Protein AF-0000000071177968 (afdb_homodimer)

Structure (mmCIF, N/CA/C/O backbone):
data_AF-0000000071177968-model_v1
#
loop_
_entity.id
_entity.type
_entity.pdbx_description
1 polymer 'Major royal jelly protein'
#
loop_
_atom_site.group_PDB
_atom_site.id
_atom_site.type_symbol
_atom_site.label_atom_id
_atom_site.label_alt_id
_atom_site.label_comp_id
_atom_site.label_asym_id
_atom_site.label_entity_id
_atom_site.label_seq_id
_atom_site.pdbx_PDB_ins_code
_atom_site.Cartn_x
_atom_site.Cartn_y
_atom_site.Cartn_z
_atom_site.occupancy
_atom_site.B_iso_or_equiv
_atom_site.auth_seq_id
_atom_site.auth_comp_id
_atom_site.auth_asym_id
_atom_site.auth_atom_id
_atom_site.pdbx_PDB_model_num
ATOM 1 N N . MET A 1 1 ? 20.219 -3.621 74.312 1 29.23 1 MET A N 1
ATOM 2 C CA . MET A 1 1 ? 18.953 -3.791 73.562 1 29.23 1 MET A CA 1
ATOM 3 C C . MET A 1 1 ? 18.953 -3.006 72.25 1 29.23 1 MET A C 1
ATOM 5 O O . MET A 1 1 ? 18.812 -1.782 72.25 1 29.23 1 MET A O 1
ATOM 9 N N . THR A 1 2 ? 19.812 -3.426 71.25 1 34.94 2 THR A N 1
ATOM 10 C CA . THR A 1 2 ? 20.094 -2.85 69.938 1 34.94 2 THR A CA 1
ATOM 11 C C . THR A 1 2 ? 18.875 -2.93 69.062 1 34.94 2 THR A C 1
ATOM 13 O O . THR A 1 2 ? 18.375 -4.02 68.75 1 34.94 2 THR A O 1
ATOM 16 N N . VAL A 1 3 ? 18.016 -1.911 69.062 1 33.81 3 VAL A N 1
ATOM 17 C CA . VAL A 1 3 ? 16.844 -1.688 68.25 1 33.81 3 VAL A CA 1
ATOM 18 C C . VAL A 1 3 ? 17.234 -1.724 66.75 1 33.81 3 VAL A C 1
ATOM 20 O O . VAL A 1 3 ? 18.016 -0.89 66.312 1 33.81 3 VAL A O 1
ATOM 23 N N . ARG A 1 4 ? 17.328 -2.867 66.188 1 32.97 4 ARG A N 1
ATOM 24 C CA . ARG A 1 4 ? 17.453 -2.99 64.688 1 32.97 4 ARG A CA 1
ATOM 25 C C . ARG A 1 4 ? 16.266 -2.361 64 1 32.97 4 ARG A C 1
ATOM 27 O O . ARG A 1 4 ? 15.125 -2.768 64.25 1 32.97 4 ARG A O 1
ATOM 34 N N . ALA A 1 5 ? 16.359 -1.074 63.656 1 34.38 5 ALA A N 1
ATOM 35 C CA . ALA A 1 5 ? 15.383 -0.391 62.812 1 34.38 5 ALA A CA 1
ATOM 36 C C . ALA A 1 5 ? 15.188 -1.13 61.5 1 34.38 5 ALA A C 1
ATOM 38 O O . ALA A 1 5 ? 16.156 -1.379 60.75 1 34.38 5 ALA A O 1
ATOM 39 N N . ILE A 1 6 ? 14.188 -1.98 61.344 1 35.62 6 ILE A N 1
ATOM 40 C CA . ILE A 1 6 ? 13.734 -2.629 60.125 1 35.62 6 ILE A CA 1
ATOM 41 C C . ILE A 1 6 ? 13.367 -1.57 59.094 1 35.62 6 ILE A C 1
ATOM 43 O O . ILE A 1 6 ? 12.477 -0.754 59.312 1 35.62 6 ILE A O 1
ATOM 47 N N . MET A 1 7 ? 14.359 -1.188 58.281 1 32.44 7 MET A N 1
ATOM 48 C CA . MET A 1 7 ? 14.055 -0.327 57.156 1 32.44 7 MET A CA 1
ATOM 49 C C . MET A 1 7 ? 13.086 -1.015 56.188 1 32.44 7 MET A C 1
ATOM 51 O O . MET A 1 7 ? 13.406 -2.057 55.625 1 32.44 7 MET A O 1
ATOM 55 N N . LEU A 1 8 ? 11.789 -0.892 56.438 1 35.16 8 LEU A N 1
ATOM 56 C CA . LEU A 1 8 ? 10.789 -1.284 55.438 1 35.16 8 LEU A CA 1
ATOM 57 C C . LEU A 1 8 ? 11 -0.545 54.125 1 35.16 8 LEU A C 1
ATOM 59 O O . LEU A 1 8 ? 10.891 0.683 54.062 1 35.16 8 LEU A O 1
ATOM 63 N N . ILE A 1 9 ? 11.82 -1.126 53.281 1 36.81 9 ILE A N 1
ATOM 64 C CA . ILE A 1 9 ? 11.875 -0.634 51.906 1 36.81 9 ILE A CA 1
ATOM 65 C C . ILE A 1 9 ? 10.5 -0.765 51.25 1 36.81 9 ILE A C 1
ATOM 67 O O . ILE A 1 9 ? 9.992 -1.875 51.094 1 36.81 9 ILE A O 1
ATOM 71 N N . LEU A 1 10 ? 9.648 0.234 51.375 1 35.34 10 LEU A N 1
ATOM 72 C CA . LEU A 1 10 ? 8.453 0.321 50.562 1 35.34 10 LEU A CA 1
ATOM 73 C C . LEU A 1 10 ? 8.828 0.374 49.062 1 35.34 10 LEU A C 1
ATOM 75 O O . LEU A 1 10 ? 9.438 1.345 48.625 1 35.34 10 LEU A O 1
ATOM 79 N N . ALA A 1 11 ? 8.93 -0.715 48.406 1 33.72 11 ALA A N 1
ATOM 80 C CA . ALA A 1 11 ? 8.969 -0.739 46.969 1 33.72 11 ALA A CA 1
ATOM 81 C C . ALA A 1 11 ? 7.742 -0.059 46.375 1 33.72 11 ALA A C 1
ATOM 83 O O . ALA A 1 11 ? 6.613 -0.515 46.562 1 33.72 11 ALA A O 1
ATOM 84 N N . VAL A 1 12 ? 7.812 1.226 46.156 1 33.47 12 VAL A N 1
ATOM 85 C CA . VAL A 1 12 ? 6.801 1.847 45.312 1 33.47 12 VAL A CA 1
ATOM 86 C C . VAL A 1 12 ? 6.68 1.074 44 1 33.47 12 VAL A C 1
ATOM 88 O O . VAL A 1 12 ? 7.637 0.997 43.219 1 33.47 12 VAL A O 1
ATOM 91 N N . LEU A 1 13 ? 5.898 0.079 44.031 1 36 13 LEU A N 1
ATOM 92 C CA . LEU A 1 13 ? 5.48 -0.458 42.75 1 36 13 LEU A CA 1
ATOM 93 C C . LEU A 1 13 ? 5.027 0.659 41.812 1 36 13 LEU A C 1
ATOM 95 O O . LEU A 1 13 ? 4 1.299 42.062 1 36 13 LEU A O 1
ATOM 99 N N . PHE A 1 14 ? 5.977 1.327 41.156 1 34.47 14 PHE A N 1
ATOM 100 C CA . PHE A 1 14 ? 5.547 2.109 40 1 34.47 14 PHE A CA 1
ATOM 101 C C . PHE A 1 14 ? 4.551 1.324 39.156 1 34.47 14 PHE A C 1
ATOM 103 O O . PHE A 1 14 ? 4.918 0.334 38.5 1 34.47 14 PHE A O 1
ATOM 110 N N . ALA A 1 15 ? 3.434 1.271 39.594 1 34.69 15 ALA A N 1
ATOM 111 C CA . ALA A 1 15 ? 2.396 0.869 38.656 1 34.69 15 ALA A CA 1
ATOM 112 C C . ALA A 1 15 ? 2.506 1.656 37.344 1 34.69 15 ALA A C 1
ATOM 114 O O . ALA A 1 15 ? 2.201 2.852 37.312 1 34.69 15 ALA A O 1
ATOM 115 N N . THR A 1 16 ? 3.422 1.43 36.562 1 41 16 THR A N 1
ATOM 116 C CA . THR A 1 16 ? 3.318 2.029 35.25 1 41 16 THR A CA 1
ATOM 117 C C . THR A 1 16 ? 1.881 1.969 34.75 1 41 16 THR A C 1
ATOM 119 O O . THR A 1 16 ? 1.336 0.883 34.531 1 41 16 THR A O 1
ATOM 122 N N . ALA A 1 17 ? 1.037 2.656 35.312 1 40.97 17 ALA A N 1
ATOM 123 C CA . ALA A 1 17 ? -0.285 2.814 34.688 1 40.97 17 ALA A CA 1
ATOM 124 C C . ALA A 1 17 ? -0.217 2.674 33.188 1 40.97 17 ALA A C 1
ATOM 126 O O . ALA A 1 17 ? 0.464 3.451 32.5 1 40.97 17 ALA A O 1
ATOM 127 N N . THR A 1 18 ? -0.27 1.477 32.656 1 53.44 18 THR A N 1
ATOM 128 C CA . THR A 1 18 ? -0.266 1.111 31.234 1 53.44 18 THR A CA 1
ATOM 129 C C . THR A 1 18 ? -1.124 2.078 30.422 1 53.44 18 THR A C 1
ATOM 131 O O . THR A 1 18 ? -2.33 2.188 30.656 1 53.44 18 THR A O 1
ATOM 134 N N . CYS A 1 19 ? -0.594 3.227 29.922 1 70.81 19 CYS A N 1
ATOM 135 C CA . CYS A 1 19 ? -1.248 4.172 29.031 1 70.81 19 CYS A CA 1
ATOM 136 C C . CYS A 1 19 ? -2.002 3.441 27.922 1 70.81 19 CYS A C 1
ATOM 138 O O . CYS A 1 19 ? -1.456 2.541 27.281 1 70.81 19 CYS A O 1
ATOM 140 N N . ASN A 1 20 ? -3.375 3.5 27.969 1 87.75 20 ASN A N 1
ATOM 141 C CA . ASN A 1 20 ? -4.363 2.855 27.109 1 87.75 20 ASN A CA 1
ATOM 142 C C . ASN A 1 20 ? -4.293 3.391 25.688 1 87.75 20 ASN A C 1
ATOM 144 O O . ASN A 1 20 ? -5.32 3.734 25.094 1 87.75 20 ASN A O 1
ATOM 148 N N . ILE A 1 21 ? -3.07 3.594 25.141 1 93.88 21 ILE A N 1
ATOM 149 C CA . ILE A 1 21 ? -2.922 3.977 23.734 1 93.88 21 ILE A CA 1
ATOM 150 C C . ILE A 1 21 ? -3.312 2.807 22.844 1 93.88 21 ILE A C 1
ATOM 152 O O . ILE A 1 21 ? -2.869 1.677 23.047 1 93.88 21 ILE A O 1
ATOM 156 N N . PRO A 1 22 ? -4.172 3.072 21.875 1 96.25 22 PRO A N 1
ATOM 157 C CA . PRO A 1 22 ? -4.539 1.987 20.953 1 96.25 22 PRO A CA 1
ATOM 158 C C . PRO A 1 22 ? -3.324 1.334 20.297 1 96.25 22 PRO A C 1
ATOM 160 O O . PRO A 1 22 ? -2.355 2.02 19.969 1 96.25 22 PRO A O 1
ATOM 163 N N . GLU A 1 23 ? -3.404 0.001 20.172 1 97.12 23 GLU A N 1
ATOM 164 C CA . GLU A 1 23 ? -2.314 -0.76 19.562 1 97.12 23 GLU A CA 1
ATOM 165 C C . GLU A 1 23 ? -2.83 -1.672 18.453 1 97.12 23 GLU A C 1
ATOM 167 O O . GLU A 1 23 ? -3.961 -2.16 18.516 1 97.12 23 GLU A O 1
ATOM 172 N N . ASP A 1 24 ? -1.999 -1.866 17.422 1 97.88 24 ASP A N 1
ATOM 173 C CA . ASP A 1 24 ? -2.277 -2.893 16.406 1 97.88 24 ASP A CA 1
ATOM 174 C C . ASP A 1 24 ? -2.445 -4.262 17.062 1 97.88 24 ASP A C 1
ATOM 176 O O . ASP A 1 24 ? -1.547 -4.738 17.766 1 97.88 24 ASP A O 1
ATOM 180 N N . PRO A 1 25 ? -3.531 -4.902 16.875 1 96.12 25 PRO A N 1
ATOM 181 C CA . PRO A 1 25 ? -3.801 -6.176 17.547 1 96.12 25 PRO A CA 1
ATOM 182 C C . PRO A 1 25 ? -3.162 -7.367 16.828 1 96.12 25 PRO A C 1
ATOM 184 O O . PRO A 1 25 ? -3.451 -8.516 17.156 1 96.12 25 PRO A O 1
ATOM 187 N N . LEU A 1 26 ? -2.303 -7.148 15.844 1 97.31 26 LEU A N 1
ATOM 188 C CA . LEU A 1 26 ? -1.681 -8.234 15.086 1 97.31 26 LEU A CA 1
ATOM 189 C C . LEU A 1 26 ? -1.143 -9.305 16.031 1 97.31 26 LEU A C 1
ATOM 191 O O . LEU A 1 26 ? -0.416 -9 16.984 1 97.31 26 LEU A O 1
ATOM 195 N N . GLY A 1 27 ? -1.52 -10.508 15.906 1 95.81 27 GLY A N 1
ATOM 196 C CA . GLY A 1 27 ? -1.1 -11.703 16.609 1 95.81 27 GLY A CA 1
ATOM 197 C C . GLY A 1 27 ? -1.303 -12.969 15.797 1 95.81 27 GLY A C 1
ATOM 198 O O . GLY A 1 27 ? -1.295 -12.938 14.562 1 95.81 27 GLY A O 1
ATOM 199 N N . GLN A 1 28 ? -1.288 -14.078 16.469 1 94.12 28 GLN A N 1
ATOM 200 C CA . GLN A 1 28 ? -1.615 -15.344 15.812 1 94.12 28 GLN A CA 1
ATOM 201 C C . GLN A 1 28 ? -3.109 -15.633 15.898 1 94.12 28 GLN A C 1
ATOM 203 O O . GLN A 1 28 ? -3.703 -15.539 16.984 1 94.12 28 GLN A O 1
ATOM 208 N N . SER A 1 29 ? -3.611 -15.859 14.797 1 95.12 29 SER A N 1
ATOM 209 C CA . SER A 1 29 ? -5.035 -16.172 14.766 1 95.12 29 SER A CA 1
ATOM 210 C C . SER A 1 29 ? -5.277 -17.656 15.055 1 95.12 29 SER A C 1
ATOM 212 O O . SER A 1 29 ? -4.633 -18.516 14.461 1 95.12 29 SER A O 1
ATOM 214 N N . SER A 1 30 ? -6.285 -17.875 15.859 1 93.62 30 SER A N 1
ATOM 215 C CA . SER A 1 30 ? -6.633 -19.266 16.172 1 93.62 30 SER A CA 1
ATOM 216 C C . SER A 1 30 ? -7.391 -19.922 15.031 1 93.62 30 SER A C 1
ATOM 218 O O . SER A 1 30 ? -7.52 -21.141 14.984 1 93.62 30 SER A O 1
ATOM 220 N N . SER A 1 31 ? -7.824 -19.156 14.086 1 96 31 SER A N 1
ATOM 221 C CA . SER A 1 31 ? -8.617 -19.688 12.984 1 96 31 SER A CA 1
ATOM 222 C C . SER A 1 31 ? -7.73 -20.203 11.859 1 96 31 SER A C 1
ATOM 224 O O . SER A 1 31 ? -8.203 -20.906 10.961 1 96 31 SER A O 1
ATOM 226 N N . LEU A 1 32 ? -6.492 -19.875 11.938 1 97.56 32 LEU A N 1
ATOM 227 C CA . LEU A 1 32 ? -5.555 -20.297 10.898 1 97.56 32 LEU A CA 1
ATOM 228 C C . LEU A 1 32 ? -4.863 -21.594 11.273 1 97.56 32 LEU A C 1
ATOM 230 O O . LEU A 1 32 ? -4.18 -21.672 12.305 1 97.56 32 LEU A O 1
ATOM 234 N N . GLU A 1 33 ? -5.008 -22.594 10.43 1 97.88 33 GLU A N 1
ATOM 235 C CA . GLU A 1 33 ? -4.461 -23.922 10.719 1 97.88 33 GLU A CA 1
ATOM 236 C C . GLU A 1 33 ? -3.281 -24.25 9.805 1 97.88 33 GLU A C 1
ATOM 238 O O . GLU A 1 33 ? -3.301 -23.922 8.617 1 97.88 33 GLU A O 1
ATOM 243 N N . ILE A 1 34 ? -2.281 -24.938 10.344 1 97.94 34 ILE A N 1
ATOM 244 C CA . ILE A 1 34 ? -1.16 -25.422 9.547 1 97.94 34 ILE A CA 1
ATOM 245 C C . ILE A 1 34 ? -1.529 -26.75 8.906 1 97.94 34 ILE A C 1
ATOM 247 O O . ILE A 1 34 ? -1.984 -27.672 9.586 1 97.94 34 ILE A O 1
ATOM 251 N N . VAL A 1 35 ? -1.323 -26.844 7.625 1 98.12 35 VAL A N 1
ATOM 252 C CA . VAL A 1 35 ? -1.698 -28.031 6.859 1 98.12 35 VAL A CA 1
ATOM 253 C C . VAL A 1 35 ? -0.449 -28.844 6.508 1 98.12 35 VAL A C 1
ATOM 255 O O . VAL A 1 35 ? -0.479 -30.078 6.496 1 98.12 35 VAL A O 1
ATOM 258 N N . HIS A 1 36 ? 0.606 -28.156 6.195 1 98.38 36 HIS A N 1
ATOM 259 C CA . HIS A 1 36 ? 1.841 -28.797 5.75 1 98.38 36 HIS A CA 1
ATOM 260 C C . HIS A 1 36 ? 3.049 -27.906 6.016 1 98.38 36 HIS A C 1
ATOM 262 O O . HIS A 1 36 ? 2.963 -26.688 5.883 1 98.38 36 HIS A O 1
ATOM 268 N N . LEU A 1 37 ? 4.137 -28.469 6.375 1 98.19 37 LEU A N 1
ATOM 269 C CA . LEU A 1 37 ? 5.414 -27.781 6.535 1 98.19 37 LEU A CA 1
ATOM 270 C C . LEU A 1 37 ? 6.441 -28.297 5.531 1 98.19 37 LEU A C 1
ATOM 272 O O . LEU A 1 37 ? 6.633 -29.5 5.398 1 98.19 37 LEU A O 1
ATOM 276 N N . PHE A 1 38 ? 7.027 -27.453 4.793 1 97.88 38 PHE A N 1
ATOM 277 C CA . PHE A 1 38 ? 8.078 -27.781 3.84 1 97.88 38 PHE A CA 1
ATOM 278 C C . PHE A 1 38 ? 9.453 -27.578 4.453 1 97.88 38 PHE A C 1
ATOM 280 O O . PHE A 1 38 ? 9.797 -26.453 4.848 1 97.88 38 PHE A O 1
ATOM 287 N N . TYR A 1 39 ? 10.297 -28.547 4.438 1 96.75 39 TYR A N 1
ATOM 288 C CA . TYR A 1 39 ? 11.656 -28.406 4.949 1 96.75 39 TYR A CA 1
ATOM 289 C C . TYR A 1 39 ? 12.672 -28.516 3.824 1 96.75 39 TYR A C 1
ATOM 291 O O . TYR A 1 39 ? 13.867 -28.266 4.035 1 96.75 39 TYR A O 1
ATOM 299 N N . GLY A 1 40 ? 12.219 -28.859 2.598 1 96.31 40 GLY A N 1
ATOM 300 C CA . GLY A 1 40 ? 13.094 -29 1.445 1 96.31 40 GLY A CA 1
ATOM 301 C C . GLY A 1 40 ? 13.008 -27.844 0.473 1 96.31 40 GLY A C 1
ATOM 302 O O . GLY A 1 40 ? 13.297 -26.703 0.834 1 96.31 40 GLY A O 1
ATOM 303 N N . GLN A 1 41 ? 12.531 -28.141 -0.746 1 97.38 41 GLN A N 1
ATOM 304 C CA . GLN A 1 41 ? 12.5 -27.188 -1.85 1 97.38 41 GLN A CA 1
ATOM 305 C C . GLN A 1 41 ? 11.562 -26.031 -1.549 1 97.38 41 GLN A C 1
ATOM 307 O O . GLN A 1 41 ? 10.578 -26.188 -0.817 1 97.38 41 GLN A O 1
ATOM 312 N N . PHE A 1 42 ? 11.914 -24.828 -2.154 1 97.75 42 PHE A N 1
ATOM 313 C CA . PHE A 1 42 ? 11.07 -23.641 -2.137 1 97.75 42 PHE A CA 1
ATOM 314 C C . PHE A 1 42 ? 9.766 -23.891 -2.877 1 97.75 42 PHE A C 1
ATOM 316 O O . PHE A 1 42 ? 9.758 -24.062 -4.098 1 97.75 42 PHE A O 1
ATOM 323 N N . PRO A 1 43 ? 8.609 -23.891 -2.119 1 98.06 43 PRO A N 1
ATOM 324 C CA . PRO A 1 43 ? 7.316 -24.156 -2.752 1 98.06 43 PRO A CA 1
ATOM 325 C C . PRO A 1 43 ? 6.598 -22.875 -3.18 1 98.06 43 PRO A C 1
ATOM 327 O O . PRO A 1 43 ? 6.965 -21.781 -2.742 1 98.06 43 PRO A O 1
ATOM 330 N N . ALA A 1 44 ? 5.59 -23.031 -4.066 1 95.44 44 ALA A N 1
ATOM 331 C CA . ALA A 1 44 ? 4.793 -21.859 -4.398 1 95.44 44 ALA A CA 1
ATOM 332 C C . ALA A 1 44 ? 3.312 -22.203 -4.512 1 95.44 44 ALA A C 1
ATOM 334 O O . ALA A 1 44 ? 2.449 -21.344 -4.402 1 95.44 44 ALA A O 1
ATOM 335 N N . CYS A 1 45 ? 2.967 -23.469 -4.672 1 95.19 45 CYS A N 1
ATOM 336 C CA . CYS A 1 45 ? 1.601 -23.797 -5.051 1 95.19 45 CYS A CA 1
ATOM 337 C C . CYS A 1 45 ? 0.928 -24.641 -3.977 1 95.19 45 CYS A C 1
ATOM 339 O O . CYS A 1 45 ? 1.601 -25.188 -3.102 1 95.19 45 CYS A O 1
ATOM 341 N N . ILE A 1 46 ? -0.318 -24.734 -4.039 1 98.38 46 ILE A N 1
ATOM 342 C CA . ILE A 1 46 ? -1.163 -25.703 -3.344 1 98.38 46 ILE A CA 1
ATOM 343 C C . ILE A 1 46 ? -2.412 -25.984 -4.176 1 98.38 46 ILE A C 1
ATOM 345 O O . ILE A 1 46 ? -3.043 -25.062 -4.695 1 98.38 46 ILE A O 1
ATOM 349 N N . ALA A 1 47 ? -2.709 -27.172 -4.398 1 98.56 47 ALA A N 1
ATOM 350 C CA . ALA A 1 47 ? -3.938 -27.641 -5.035 1 98.56 47 ALA A CA 1
ATOM 351 C C . ALA A 1 47 ? -4.547 -28.812 -4.258 1 98.56 47 ALA A C 1
ATOM 353 O O . ALA A 1 47 ? -3.85 -29.766 -3.904 1 98.56 47 ALA A O 1
ATOM 354 N N . VAL A 1 48 ? -5.805 -28.703 -3.988 1 98.56 48 VAL A N 1
ATOM 355 C CA . VAL A 1 48 ? -6.484 -29.703 -3.178 1 98.56 48 VAL A CA 1
ATOM 356 C C . VAL A 1 48 ? -7.598 -30.359 -3.99 1 98.56 48 VAL A C 1
ATOM 358 O O . VAL A 1 48 ? -8.469 -29.656 -4.527 1 98.56 48 VAL A O 1
ATOM 361 N N . SER A 1 49 ? -7.582 -31.672 -4.027 1 98.31 49 SER A N 1
ATOM 362 C CA . SER A 1 49 ? -8.578 -32.406 -4.797 1 98.31 49 SER A CA 1
ATOM 363 C C . SER A 1 49 ? -9.867 -32.594 -4.008 1 98.31 49 SER A C 1
ATOM 365 O O . SER A 1 49 ? -9.922 -32.25 -2.82 1 98.31 49 SER A O 1
ATOM 367 N N . ALA A 1 50 ? -10.867 -33.094 -4.734 1 97.31 50 ALA A N 1
ATOM 368 C CA . ALA A 1 50 ? -12.156 -33.344 -4.098 1 97.31 50 ALA A CA 1
ATOM 369 C C . ALA A 1 50 ? -12.023 -34.344 -2.975 1 97.31 50 ALA A C 1
ATOM 371 O O . ALA A 1 50 ? -12.742 -34.281 -1.976 1 97.31 50 ALA A O 1
ATOM 372 N N . SER A 1 51 ? -11.109 -35.281 -3.088 1 96.94 51 SER A N 1
ATOM 373 C CA . SER A 1 51 ? -10.945 -36.344 -2.1 1 96.94 51 SER A CA 1
ATOM 374 C C . SER A 1 51 ? -9.953 -35.938 -1.012 1 96.94 51 SER A C 1
ATOM 376 O O . SER A 1 51 ? -9.688 -36.688 -0.09 1 96.94 51 SER A O 1
ATOM 378 N N . GLY A 1 52 ? -9.359 -34.781 -1.173 1 97.12 52 GLY A N 1
ATOM 379 C CA . GLY A 1 52 ? -8.5 -34.25 -0.12 1 97.12 52 GLY A CA 1
ATOM 380 C C . GLY A 1 52 ? -7.023 -34.469 -0.403 1 97.12 52 GLY A C 1
ATOM 381 O O . GLY A 1 52 ? -6.18 -34.156 0.439 1 97.12 52 GLY A O 1
ATOM 382 N N . ARG A 1 53 ? -6.648 -35.062 -1.58 1 98.25 53 ARG A N 1
ATOM 383 C CA . ARG A 1 53 ? -5.242 -35.125 -1.966 1 98.25 53 ARG A CA 1
ATOM 384 C C . ARG A 1 53 ? -4.676 -33.719 -2.174 1 98.25 53 ARG A C 1
ATOM 386 O O . ARG A 1 53 ? -5.352 -32.844 -2.719 1 98.25 53 ARG A O 1
ATOM 393 N N . LYS A 1 54 ? -3.447 -33.531 -1.728 1 98.69 54 LYS A N 1
ATOM 394 C CA . LYS A 1 54 ? -2.814 -32.219 -1.829 1 98.69 54 LYS A CA 1
ATOM 395 C C . LYS A 1 54 ? -1.539 -32.281 -2.666 1 98.69 54 LYS A C 1
ATOM 397 O O . LYS A 1 54 ? -0.768 -33.219 -2.555 1 98.69 54 LYS A O 1
ATOM 402 N N . PHE A 1 55 ? -1.38 -31.266 -3.486 1 98.88 55 PHE A N 1
ATOM 403 C CA . PHE A 1 55 ? -0.236 -31.203 -4.387 1 98.88 55 PHE A CA 1
ATOM 404 C C . PHE A 1 55 ? 0.434 -29.828 -4.312 1 98.88 55 PHE A C 1
ATOM 406 O O . PHE A 1 55 ? -0.197 -28.844 -3.928 1 98.88 55 PHE A O 1
ATOM 413 N N . SER A 1 56 ? 1.688 -29.75 -4.613 1 98.69 56 SER A N 1
ATOM 414 C CA . SER A 1 56 ? 2.443 -28.5 -4.645 1 98.69 56 SER A CA 1
ATOM 415 C C . SER A 1 56 ? 3.404 -28.453 -5.828 1 98.69 56 SER A C 1
ATOM 417 O O . SER A 1 56 ? 3.584 -29.469 -6.52 1 98.69 56 SER A O 1
ATOM 419 N N . CYS A 1 57 ? 3.928 -27.297 -6.117 1 98.62 57 CYS A N 1
ATOM 420 C CA . CYS A 1 57 ? 4.93 -27.125 -7.164 1 98.62 57 CYS A CA 1
ATOM 421 C C . CYS A 1 57 ? 6.113 -26.312 -6.652 1 98.62 57 CYS A C 1
ATOM 423 O O . CYS A 1 57 ? 6.031 -25.688 -5.594 1 98.62 57 CYS A O 1
ATOM 425 N N . TYR A 1 58 ? 7.191 -26.297 -7.395 1 98.5 58 TYR A N 1
ATOM 426 C CA . TYR A 1 58 ? 8.461 -25.703 -7.02 1 98.5 58 TYR A CA 1
ATOM 427 C C . TYR A 1 58 ? 9.047 -24.906 -8.18 1 98.5 58 TYR A C 1
ATOM 429 O O . TYR A 1 58 ? 9.875 -25.422 -8.938 1 98.5 58 TYR A O 1
ATOM 437 N N . PRO A 1 59 ? 8.695 -23.625 -8.234 1 97.06 59 PRO A N 1
ATOM 438 C CA . PRO A 1 59 ? 9.102 -22.828 -9.391 1 97.06 59 PRO A CA 1
ATOM 439 C C . PRO A 1 59 ? 10.617 -22.688 -9.5 1 97.06 59 PRO A C 1
ATOM 441 O O . PRO A 1 59 ? 11.258 -22.109 -8.609 1 97.06 59 PRO A O 1
ATOM 444 N N . ALA A 1 60 ? 11.156 -23.109 -10.617 1 97.94 60 ALA A N 1
ATOM 445 C CA . ALA A 1 60 ? 12.594 -23.078 -10.852 1 97.94 60 ALA A CA 1
ATOM 446 C C . ALA A 1 60 ? 13.031 -21.703 -11.359 1 97.94 60 ALA A C 1
ATOM 448 O O . ALA A 1 60 ? 14.219 -21.359 -11.336 1 97.94 60 ALA A O 1
ATOM 449 N N . GLY A 1 61 ? 12.117 -20.922 -11.781 1 95.44 61 GLY A N 1
ATOM 450 C CA . GLY A 1 61 ? 12.43 -19.594 -12.281 1 95.44 61 GLY A CA 1
ATOM 451 C C . GLY A 1 61 ? 12.867 -18.641 -11.188 1 95.44 61 GLY A C 1
ATOM 452 O O . GLY A 1 61 ? 13.586 -17.672 -11.453 1 95.44 61 GLY A O 1
ATOM 453 N N . PHE A 1 62 ? 12.477 -18.891 -9.953 1 92.38 62 PHE A N 1
ATOM 454 C CA . PHE A 1 62 ? 12.727 -17.953 -8.875 1 92.38 62 PHE A CA 1
ATOM 455 C C . PHE A 1 62 ? 13.859 -18.438 -7.977 1 92.38 62 PHE A C 1
ATOM 457 O O . PHE A 1 62 ? 14.438 -17.656 -7.219 1 92.38 62 PHE A O 1
ATOM 464 N N . ASP A 1 63 ? 14.109 -19.703 -8.078 1 95.38 63 ASP A N 1
ATOM 465 C CA . ASP A 1 63 ? 15.125 -20.297 -7.207 1 95.38 63 ASP A CA 1
ATOM 466 C C . ASP A 1 63 ? 16 -21.281 -7.973 1 95.38 63 ASP A C 1
ATOM 468 O O . ASP A 1 63 ? 15.523 -22.344 -8.375 1 95.38 63 ASP A O 1
ATOM 472 N N . ALA A 1 64 ? 17.25 -21.031 -7.973 1 94.69 64 ALA A N 1
ATOM 473 C CA . ALA A 1 64 ? 18.188 -21.891 -8.695 1 94.69 64 ALA A CA 1
ATOM 474 C C . ALA A 1 64 ? 18.266 -23.281 -8.055 1 94.69 64 ALA A C 1
ATOM 476 O O . ALA A 1 64 ? 18.562 -24.266 -8.734 1 94.69 64 ALA A O 1
ATOM 477 N N . GLN A 1 65 ? 17.922 -23.344 -6.832 1 95.5 65 GLN A N 1
ATOM 478 C CA . GLN A 1 65 ? 17.938 -24.625 -6.152 1 95.5 65 GLN A CA 1
ATOM 479 C C . GLN A 1 65 ? 16.812 -25.531 -6.633 1 95.5 65 GLN A C 1
ATOM 481 O O . GLN A 1 65 ? 16.844 -26.734 -6.426 1 95.5 65 GLN A O 1
ATOM 486 N N . ASN A 1 66 ? 15.812 -24.922 -7.246 1 98.19 66 ASN A N 1
ATOM 487 C CA . ASN A 1 66 ? 14.703 -25.688 -7.82 1 98.19 66 ASN A CA 1
ATOM 488 C C . ASN A 1 66 ? 14.984 -26.078 -9.266 1 98.19 66 ASN A C 1
ATOM 490 O O . ASN A 1 66 ? 14.188 -26.781 -9.883 1 98.19 66 ASN A O 1
ATOM 494 N N . THR A 1 67 ? 16.078 -25.625 -9.844 1 98.38 67 THR A N 1
ATOM 495 C CA . THR A 1 67 ? 16.438 -25.984 -11.211 1 98.38 67 THR A CA 1
ATOM 496 C C . THR A 1 67 ? 17.062 -27.375 -11.258 1 98.38 67 THR A C 1
ATOM 498 O O . THR A 1 67 ? 18.094 -27.609 -10.625 1 98.38 67 THR A O 1
ATOM 501 N N . ASN A 1 68 ? 16.438 -28.234 -11.992 1 98.38 68 ASN A N 1
ATOM 502 C CA . ASN A 1 68 ? 17.031 -29.547 -12.203 1 98.38 68 ASN A CA 1
ATOM 503 C C . ASN A 1 68 ? 18.297 -29.453 -13.055 1 98.38 68 ASN A C 1
ATOM 505 O O . ASN A 1 68 ? 18.234 -29.094 -14.227 1 98.38 68 ASN A O 1
ATOM 509 N N . ASN A 1 69 ? 19.375 -29.781 -12.477 1 95.88 69 ASN A N 1
ATOM 510 C CA . ASN A 1 69 ? 20.625 -29.656 -13.195 1 95.88 69 ASN A CA 1
ATOM 511 C C . ASN A 1 69 ? 21.156 -31 -13.672 1 95.88 69 ASN A C 1
ATOM 513 O O . ASN A 1 69 ? 22.297 -31.125 -14.094 1 95.88 69 ASN A O 1
ATOM 517 N N . GLY A 1 70 ? 20.359 -32.031 -13.492 1 95.12 70 GLY A N 1
ATOM 518 C CA . GLY A 1 70 ? 20.719 -33.375 -13.945 1 95.12 70 GLY A CA 1
ATOM 519 C C . GLY A 1 70 ? 21.234 -34.25 -12.828 1 95.12 70 GLY A C 1
ATOM 520 O O . GLY A 1 70 ? 21.234 -35.469 -12.961 1 95.12 70 GLY A O 1
ATOM 521 N N . THR A 1 71 ? 21.594 -33.625 -11.672 1 94.62 71 THR A N 1
ATOM 522 C CA . THR A 1 71 ? 22.188 -34.438 -10.625 1 94.62 71 THR A CA 1
ATOM 523 C C . THR A 1 71 ? 21.562 -34.156 -9.273 1 94.62 71 THR A C 1
ATOM 525 O O . THR A 1 71 ? 21.781 -34.875 -8.305 1 94.62 71 THR A O 1
ATOM 528 N N . ASN A 1 72 ? 20.75 -33.156 -9.141 1 95 72 ASN A N 1
ATOM 529 C CA . ASN A 1 72 ? 20.266 -32.719 -7.832 1 95 72 ASN A CA 1
ATOM 530 C C . ASN A 1 72 ? 18.891 -33.281 -7.516 1 95 72 ASN A C 1
ATOM 532 O O . ASN A 1 72 ? 18.359 -33.062 -6.426 1 95 72 ASN A O 1
ATOM 536 N N . ASN A 1 73 ? 18.172 -33.906 -8.414 1 92.62 73 ASN A N 1
ATOM 537 C CA . ASN A 1 73 ? 16.859 -34.5 -8.258 1 92.62 73 ASN A CA 1
ATOM 538 C C . ASN A 1 73 ? 15.82 -33.469 -7.852 1 92.62 73 ASN A C 1
ATOM 540 O O . ASN A 1 73 ? 14.898 -33.75 -7.086 1 92.62 73 ASN A O 1
ATOM 544 N N . ALA A 1 74 ? 16.047 -32.25 -8.242 1 97 74 ALA A N 1
ATOM 545 C CA . ALA A 1 74 ? 15.039 -31.219 -8.008 1 97 74 ALA A CA 1
ATOM 546 C C . ALA A 1 74 ? 13.75 -31.531 -8.758 1 97 74 ALA A C 1
ATOM 548 O O . ALA A 1 74 ? 13.781 -31.875 -9.945 1 97 74 ALA A O 1
ATOM 549 N N . ILE A 1 75 ? 12.633 -31.484 -8.039 1 97.06 75 ILE A N 1
ATOM 550 C CA . ILE A 1 75 ? 11.359 -31.781 -8.664 1 97.06 75 ILE A CA 1
ATOM 551 C C . ILE A 1 75 ? 10.547 -30.5 -8.852 1 97.06 75 ILE A C 1
ATOM 553 O O . ILE A 1 75 ? 10.836 -29.484 -8.219 1 97.06 75 ILE A O 1
ATOM 557 N N . GLN A 1 76 ? 9.562 -30.594 -9.75 1 98.62 76 GLN A N 1
ATOM 558 C CA . GLN A 1 76 ? 8.727 -29.438 -10.055 1 98.62 76 GLN A CA 1
ATOM 559 C C . GLN A 1 76 ? 7.324 -29.609 -9.484 1 98.62 76 GLN A C 1
ATOM 561 O O . GLN A 1 76 ? 6.617 -28.625 -9.258 1 98.62 76 GLN A O 1
ATOM 566 N N . VAL A 1 77 ? 6.852 -30.828 -9.32 1 98.88 77 VAL A N 1
ATOM 567 C CA . VAL A 1 77 ? 5.512 -31.109 -8.805 1 98.88 77 VAL A CA 1
ATOM 568 C C . VAL A 1 77 ? 5.574 -32.25 -7.805 1 98.88 77 VAL A C 1
ATOM 570 O O . VAL A 1 77 ? 6.281 -33.25 -8.023 1 98.88 77 VAL A O 1
ATOM 573 N N . SER A 1 78 ? 4.863 -32.125 -6.727 1 98.69 78 SER A N 1
ATOM 574 C CA . SER A 1 78 ? 4.812 -33.188 -5.723 1 98.69 78 SER A CA 1
ATOM 575 C C . SER A 1 78 ? 3.4 -33.344 -5.176 1 98.69 78 SER A C 1
ATOM 577 O O . SER A 1 78 ? 2.557 -32.469 -5.324 1 98.69 78 SER A O 1
ATOM 579 N N . GLU A 1 79 ? 3.131 -34.5 -4.688 1 98.75 79 GLU A N 1
ATOM 580 C CA . GLU A 1 79 ? 2.008 -34.719 -3.783 1 98.75 79 GLU A CA 1
ATOM 581 C C . GLU A 1 79 ? 2.443 -34.656 -2.324 1 98.75 79 GLU A C 1
ATOM 583 O O . GLU A 1 79 ? 3.512 -35.156 -1.958 1 98.75 79 GLU A O 1
ATOM 588 N N . LEU A 1 80 ? 1.674 -33.906 -1.596 1 98.5 80 LEU A N 1
ATOM 589 C CA . LEU A 1 80 ? 1.937 -33.781 -0.165 1 98.5 80 LEU A CA 1
ATOM 590 C C . LEU A 1 80 ? 1.376 -35 0.583 1 98.5 80 LEU A C 1
ATOM 592 O O . LEU A 1 80 ? 0.167 -35.094 0.812 1 98.5 80 LEU A O 1
ATOM 596 N N . THR A 1 81 ? 2.133 -35.906 1.085 1 95.25 81 THR A N 1
ATOM 597 C CA . THR A 1 81 ? 1.702 -37.219 1.541 1 95.25 81 THR A CA 1
ATOM 598 C C . THR A 1 81 ? 1.551 -37.25 3.059 1 95.25 81 THR A C 1
ATOM 600 O O . THR A 1 81 ? 0.751 -38 3.596 1 95.25 81 THR A O 1
ATOM 603 N N . THR A 1 82 ? 2.365 -36.469 3.779 1 94.5 82 THR A N 1
ATOM 604 C CA . THR A 1 82 ? 2.229 -36.281 5.219 1 94.5 82 THR A CA 1
ATOM 605 C C . THR A 1 82 ? 2.277 -34.781 5.574 1 94.5 82 THR A C 1
ATOM 607 O O . THR A 1 82 ? 2.15 -33.938 4.699 1 94.5 82 THR A O 1
ATOM 610 N N . PHE A 1 83 ? 2.412 -34.594 6.875 1 95.69 83 PHE A N 1
ATOM 611 C CA . PHE A 1 83 ? 2.434 -33.25 7.387 1 95.69 83 PHE A CA 1
ATOM 612 C C . PHE A 1 83 ? 3.701 -32.531 6.945 1 95.69 83 PHE A C 1
ATOM 614 O O . PHE A 1 83 ? 3.719 -31.297 6.848 1 95.69 83 PHE A O 1
ATOM 621 N N . ASP A 1 84 ? 4.781 -33.219 6.57 1 96.56 84 ASP A N 1
ATOM 622 C CA . ASP A 1 84 ? 6.035 -32.562 6.246 1 96.56 84 ASP A CA 1
ATOM 623 C C . ASP A 1 84 ? 6.832 -33.344 5.211 1 96.56 84 ASP A C 1
ATOM 625 O O . ASP A 1 84 ? 8.055 -33.25 5.145 1 96.56 84 ASP A O 1
ATOM 629 N N . SER A 1 85 ? 6.078 -34.188 4.41 1 97.12 85 SER A N 1
ATOM 630 C CA . SER A 1 85 ? 6.762 -34.938 3.377 1 97.12 85 SER A CA 1
ATOM 631 C C . SER A 1 85 ? 6.062 -34.812 2.029 1 97.12 85 SER A C 1
ATOM 633 O O . SER A 1 85 ? 4.832 -34.75 1.966 1 97.12 85 SER A O 1
ATOM 635 N N . GLU A 1 86 ? 6.926 -34.844 0.985 1 97.75 86 GLU A N 1
ATOM 636 C CA . GLU A 1 86 ? 6.445 -34.688 -0.386 1 97.75 86 GLU A CA 1
ATOM 637 C C . GLU A 1 86 ? 7.023 -35.781 -1.286 1 97.75 86 GLU A C 1
ATOM 639 O O . GLU A 1 86 ? 8.172 -36.188 -1.123 1 97.75 86 GLU A O 1
ATOM 644 N N . THR A 1 87 ? 6.293 -36.25 -2.166 1 97.75 87 THR A N 1
ATOM 645 C CA . THR A 1 87 ? 6.715 -37.219 -3.156 1 97.75 87 THR A CA 1
ATOM 646 C C . THR A 1 87 ? 6.484 -36.688 -4.57 1 97.75 87 THR A C 1
ATOM 648 O O . THR A 1 87 ? 5.453 -36.094 -4.852 1 97.75 87 THR A O 1
ATOM 651 N N . PRO A 1 88 ? 7.512 -36.875 -5.48 1 98.12 88 PRO A N 1
ATOM 652 C CA . PRO A 1 88 ? 7.332 -36.406 -6.855 1 98.12 88 PRO A CA 1
ATOM 653 C C . PRO A 1 88 ? 6.016 -36.875 -7.477 1 98.12 88 PRO A C 1
ATOM 655 O O . PRO A 1 88 ? 5.594 -38 -7.25 1 98.12 88 PRO A O 1
ATOM 658 N N . TYR A 1 89 ? 5.398 -36.062 -8.172 1 98.56 89 TYR A N 1
ATOM 659 C CA . TYR A 1 89 ? 4.113 -36.375 -8.805 1 98.56 89 TYR A CA 1
ATOM 660 C C . TYR A 1 89 ? 4.117 -35.938 -10.266 1 98.56 89 TYR A C 1
ATOM 662 O O . TYR A 1 89 ? 4.664 -34.906 -10.625 1 98.56 89 TYR A O 1
ATOM 670 N N . PRO A 1 90 ? 3.404 -36.625 -11.297 1 98.06 90 PRO A N 1
ATOM 671 C CA . PRO A 1 90 ? 2.822 -37.938 -11.023 1 98.06 90 PRO A CA 1
ATOM 672 C C . PRO A 1 90 ? 3.879 -39 -10.852 1 98.06 90 PRO A C 1
ATOM 674 O O . PRO A 1 90 ? 3.566 -40.125 -10.406 1 98.06 90 PRO A O 1
ATOM 677 N N . ASN A 1 91 ? 5.16 -38.719 -11.266 1 96.5 91 ASN A N 1
ATOM 678 C CA . ASN A 1 91 ? 6.273 -39.625 -11.023 1 96.5 91 ASN A CA 1
ATOM 679 C C . ASN A 1 91 ? 7.617 -38.906 -11.094 1 96.5 91 ASN A C 1
ATOM 681 O O . ASN A 1 91 ? 7.676 -37.75 -11.469 1 96.5 91 ASN A O 1
ATOM 685 N N . ALA A 1 92 ? 8.656 -39.625 -10.711 1 96.06 92 ALA A N 1
ATOM 686 C CA . ALA A 1 92 ? 10 -39.062 -10.688 1 96.06 92 ALA A CA 1
ATOM 687 C C . ALA A 1 92 ? 10.508 -38.781 -12.102 1 96.06 92 ALA A C 1
ATOM 689 O O . ALA A 1 92 ? 11.211 -37.812 -12.344 1 96.06 92 ALA A O 1
ATOM 690 N N . SER A 1 93 ? 10.18 -39.562 -13.023 1 95.94 93 SER A N 1
ATOM 691 C CA . SER A 1 93 ? 10.703 -39.5 -14.383 1 95.94 93 SER A CA 1
ATOM 692 C C . SER A 1 93 ? 10.359 -38.188 -15.055 1 95.94 93 SER A C 1
ATOM 694 O O . SER A 1 93 ? 11.234 -37.5 -15.586 1 95.94 93 SER A O 1
ATOM 696 N N . ILE A 1 94 ? 9.117 -37.719 -15.039 1 97.06 94 ILE A N 1
ATOM 697 C CA . ILE A 1 94 ? 8.688 -36.5 -15.719 1 97.06 94 ILE A CA 1
ATOM 698 C C . ILE A 1 94 ? 9.32 -35.281 -15.039 1 97.06 94 ILE A C 1
ATOM 700 O O . ILE A 1 94 ? 9.422 -34.219 -15.641 1 97.06 94 ILE A O 1
ATOM 704 N N . ASN A 1 95 ? 9.734 -35.438 -13.812 1 97.88 95 ASN A N 1
ATOM 705 C CA . ASN A 1 95 ? 10.383 -34.344 -13.055 1 97.88 95 ASN A CA 1
ATOM 706 C C . ASN A 1 95 ? 11.883 -34.312 -13.32 1 97.88 95 ASN A C 1
ATOM 708 O O . ASN A 1 95 ? 12.578 -33.438 -12.812 1 97.88 95 ASN A O 1
ATOM 712 N N . ASN A 1 96 ? 12.375 -35.25 -14.086 1 97.38 96 ASN A N 1
ATOM 713 C CA . ASN A 1 96 ? 13.812 -35.375 -14.297 1 97.38 96 ASN A CA 1
ATOM 714 C C . ASN A 1 96 ? 14.164 -35.344 -15.781 1 97.38 96 ASN A C 1
ATOM 716 O O . ASN A 1 96 ? 14.445 -36.406 -16.375 1 97.38 96 ASN A O 1
ATOM 720 N N . PRO A 1 97 ? 14.242 -34.188 -16.344 1 97.81 97 PRO A N 1
ATOM 721 C CA . PRO A 1 97 ? 14.672 -34.125 -17.734 1 97.81 97 PRO A CA 1
ATOM 722 C C . PRO A 1 97 ? 16.109 -34.625 -17.938 1 97.81 97 PRO A C 1
ATOM 724 O O . PRO A 1 97 ? 16.969 -34.406 -17.078 1 97.81 97 PRO A O 1
ATOM 727 N N . PRO A 1 98 ? 16.344 -35.25 -19.078 1 96.19 98 PRO A N 1
ATOM 728 C CA . PRO A 1 98 ? 17.672 -35.781 -19.328 1 96.19 98 PRO A CA 1
ATOM 729 C C . PRO A 1 98 ? 18.75 -34.719 -19.297 1 96.19 98 PRO A C 1
ATOM 731 O O . PRO A 1 98 ? 18.672 -33.719 -20.031 1 96.19 98 PRO A O 1
ATOM 734 N N . ASN A 1 99 ? 19.734 -34.844 -18.516 1 96.31 99 ASN A N 1
ATOM 735 C CA . ASN A 1 99 ? 20.875 -33.969 -18.344 1 96.31 99 ASN A CA 1
ATOM 736 C C . ASN A 1 99 ? 20.453 -32.594 -17.828 1 96.31 99 ASN A C 1
ATOM 738 O O . ASN A 1 99 ? 21.047 -31.578 -18.188 1 96.31 99 ASN A O 1
ATOM 742 N N . GLY A 1 100 ? 19.328 -32.562 -17.156 1 97.75 100 GLY A N 1
ATOM 743 C CA . GLY A 1 100 ? 18.875 -31.344 -16.547 1 97.75 100 GLY A CA 1
ATOM 744 C C . GLY A 1 100 ? 17.984 -30.516 -17.453 1 97.75 100 GLY A C 1
ATOM 745 O O . GLY A 1 100 ? 17.625 -30.953 -18.547 1 97.75 100 GLY A O 1
ATOM 746 N N . SER A 1 101 ? 17.641 -29.297 -16.938 1 98.5 101 SER A N 1
ATOM 747 C CA . SER A 1 101 ? 16.641 -28.469 -17.609 1 98.5 101 SER A CA 1
ATOM 748 C C . SER A 1 101 ? 17.297 -27.359 -18.422 1 98.5 101 SER A C 1
ATOM 750 O O . SER A 1 101 ? 16.609 -26.625 -19.125 1 98.5 101 SER A O 1
ATOM 752 N N . ILE A 1 102 ? 18.609 -27.234 -18.406 1 98.12 102 ILE A N 1
ATOM 753 C CA . ILE A 1 102 ? 19.281 -26.109 -19.047 1 98.12 102 ILE A CA 1
ATOM 754 C C . ILE A 1 102 ? 20 -26.578 -20.312 1 98.12 102 ILE A C 1
ATOM 756 O O . ILE A 1 102 ? 20.594 -27.656 -20.328 1 98.12 102 ILE A O 1
ATOM 760 N N . ASP A 1 103 ? 19.875 -25.828 -21.375 1 97.69 103 ASP A N 1
ATOM 761 C CA . ASP A 1 103 ? 20.609 -26 -22.625 1 97.69 103 ASP A CA 1
ATOM 762 C C . ASP A 1 103 ? 21.828 -25.078 -22.688 1 97.69 103 ASP A C 1
ATOM 764 O O . ASP A 1 103 ? 21.672 -23.859 -22.781 1 97.69 103 ASP A O 1
ATOM 768 N N . PHE A 1 104 ? 23 -25.672 -22.672 1 95.06 104 PHE A N 1
ATOM 769 C CA . PHE A 1 104 ? 24.234 -24.906 -22.688 1 95.06 104 PHE A CA 1
ATOM 770 C C . PHE A 1 104 ? 24.844 -24.875 -24.078 1 95.06 104 PHE A C 1
ATOM 772 O O . PHE A 1 104 ? 26 -24.5 -24.25 1 95.06 104 PHE A O 1
ATOM 779 N N . SER A 1 105 ? 24.188 -25.281 -25.078 1 94.31 105 SER A N 1
ATOM 780 C CA . SER A 1 105 ? 24.75 -25.453 -26.406 1 94.31 105 SER A CA 1
ATOM 781 C C . SER A 1 105 ? 24.984 -24.109 -27.109 1 94.31 105 SER A C 1
ATOM 783 O O . SER A 1 105 ? 25.828 -24 -27.984 1 94.31 105 SER A O 1
ATOM 785 N N . GLY A 1 106 ? 24.234 -23.109 -26.797 1 89.88 106 GLY A N 1
ATOM 786 C CA . GLY A 1 106 ? 24.406 -21.797 -27.375 1 89.88 106 GLY A CA 1
ATOM 787 C C . GLY A 1 106 ? 25.266 -20.875 -26.531 1 89.88 106 GLY A C 1
ATOM 788 O O . GLY A 1 106 ? 25.703 -21.25 -25.438 1 89.88 106 GLY A O 1
ATOM 789 N N . PRO A 1 107 ? 25.594 -19.688 -27.031 1 89 107 PRO A N 1
ATOM 790 C CA . PRO A 1 107 ? 26.422 -18.719 -26.312 1 89 107 PRO A CA 1
ATOM 791 C C . PRO A 1 107 ? 25.781 -18.25 -25 1 89 107 PRO A C 1
ATOM 793 O O . PRO A 1 107 ? 26.484 -17.891 -24.062 1 89 107 PRO A O 1
ATOM 796 N N . ILE A 1 108 ? 24.5 -18.234 -25.031 1 89.12 108 ILE A N 1
ATOM 797 C CA . ILE A 1 108 ? 23.734 -17.891 -23.844 1 89.12 108 ILE A CA 1
ATOM 798 C C . ILE A 1 108 ? 22.859 -19.078 -23.422 1 89.12 108 ILE A C 1
ATOM 800 O O . ILE A 1 108 ? 22.125 -19.625 -24.234 1 89.12 108 ILE A O 1
ATOM 804 N N . PRO A 1 109 ? 23.047 -19.469 -22.172 1 94.31 109 PRO A N 1
ATOM 805 C CA . PRO A 1 109 ? 22.219 -20.578 -21.703 1 94.31 109 PRO A CA 1
ATOM 806 C C . PRO A 1 109 ? 20.719 -20.266 -21.797 1 94.31 109 PRO A C 1
ATOM 808 O O . PRO A 1 109 ? 20.312 -19.125 -21.594 1 94.31 109 PRO A O 1
ATOM 811 N N . ARG A 1 110 ? 19.922 -21.25 -22.141 1 96.81 110 ARG A N 1
ATOM 812 C CA . ARG A 1 110 ? 18.469 -21.188 -22.172 1 96.81 110 ARG A CA 1
ATOM 813 C C . ARG A 1 110 ? 17.859 -22.422 -21.531 1 96.81 110 ARG A C 1
ATOM 815 O O . ARG A 1 110 ? 18.547 -23.422 -21.281 1 96.81 110 ARG A O 1
ATOM 822 N N . THR A 1 111 ? 16.641 -22.312 -21.172 1 98.5 111 THR A N 1
ATOM 823 C CA . THR A 1 111 ? 15.945 -23.531 -20.734 1 98.5 111 THR A CA 1
ATOM 824 C C . THR A 1 111 ? 15.672 -24.453 -21.922 1 98.5 111 THR A C 1
ATOM 826 O O . THR A 1 111 ? 15.336 -23.984 -23 1 98.5 111 THR A O 1
ATOM 829 N N . LYS A 1 112 ? 15.719 -25.766 -21.719 1 98.31 112 LYS A N 1
ATOM 830 C CA . LYS A 1 112 ? 15.414 -26.719 -22.781 1 98.31 112 LYS A CA 1
ATOM 831 C C . LYS A 1 112 ? 13.945 -26.656 -23.172 1 98.31 112 LYS A C 1
ATOM 833 O O . LYS A 1 112 ? 13.094 -26.266 -22.375 1 98.31 112 LYS A O 1
ATOM 838 N N . GLY A 1 113 ? 13.648 -26.984 -24.406 1 97.94 113 GLY A N 1
ATOM 839 C CA . GLY A 1 113 ? 12.281 -27.031 -24.906 1 97.94 113 GLY A CA 1
ATOM 840 C C . GLY A 1 113 ? 11.695 -28.438 -24.875 1 97.94 113 GLY A C 1
ATOM 841 O O . GLY A 1 113 ? 11.289 -28.953 -25.922 1 97.94 113 GLY A O 1
ATOM 842 N N . LEU A 1 114 ? 11.594 -29.078 -23.719 1 98.19 114 LEU A N 1
ATOM 843 C CA . LEU A 1 114 ? 11.117 -30.453 -23.594 1 98.19 114 LEU A CA 1
ATOM 844 C C . LEU A 1 114 ? 9.648 -30.484 -23.188 1 98.19 114 LEU A C 1
ATOM 846 O O . LEU A 1 114 ? 9.312 -30.156 -22.047 1 98.19 114 LEU A O 1
ATOM 850 N N . SER A 1 115 ? 8.789 -30.906 -24.047 1 97.69 115 SER A N 1
ATOM 851 C CA . SER A 1 115 ? 7.355 -30.875 -23.781 1 97.69 115 SER A CA 1
ATOM 852 C C . SER A 1 115 ? 6.918 -32.062 -22.938 1 97.69 115 SER A C 1
ATOM 854 O O . SER A 1 115 ? 5.809 -32.062 -22.391 1 97.69 115 SER A O 1
ATOM 856 N N . ASN A 1 116 ? 7.805 -33.062 -22.781 1 97.31 116 ASN A N 1
ATOM 857 C CA . ASN A 1 116 ? 7.41 -34.25 -22.062 1 97.31 116 ASN A CA 1
ATOM 858 C C . ASN A 1 116 ? 8.023 -34.312 -20.672 1 97.31 116 ASN A C 1
ATOM 860 O O . ASN A 1 116 ? 7.98 -35.344 -19.984 1 97.31 116 ASN A O 1
ATOM 864 N N . TYR A 1 117 ? 8.609 -33.188 -20.25 1 98.38 117 TYR A N 1
ATOM 865 C CA . TYR A 1 117 ? 9.172 -33.062 -18.906 1 98.38 117 TYR A CA 1
ATOM 866 C C . TYR A 1 117 ? 8.727 -31.766 -18.25 1 98.38 117 TYR A C 1
ATOM 868 O O . TYR A 1 117 ? 8.461 -30.781 -18.938 1 98.38 117 TYR A O 1
ATOM 876 N N . PHE A 1 118 ? 8.617 -31.812 -16.938 1 98.75 118 PHE A N 1
ATOM 877 C CA . PHE A 1 118 ? 8.438 -30.562 -16.203 1 98.75 118 PHE A CA 1
ATOM 878 C C . PHE A 1 118 ? 9.766 -29.828 -16.078 1 98.75 118 PHE A C 1
ATOM 880 O O . PHE A 1 118 ? 10.773 -30.406 -15.68 1 98.75 118 PHE A O 1
ATOM 887 N N . LEU A 1 119 ? 9.797 -28.562 -16.391 1 98.5 119 LEU A N 1
ATOM 888 C CA . LEU A 1 119 ? 11.023 -27.781 -16.375 1 98.5 119 LEU A CA 1
ATOM 889 C C . LEU A 1 119 ? 10.969 -26.688 -15.305 1 98.5 119 LEU A C 1
ATOM 891 O O . LEU A 1 119 ? 11.727 -26.734 -14.336 1 98.5 119 LEU A O 1
ATOM 895 N N . GLY A 1 120 ? 10.094 -25.766 -15.422 1 98.38 120 GLY A N 1
ATOM 896 C CA . GLY A 1 120 ? 9.844 -24.672 -14.492 1 98.38 120 GLY A CA 1
ATOM 897 C C . GLY A 1 120 ? 8.367 -24.438 -14.234 1 98.38 120 GLY A C 1
ATOM 898 O O . GLY A 1 120 ? 7.785 -23.484 -14.758 1 98.38 120 GLY A O 1
ATOM 899 N N . VAL A 1 121 ? 7.777 -25.234 -13.305 1 98.62 121 VAL A N 1
ATOM 900 C CA . VAL A 1 121 ? 6.344 -25.188 -13.031 1 98.62 121 VAL A CA 1
ATOM 901 C C . VAL A 1 121 ? 6.039 -24.047 -12.062 1 98.62 121 VAL A C 1
ATOM 903 O O . VAL A 1 121 ? 6.652 -23.938 -11 1 98.62 121 VAL A O 1
ATOM 906 N N . GLN A 1 122 ? 5.07 -23.219 -12.477 1 97.38 122 GLN A N 1
ATOM 907 C CA . GLN A 1 122 ? 4.738 -22.047 -11.664 1 97.38 122 GLN A CA 1
ATOM 908 C C . GLN A 1 122 ? 3.381 -22.219 -10.992 1 97.38 122 GLN A C 1
ATOM 910 O O . GLN A 1 122 ? 3.139 -21.656 -9.922 1 97.38 122 GLN A O 1
ATOM 915 N N . ALA A 1 123 ? 2.531 -23 -11.625 1 97.62 123 ALA A N 1
ATOM 916 C CA . ALA A 1 123 ? 1.197 -23.109 -11.039 1 97.62 123 ALA A CA 1
ATOM 917 C C . ALA A 1 123 ? 0.642 -24.531 -11.227 1 97.62 123 ALA A C 1
ATOM 919 O O . ALA A 1 123 ? 0.926 -25.172 -12.234 1 97.62 123 ALA A O 1
ATOM 920 N N . ILE A 1 124 ? -0.086 -24.984 -10.273 1 98.19 124 ILE A N 1
ATOM 921 C CA . ILE A 1 124 ? -0.906 -26.188 -10.328 1 98.19 124 ILE A CA 1
ATOM 922 C C . ILE A 1 124 ? -2.32 -25.875 -9.844 1 98.19 124 ILE A C 1
ATOM 924 O O . ILE A 1 124 ? -2.5 -25.188 -8.844 1 98.19 124 ILE A O 1
ATOM 928 N N . VAL A 1 125 ? -3.25 -26.266 -10.602 1 98 125 VAL A N 1
ATOM 929 C CA . VAL A 1 125 ? -4.648 -26 -10.273 1 98 125 VAL A CA 1
ATOM 930 C C . VAL A 1 125 ? -5.473 -27.266 -10.484 1 98 125 VAL A C 1
ATOM 932 O O . VAL A 1 125 ? -5.266 -27.984 -11.461 1 98 125 VAL A O 1
ATOM 935 N N . ILE A 1 126 ? -6.273 -27.594 -9.562 1 98.25 126 ILE A N 1
ATOM 936 C CA . ILE A 1 126 ? -7.293 -28.609 -9.797 1 98.25 126 ILE A CA 1
ATOM 937 C C . ILE A 1 126 ? -8.617 -27.938 -10.148 1 98.25 126 ILE A C 1
ATOM 939 O O . ILE A 1 126 ? -9.188 -27.203 -9.336 1 98.25 126 ILE A O 1
ATOM 943 N N . ASP A 1 127 ? -9.086 -28.188 -11.336 1 97.31 127 ASP A N 1
ATOM 944 C CA . ASP A 1 127 ? -10.281 -27.5 -11.812 1 97.31 127 ASP A CA 1
ATOM 945 C C . ASP A 1 127 ? -11.547 -28.094 -11.203 1 97.31 127 ASP A C 1
ATOM 947 O O . ASP A 1 127 ? -11.469 -28.953 -10.32 1 97.31 127 ASP A O 1
ATOM 951 N N . PHE A 1 128 ? -12.664 -27.547 -11.602 1 96.88 128 PHE A N 1
ATOM 952 C CA . PHE A 1 128 ? -13.938 -27.891 -10.992 1 96.88 128 PHE A CA 1
ATOM 953 C C . PHE A 1 128 ? -14.281 -29.359 -11.273 1 96.88 128 PHE A C 1
ATOM 955 O O . PHE A 1 128 ? -15.078 -29.953 -10.547 1 96.88 128 PHE A O 1
ATOM 962 N N . LEU A 1 129 ? -13.734 -29.984 -12.289 1 96.19 129 LEU A N 1
ATOM 963 C CA . LEU A 1 129 ? -13.984 -31.375 -12.648 1 96.19 129 LEU A CA 1
ATOM 964 C C . LEU A 1 129 ? -12.969 -32.312 -11.984 1 96.19 129 LEU A C 1
ATOM 966 O O . LEU A 1 129 ? -12.883 -33.469 -12.32 1 96.19 129 LEU A O 1
ATOM 970 N N . ASP A 1 130 ? -12.133 -31.719 -11.156 1 97.44 130 ASP A N 1
ATOM 971 C CA . ASP A 1 130 ? -11.141 -32.406 -10.352 1 97.44 130 ASP A CA 1
ATOM 972 C C . ASP A 1 130 ? -10 -32.938 -11.219 1 97.44 130 ASP A C 1
ATOM 974 O O . ASP A 1 130 ? -9.469 -34.031 -10.969 1 97.44 130 ASP A O 1
ATOM 978 N N . THR A 1 131 ? -9.766 -32.312 -12.266 1 98 131 THR A N 1
ATOM 979 C CA . THR A 1 131 ? -8.57 -32.5 -13.078 1 98 131 THR A CA 1
ATOM 980 C C . THR A 1 131 ? -7.426 -31.625 -12.578 1 98 131 THR A C 1
ATOM 982 O O . THR A 1 131 ? -7.617 -30.438 -12.336 1 98 131 THR A O 1
ATOM 985 N N . LEU A 1 132 ? -6.258 -32.25 -12.422 1 98.69 132 LEU A N 1
ATOM 986 C CA . LEU A 1 132 ? -5.094 -31.469 -12.031 1 98.69 132 LEU A CA 1
ATOM 987 C C . LEU A 1 132 ? -4.387 -30.906 -13.258 1 98.69 132 LEU A C 1
ATOM 989 O O . LEU A 1 132 ? -4.109 -31.625 -14.219 1 98.69 132 LEU A O 1
ATOM 993 N N . TRP A 1 133 ? -4.16 -29.641 -13.266 1 98.75 133 TRP A N 1
ATOM 994 C CA . TRP A 1 133 ? -3.471 -28.953 -14.344 1 98.75 133 TRP A CA 1
ATOM 995 C C . TRP A 1 133 ? -2.141 -28.375 -13.859 1 98.75 133 TRP A C 1
ATOM 997 O O . TRP A 1 133 ? -2.059 -27.812 -12.766 1 98.75 133 TRP A O 1
ATOM 1007 N N . VAL A 1 134 ? -1.126 -28.531 -14.672 1 98.81 134 VAL A N 1
ATOM 1008 C CA . VAL A 1 134 ? 0.212 -28.016 -14.398 1 98.81 134 VAL A CA 1
ATOM 1009 C C . VAL A 1 134 ? 0.57 -26.953 -15.438 1 98.81 134 VAL A C 1
ATOM 1011 O O . VAL A 1 134 ? 0.519 -27.203 -16.641 1 98.81 134 VAL A O 1
ATOM 1014 N N . LEU A 1 135 ? 0.846 -25.797 -14.984 1 98.69 135 LEU A N 1
ATOM 1015 C CA . LEU A 1 135 ? 1.308 -24.703 -15.852 1 98.69 135 LEU A CA 1
ATOM 1016 C C . LEU A 1 135 ? 2.816 -24.531 -15.734 1 98.69 135 LEU A C 1
ATOM 1018 O O . LEU A 1 135 ? 3.314 -24.094 -14.688 1 98.69 135 LEU A O 1
ATOM 1022 N N . ASP A 1 136 ? 3.49 -24.859 -16.797 1 98.81 136 ASP A N 1
ATOM 1023 C CA . ASP A 1 136 ? 4.945 -24.781 -16.891 1 98.81 136 ASP A CA 1
ATOM 1024 C C . ASP A 1 136 ? 5.387 -23.578 -17.719 1 98.81 136 ASP A C 1
ATOM 1026 O O . ASP A 1 136 ? 5.035 -23.469 -18.891 1 98.81 136 ASP A O 1
ATOM 1030 N N . THR A 1 137 ? 6.156 -22.688 -17.094 1 98.06 137 THR A N 1
ATOM 1031 C CA . THR A 1 137 ? 6.609 -21.484 -17.781 1 98.06 137 THR A CA 1
ATOM 1032 C C . THR A 1 137 ? 7.715 -21.812 -18.781 1 98.06 137 THR A C 1
ATOM 1034 O O . THR A 1 137 ? 7.992 -21.016 -19.688 1 98.06 137 THR A O 1
ATOM 1037 N N . GLY A 1 138 ? 8.359 -22.891 -18.531 1 98.38 138 GLY A N 1
ATOM 1038 C CA . GLY A 1 138 ? 9.547 -23.219 -19.312 1 98.38 138 GLY A CA 1
ATOM 1039 C C . GLY A 1 138 ? 10.75 -22.359 -18.953 1 98.38 138 GLY A C 1
ATOM 1040 O O . GLY A 1 138 ? 11.68 -22.234 -19.75 1 98.38 138 GLY A O 1
ATOM 1041 N N . ARG A 1 139 ? 10.719 -21.734 -17.875 1 97.88 139 ARG A N 1
ATOM 1042 C CA . ARG A 1 139 ? 11.836 -20.875 -17.484 1 97.88 139 ARG A CA 1
ATOM 1043 C C . ARG A 1 139 ? 12.438 -21.328 -16.156 1 97.88 139 ARG A C 1
ATOM 1045 O O . ARG A 1 139 ? 11.719 -21.641 -15.219 1 97.88 139 ARG A O 1
ATOM 1052 N N . VAL A 1 140 ? 13.773 -21.422 -16.125 1 98.19 140 VAL A N 1
ATOM 1053 C CA . VAL A 1 140 ? 14.492 -21.812 -14.922 1 98.19 140 VAL A CA 1
ATOM 1054 C C . VAL A 1 140 ? 15.578 -20.781 -14.602 1 98.19 140 VAL A C 1
ATOM 1056 O O . VAL A 1 140 ? 15.922 -19.953 -15.453 1 98.19 140 VAL A O 1
ATOM 1059 N N . SER A 1 141 ? 15.992 -20.828 -13.375 1 96.12 141 SER A N 1
ATOM 1060 C CA . SER A 1 141 ? 17.031 -19.891 -12.938 1 96.12 141 SER A CA 1
ATOM 1061 C C . SER A 1 141 ? 18.406 -20.547 -12.961 1 96.12 141 SER A C 1
ATOM 1063 O O . SER A 1 141 ? 18.547 -21.719 -12.609 1 96.12 141 SER A O 1
ATOM 1065 N N . TYR A 1 142 ? 19.391 -19.797 -13.359 1 94.25 142 TYR A N 1
ATOM 1066 C CA . TYR A 1 142 ? 20.797 -20.188 -13.367 1 94.25 142 TYR A CA 1
ATOM 1067 C C . TYR A 1 142 ? 21.703 -18.984 -13.125 1 94.25 142 TYR A C 1
ATOM 1069 O O . TYR A 1 142 ? 21.594 -17.969 -13.812 1 94.25 142 TYR A O 1
ATOM 1077 N N . ALA A 1 143 ? 22.562 -19.094 -12.094 1 90.06 143 ALA A N 1
ATOM 1078 C CA . ALA A 1 143 ? 23.547 -18.062 -11.766 1 90.06 143 ALA A CA 1
ATOM 1079 C C . ALA A 1 143 ? 22.859 -16.703 -11.555 1 90.06 143 ALA A C 1
ATOM 1081 O O . ALA A 1 143 ? 23.328 -15.68 -12.062 1 90.06 143 ALA A O 1
ATOM 1082 N N . GLY A 1 144 ? 21.672 -16.812 -11 1 88.75 144 GLY A N 1
ATOM 1083 C CA . GLY A 1 144 ? 20.984 -15.586 -10.609 1 88.75 144 GLY A CA 1
ATOM 1084 C C . GLY A 1 144 ? 20.125 -15 -11.711 1 88.75 144 GLY A C 1
ATOM 1085 O O . GLY A 1 144 ? 19.484 -13.961 -11.523 1 88.75 144 GLY A O 1
ATOM 1086 N N . VAL A 1 145 ? 20.078 -15.664 -12.836 1 92 145 VAL A N 1
ATOM 1087 C CA . VAL A 1 145 ? 19.344 -15.148 -13.984 1 92 145 VAL A CA 1
ATOM 1088 C C . VAL A 1 145 ? 18.219 -16.109 -14.359 1 92 145 VAL A C 1
ATOM 1090 O O . VAL A 1 145 ? 18.422 -17.328 -14.359 1 92 145 VAL A O 1
ATOM 1093 N N . MET A 1 146 ? 17.078 -15.602 -14.562 1 94.44 146 MET A N 1
ATOM 1094 C CA . MET A 1 146 ? 15.984 -16.406 -15.117 1 94.44 146 MET A CA 1
ATOM 1095 C C . MET A 1 146 ? 16.156 -16.578 -16.625 1 94.44 146 MET A C 1
ATOM 1097 O O . MET A 1 146 ? 16.062 -15.617 -17.375 1 94.44 146 MET A O 1
ATOM 1101 N N . LEU A 1 147 ? 16.312 -17.734 -17.062 1 96.12 147 LEU A N 1
ATOM 1102 C CA . LEU A 1 147 ? 16.656 -18.031 -18.438 1 96.12 147 LEU A CA 1
ATOM 1103 C C . LEU A 1 147 ? 15.414 -17.969 -19.328 1 96.12 147 LEU A C 1
ATOM 1105 O O . LEU A 1 147 ? 14.297 -18.219 -18.875 1 96.12 147 LEU A O 1
ATOM 1109 N N . GLU A 1 148 ? 15.625 -17.625 -20.578 1 96.31 148 GLU A N 1
ATOM 1110 C CA . GLU A 1 148 ? 14.547 -17.609 -21.562 1 96.31 148 GLU A CA 1
ATOM 1111 C C . GLU A 1 148 ? 14.055 -19.031 -21.844 1 96.31 148 GLU A C 1
ATOM 1113 O O . GLU A 1 148 ? 14.828 -19.984 -21.781 1 96.31 148 GLU A O 1
ATOM 1118 N N . SER A 1 149 ? 12.828 -19.109 -22.156 1 97.94 149 SER A N 1
ATOM 1119 C CA . SER A 1 149 ? 12.258 -20.406 -22.5 1 97.94 149 SER A CA 1
ATOM 1120 C C . SER A 1 149 ? 12.547 -20.766 -23.953 1 97.94 149 SER A C 1
ATOM 1122 O O . SER A 1 149 ? 12.914 -19.891 -24.75 1 97.94 149 SER A O 1
ATOM 1124 N N . SER A 1 150 ? 12.453 -22.047 -24.344 1 97.94 150 SER A N 1
ATOM 1125 C CA . SER A 1 150 ? 12.5 -22.578 -25.703 1 97.94 150 SER A CA 1
ATOM 1126 C C . SER A 1 150 ? 11.172 -23.219 -26.094 1 97.94 150 SER A C 1
ATOM 1128 O O . SER A 1 150 ? 10.414 -23.656 -25.234 1 97.94 150 SER A O 1
ATOM 1130 N N . PRO A 1 151 ? 10.922 -23.188 -27.422 1 97.44 151 PRO A N 1
ATOM 1131 C CA . PRO A 1 151 ? 9.672 -23.828 -27.859 1 97.44 151 PRO A CA 1
ATOM 1132 C C . PRO A 1 151 ? 9.508 -25.234 -27.312 1 97.44 151 PRO A C 1
ATOM 1134 O O . PRO A 1 151 ? 10.461 -26.031 -27.328 1 97.44 151 PRO A O 1
ATOM 1137 N N . GLY A 1 152 ? 8.336 -25.484 -26.812 1 97.75 152 GLY A N 1
ATOM 1138 C CA . GLY A 1 152 ? 8.055 -26.766 -26.172 1 97.75 152 GLY A CA 1
ATOM 1139 C C . GLY A 1 152 ? 8.156 -26.719 -24.672 1 97.75 152 GLY A C 1
ATOM 1140 O O . GLY A 1 152 ? 7.641 -27.609 -23.984 1 97.75 152 GLY A O 1
ATOM 1141 N N . GLY A 1 153 ? 8.867 -25.734 -24.156 1 98.25 153 GLY A N 1
ATOM 1142 C CA . GLY A 1 153 ? 9.016 -25.547 -22.719 1 98.25 153 GLY A CA 1
ATOM 1143 C C . GLY A 1 153 ? 7.734 -25.078 -22.047 1 98.25 153 GLY A C 1
ATOM 1144 O O . GLY A 1 153 ? 7.207 -25.766 -21.172 1 98.25 153 GLY A O 1
ATOM 1145 N N . PRO A 1 154 ? 7.281 -23.875 -22.484 1 98.69 154 PRO A N 1
ATOM 1146 C CA . PRO A 1 154 ? 5.992 -23.438 -21.938 1 98.69 154 PRO A CA 1
ATOM 1147 C C . PRO A 1 154 ? 4.848 -24.375 -22.328 1 98.69 154 PRO A C 1
ATOM 1149 O O . PRO A 1 154 ? 4.664 -24.672 -23.5 1 98.69 154 PRO A O 1
ATOM 1152 N N . LYS A 1 155 ? 4.121 -24.844 -21.359 1 98.81 155 LYS A N 1
ATOM 1153 C CA . LYS A 1 155 ? 3.092 -25.828 -21.641 1 98.81 155 LYS A CA 1
ATOM 1154 C C . LYS A 1 155 ? 2.051 -25.891 -20.531 1 98.81 155 LYS A C 1
ATOM 1156 O O . LYS A 1 155 ? 2.307 -25.438 -19.422 1 98.81 155 LYS A O 1
ATOM 1161 N N . LEU A 1 156 ? 0.916 -26.312 -20.844 1 98.88 156 LEU A N 1
ATOM 1162 C CA . LEU A 1 156 ? -0.179 -26.672 -19.953 1 98.88 156 LEU A CA 1
ATOM 1163 C C . LEU A 1 156 ? -0.479 -28.156 -20.016 1 98.88 156 LEU A C 1
ATOM 1165 O O . LEU A 1 156 ? -0.771 -28.688 -21.094 1 98.88 156 LEU A O 1
ATOM 1169 N N . VAL A 1 157 ? -0.365 -28.859 -18.844 1 98.81 157 VAL A N 1
ATOM 1170 C CA . VAL A 1 157 ? -0.475 -30.312 -18.797 1 98.81 157 VAL A CA 1
ATOM 1171 C C . VAL A 1 157 ? -1.664 -30.719 -17.922 1 98.81 157 VAL A C 1
ATOM 1173 O O . VAL A 1 157 ? -1.849 -30.188 -16.828 1 98.81 157 VAL A O 1
ATOM 1176 N N . SER A 1 158 ? -2.477 -31.625 -18.406 1 98.5 158 SER A N 1
ATOM 1177 C CA . SER A 1 158 ? -3.58 -32.156 -17.609 1 98.5 158 SER A CA 1
ATOM 1178 C C . SER A 1 158 ? -3.277 -33.562 -17.109 1 98.5 158 SER A C 1
ATOM 1180 O O . SER A 1 158 ? -2.713 -34.375 -17.844 1 98.5 158 SER A O 1
ATOM 1182 N N . ILE A 1 159 ? -3.605 -33.844 -15.883 1 98.75 159 ILE A N 1
ATOM 1183 C CA . ILE A 1 159 ? -3.373 -35.125 -15.242 1 98.75 159 ILE A CA 1
ATOM 1184 C C . ILE A 1 159 ? -4.676 -35.656 -14.648 1 98.75 159 ILE A C 1
ATOM 1186 O O . ILE A 1 159 ? -5.367 -34.938 -13.922 1 98.75 159 ILE A O 1
ATOM 1190 N N . ASP A 1 160 ? -5.008 -36.844 -14.945 1 98.38 160 ASP A N 1
ATOM 1191 C CA . ASP A 1 160 ? -6.148 -37.562 -14.352 1 98.38 160 ASP A CA 1
ATOM 1192 C C . ASP A 1 160 ? -5.812 -38.062 -12.945 1 98.38 160 ASP A C 1
ATOM 1194 O O . ASP A 1 160 ? -4.902 -38.875 -12.773 1 98.38 160 ASP A O 1
ATOM 1198 N N . LEU A 1 161 ? -6.551 -37.625 -11.977 1 98.31 161 LEU A N 1
ATOM 1199 C CA . LEU A 1 161 ? -6.227 -37.906 -10.594 1 98.31 161 LEU A CA 1
ATOM 1200 C C . LEU A 1 161 ? -6.684 -39.312 -10.227 1 98.31 161 LEU A C 1
ATOM 1202 O O . LEU A 1 161 ? -6.277 -39.875 -9.195 1 98.31 161 LEU A O 1
ATOM 1206 N N . THR A 1 162 ? -7.469 -39.938 -11.039 1 97.56 162 THR A N 1
ATOM 1207 C CA . THR A 1 162 ? -7.953 -41.281 -10.766 1 97.56 162 THR A CA 1
ATOM 1208 C C . THR A 1 162 ? -6.852 -42.312 -11.008 1 97.56 162 THR A C 1
ATOM 1210 O O . THR A 1 162 ? -6.719 -43.281 -10.242 1 97.56 162 THR A O 1
ATOM 1213 N N . ASN A 1 163 ? -6.043 -42.094 -12.047 1 97.38 163 ASN A N 1
ATOM 1214 C CA . ASN A 1 163 ? -5.008 -43.062 -12.375 1 97.38 163 ASN A CA 1
ATOM 1215 C C . ASN A 1 163 ? -3.633 -42.406 -12.469 1 97.38 163 ASN A C 1
ATOM 1217 O O . ASN A 1 163 ? -2.652 -43.062 -12.82 1 97.38 163 ASN A O 1
ATOM 1221 N N . ASP A 1 164 ? -3.586 -41.094 -12.18 1 97.94 164 ASP A N 1
ATOM 1222 C CA . ASP A 1 164 ? -2.342 -40.344 -12.109 1 97.94 164 ASP A CA 1
ATOM 1223 C C . ASP A 1 164 ? -1.598 -40.375 -13.438 1 97.94 164 ASP A C 1
ATOM 1225 O O . ASP A 1 164 ? -0.378 -40.562 -13.469 1 97.94 164 ASP A O 1
ATOM 1229 N N . THR A 1 165 ? -2.346 -40.219 -14.547 1 97.69 165 THR A N 1
ATOM 1230 C CA . THR A 1 165 ? -1.73 -40.219 -15.867 1 97.69 165 THR A CA 1
ATOM 1231 C C . THR A 1 165 ? -1.949 -38.906 -16.562 1 97.69 165 THR A C 1
ATOM 1233 O O . THR A 1 165 ? -2.99 -38.25 -16.391 1 97.69 165 THR A O 1
ATOM 1236 N N . ILE A 1 166 ? -0.983 -38.531 -17.297 1 98.12 166 ILE A N 1
ATOM 1237 C CA . ILE A 1 166 ? -1.091 -37.312 -18.125 1 98.12 166 ILE A CA 1
ATOM 1238 C C . ILE A 1 166 ? -2.07 -37.562 -19.266 1 98.12 166 ILE A C 1
ATOM 1240 O O . ILE A 1 166 ? -1.943 -38.562 -20 1 98.12 166 ILE A O 1
ATOM 1244 N N . THR A 1 167 ? -3.043 -36.688 -19.469 1 97.56 167 THR A N 1
ATOM 1245 C CA . THR A 1 167 ? -4.078 -36.906 -20.469 1 97.56 167 THR A CA 1
ATOM 1246 C C . THR A 1 167 ? -3.867 -35.969 -21.672 1 97.56 167 THR A C 1
ATOM 1248 O O . THR A 1 167 ? -4.199 -36.344 -22.797 1 97.56 167 THR A O 1
ATOM 1251 N N . ARG A 1 168 ? -3.389 -34.781 -21.453 1 97.44 168 ARG A N 1
ATOM 1252 C CA . ARG A 1 168 ? -3.141 -33.812 -22.531 1 97.44 168 ARG A CA 1
ATOM 1253 C C . ARG A 1 168 ? -1.93 -32.938 -22.219 1 97.44 168 ARG A C 1
ATOM 1255 O O . ARG A 1 168 ? -1.631 -32.688 -21.047 1 97.44 168 ARG A O 1
ATOM 1262 N N . VAL A 1 169 ? -1.24 -32.5 -23.219 1 98.44 169 VAL A N 1
ATOM 1263 C CA . VAL A 1 169 ? -0.17 -31.516 -23.172 1 98.44 169 VAL A CA 1
ATOM 1264 C C . VAL A 1 169 ? -0.41 -30.438 -24.234 1 98.44 169 VAL A C 1
ATOM 1266 O O . VAL A 1 169 ? -0.463 -30.75 -25.422 1 98.44 169 VAL A O 1
ATOM 1269 N N . PHE A 1 170 ? -0.647 -29.234 -23.812 1 98.69 170 PHE A N 1
ATOM 1270 C CA . PHE A 1 170 ? -0.778 -28.094 -24.719 1 98.69 170 PHE A CA 1
ATOM 1271 C C . PHE A 1 170 ? 0.505 -27.266 -24.75 1 98.69 170 PHE A C 1
ATOM 1273 O O . PHE A 1 170 ? 0.962 -26.797 -23.703 1 98.69 170 PHE A O 1
ATOM 1280 N N . THR A 1 171 ? 1.12 -27.125 -25.844 1 98.5 171 THR A N 1
ATOM 1281 C CA . THR A 1 171 ? 2.221 -26.188 -26.016 1 98.5 171 THR A CA 1
ATOM 1282 C C . THR A 1 171 ? 1.72 -24.875 -26.625 1 98.5 171 THR A C 1
ATOM 1284 O O . THR A 1 171 ? 0.56 -24.781 -27.031 1 98.5 171 THR A O 1
ATOM 1287 N N . PHE A 1 172 ? 2.539 -23.891 -26.625 1 98.62 172 PHE A N 1
ATOM 1288 C CA . PHE A 1 172 ? 2.172 -22.562 -27.094 1 98.62 172 PHE A CA 1
ATOM 1289 C C . PHE A 1 172 ? 3.109 -22.109 -28.203 1 98.62 172 PHE A C 1
ATOM 1291 O O . PHE A 1 172 ? 4.324 -22.312 -28.125 1 98.62 172 PHE A O 1
ATOM 1298 N N . PRO A 1 173 ? 2.561 -21.516 -29.266 1 97.88 173 PRO A N 1
ATOM 1299 C CA . PRO A 1 173 ? 3.469 -20.891 -30.234 1 97.88 173 PRO A CA 1
ATOM 1300 C C . PRO A 1 173 ? 4.254 -19.734 -29.625 1 97.88 173 PRO A C 1
ATOM 1302 O O . PRO A 1 173 ? 3.832 -19.141 -28.625 1 97.88 173 PRO A O 1
ATOM 1305 N N . THR A 1 174 ? 5.32 -19.344 -30.234 1 97 174 THR A N 1
ATOM 1306 C CA . THR A 1 174 ? 6.223 -18.328 -29.703 1 97 174 THR A CA 1
ATOM 1307 C C . THR A 1 174 ? 5.566 -16.953 -29.734 1 97 174 THR A C 1
ATOM 1309 O O . THR A 1 174 ? 6 -16.031 -29.031 1 97 174 THR A O 1
ATOM 1312 N N . SER A 1 175 ? 4.52 -16.797 -30.531 1 96.81 175 SER A N 1
ATOM 1313 C CA . SER A 1 175 ? 3.783 -15.531 -30.562 1 96.81 175 SER A CA 1
ATOM 1314 C C . SER A 1 175 ? 2.928 -15.367 -29.312 1 96.81 175 SER A C 1
ATOM 1316 O O . SER A 1 175 ? 2.533 -14.25 -28.953 1 96.81 175 SER A O 1
ATOM 1318 N N . VAL A 1 176 ? 2.646 -16.438 -28.672 1 98.12 176 VAL A N 1
ATOM 1319 C CA . VAL A 1 176 ? 1.82 -16.438 -27.469 1 98.12 176 VAL A CA 1
ATOM 1320 C C . VAL A 1 176 ? 2.707 -16.531 -26.234 1 98.12 176 VAL A C 1
ATOM 1322 O O . VAL A 1 176 ? 2.639 -15.695 -25.344 1 98.12 176 VAL A O 1
ATOM 1325 N N . ALA A 1 177 ? 3.492 -17.562 -26.219 1 98.12 177 ALA A N 1
ATOM 1326 C CA . ALA A 1 177 ? 4.508 -17.688 -25.172 1 98.12 177 ALA A CA 1
ATOM 1327 C C . ALA A 1 177 ? 5.867 -17.203 -25.672 1 98.12 177 ALA A C 1
ATOM 1329 O O . ALA A 1 177 ? 6.664 -18 -26.172 1 98.12 177 ALA A O 1
ATOM 1330 N N . LYS A 1 178 ? 6.145 -15.992 -25.453 1 97.38 178 LYS A N 1
ATOM 1331 C CA . LYS A 1 178 ? 7.438 -15.422 -25.828 1 97.38 178 LYS A CA 1
ATOM 1332 C C . LYS A 1 178 ? 8.555 -15.969 -24.953 1 97.38 178 LYS A C 1
ATOM 1334 O O . LYS A 1 178 ? 8.297 -16.438 -23.844 1 97.38 178 LYS A O 1
ATOM 1339 N N . PRO A 1 179 ? 9.781 -15.883 -25.422 1 96.69 179 PRO A N 1
ATOM 1340 C CA . PRO A 1 179 ? 10.891 -16.422 -24.625 1 96.69 179 PRO A CA 1
ATOM 1341 C C . PRO A 1 179 ? 10.969 -15.82 -23.234 1 96.69 179 PRO A C 1
ATOM 1343 O O . PRO A 1 179 ? 11.43 -16.484 -22.297 1 96.69 179 PRO A O 1
ATOM 1346 N N . ILE A 1 180 ? 10.453 -14.617 -23.047 1 95.25 180 ILE A N 1
ATOM 1347 C CA . ILE A 1 180 ? 10.562 -13.93 -21.766 1 95.25 180 ILE A CA 1
ATOM 1348 C C . ILE A 1 180 ? 9.25 -14.055 -21 1 95.25 180 ILE A C 1
ATOM 1350 O O . ILE A 1 180 ? 9.133 -13.547 -19.891 1 95.25 180 ILE A O 1
ATOM 1354 N N . SER A 1 181 ? 8.242 -14.719 -21.625 1 96.81 181 SER A N 1
ATOM 1355 C CA . SER A 1 181 ? 6.949 -14.867 -20.953 1 96.81 181 SER A CA 1
ATOM 1356 C C . SER A 1 181 ? 7.082 -15.688 -19.672 1 96.81 181 SER A C 1
ATOM 1358 O O . SER A 1 181 ? 7.832 -16.656 -19.641 1 96.81 181 SER A O 1
ATOM 1360 N N . TYR A 1 182 ? 6.391 -15.227 -18.703 1 96.5 182 TYR A N 1
ATOM 1361 C CA . TYR A 1 182 ? 6.27 -15.969 -17.453 1 96.5 182 TYR A CA 1
ATOM 1362 C C . TYR A 1 182 ? 4.805 -16.219 -17.094 1 96.5 182 TYR A C 1
ATOM 1364 O O . TYR A 1 182 ? 4.191 -15.438 -16.359 1 96.5 182 TYR A O 1
ATOM 1372 N N . PHE A 1 183 ? 4.246 -17.344 -17.609 1 97.5 183 PHE A N 1
ATOM 1373 C CA . PHE A 1 183 ? 2.867 -17.703 -17.312 1 97.5 183 PHE A CA 1
ATOM 1374 C C . PHE A 1 183 ? 2.709 -18.078 -15.844 1 97.5 183 PHE A C 1
ATOM 1376 O O . PHE A 1 183 ? 3.184 -19.125 -15.414 1 97.5 183 PHE A O 1
ATOM 1383 N N . SER A 1 184 ? 2.006 -17.219 -15.109 1 95.5 184 SER A N 1
ATOM 1384 C CA . SER A 1 184 ? 2.066 -17.281 -13.648 1 95.5 184 SER A CA 1
ATOM 1385 C C . SER A 1 184 ? 0.857 -18.016 -13.078 1 95.5 184 SER A C 1
ATOM 1387 O O . SER A 1 184 ? 0.947 -18.641 -12.016 1 95.5 184 SER A O 1
ATOM 1389 N N . ASP A 1 185 ? -0.242 -17.844 -13.695 1 96.31 185 ASP A N 1
ATOM 1390 C CA . ASP A 1 185 ? -1.484 -18.391 -13.164 1 96.31 185 ASP A CA 1
ATOM 1391 C C . ASP A 1 185 ? -2.436 -18.797 -14.289 1 96.31 185 ASP A C 1
ATOM 1393 O O . ASP A 1 185 ? -2.285 -18.344 -15.43 1 96.31 185 ASP A O 1
ATOM 1397 N N . VAL A 1 186 ? -3.416 -19.672 -13.891 1 98 186 VAL A N 1
ATOM 1398 C CA . VAL A 1 186 ? -4.391 -20.141 -14.867 1 98 186 VAL A CA 1
ATOM 1399 C C . VAL A 1 186 ? -5.723 -20.422 -14.18 1 98 186 VAL A C 1
ATOM 1401 O O . VAL A 1 186 ? -5.75 -20.906 -13.039 1 98 186 VAL A O 1
ATOM 1404 N N . ARG A 1 187 ? -6.738 -20.078 -14.828 1 98.06 187 ARG A N 1
ATOM 1405 C CA . ARG A 1 187 ? -8.086 -20.438 -14.406 1 98.06 187 ARG A CA 1
ATOM 1406 C C . ARG A 1 187 ? -8.859 -21.109 -15.539 1 98.06 187 ARG A C 1
ATOM 1408 O O . ARG A 1 187 ? -8.609 -20.828 -16.719 1 98.06 187 ARG A O 1
ATOM 1415 N N . PHE A 1 188 ? -9.836 -21.906 -15.148 1 98.19 188 PHE A N 1
ATOM 1416 C CA . PHE A 1 188 ? -10.492 -22.766 -16.125 1 98.19 188 PHE A CA 1
ATOM 1417 C C . PHE A 1 188 ? -11.992 -22.516 -16.172 1 98.19 188 PHE A C 1
ATOM 1419 O O . PHE A 1 188 ? -12.664 -22.562 -15.133 1 98.19 188 PHE A O 1
ATOM 1426 N N . ASP A 1 189 ? -12.445 -22.203 -17.281 1 97.81 189 ASP A N 1
ATOM 1427 C CA . ASP A 1 189 ? -13.867 -22.219 -17.594 1 97.81 189 ASP A CA 1
ATOM 1428 C C . ASP A 1 189 ? -14.297 -23.578 -18.125 1 97.81 189 ASP A C 1
ATOM 1430 O O . ASP A 1 189 ? -14.484 -23.75 -19.328 1 97.81 189 ASP A O 1
ATOM 1434 N N . THR A 1 190 ? -14.555 -24.484 -17.234 1 94.62 190 THR A N 1
ATOM 1435 C CA . THR A 1 190 ? -14.766 -25.875 -17.594 1 94.62 190 THR A CA 1
ATOM 1436 C C . THR A 1 190 ? -16.078 -26.062 -18.344 1 94.62 190 THR A C 1
ATOM 1438 O O . THR A 1 190 ? -16.25 -27.031 -19.078 1 94.62 190 THR A O 1
ATOM 1441 N N . SER A 1 191 ? -16.984 -25.188 -18.141 1 94.62 191 SER A N 1
ATOM 1442 C CA . SER A 1 191 ? -18.266 -25.297 -18.797 1 94.62 191 SER A CA 1
ATOM 1443 C C . SER A 1 191 ? -18.156 -25 -20.297 1 94.62 191 SER A C 1
ATOM 1445 O O . SER A 1 191 ? -18.906 -25.547 -21.109 1 94.62 191 SER A O 1
ATOM 1447 N N . ARG A 1 192 ? -17.188 -24.172 -20.641 1 96.5 192 ARG A N 1
ATOM 1448 C CA . ARG A 1 192 ? -17.109 -23.75 -22.031 1 96.5 192 ARG A CA 1
ATOM 1449 C C . ARG A 1 192 ? -15.82 -24.234 -22.688 1 96.5 192 ARG A C 1
ATOM 1451 O O . ARG A 1 192 ? -15.602 -24.031 -23.875 1 96.5 192 ARG A O 1
ATOM 1458 N N . GLY A 1 193 ? -14.922 -24.766 -21.922 1 97.12 193 GLY A N 1
ATOM 1459 C CA . GLY A 1 193 ? -13.719 -25.406 -22.453 1 97.12 193 GLY A CA 1
ATOM 1460 C C . GLY A 1 193 ? -12.609 -24.406 -22.734 1 97.12 193 GLY A C 1
ATOM 1461 O O . GLY A 1 193 ? -11.891 -24.547 -23.734 1 97.12 193 GLY A O 1
ATOM 1462 N N . PHE A 1 194 ? -12.516 -23.375 -21.953 1 98.44 194 PHE A N 1
ATOM 1463 C CA . PHE A 1 194 ? -11.453 -22.391 -22.094 1 98.44 194 PHE A CA 1
ATOM 1464 C C . PHE A 1 194 ? -10.648 -22.266 -20.812 1 98.44 194 PHE A C 1
ATOM 1466 O O . PHE A 1 194 ? -11.125 -22.641 -19.734 1 98.44 194 PHE A O 1
ATOM 1473 N N . ALA A 1 195 ? -9.453 -21.797 -20.969 1 98.62 195 ALA A N 1
ATOM 1474 C CA . ALA A 1 195 ? -8.625 -21.391 -19.844 1 98.62 195 ALA A CA 1
ATOM 1475 C C . ALA A 1 195 ? -8.008 -20.016 -20.062 1 98.62 195 ALA A C 1
ATOM 1477 O O . ALA A 1 195 ? -7.82 -19.594 -21.219 1 98.62 195 ALA A O 1
ATOM 1478 N N . TYR A 1 196 ? -7.82 -19.312 -19.031 1 98.69 196 TYR A N 1
ATOM 1479 C CA . TYR A 1 196 ? -7.195 -18 -19.031 1 98.69 196 TYR A CA 1
ATOM 1480 C C . TYR A 1 196 ? -5.887 -18.016 -18.25 1 98.69 196 TYR A C 1
ATOM 1482 O O . TYR A 1 196 ? -5.809 -18.578 -17.156 1 98.69 196 TYR A O 1
ATOM 1490 N N . ILE A 1 197 ? -4.859 -17.406 -18.812 1 98.44 197 ILE A N 1
ATOM 1491 C CA . ILE A 1 197 ? -3.521 -17.406 -18.234 1 98.44 197 ILE A CA 1
ATOM 1492 C C . ILE A 1 197 ? -3.02 -15.977 -18.109 1 98.44 197 ILE A C 1
ATOM 1494 O O . ILE A 1 197 ? -3.264 -15.141 -18.969 1 98.44 197 ILE A O 1
ATOM 1498 N N . GLY A 1 198 ? -2.402 -15.688 -16.969 1 96.94 198 GLY A N 1
ATOM 1499 C CA . GLY A 1 198 ? -1.741 -14.398 -16.797 1 96.94 198 GLY A CA 1
ATOM 1500 C C . GLY A 1 198 ? -0.252 -14.453 -17.094 1 96.94 198 GLY A C 1
ATOM 1501 O O . GLY A 1 198 ? 0.444 -15.352 -16.609 1 96.94 198 GLY A O 1
ATOM 1502 N N . ASP A 1 199 ? 0.245 -13.531 -17.922 1 96.94 199 ASP A N 1
ATOM 1503 C CA . ASP A 1 199 ? 1.675 -13.398 -18.188 1 96.94 199 ASP A CA 1
ATOM 1504 C C . ASP A 1 199 ? 2.311 -12.367 -17.25 1 96.94 199 ASP A C 1
ATOM 1506 O O . ASP A 1 199 ? 2.191 -11.156 -17.484 1 96.94 199 ASP A O 1
ATOM 1510 N N . ALA A 1 200 ? 3.07 -12.867 -16.328 1 94.75 200 ALA A N 1
ATOM 1511 C CA . ALA A 1 200 ? 3.662 -12.031 -15.273 1 94.75 200 ALA A CA 1
ATOM 1512 C C . ALA A 1 200 ? 5.121 -11.711 -15.594 1 94.75 200 ALA A C 1
ATOM 1514 O O . ALA A 1 200 ? 5.93 -11.523 -14.68 1 94.75 200 ALA A O 1
ATOM 1515 N N . SER A 1 201 ? 5.512 -11.734 -16.844 1 92.19 201 SER A N 1
ATOM 1516 C CA . SER A 1 201 ? 6.895 -11.43 -17.203 1 92.19 201 SER A CA 1
ATOM 1517 C C . SER A 1 201 ? 7.359 -10.125 -16.562 1 92.19 201 SER A C 1
ATOM 1519 O O . SER A 1 201 ? 6.59 -9.164 -16.469 1 92.19 201 SER A O 1
ATOM 1521 N N . PRO A 1 202 ? 8.625 -10.18 -16.062 1 84.62 202 PRO A N 1
ATOM 1522 C CA . PRO A 1 202 ? 9.156 -8.922 -15.547 1 84.62 202 PRO A CA 1
ATOM 1523 C C . PRO A 1 202 ? 9.195 -7.812 -16.594 1 84.62 202 PRO A C 1
ATOM 1525 O O . PRO A 1 202 ? 9.43 -8.086 -17.781 1 84.62 202 PRO A O 1
ATOM 1528 N N . GLY A 1 203 ? 9.016 -6.672 -16.141 1 78.69 203 GLY A N 1
ATOM 1529 C CA . GLY A 1 203 ? 8.906 -5.547 -17.062 1 78.69 203 GLY A CA 1
ATOM 1530 C C . GLY A 1 203 ? 7.539 -5.422 -17.688 1 78.69 203 GLY A C 1
ATOM 1531 O O . GLY A 1 203 ? 6.543 -5.895 -17.141 1 78.69 203 GLY A O 1
ATOM 1532 N N . THR A 1 204 ? 7.406 -4.676 -18.781 1 74.25 204 THR A N 1
ATOM 1533 C CA . THR A 1 204 ? 6.09 -4.398 -19.344 1 74.25 204 THR A CA 1
ATOM 1534 C C . THR A 1 204 ? 5.992 -4.922 -20.781 1 74.25 204 THR A C 1
ATOM 1536 O O . THR A 1 204 ? 4.93 -4.859 -21.391 1 74.25 204 THR A O 1
ATOM 1539 N N . ARG A 1 205 ? 6.961 -5.664 -21.234 1 79.69 205 ARG A N 1
ATOM 1540 C CA . ARG A 1 205 ? 7.062 -5.902 -22.672 1 79.69 205 ARG A CA 1
ATOM 1541 C C . ARG A 1 205 ? 6.156 -7.051 -23.109 1 79.69 205 ARG A C 1
ATOM 1543 O O . ARG A 1 205 ? 5.715 -7.098 -24.25 1 79.69 205 ARG A O 1
ATOM 1550 N N . ALA A 1 206 ? 5.934 -7.957 -22.141 1 89.69 206 ALA A N 1
ATOM 1551 C CA . ALA A 1 206 ? 5.191 -9.141 -22.562 1 89.69 206 ALA A CA 1
ATOM 1552 C C . ALA A 1 206 ? 3.951 -9.352 -21.703 1 89.69 206 ALA A C 1
ATOM 1554 O O . ALA A 1 206 ? 3.283 -10.383 -21.797 1 89.69 206 ALA A O 1
ATOM 1555 N N . ASN A 1 207 ? 3.633 -8.461 -20.875 1 95.31 207 ASN A N 1
ATOM 1556 C CA . ASN A 1 207 ? 2.482 -8.625 -20 1 95.31 207 ASN A CA 1
ATOM 1557 C C . ASN A 1 207 ? 1.178 -8.703 -20.781 1 95.31 207 ASN A C 1
ATOM 1559 O O . ASN A 1 207 ? 0.965 -7.918 -21.719 1 95.31 207 ASN A O 1
ATOM 1563 N N . ALA A 1 208 ? 0.399 -9.656 -20.484 1 97.31 208 ALA A N 1
ATOM 1564 C CA . ALA A 1 208 ? -0.851 -9.906 -21.203 1 97.31 208 ALA A CA 1
ATOM 1565 C C . ALA A 1 208 ? -1.699 -10.945 -20.469 1 97.31 208 ALA A C 1
ATOM 1567 O O . ALA A 1 208 ? -1.264 -11.516 -19.469 1 97.31 208 ALA A O 1
ATOM 1568 N N . LEU A 1 209 ? -2.877 -11.07 -20.969 1 98.06 209 LEU A N 1
ATOM 1569 C CA . LEU A 1 209 ? -3.652 -12.281 -20.734 1 98.06 209 LEU A CA 1
ATOM 1570 C C . LEU A 1 209 ? -3.578 -13.211 -21.938 1 98.06 209 LEU A C 1
ATOM 1572 O O . LEU A 1 209 ? -3.475 -12.758 -23.078 1 98.06 209 LEU A O 1
ATOM 1576 N N . VAL A 1 210 ? -3.596 -14.453 -21.625 1 98.62 210 VAL A N 1
ATOM 1577 C CA . VAL A 1 210 ? -3.594 -15.477 -22.672 1 98.62 210 VAL A CA 1
ATOM 1578 C C . VAL A 1 210 ? -4.84 -16.344 -22.547 1 98.62 210 VAL A C 1
ATOM 1580 O O . VAL A 1 210 ? -5.223 -16.734 -21.438 1 98.62 210 VAL A O 1
ATOM 1583 N N . VAL A 1 211 ? -5.465 -16.594 -23.688 1 98.81 211 VAL A N 1
ATOM 1584 C CA . VAL A 1 211 ? -6.621 -17.484 -23.75 1 98.81 211 VAL A CA 1
ATOM 1585 C C . VAL A 1 211 ? -6.25 -18.75 -24.5 1 98.81 211 VAL A C 1
ATOM 1587 O O . VAL A 1 211 ? -5.547 -18.703 -25.5 1 98.81 211 VAL A O 1
ATOM 1590 N N . ILE A 1 212 ? -6.699 -19.875 -24 1 98.81 212 ILE A N 1
ATOM 1591 C CA . ILE A 1 212 ? -6.508 -21.125 -24.734 1 98.81 212 ILE A CA 1
ATOM 1592 C C . ILE A 1 212 ? -7.828 -21.891 -24.812 1 98.81 212 ILE A C 1
ATOM 1594 O O . ILE A 1 212 ? -8.547 -22.016 -23.828 1 98.81 212 ILE A O 1
ATOM 1598 N N . ASP A 1 213 ? -8.172 -22.266 -26 1 98.62 213 ASP A N 1
ATOM 1599 C CA . ASP A 1 213 ? -9.266 -23.203 -26.266 1 98.62 213 ASP A CA 1
ATOM 1600 C C . ASP A 1 213 ? -8.836 -24.641 -26 1 98.62 213 ASP A C 1
ATOM 1602 O O . ASP A 1 213 ? -8.008 -25.188 -26.734 1 98.62 213 ASP A O 1
ATOM 1606 N N . LEU A 1 214 ? -9.398 -25.281 -25.031 1 98.12 214 LEU A N 1
ATOM 1607 C CA . LEU A 1 214 ? -8.906 -26.578 -24.562 1 98.12 214 LEU A CA 1
ATOM 1608 C C . LEU A 1 214 ? -9.391 -27.703 -25.453 1 98.12 214 LEU A C 1
ATOM 1610 O O . LEU A 1 214 ? -8.938 -28.844 -25.328 1 98.12 214 LEU A O 1
ATOM 1614 N N . GLU A 1 215 ? -10.32 -27.391 -26.281 1 97.06 215 GLU A N 1
ATOM 1615 C CA . GLU A 1 215 ? -10.742 -28.391 -27.281 1 97.06 215 GLU A CA 1
ATOM 1616 C C . GLU A 1 215 ? -9.781 -28.438 -28.453 1 97.06 215 GLU A C 1
ATOM 1618 O O . GLU A 1 215 ? -9.359 -29.516 -28.875 1 97.06 215 GLU A O 1
ATOM 1623 N N . THR A 1 216 ? -9.344 -27.312 -28.938 1 96.88 216 THR A N 1
ATOM 1624 C CA . THR A 1 216 ? -8.539 -27.25 -30.156 1 96.88 216 THR A CA 1
ATOM 1625 C C . THR A 1 216 ? -7.062 -27.094 -29.828 1 96.88 216 THR A C 1
ATOM 1627 O O . THR A 1 216 ? -6.199 -27.453 -30.625 1 96.88 216 THR A O 1
ATOM 1630 N N . GLY A 1 217 ? -6.801 -26.469 -28.719 1 97.31 217 GLY A N 1
ATOM 1631 C CA . GLY A 1 217 ? -5.426 -26.141 -28.375 1 97.31 217 GLY A CA 1
ATOM 1632 C C . GLY A 1 217 ? -4.992 -24.766 -28.859 1 97.31 217 GLY A C 1
ATOM 1633 O O . GLY A 1 217 ? -3.881 -24.328 -28.578 1 97.31 217 GLY A O 1
ATOM 1634 N N . ASP A 1 218 ? -5.895 -24.078 -29.562 1 97.88 218 ASP A N 1
ATOM 1635 C CA . ASP A 1 218 ? -5.57 -22.734 -30.031 1 97.88 218 ASP A CA 1
ATOM 1636 C C . ASP A 1 218 ? -5.438 -21.766 -28.859 1 97.88 218 ASP A C 1
ATOM 1638 O O . ASP A 1 218 ? -6.199 -21.844 -27.891 1 97.88 218 ASP A O 1
ATOM 1642 N N . SER A 1 219 ? -4.477 -20.875 -28.984 1 98.75 219 SER A N 1
ATOM 1643 C CA . SER A 1 219 ? -4.266 -19.875 -27.938 1 98.75 219 SER A CA 1
ATOM 1644 C C . SER A 1 219 ? -3.945 -18.516 -28.531 1 98.75 219 SER A C 1
ATOM 1646 O O . SER A 1 219 ? -3.428 -18.422 -29.641 1 98.75 219 SER A O 1
ATOM 1648 N N . TRP A 1 220 ? -4.316 -17.422 -27.828 1 98.56 220 TRP A N 1
ATOM 1649 C CA . TRP A 1 220 ? -4.031 -16.062 -28.297 1 98.56 220 TRP A CA 1
ATOM 1650 C C . TRP A 1 220 ? -3.875 -15.117 -27.109 1 98.56 220 TRP A C 1
ATOM 1652 O O . TRP A 1 220 ? -4.281 -15.43 -26 1 98.56 220 TRP A O 1
ATOM 1662 N N . ARG A 1 221 ? -3.217 -13.984 -27.328 1 98 221 ARG A N 1
ATOM 1663 C CA . ARG A 1 221 ? -3 -12.953 -26.328 1 98 221 ARG A CA 1
ATOM 1664 C C . ARG A 1 221 ? -4.062 -11.867 -26.422 1 98 221 ARG A C 1
ATOM 1666 O O . ARG A 1 221 ? -4.527 -11.539 -27.516 1 98 221 ARG A O 1
ATOM 1673 N N . VAL A 1 222 ? -4.426 -11.297 -25.281 1 98.06 222 VAL A N 1
ATOM 1674 C CA . VAL A 1 222 ? -5.305 -10.133 -25.203 1 98.06 222 VAL A CA 1
ATOM 1675 C C . VAL A 1 222 ? -4.766 -9.141 -24.172 1 98.06 222 VAL A C 1
ATOM 1677 O O . VAL A 1 222 ? -4.008 -9.523 -23.281 1 98.06 222 VAL A O 1
ATOM 1680 N N . LEU A 1 223 ? -5.051 -7.879 -24.328 1 97.25 223 LEU A N 1
ATOM 1681 C CA . LEU A 1 223 ? -4.688 -6.789 -23.422 1 97.25 223 LEU A CA 1
ATOM 1682 C C . LEU A 1 223 ? -3.172 -6.672 -23.297 1 97.25 223 LEU A C 1
ATOM 1684 O O . LEU A 1 223 ? -2.66 -6.293 -22.25 1 97.25 223 LEU A O 1
ATOM 1688 N N . GLU A 1 224 ? -2.465 -7.082 -24.344 1 95 224 GLU A N 1
ATOM 1689 C CA . GLU A 1 224 ? -1.007 -7.016 -24.297 1 95 224 GLU A CA 1
ATOM 1690 C C . GLU A 1 224 ? -0.526 -5.582 -24.094 1 95 224 GLU A C 1
ATOM 1692 O O . GLU A 1 224 ? -0.896 -4.684 -24.859 1 95 224 GLU A O 1
ATOM 1697 N N . ARG A 1 225 ? 0.205 -5.309 -23.062 1 91.56 225 ARG A N 1
ATOM 1698 C CA . ARG A 1 225 ? 0.852 -4.055 -22.688 1 91.56 225 ARG A CA 1
ATOM 1699 C C . ARG A 1 225 ? -0.174 -3.025 -22.219 1 91.56 225 ARG A C 1
ATOM 1701 O O . ARG A 1 225 ? 0.147 -1.845 -22.078 1 91.56 225 ARG A O 1
ATOM 1708 N N . ASP A 1 226 ? -1.426 -3.527 -22.109 1 94.44 226 ASP A N 1
ATOM 1709 C CA . ASP A 1 226 ? -2.428 -2.641 -21.531 1 94.44 226 ASP A CA 1
ATOM 1710 C C . ASP A 1 226 ? -2.059 -2.256 -20.094 1 94.44 226 ASP A C 1
ATOM 1712 O O . ASP A 1 226 ? -1.42 -3.035 -19.391 1 94.44 226 ASP A O 1
ATOM 1716 N N . PHE A 1 227 ? -2.518 -1.097 -19.609 1 91.62 227 PHE A N 1
ATOM 1717 C CA . PHE A 1 227 ? -2.18 -0.596 -18.281 1 91.62 227 PHE A CA 1
ATOM 1718 C C . PHE A 1 227 ? -2.66 -1.558 -17.203 1 91.62 227 PHE A C 1
ATOM 1720 O O . PHE A 1 227 ? -2.021 -1.691 -16.156 1 91.62 227 PHE A O 1
ATOM 1727 N N . SER A 1 228 ? -3.738 -2.281 -17.484 1 95.12 228 SER A N 1
ATOM 1728 C CA . SER A 1 228 ? -4.367 -3.109 -16.453 1 95.12 228 SER A CA 1
ATOM 1729 C C . SER A 1 228 ? -3.594 -4.402 -16.25 1 95.12 228 SER A C 1
ATOM 1731 O O . SER A 1 228 ? -3.844 -5.129 -15.281 1 95.12 228 SER A O 1
ATOM 1733 N N . VAL A 1 229 ? -2.607 -4.727 -17.156 1 95.75 229 VAL A N 1
ATOM 1734 C CA . VAL A 1 229 ? -1.872 -5.977 -17.016 1 95.75 229 VAL A CA 1
ATOM 1735 C C . VAL A 1 229 ? -0.4 -5.68 -16.734 1 95.75 229 VAL A C 1
ATOM 1737 O O . VAL A 1 229 ? 0.407 -6.602 -16.578 1 95.75 229 VAL A O 1
ATOM 1740 N N . THR A 1 230 ? -0.035 -4.449 -16.688 1 92.19 230 THR A N 1
ATOM 1741 C CA . THR A 1 230 ? 1.368 -4.086 -16.531 1 92.19 230 THR A CA 1
ATOM 1742 C C . THR A 1 230 ? 1.648 -3.654 -15.086 1 92.19 230 THR A C 1
ATOM 1744 O O . THR A 1 230 ? 0.741 -3.219 -14.375 1 92.19 230 THR A O 1
ATOM 1747 N N . ALA A 1 231 ? 2.896 -3.775 -14.758 1 84.75 231 ALA A N 1
ATOM 1748 C CA . ALA A 1 231 ? 3.334 -3.385 -13.422 1 84.75 231 ALA A CA 1
ATOM 1749 C C . ALA A 1 231 ? 3.211 -1.876 -13.219 1 84.75 231 ALA A C 1
ATOM 1751 O O . ALA A 1 231 ? 3.408 -1.103 -14.164 1 84.75 231 ALA A O 1
ATOM 1752 N N . PHE A 1 232 ? 2.881 -1.431 -11.992 1 84.88 232 PHE A N 1
ATOM 1753 C CA . PHE A 1 232 ? 2.85 -0.009 -11.664 1 84.88 232 PHE A CA 1
ATOM 1754 C C . PHE A 1 232 ? 4.262 0.534 -11.477 1 84.88 232 PHE A C 1
ATOM 1756 O O . PHE A 1 232 ? 5.09 -0.098 -10.82 1 84.88 232 PHE A O 1
ATOM 1763 N N . PRO A 1 233 ? 4.48 1.656 -11.977 1 88.06 233 PRO A N 1
ATOM 1764 C CA . PRO A 1 233 ? 5.84 2.197 -11.891 1 88.06 233 PRO A CA 1
ATOM 1765 C C . PRO A 1 233 ? 6.207 2.65 -10.484 1 88.06 233 PRO A C 1
ATOM 1767 O O . PRO A 1 233 ? 5.34 3.102 -9.727 1 88.06 233 PRO A O 1
ATOM 1770 N N . TYR A 1 234 ? 7.473 2.553 -10.109 1 92.38 234 TYR A N 1
ATOM 1771 C CA . TYR A 1 234 ? 8.055 3.045 -8.867 1 92.38 234 TYR A CA 1
ATOM 1772 C C . TYR A 1 234 ? 7.355 2.439 -7.66 1 92.38 234 TYR A C 1
ATOM 1774 O O . TYR A 1 234 ? 7.156 3.115 -6.648 1 92.38 234 TYR A O 1
ATOM 1782 N N . PHE A 1 235 ? 6.949 1.213 -7.824 1 93.94 235 PHE A N 1
ATOM 1783 C CA . PHE A 1 235 ? 6.211 0.461 -6.82 1 93.94 235 PHE A CA 1
ATOM 1784 C C . PHE A 1 235 ? 7.145 -0.027 -5.715 1 93.94 235 PHE A C 1
ATOM 1786 O O . PHE A 1 235 ? 8.094 -0.77 -5.98 1 93.94 235 PHE A O 1
ATOM 1793 N N . VAL A 1 236 ? 6.891 0.415 -4.422 1 95.19 236 VAL A N 1
ATOM 1794 C CA . VAL A 1 236 ? 7.664 -0.025 -3.268 1 95.19 236 VAL A CA 1
ATOM 1795 C C . VAL A 1 236 ? 6.73 -0.575 -2.193 1 95.19 236 VAL A C 1
ATOM 1797 O O . VAL A 1 236 ? 6.273 0.166 -1.32 1 95.19 236 VAL A O 1
ATOM 1800 N N . PRO A 1 237 ? 6.484 -1.88 -2.199 1 95.81 237 PRO A N 1
ATOM 1801 C CA . PRO A 1 237 ? 5.676 -2.498 -1.144 1 95.81 237 PRO A CA 1
ATOM 1802 C C . PRO A 1 237 ? 6.496 -2.846 0.098 1 95.81 237 PRO A C 1
ATOM 1804 O O . PRO A 1 237 ? 7.719 -2.689 0.099 1 95.81 237 PRO A O 1
ATOM 1807 N N . PHE A 1 238 ? 5.824 -3.164 1.165 1 97.5 238 PHE A N 1
ATOM 1808 C CA . PHE A 1 238 ? 6.465 -3.535 2.42 1 97.5 238 PHE A CA 1
ATOM 1809 C C . PHE A 1 238 ? 5.93 -4.867 2.93 1 97.5 238 PHE A C 1
ATOM 1811 O O . PHE A 1 238 ? 4.738 -5.16 2.791 1 97.5 238 PHE A O 1
ATOM 1818 N N . ILE A 1 239 ? 6.746 -5.656 3.467 1 97.81 239 ILE A N 1
ATOM 1819 C CA . ILE A 1 239 ? 6.379 -6.855 4.215 1 97.81 239 ILE A CA 1
ATOM 1820 C C . ILE A 1 239 ? 7.121 -6.875 5.551 1 97.81 239 ILE A C 1
ATOM 1822 O O . ILE A 1 239 ? 8.344 -6.715 5.59 1 97.81 239 ILE A O 1
ATOM 1826 N N . TYR A 1 240 ? 6.461 -7.086 6.641 1 97.56 240 TYR A N 1
ATOM 1827 C CA . TYR A 1 240 ? 7.047 -7.109 7.977 1 97.56 240 TYR A CA 1
ATOM 1828 C C . TYR A 1 240 ? 7.82 -5.828 8.25 1 97.56 240 TYR A C 1
ATOM 1830 O O . TYR A 1 240 ? 8.859 -5.855 8.914 1 97.56 240 TYR A O 1
ATOM 1838 N N . GLY A 1 241 ? 7.398 -4.703 7.629 1 97.31 241 GLY A N 1
ATOM 1839 C CA . GLY A 1 241 ? 8.023 -3.418 7.875 1 97.31 241 GLY A CA 1
ATOM 1840 C C . GLY A 1 241 ? 9.219 -3.154 6.977 1 97.31 241 GLY A C 1
ATOM 1841 O O . GLY A 1 241 ? 9.766 -2.047 6.965 1 97.31 241 GLY A O 1
ATOM 1842 N N . ASP A 1 242 ? 9.648 -4.133 6.211 1 97.5 242 ASP A N 1
ATOM 1843 C CA . ASP A 1 242 ? 10.773 -3.953 5.293 1 97.5 242 ASP A CA 1
ATOM 1844 C C . ASP A 1 242 ? 10.281 -3.695 3.871 1 97.5 242 ASP A C 1
ATOM 1846 O O . ASP A 1 242 ? 9.383 -4.383 3.385 1 97.5 242 ASP A O 1
ATOM 1850 N N . PRO A 1 243 ? 10.859 -2.623 3.244 1 97.81 243 PRO A N 1
ATOM 1851 C CA . PRO A 1 243 ? 10.531 -2.49 1.821 1 97.81 243 PRO A CA 1
ATOM 1852 C C . PRO A 1 243 ? 11.008 -3.68 0.993 1 97.81 243 PRO A C 1
ATOM 1854 O O . PRO A 1 243 ? 11.938 -4.387 1.398 1 97.81 243 PRO A O 1
ATOM 1857 N N . VAL A 1 244 ? 10.336 -3.908 -0.061 1 97 244 VAL A N 1
ATOM 1858 C CA . VAL A 1 244 ? 10.75 -4.961 -0.98 1 97 244 VAL A CA 1
ATOM 1859 C C . VAL A 1 244 ? 11.203 -4.344 -2.303 1 97 244 VAL A C 1
ATOM 1861 O O . VAL A 1 244 ? 10.406 -3.732 -3.014 1 97 244 VAL A O 1
ATOM 1864 N N . TYR A 1 245 ? 12.453 -4.441 -2.617 1 96.81 245 TYR A N 1
ATOM 1865 C CA . TYR A 1 245 ? 13.055 -4.113 -3.904 1 96.81 245 TYR A CA 1
ATOM 1866 C C . TYR A 1 245 ? 13.531 -5.371 -4.621 1 96.81 245 TYR A C 1
ATOM 1868 O O . TYR A 1 245 ? 13.578 -6.453 -4.027 1 96.81 245 TYR A O 1
ATOM 1876 N N . THR A 1 246 ? 13.812 -5.262 -5.848 1 94.5 246 THR A N 1
ATOM 1877 C CA . THR A 1 246 ? 14.422 -6.355 -6.602 1 94.5 246 THR A CA 1
ATOM 1878 C C . THR A 1 246 ? 15.875 -6.031 -6.949 1 94.5 246 THR A C 1
ATOM 1880 O O . THR A 1 246 ? 16.25 -4.863 -7.062 1 94.5 246 THR A O 1
ATOM 1883 N N . ILE A 1 247 ? 16.672 -7.078 -7.082 1 94.81 247 ILE A N 1
ATOM 1884 C CA . ILE A 1 247 ? 18.062 -6.93 -7.473 1 94.81 247 ILE A CA 1
ATOM 1885 C C . ILE A 1 247 ? 18.172 -6.938 -8.992 1 94.81 247 ILE A C 1
ATOM 1887 O O . ILE A 1 247 ? 17.578 -7.785 -9.664 1 94.81 247 ILE A O 1
ATOM 1891 N N . ARG A 1 248 ? 18.891 -5.969 -9.438 1 93 248 ARG A N 1
ATOM 1892 C CA . ARG A 1 248 ? 19.203 -5.945 -10.867 1 93 248 ARG A CA 1
ATOM 1893 C C . ARG A 1 248 ? 20.531 -6.656 -11.148 1 93 248 ARG A C 1
ATOM 1895 O O . ARG A 1 248 ? 21.547 -6.367 -10.523 1 93 248 ARG A O 1
ATOM 1902 N N . ARG A 1 249 ? 20.469 -7.547 -12.164 1 91.44 249 ARG A N 1
ATOM 1903 C CA . ARG A 1 249 ? 21.656 -8.297 -12.539 1 91.44 249 ARG A CA 1
ATOM 1904 C C . ARG A 1 249 ? 21.969 -8.117 -14.023 1 91.44 249 ARG A C 1
ATOM 1906 O O . ARG A 1 249 ? 21.078 -7.898 -14.828 1 91.44 249 ARG A O 1
ATOM 1913 N N . SER A 1 250 ? 23.312 -8.195 -14.336 1 90.12 250 SER A N 1
ATOM 1914 C CA . SER A 1 250 ? 23.766 -8.258 -15.727 1 90.12 250 SER A CA 1
ATOM 1915 C C . SER A 1 250 ? 23.438 -9.609 -16.344 1 90.12 250 SER A C 1
ATOM 1917 O O . SER A 1 250 ? 22.984 -10.523 -15.656 1 90.12 250 SER A O 1
ATOM 1919 N N . SER A 1 251 ? 23.781 -9.727 -17.641 1 83.19 251 SER A N 1
ATOM 1920 C CA . SER A 1 251 ? 23.562 -10.984 -18.344 1 83.19 251 SER A CA 1
ATOM 1921 C C . SER A 1 251 ? 24.453 -12.094 -17.797 1 83.19 251 SER A C 1
ATOM 1923 O O . SER A 1 251 ? 24.125 -13.273 -17.953 1 83.19 251 SER A O 1
ATOM 1925 N N . SER A 1 252 ? 25.516 -11.703 -17.141 1 84.06 252 SER A N 1
ATOM 1926 C CA . SER A 1 252 ? 26.438 -12.68 -16.578 1 84.06 252 SER A CA 1
ATOM 1927 C C . SER A 1 252 ? 26.078 -13.008 -15.133 1 84.06 252 SER A C 1
ATOM 1929 O O . SER A 1 252 ? 26.75 -13.82 -14.5 1 84.06 252 SER A O 1
ATOM 1931 N N . GLY A 1 253 ? 25.047 -12.328 -14.57 1 87.38 253 GLY A N 1
ATOM 1932 C CA . GLY A 1 253 ? 24.578 -12.672 -13.242 1 87.38 253 GLY A CA 1
ATOM 1933 C C . GLY A 1 253 ? 25.125 -11.75 -12.164 1 87.38 253 GLY A C 1
ATOM 1934 O O . GLY A 1 253 ? 24.781 -11.891 -10.984 1 87.38 253 GLY A O 1
ATOM 1935 N N . GLU A 1 254 ? 25.891 -10.797 -12.562 1 92.19 254 GLU A N 1
ATOM 1936 C CA . GLU A 1 254 ? 26.469 -9.867 -11.602 1 92.19 254 GLU A CA 1
ATOM 1937 C C . GLU A 1 254 ? 25.438 -8.852 -11.109 1 92.19 254 GLU A C 1
ATOM 1939 O O . GLU A 1 254 ? 24.641 -8.344 -11.898 1 92.19 254 GLU A O 1
ATOM 1944 N N . ILE A 1 255 ? 25.453 -8.656 -9.781 1 94.56 255 ILE A N 1
ATOM 1945 C CA . ILE A 1 255 ? 24.562 -7.633 -9.242 1 94.56 255 ILE A CA 1
ATOM 1946 C C . ILE A 1 255 ? 25.047 -6.25 -9.68 1 94.56 255 ILE A C 1
ATOM 1948 O O . ILE A 1 255 ? 26.188 -5.867 -9.43 1 94.56 255 ILE A O 1
ATOM 1952 N N . VAL A 1 256 ? 24.141 -5.484 -10.281 1 94.44 256 VAL A N 1
ATOM 1953 C CA . VAL A 1 256 ? 24.547 -4.188 -10.805 1 94.44 256 VAL A CA 1
ATOM 1954 C C . VAL A 1 256 ? 23.688 -3.084 -10.195 1 94.44 256 VAL A C 1
ATOM 1956 O O . VAL A 1 256 ? 23.906 -1.9 -10.461 1 94.44 256 VAL A O 1
ATOM 1959 N N . GLY A 1 257 ? 22.688 -3.49 -9.375 1 93.94 257 GLY A N 1
ATOM 1960 C CA . GLY A 1 257 ? 21.906 -2.457 -8.719 1 93.94 257 GLY A CA 1
ATOM 1961 C C . GLY A 1 257 ? 20.625 -2.984 -8.094 1 93.94 257 GLY A C 1
ATOM 1962 O O . GLY A 1 257 ? 20.484 -4.191 -7.891 1 93.94 257 GLY A O 1
ATOM 1963 N N . VAL A 1 258 ? 19.797 -2.086 -7.625 1 95 258 VAL A N 1
ATOM 1964 C CA . VAL A 1 258 ? 18.484 -2.342 -7.016 1 95 258 VAL A CA 1
ATOM 1965 C C . VAL A 1 258 ? 17.406 -1.635 -7.816 1 95 258 VAL A C 1
ATOM 1967 O O . VAL A 1 258 ? 17.609 -0.528 -8.32 1 95 258 VAL A O 1
ATOM 1970 N N . GLU A 1 259 ? 16.281 -2.281 -8 1 92.75 259 GLU A N 1
ATOM 1971 C CA . GLU A 1 259 ? 15.188 -1.692 -8.766 1 92.75 259 GLU A CA 1
ATOM 1972 C C . GLU A 1 259 ? 13.852 -1.914 -8.062 1 92.75 259 GLU A C 1
ATOM 1974 O O . GLU A 1 259 ? 13.766 -2.691 -7.113 1 92.75 259 GLU A O 1
ATOM 1979 N N . PHE A 1 260 ? 12.844 -1.153 -8.539 1 92.94 260 PHE A N 1
ATOM 1980 C CA . PHE A 1 260 ? 11.484 -1.316 -8.039 1 92.94 260 PHE A CA 1
ATOM 1981 C C . PHE A 1 260 ? 10.898 -2.654 -8.477 1 92.94 260 PHE A C 1
ATOM 1983 O O . PHE A 1 260 ? 11.305 -3.207 -9.5 1 92.94 260 PHE A O 1
ATOM 1990 N N . VAL A 1 261 ? 10 -3.172 -7.668 1 90.56 261 VAL A N 1
ATOM 1991 C CA . VAL A 1 261 ? 9.297 -4.398 -8.031 1 90.56 261 VAL A CA 1
ATOM 1992 C C . VAL A 1 261 ? 8.461 -4.16 -9.289 1 90.56 261 VAL A C 1
ATOM 1994 O O . VAL A 1 261 ? 7.754 -3.154 -9.391 1 90.56 261 VAL A O 1
ATOM 1997 N N . SER A 1 262 ? 8.609 -5 -10.281 1 88.19 262 SER A N 1
ATOM 1998 C CA . SER A 1 262 ? 7.867 -4.895 -11.539 1 88.19 262 SER A CA 1
ATOM 1999 C C . SER A 1 262 ? 7.43 -6.27 -12.039 1 88.19 262 SER A C 1
ATOM 2001 O O . SER A 1 262 ? 8.203 -6.965 -12.703 1 88.19 262 SER A O 1
ATOM 2003 N N . ILE A 1 263 ? 6.238 -6.648 -11.711 1 86.56 263 ILE A N 1
ATOM 2004 C CA . ILE A 1 263 ? 5.695 -7.941 -12.102 1 86.56 263 ILE A CA 1
ATOM 2005 C C . ILE A 1 263 ? 4.309 -7.754 -12.719 1 86.56 263 ILE A C 1
ATOM 2007 O O . ILE A 1 263 ? 3.484 -7.004 -12.195 1 86.56 263 ILE A O 1
ATOM 2011 N N . GLY A 1 264 ? 4.082 -8.391 -13.789 1 90.88 264 GLY A N 1
ATOM 2012 C CA . GLY A 1 264 ? 2.812 -8.289 -14.492 1 90.88 264 GLY A CA 1
ATOM 2013 C C . GLY A 1 264 ? 1.683 -9.016 -13.797 1 90.88 264 GLY A C 1
ATOM 2014 O O . GLY A 1 264 ? 1.526 -8.914 -12.578 1 90.88 264 GLY A O 1
ATOM 2015 N N . VAL A 1 265 ? 0.863 -9.742 -14.57 1 92.19 265 VAL A N 1
ATOM 2016 C CA . VAL A 1 265 ? -0.352 -10.359 -14.047 1 92.19 265 VAL A CA 1
ATOM 2017 C C . VAL A 1 265 ? -0.003 -11.656 -13.312 1 92.19 265 VAL A C 1
ATOM 2019 O O . VAL A 1 265 ? 0.324 -12.664 -13.945 1 92.19 265 VAL A O 1
ATOM 2022 N N . GLY A 1 266 ? -0.21 -11.586 -11.984 1 88.75 266 GLY A N 1
ATOM 2023 C CA . GLY A 1 266 ? 0.139 -12.742 -11.18 1 88.75 266 GLY A CA 1
ATOM 2024 C C . GLY A 1 266 ? -1.07 -13.516 -10.688 1 88.75 266 GLY A C 1
ATOM 2025 O O . GLY A 1 266 ? -0.972 -14.703 -10.391 1 88.75 266 GLY A O 1
ATOM 2026 N N . GLY A 1 267 ? -2.164 -12.828 -10.617 1 93.38 267 GLY A N 1
ATOM 2027 C CA . GLY A 1 267 ? -3.314 -13.477 -10.008 1 93.38 267 GLY A CA 1
ATOM 2028 C C . GLY A 1 267 ? -4.562 -13.414 -10.867 1 93.38 267 GLY A C 1
ATOM 2029 O O . GLY A 1 267 ? -4.863 -12.375 -11.461 1 93.38 267 GLY A O 1
ATOM 2030 N N . LEU A 1 268 ? -5.262 -14.594 -10.953 1 97 268 LEU A N 1
ATOM 2031 C CA . LEU A 1 268 ? -6.508 -14.711 -11.703 1 97 268 LEU A CA 1
ATOM 2032 C C . LEU A 1 268 ? -7.59 -15.375 -10.852 1 97 268 LEU A C 1
ATOM 2034 O O . LEU A 1 268 ? -7.297 -16.25 -10.039 1 97 268 LEU A O 1
ATOM 2038 N N . ALA A 1 269 ? -8.758 -14.945 -11.07 1 97.81 269 ALA A N 1
ATOM 2039 C CA . ALA A 1 269 ? -9.938 -15.609 -10.523 1 97.81 269 ALA A CA 1
ATOM 2040 C C . ALA A 1 269 ? -11.133 -15.477 -11.469 1 97.81 269 ALA A C 1
ATOM 2042 O O . ALA A 1 269 ? -11.188 -14.547 -12.281 1 97.81 269 ALA A O 1
ATOM 2043 N N . LEU A 1 270 ? -12 -16.438 -11.422 1 98.31 270 LEU A N 1
ATOM 2044 C CA . LEU A 1 270 ? -13.242 -16.406 -12.188 1 98.31 270 LEU A CA 1
ATOM 2045 C C . LEU A 1 270 ? -14.453 -16.328 -11.266 1 98.31 270 LEU A C 1
ATOM 2047 O O . LEU A 1 270 ? -14.469 -16.953 -10.203 1 98.31 270 LEU A O 1
ATOM 2051 N N . SER A 1 271 ? -15.43 -15.594 -11.758 1 97.94 271 SER A N 1
ATOM 2052 C CA . SER A 1 271 ? -16.703 -15.617 -11.047 1 97.94 271 SER A CA 1
ATOM 2053 C C . SER A 1 271 ? -17.359 -17 -11.109 1 97.94 271 SER A C 1
ATOM 2055 O O . SER A 1 271 ? -17 -17.812 -11.969 1 97.94 271 SER A O 1
ATOM 2057 N N . PRO A 1 272 ? -18.312 -17.266 -10.211 1 95.88 272 PRO A N 1
ATOM 2058 C CA . PRO A 1 272 ? -18.922 -18.594 -10.172 1 95.88 272 PRO A CA 1
ATOM 2059 C C . PRO A 1 272 ? -19.609 -18.953 -11.492 1 95.88 272 PRO A C 1
ATOM 2061 O O . PRO A 1 272 ? -19.688 -20.141 -11.844 1 95.88 272 PRO A O 1
ATOM 2064 N N . ASP A 1 273 ? -20.109 -17.984 -12.172 1 96.62 273 ASP A N 1
ATOM 2065 C CA . ASP A 1 273 ? -20.766 -18.25 -13.445 1 96.62 273 ASP A CA 1
ATOM 2066 C C . ASP A 1 273 ? -19.766 -18.234 -14.594 1 96.62 273 ASP A C 1
ATOM 2068 O O . ASP A 1 273 ? -20.141 -18.375 -15.758 1 96.62 273 ASP A O 1
ATOM 2072 N N . THR A 1 274 ? -18.484 -17.906 -14.297 1 97.5 274 THR A N 1
ATOM 2073 C CA . THR A 1 274 ? -17.344 -17.906 -15.203 1 97.5 274 THR A CA 1
ATOM 2074 C C . THR A 1 274 ? -17.484 -16.812 -16.25 1 97.5 274 THR A C 1
ATOM 2076 O O . THR A 1 274 ? -16.859 -16.859 -17.312 1 97.5 274 THR A O 1
ATOM 2079 N N . GLU A 1 275 ? -18.312 -15.789 -15.977 1 98 275 GLU A N 1
ATOM 2080 C CA . GLU A 1 275 ? -18.562 -14.711 -16.938 1 98 275 GLU A CA 1
ATOM 2081 C C . GLU A 1 275 ? -17.625 -13.531 -16.703 1 98 275 GLU A C 1
ATOM 2083 O O . GLU A 1 275 ? -17.5 -12.648 -17.562 1 98 275 GLU A O 1
ATOM 2088 N N . THR A 1 276 ? -17.016 -13.508 -15.539 1 98.56 276 THR A N 1
ATOM 2089 C CA . THR A 1 276 ? -16.109 -12.422 -15.188 1 98.56 276 THR A CA 1
ATOM 2090 C C . THR A 1 276 ? -14.734 -12.969 -14.82 1 98.56 276 THR A C 1
ATOM 2092 O O . THR A 1 276 ? -14.617 -13.859 -13.977 1 98.56 276 THR A O 1
ATOM 2095 N N . LEU A 1 277 ? -13.727 -12.477 -15.484 1 98.69 277 LEU A N 1
ATOM 2096 C CA . LEU A 1 277 ? -12.344 -12.758 -15.094 1 98.69 277 LEU A CA 1
ATOM 2097 C C . LEU A 1 277 ? -11.773 -11.617 -14.258 1 98.69 277 LEU A C 1
ATOM 2099 O O . LEU A 1 277 ? -11.766 -10.469 -14.695 1 98.69 277 LEU A O 1
ATOM 2103 N N . TYR A 1 278 ? -11.422 -11.906 -13.055 1 98.5 278 TYR A N 1
ATOM 2104 C CA . TYR A 1 278 ? -10.641 -11 -12.227 1 98.5 278 TYR A CA 1
ATOM 2105 C C . TYR A 1 278 ? -9.148 -11.234 -12.406 1 98.5 278 TYR A C 1
ATOM 2107 O O . TYR A 1 278 ? -8.703 -12.383 -12.508 1 98.5 278 TYR A O 1
ATOM 2115 N N . TYR A 1 279 ? -8.43 -10.188 -12.484 1 97.69 279 TYR A N 1
ATOM 2116 C CA . TYR A 1 279 ? -6.984 -10.352 -12.594 1 97.69 279 TYR A CA 1
ATOM 2117 C C . TYR A 1 279 ? -6.254 -9.211 -11.898 1 97.69 279 TYR A C 1
ATOM 2119 O O . TYR A 1 279 ? -6.82 -8.125 -11.711 1 97.69 279 TYR A O 1
ATOM 2127 N N . SER A 1 280 ? -5.117 -9.477 -11.453 1 93.81 280 SER A N 1
ATOM 2128 C CA . SER A 1 280 ? -4.312 -8.516 -10.703 1 93.81 280 SER A CA 1
ATOM 2129 C C . SER A 1 280 ? -2.852 -8.562 -11.141 1 93.81 280 SER A C 1
ATOM 2131 O O . SER A 1 280 ? -2.188 -9.594 -11.008 1 93.81 280 SER A O 1
ATOM 2133 N N . PRO A 1 281 ? -2.291 -7.461 -11.695 1 88.38 281 PRO A N 1
ATOM 2134 C CA . PRO A 1 281 ? -0.83 -7.387 -11.75 1 88.38 281 PRO A CA 1
ATOM 2135 C C . PRO A 1 281 ? -0.185 -7.387 -10.367 1 88.38 281 PRO A C 1
ATOM 2137 O O . PRO A 1 281 ? -0.865 -7.152 -9.367 1 88.38 281 PRO A O 1
ATOM 2140 N N . ALA A 1 282 ? 1.075 -7.871 -10.266 1 74.12 282 ALA A N 1
ATOM 2141 C CA . ALA A 1 282 ? 1.738 -7.887 -8.961 1 74.12 282 ALA A CA 1
ATOM 2142 C C . ALA A 1 282 ? 1.791 -6.488 -8.359 1 74.12 282 ALA A C 1
ATOM 2144 O O . ALA A 1 282 ? 2.633 -5.672 -8.742 1 74.12 282 ALA A O 1
ATOM 2145 N N . GLY A 1 283 ? 0.712 -5.918 -7.902 1 87.62 283 GLY A N 1
ATOM 2146 C CA . GLY A 1 283 ? 0.488 -4.633 -7.262 1 87.62 283 GLY A CA 1
ATOM 2147 C C . GLY A 1 283 ? -0.74 -4.617 -6.371 1 87.62 283 GLY A C 1
ATOM 2148 O O . GLY A 1 283 ? -1.168 -5.664 -5.875 1 87.62 283 GLY A O 1
ATOM 2149 N N . ARG A 1 284 ? -1.178 -3.498 -6.219 1 95.19 284 ARG A N 1
ATOM 2150 C CA . ARG A 1 284 ? -2.258 -3.363 -5.25 1 95.19 284 ARG A CA 1
ATOM 2151 C C . ARG A 1 284 ? -3.617 -3.35 -5.938 1 95.19 284 ARG A C 1
ATOM 2153 O O . ARG A 1 284 ? -4.629 -3.715 -5.336 1 95.19 284 ARG A O 1
ATOM 2160 N N . TYR A 1 285 ? -3.662 -2.99 -7.219 1 94.75 285 TYR A N 1
ATOM 2161 C CA . TYR A 1 285 ? -4.906 -2.895 -7.973 1 94.75 285 TYR A CA 1
ATOM 2162 C C . TYR A 1 285 ? -5.305 -4.25 -8.547 1 94.75 285 TYR A C 1
ATOM 2164 O O . TYR A 1 285 ? -4.449 -5.121 -8.742 1 94.75 285 TYR A O 1
ATOM 2172 N N . PHE A 1 286 ? -6.555 -4.422 -8.805 1 96.75 286 PHE A N 1
ATOM 2173 C CA . PHE A 1 286 ? -7.035 -5.543 -9.602 1 96.75 286 PHE A CA 1
ATOM 2174 C C . PHE A 1 286 ? -8.211 -5.125 -10.484 1 96.75 286 PHE A C 1
ATOM 2176 O O . PHE A 1 286 ? -8.766 -4.043 -10.305 1 96.75 286 PHE A O 1
ATOM 2183 N N . PHE A 1 287 ? -8.453 -5.887 -11.453 1 97.88 287 PHE A N 1
ATOM 2184 C CA . PHE A 1 287 ? -9.352 -5.547 -12.555 1 97.88 287 PHE A CA 1
ATOM 2185 C C . PHE A 1 287 ? -10.25 -6.727 -12.898 1 97.88 287 PHE A C 1
ATOM 2187 O O . PHE A 1 287 ? -10.023 -7.844 -12.438 1 97.88 287 PHE A O 1
ATOM 2194 N N . SER A 1 288 ? -11.25 -6.402 -13.648 1 98.56 288 SER A N 1
ATOM 2195 C CA . SER A 1 288 ? -12.086 -7.461 -14.203 1 98.56 288 SER A CA 1
ATOM 2196 C C . SER A 1 288 ? -12.43 -7.184 -15.664 1 98.56 288 SER A C 1
ATOM 2198 O O . SER A 1 288 ? -12.352 -6.043 -16.125 1 98.56 288 SER A O 1
ATOM 2200 N N . VAL A 1 289 ? -12.742 -8.188 -16.359 1 98.81 289 VAL A N 1
ATOM 2201 C CA . VAL A 1 289 ? -13.133 -8.117 -17.766 1 98.81 289 VAL A CA 1
ATOM 2202 C C . VAL A 1 289 ? -14.117 -9.242 -18.078 1 98.81 289 VAL A C 1
ATOM 2204 O O . VAL A 1 289 ? -13.984 -10.359 -17.562 1 98.81 289 VAL A O 1
ATOM 2207 N N . PRO A 1 290 ? -15.141 -9.016 -18.922 1 98.75 290 PRO A N 1
ATOM 2208 C CA . PRO A 1 290 ? -16.047 -10.102 -19.312 1 98.75 290 PRO A CA 1
ATOM 2209 C C . PRO A 1 290 ? -15.367 -11.18 -20.141 1 98.75 290 PRO A C 1
ATOM 2211 O O . PRO A 1 290 ? -14.711 -10.875 -21.141 1 98.75 290 PRO A O 1
ATOM 2214 N N . THR A 1 291 ? -15.641 -12.445 -19.828 1 98.62 291 THR A N 1
ATOM 2215 C CA . THR A 1 291 ? -14.914 -13.539 -20.453 1 98.62 291 THR A CA 1
ATOM 2216 C C . THR A 1 291 ? -15.391 -13.75 -21.891 1 98.62 291 THR A C 1
ATOM 2218 O O . THR A 1 291 ? -14.633 -14.242 -22.734 1 98.62 291 THR A O 1
ATOM 2221 N N . TYR A 1 292 ? -16.625 -13.414 -22.203 1 98.5 292 TYR A N 1
ATOM 2222 C CA . TYR A 1 292 ? -17.125 -13.641 -23.562 1 98.5 292 TYR A CA 1
ATOM 2223 C C . TYR A 1 292 ? -16.328 -12.844 -24.578 1 98.5 292 TYR A C 1
ATOM 2225 O O . TYR A 1 292 ? -16.156 -13.273 -25.719 1 98.5 292 TYR A O 1
ATOM 2233 N N . LEU A 1 293 ? -15.805 -11.688 -24.172 1 98.69 293 LEU A N 1
ATOM 2234 C CA . LEU A 1 293 ? -14.984 -10.875 -25.062 1 98.69 293 LEU A CA 1
ATOM 2235 C C . LEU A 1 293 ? -13.625 -11.531 -25.297 1 98.69 293 LEU A C 1
ATOM 2237 O O . LEU A 1 293 ? -13.023 -11.352 -26.344 1 98.69 293 LEU A O 1
ATOM 2241 N N . LEU A 1 294 ? -13.156 -12.312 -24.328 1 98.69 294 LEU A N 1
ATOM 2242 C CA . LEU A 1 294 ? -11.844 -12.953 -24.406 1 98.69 294 LEU A CA 1
ATOM 2243 C C . LEU A 1 294 ? -11.898 -14.227 -25.234 1 98.69 294 LEU A C 1
ATOM 2245 O O . LEU A 1 294 ? -10.945 -14.555 -25.953 1 98.69 294 LEU A O 1
ATOM 2249 N N . ARG A 1 295 ? -12.992 -14.938 -25.203 1 98.12 295 ARG A N 1
ATOM 2250 C CA . ARG A 1 295 ? -13.117 -16.234 -25.844 1 98.12 295 ARG A CA 1
ATOM 2251 C C . ARG A 1 295 ? -13.234 -16.094 -27.359 1 98.12 295 ARG A C 1
ATOM 2253 O O . ARG A 1 295 ? -12.945 -17.047 -28.094 1 98.12 295 ARG A O 1
ATOM 2260 N N . ASN A 1 296 ? -13.695 -14.914 -27.766 1 97.31 296 ASN A N 1
ATOM 2261 C CA . ASN A 1 296 ? -13.727 -14.656 -29.188 1 97.31 296 ASN A CA 1
ATOM 2262 C C . ASN A 1 296 ? -12.414 -14.039 -29.672 1 97.31 296 ASN A C 1
ATOM 2264 O O . ASN A 1 296 ? -12.18 -12.844 -29.484 1 97.31 296 ASN A O 1
ATOM 2268 N N . ARG A 1 297 ? -11.672 -14.789 -30.391 1 95.56 297 ARG A N 1
ATOM 2269 C CA . ARG A 1 297 ? -10.344 -14.391 -30.828 1 95.56 297 ARG A CA 1
ATOM 2270 C C . ARG A 1 297 ? -10.406 -13.18 -31.75 1 95.56 297 ARG A C 1
ATOM 2272 O O . ARG A 1 297 ? -9.414 -12.469 -31.938 1 95.56 297 ARG A O 1
ATOM 2279 N N . PHE A 1 298 ? -11.562 -12.93 -32.25 1 96.75 298 PHE A N 1
ATOM 2280 C CA . PHE A 1 298 ? -11.695 -11.875 -33.25 1 96.75 298 PHE A CA 1
ATOM 2281 C C . PHE A 1 298 ? -12.281 -10.609 -32.625 1 96.75 298 PHE A C 1
ATOM 2283 O O . PHE A 1 298 ? -12.5 -9.617 -33.312 1 96.75 298 PHE A O 1
ATOM 2290 N N . THR A 1 299 ? -12.547 -10.641 -31.312 1 97.75 299 THR A N 1
ATOM 2291 C CA . THR A 1 299 ? -12.992 -9.422 -30.656 1 97.75 299 THR A CA 1
ATOM 2292 C C . THR A 1 299 ? -11.969 -8.305 -30.828 1 97.75 299 THR A C 1
ATOM 2294 O O . THR A 1 299 ? -10.781 -8.5 -30.562 1 97.75 299 THR A O 1
ATOM 2297 N N . PRO A 1 300 ? -12.398 -7.098 -31.281 1 97.5 300 PRO A N 1
ATOM 2298 C CA . PRO A 1 300 ? -11.453 -5.988 -31.391 1 97.5 300 PRO A CA 1
ATOM 2299 C C . PRO A 1 300 ? -10.812 -5.617 -30.062 1 97.5 300 PRO A C 1
ATOM 2301 O O . PRO A 1 300 ? -11.5 -5.555 -29.031 1 97.5 300 PRO A O 1
ATOM 2304 N N . GLY A 1 301 ? -9.523 -5.336 -30.125 1 96.81 301 GLY A N 1
ATOM 2305 C CA . GLY A 1 301 ? -8.773 -5 -28.922 1 96.81 301 GLY A CA 1
ATOM 2306 C C . GLY A 1 301 ? -9.367 -3.83 -28.172 1 96.81 301 GLY A C 1
ATOM 2307 O O . GLY A 1 301 ? -9.422 -3.85 -26.938 1 96.81 301 GLY A O 1
ATOM 2308 N N . LEU A 1 302 ? -9.852 -2.859 -28.828 1 97 302 LEU A N 1
ATOM 2309 C CA . LEU A 1 302 ? -10.391 -1.655 -28.203 1 97 302 LEU A CA 1
ATOM 2310 C C . LEU A 1 302 ? -11.664 -1.973 -27.422 1 97 302 LEU A C 1
ATOM 2312 O O . LEU A 1 302 ? -11.93 -1.354 -26.391 1 97 302 LEU A O 1
ATOM 2316 N N . GLU A 1 303 ? -12.383 -2.91 -28 1 97.88 303 GLU A N 1
ATOM 2317 C CA . GLU A 1 303 ? -13.586 -3.326 -27.281 1 97.88 303 GLU A CA 1
ATOM 2318 C C . GLU A 1 303 ? -13.234 -3.984 -25.953 1 97.88 303 GLU A C 1
ATOM 2320 O O . GLU A 1 303 ? -13.891 -3.73 -24.938 1 97.88 303 GLU A O 1
ATOM 2325 N N . ILE A 1 304 ? -12.211 -4.789 -25.969 1 98.5 304 ILE A N 1
ATOM 2326 C CA . ILE A 1 304 ? -11.773 -5.449 -24.75 1 98.5 304 ILE A CA 1
ATOM 2327 C C . ILE A 1 304 ? -11.25 -4.41 -23.766 1 98.5 304 ILE A C 1
ATOM 2329 O O . ILE A 1 304 ? -11.664 -4.387 -22.594 1 98.5 304 ILE A O 1
ATOM 2333 N N . VAL A 1 305 ? -10.438 -3.523 -24.203 1 97.94 305 VAL A N 1
ATOM 2334 C CA . VAL A 1 305 ? -9.852 -2.482 -23.359 1 97.94 305 VAL A CA 1
ATOM 2335 C C . VAL A 1 305 ? -10.969 -1.642 -22.734 1 97.94 305 VAL A C 1
ATOM 2337 O O . VAL A 1 305 ? -10.922 -1.334 -21.547 1 97.94 305 VAL A O 1
ATOM 2340 N N . GLY A 1 306 ? -11.93 -1.261 -23.531 1 98 306 GLY A N 1
ATOM 2341 C CA . GLY A 1 306 ? -13.031 -0.434 -23.062 1 98 306 GLY A CA 1
ATOM 2342 C C . GLY A 1 306 ? -13.914 -1.13 -22.047 1 98 306 GLY A C 1
ATOM 2343 O O . GLY A 1 306 ? -14.695 -0.482 -21.344 1 98 306 GLY A O 1
ATOM 2344 N N . SER A 1 307 ? -13.773 -2.477 -21.922 1 98.38 307 SER A N 1
ATOM 2345 C CA . SER A 1 307 ? -14.641 -3.252 -21.047 1 98.38 307 SER A CA 1
ATOM 2346 C C . SER A 1 307 ? -13.945 -3.559 -19.719 1 98.38 307 SER A C 1
ATOM 2348 O O . SER A 1 307 ? -14.57 -4.074 -18.781 1 98.38 307 SER A O 1
ATOM 2350 N N . VAL A 1 308 ? -12.656 -3.225 -19.641 1 98.44 308 VAL A N 1
ATOM 2351 C CA . VAL A 1 308 ? -11.898 -3.477 -18.422 1 98.44 308 VAL A CA 1
ATOM 2352 C C . VAL A 1 308 ? -12.406 -2.578 -17.297 1 98.44 308 VAL A C 1
ATOM 2354 O O . VAL A 1 308 ? -12.594 -1.375 -17.5 1 98.44 308 VAL A O 1
ATOM 2357 N N . ARG A 1 309 ? -12.672 -3.146 -16.172 1 97.69 309 ARG A N 1
ATOM 2358 C CA . ARG A 1 309 ? -13.094 -2.398 -14.992 1 97.69 309 ARG A CA 1
ATOM 2359 C C . ARG A 1 309 ? -12.008 -2.381 -13.922 1 97.69 309 ARG A C 1
ATOM 2361 O O . ARG A 1 309 ? -11.484 -3.432 -13.547 1 97.69 309 ARG A O 1
ATOM 2368 N N . ASN A 1 310 ? -11.664 -1.196 -13.469 1 96.25 310 ASN A N 1
ATOM 2369 C CA . ASN A 1 310 ? -10.812 -1.04 -12.297 1 96.25 310 ASN A CA 1
ATOM 2370 C C . ASN A 1 310 ? -11.602 -1.232 -11 1 96.25 310 ASN A C 1
ATOM 2372 O O . ASN A 1 310 ? -12.547 -0.488 -10.727 1 96.25 310 ASN A O 1
ATOM 2376 N N . LEU A 1 311 ? -11.211 -2.188 -10.188 1 96.62 311 LEU A N 1
ATOM 2377 C CA . LEU A 1 311 ? -11.992 -2.555 -9.016 1 96.62 311 LEU A CA 1
ATOM 2378 C C . LEU A 1 311 ? -11.406 -1.932 -7.75 1 96.62 311 LEU A C 1
ATOM 2380 O O . LEU A 1 311 ? -11.906 -2.174 -6.648 1 96.62 311 LEU A O 1
ATOM 2384 N N . GLY A 1 312 ? -10.312 -1.162 -7.914 1 94.56 312 GLY A N 1
ATOM 2385 C CA . GLY A 1 312 ? -9.656 -0.525 -6.781 1 94.56 312 GLY A CA 1
ATOM 2386 C C . GLY A 1 312 ? -8.523 -1.352 -6.207 1 94.56 312 GLY A C 1
ATOM 2387 O O . GLY A 1 312 ? -8.07 -2.316 -6.832 1 94.56 312 GLY A O 1
ATOM 2388 N N . GLU A 1 313 ? -8.047 -0.913 -5.031 1 95.75 313 GLU A N 1
ATOM 2389 C CA . GLU A 1 313 ? -6.93 -1.602 -4.387 1 95.75 313 GLU A CA 1
ATOM 2390 C C . GLU A 1 313 ? -7.426 -2.652 -3.398 1 95.75 313 GLU A C 1
ATOM 2392 O O . GLU A 1 313 ? -8.508 -2.508 -2.822 1 95.75 313 GLU A O 1
ATOM 2397 N N . LYS A 1 314 ? -6.633 -3.684 -3.234 1 96.19 314 LYS A N 1
ATOM 2398 C CA . LYS A 1 314 ? -6.926 -4.754 -2.285 1 96.19 314 LYS A CA 1
ATOM 2399 C C . LYS A 1 314 ? -5.699 -5.09 -1.442 1 96.19 314 LYS A C 1
ATOM 2401 O O . LYS A 1 314 ? -5.738 -6.008 -0.619 1 96.19 314 LYS A O 1
ATOM 2406 N N . GLY A 1 315 ? -4.648 -4.348 -1.624 1 94.75 315 GLY A N 1
ATOM 2407 C CA . GLY A 1 315 ? -3.348 -4.703 -1.079 1 94.75 315 GLY A CA 1
ATOM 2408 C C . GLY A 1 315 ? -2.475 -5.461 -2.062 1 94.75 315 GLY A C 1
ATOM 2409 O O . GLY A 1 315 ? -2.953 -5.918 -3.102 1 94.75 315 GLY A O 1
ATOM 2410 N N . TRP A 1 316 ? -1.178 -5.547 -1.713 1 95.38 316 TRP A N 1
ATOM 2411 C CA . TRP A 1 316 ? -0.265 -6.262 -2.598 1 95.38 316 TRP A CA 1
ATOM 2412 C C . TRP A 1 316 ? -0.502 -7.766 -2.521 1 95.38 316 TRP A C 1
ATOM 2414 O O . TRP A 1 316 ? -0.49 -8.352 -1.435 1 95.38 316 TRP A O 1
ATOM 2424 N N . SER A 1 317 ? -0.761 -8.312 -3.666 1 95 317 SER A N 1
ATOM 2425 C CA . SER A 1 317 ? -1.005 -9.75 -3.742 1 95 317 SER A CA 1
ATOM 2426 C C . SER A 1 317 ? -0.376 -10.352 -4.992 1 95 317 SER A C 1
ATOM 2428 O O . SER A 1 317 ? -0.189 -9.656 -5.996 1 95 317 SER A O 1
ATOM 2430 N N . ALA A 1 318 ? -0.101 -11.617 -4.902 1 90.44 318 ALA A N 1
ATOM 2431 C CA . ALA A 1 318 ? 0.436 -12.344 -6.051 1 90.44 318 ALA A CA 1
ATOM 2432 C C . ALA A 1 318 ? -0.642 -13.195 -6.715 1 90.44 318 ALA A C 1
ATOM 2434 O O . ALA A 1 318 ? -0.586 -13.445 -7.918 1 90.44 318 ALA A O 1
ATOM 2435 N N . ALA A 1 319 ? -1.568 -13.648 -5.969 1 93.19 319 ALA A N 1
ATOM 2436 C CA . ALA A 1 319 ? -2.607 -14.555 -6.453 1 93.19 319 ALA A CA 1
ATOM 2437 C C . ALA A 1 319 ? -3.973 -14.18 -5.887 1 93.19 319 ALA A C 1
ATOM 2439 O O . ALA A 1 319 ? -4.062 -13.602 -4.801 1 93.19 319 ALA A O 1
ATOM 2440 N N . ILE A 1 320 ? -4.934 -14.453 -6.648 1 96.81 320 ILE A N 1
ATOM 2441 C CA . ILE A 1 320 ? -6.305 -14.328 -6.168 1 96.81 320 ILE A CA 1
ATOM 2442 C C . ILE A 1 320 ? -7.098 -15.578 -6.535 1 96.81 320 ILE A C 1
ATOM 2444 O O . ILE A 1 320 ? -6.648 -16.391 -7.352 1 96.81 320 ILE A O 1
ATOM 2448 N N . VAL A 1 321 ? -8.227 -15.789 -5.883 1 97.75 321 VAL A N 1
ATOM 2449 C CA . VAL A 1 321 ? -9.102 -16.938 -6.121 1 97.75 321 VAL A CA 1
ATOM 2450 C C . VAL A 1 321 ? -10.539 -16.578 -5.746 1 97.75 321 VAL A C 1
ATOM 2452 O O . VAL A 1 321 ? -10.773 -15.633 -4.98 1 97.75 321 VAL A O 1
ATOM 2455 N N . SER A 1 322 ? -11.461 -17.25 -6.305 1 97.94 322 SER A N 1
ATOM 2456 C CA . SER A 1 322 ? -12.867 -17.047 -5.969 1 97.94 322 SER A CA 1
ATOM 2457 C C . SER A 1 322 ? -13.477 -18.312 -5.379 1 97.94 322 SER A C 1
ATOM 2459 O O . SER A 1 322 ? -12.992 -19.422 -5.621 1 97.94 322 SER A O 1
ATOM 2461 N N . ASP A 1 323 ? -14.508 -18.125 -4.59 1 98.06 323 ASP A N 1
ATOM 2462 C CA . ASP A 1 323 ? -15.242 -19.266 -4.047 1 98.06 323 ASP A CA 1
ATOM 2463 C C . ASP A 1 323 ? -16.609 -19.406 -4.711 1 98.06 323 ASP A C 1
ATOM 2465 O O . ASP A 1 323 ? -16.891 -18.734 -5.699 1 98.06 323 ASP A O 1
ATOM 2469 N N . SER A 1 324 ? -17.453 -20.359 -4.195 1 97.94 324 SER A N 1
ATOM 2470 C CA . SER A 1 324 ? -18.734 -20.703 -4.789 1 97.94 324 SER A CA 1
ATOM 2471 C C . SER A 1 324 ? -19.75 -19.562 -4.637 1 97.94 324 SER A C 1
ATOM 2473 O O . SER A 1 324 ? -20.75 -19.516 -5.352 1 97.94 324 SER A O 1
ATOM 2475 N N . LEU A 1 325 ? -19.453 -18.656 -3.65 1 97.62 325 LEU A N 1
ATOM 2476 C CA . LEU A 1 325 ? -20.375 -17.562 -3.41 1 97.62 325 LEU A CA 1
ATOM 2477 C C . LEU A 1 325 ? -19.953 -16.312 -4.164 1 97.62 325 LEU A C 1
ATOM 2479 O O . LEU A 1 325 ? -20.656 -15.297 -4.156 1 97.62 325 LEU A O 1
ATOM 2483 N N . GLY A 1 326 ? -18.781 -16.359 -4.785 1 97.56 326 GLY A N 1
ATOM 2484 C CA . GLY A 1 326 ? -18.344 -15.273 -5.641 1 97.56 326 GLY A CA 1
ATOM 2485 C C . GLY A 1 326 ? -17.406 -14.297 -4.941 1 97.56 326 GLY A C 1
ATOM 2486 O O . GLY A 1 326 ? -17.016 -13.289 -5.523 1 97.56 326 GLY A O 1
ATOM 2487 N N . PHE A 1 327 ? -17.094 -14.555 -3.717 1 98.19 327 PHE A N 1
ATOM 2488 C CA . PHE A 1 327 ? -16.078 -13.742 -3.062 1 98.19 327 PHE A CA 1
ATOM 2489 C C . PHE A 1 327 ? -14.703 -14 -3.682 1 98.19 327 PHE A C 1
ATOM 2491 O O . PHE A 1 327 ? -14.406 -15.117 -4.113 1 98.19 327 PHE A O 1
ATOM 2498 N N . VAL A 1 328 ? -13.922 -12.938 -3.771 1 98.31 328 VAL A N 1
ATOM 2499 C CA . VAL A 1 328 ? -12.562 -13.047 -4.277 1 98.31 328 VAL A CA 1
ATOM 2500 C C . VAL A 1 328 ? -11.57 -12.875 -3.131 1 98.31 328 VAL A C 1
ATOM 2502 O O . VAL A 1 328 ? -11.703 -11.961 -2.318 1 98.31 328 VAL A O 1
ATOM 2505 N N . TYR A 1 329 ? -10.609 -13.75 -3.051 1 98.38 329 TYR A N 1
ATOM 2506 C CA . TYR A 1 329 ? -9.609 -13.742 -1.989 1 98.38 329 TYR A CA 1
ATOM 2507 C C . TYR A 1 329 ? -8.211 -13.555 -2.561 1 98.38 329 TYR A C 1
ATOM 2509 O O . TYR A 1 329 ? -7.961 -13.883 -3.723 1 98.38 329 TYR A O 1
ATOM 2517 N N . GLY A 1 330 ? -7.309 -13.102 -1.782 1 97.38 330 GLY A N 1
ATOM 2518 C CA . GLY A 1 330 ? -5.887 -13.023 -2.072 1 97.38 330 GLY A CA 1
ATOM 2519 C C . GLY A 1 330 ? -5.051 -12.641 -0.864 1 97.38 330 GLY A C 1
ATOM 2520 O O . GLY A 1 330 ? -5.594 -12.32 0.196 1 97.38 330 GLY A O 1
ATOM 2521 N N . GLY A 1 331 ? -3.83 -12.75 -1.049 1 96.81 331 GLY A N 1
ATOM 2522 C CA . GLY A 1 331 ? -2.953 -12.266 0.005 1 96.81 331 GLY A CA 1
ATOM 2523 C C . GLY A 1 331 ? -2.9 -10.75 0.094 1 96.81 331 GLY A C 1
ATOM 2524 O O . GLY A 1 331 ? -2.98 -10.062 -0.924 1 96.81 331 GLY A O 1
ATOM 2525 N N . ASN A 1 332 ? -2.855 -10.211 1.202 1 97.31 332 ASN A N 1
ATOM 2526 C CA . ASN A 1 332 ? -2.387 -8.867 1.5 1 97.31 332 ASN A CA 1
ATOM 2527 C C . ASN A 1 332 ? -1.084 -8.883 2.293 1 97.31 332 ASN A C 1
ATOM 2529 O O . ASN A 1 332 ? -1.098 -8.773 3.521 1 97.31 332 ASN A O 1
ATOM 2533 N N . PHE A 1 333 ? -0.006 -8.914 1.527 1 96.75 333 PHE A N 1
ATOM 2534 C CA . PHE A 1 333 ? 1.312 -9.094 2.123 1 96.75 333 PHE A CA 1
ATOM 2535 C C . PHE A 1 333 ? 1.617 -7.973 3.113 1 96.75 333 PHE A C 1
ATOM 2537 O O . PHE A 1 333 ? 2.266 -8.203 4.137 1 96.75 333 PHE A O 1
ATOM 2544 N N . GLU A 1 334 ? 1.071 -6.867 2.793 1 97.44 334 GLU A N 1
ATOM 2545 C CA . GLU A 1 334 ? 1.45 -5.676 3.547 1 97.44 334 GLU A CA 1
ATOM 2546 C C . GLU A 1 334 ? 0.712 -5.609 4.879 1 97.44 334 GLU A C 1
ATOM 2548 O O . GLU A 1 334 ? 1.088 -4.84 5.766 1 97.44 334 GLU A O 1
ATOM 2553 N N . GLN A 1 335 ? -0.347 -6.449 5.023 1 97.94 335 GLN A N 1
ATOM 2554 C CA . GLN A 1 335 ? -1.158 -6.438 6.238 1 97.94 335 GLN A CA 1
ATOM 2555 C C . GLN A 1 335 ? -1.122 -7.797 6.934 1 97.94 335 GLN A C 1
ATOM 2557 O O . GLN A 1 335 ? -1.981 -8.094 7.766 1 97.94 335 GLN A O 1
ATOM 2562 N N . ASP A 1 336 ? -0.229 -8.672 6.555 1 98.25 336 ASP A N 1
ATOM 2563 C CA . ASP A 1 336 ? -0.078 -9.977 7.191 1 98.25 336 ASP A CA 1
ATOM 2564 C C . ASP A 1 336 ? -1.376 -10.773 7.117 1 98.25 336 ASP A C 1
ATOM 2566 O O . ASP A 1 336 ? -1.818 -11.344 8.117 1 98.25 336 ASP A O 1
ATOM 2570 N N . GLY A 1 337 ? -1.978 -10.727 5.93 1 98.25 337 GLY A N 1
ATOM 2571 C CA . GLY A 1 337 ? -3.268 -11.398 5.988 1 98.25 337 GLY A CA 1
ATOM 2572 C C . GLY A 1 337 ? -3.811 -11.766 4.621 1 98.25 337 GLY A C 1
ATOM 2573 O O . GLY A 1 337 ? -3.084 -11.711 3.625 1 98.25 337 GLY A O 1
ATOM 2574 N N . ILE A 1 338 ? -5.062 -12.258 4.602 1 98.62 338 ILE A N 1
ATOM 2575 C CA . ILE A 1 338 ? -5.848 -12.609 3.424 1 98.62 338 ILE A CA 1
ATOM 2576 C C . ILE A 1 338 ? -7.031 -11.648 3.293 1 98.62 338 ILE A C 1
ATOM 2578 O O . ILE A 1 338 ? -7.812 -11.492 4.23 1 98.62 338 ILE A O 1
ATOM 2582 N N . PHE A 1 339 ? -7.121 -11.008 2.148 1 98.12 339 PHE A N 1
ATOM 2583 C CA . PHE A 1 339 ? -8.273 -10.133 1.951 1 98.12 339 PHE A CA 1
ATOM 2584 C C . PHE A 1 339 ? -9.43 -10.891 1.324 1 98.12 339 PHE A C 1
ATOM 2586 O O . PHE A 1 339 ? -9.234 -11.961 0.749 1 98.12 339 PHE A O 1
ATOM 2593 N N . VAL A 1 340 ? -10.633 -10.383 1.473 1 98.12 340 VAL A N 1
ATOM 2594 C CA . VAL A 1 340 ? -11.836 -10.812 0.773 1 98.12 340 VAL A CA 1
ATOM 2595 C C . VAL A 1 340 ? -12.508 -9.609 0.112 1 98.12 340 VAL A C 1
ATOM 2597 O O . VAL A 1 340 ? -12.664 -8.555 0.734 1 98.12 340 VAL A O 1
ATOM 2600 N N . TYR A 1 341 ? -12.734 -9.719 -1.119 1 98 341 TYR A N 1
ATOM 2601 C CA . TYR A 1 341 ? -13.469 -8.742 -1.913 1 98 341 TYR A CA 1
ATOM 2602 C C . TYR A 1 341 ? -14.883 -9.234 -2.213 1 98 341 TYR A C 1
ATOM 2604 O O . TYR A 1 341 ? -15.062 -10.359 -2.688 1 98 341 TYR A O 1
ATOM 2612 N N . ASP A 1 342 ? -15.836 -8.422 -1.891 1 97.06 342 ASP A N 1
ATOM 2613 C CA . ASP A 1 342 ? -17.234 -8.688 -2.217 1 97.06 342 ASP A CA 1
ATOM 2614 C C . ASP A 1 342 ? -17.672 -7.875 -3.432 1 97.06 342 ASP A C 1
ATOM 2616 O O . ASP A 1 342 ? -17.891 -6.664 -3.336 1 97.06 342 ASP A O 1
ATOM 2620 N N . PRO A 1 343 ? -17.875 -8.578 -4.539 1 96.5 343 PRO A N 1
ATOM 2621 C CA . PRO A 1 343 ? -18.234 -7.836 -5.746 1 96.5 343 PRO A CA 1
ATOM 2622 C C . PRO A 1 343 ? -19.578 -7.133 -5.625 1 96.5 343 PRO A C 1
ATOM 2624 O O . PRO A 1 343 ? -19.875 -6.223 -6.402 1 96.5 343 PRO A O 1
ATOM 2627 N N . ARG A 1 344 ? -20.531 -7.434 -4.68 1 94.94 344 ARG A N 1
ATOM 2628 C CA . ARG A 1 344 ? -21.828 -6.805 -4.5 1 94.94 344 ARG A CA 1
ATOM 2629 C C . ARG A 1 344 ? -21.688 -5.422 -3.875 1 94.94 344 ARG A C 1
ATOM 2631 O O . ARG A 1 344 ? -22.484 -4.523 -4.16 1 94.94 344 ARG A O 1
ATOM 2638 N N . THR A 1 345 ? -20.578 -5.273 -3.021 1 93.75 345 THR A N 1
ATOM 2639 C CA . THR A 1 345 ? -20.406 -4.008 -2.322 1 93.75 345 THR A CA 1
ATOM 2640 C C . THR A 1 345 ? -19.219 -3.236 -2.887 1 93.75 345 THR A C 1
ATOM 2642 O O . THR A 1 345 ? -19.125 -2.02 -2.713 1 93.75 345 THR A O 1
ATOM 2645 N N . GLY A 1 346 ? -18.344 -3.98 -3.502 1 94.75 346 GLY A N 1
ATOM 2646 C CA . GLY A 1 346 ? -17.125 -3.365 -3.99 1 94.75 346 GLY A CA 1
ATOM 2647 C C . GLY A 1 346 ? -16.125 -3.086 -2.891 1 94.75 346 GLY A C 1
ATOM 2648 O O . GLY A 1 346 ? -15.164 -2.336 -3.096 1 94.75 346 GLY A O 1
ATOM 2649 N N . LEU A 1 347 ? -16.312 -3.689 -1.66 1 96.31 347 LEU A N 1
ATOM 2650 C CA . LEU A 1 347 ? -15.445 -3.414 -0.523 1 96.31 347 LEU A CA 1
ATOM 2651 C C . LEU A 1 347 ? -14.469 -4.562 -0.296 1 96.31 347 LEU A C 1
ATOM 2653 O O . LEU A 1 347 ? -14.766 -5.711 -0.63 1 96.31 347 LEU A O 1
ATOM 2657 N N . VAL A 1 348 ? -13.336 -4.23 0.216 1 97.69 348 VAL A N 1
ATOM 2658 C CA . VAL A 1 348 ? -12.305 -5.184 0.608 1 97.69 348 VAL A CA 1
ATOM 2659 C C . VAL A 1 348 ? -12.109 -5.141 2.123 1 97.69 348 VAL A C 1
ATOM 2661 O O . VAL A 1 348 ? -12.055 -4.062 2.717 1 97.69 348 VAL A O 1
ATOM 2664 N N . VAL A 1 349 ? -12.133 -6.277 2.771 1 97.75 349 VAL A N 1
ATOM 2665 C CA . VAL A 1 349 ? -11.758 -6.406 4.176 1 97.75 349 VAL A CA 1
ATOM 2666 C C . VAL A 1 349 ? -10.812 -7.586 4.355 1 97.75 349 VAL A C 1
ATOM 2668 O O . VAL A 1 349 ? -10.562 -8.344 3.412 1 97.75 349 VAL A O 1
ATOM 2671 N N . LEU A 1 350 ? -10.195 -7.766 5.5 1 98 350 LEU A N 1
ATOM 2672 C CA . LEU A 1 350 ? -9.352 -8.93 5.742 1 98 350 LEU A CA 1
ATOM 2673 C C . LEU A 1 350 ? -10.164 -10.078 6.34 1 98 350 LEU A C 1
ATOM 2675 O O . LEU A 1 350 ? -10.906 -9.875 7.301 1 98 350 LEU A O 1
ATOM 2679 N N . LEU A 1 351 ? -10.039 -11.164 5.738 1 97.94 351 LEU A N 1
ATOM 2680 C CA . LEU A 1 351 ? -10.602 -12.391 6.281 1 97.94 351 LEU A CA 1
ATOM 2681 C C . LEU A 1 351 ? -9.852 -12.82 7.543 1 97.94 351 LEU A C 1
ATOM 2683 O O . LEU A 1 351 ? -10.469 -13.258 8.516 1 97.94 351 LEU A O 1
ATOM 2687 N N . VAL A 1 352 ? -8.547 -12.703 7.484 1 98.19 352 VAL A N 1
ATOM 2688 C CA . VAL A 1 352 ? -7.691 -13.062 8.609 1 98.19 352 VAL A CA 1
ATOM 2689 C C . VAL A 1 352 ? -6.402 -12.25 8.562 1 98.19 352 VAL A C 1
ATOM 2691 O O . VAL A 1 352 ? -5.926 -11.891 7.484 1 98.19 352 VAL A O 1
ATOM 2694 N N . ARG A 1 353 ? -5.914 -11.883 9.68 1 98.06 353 ARG A N 1
ATOM 2695 C CA . ARG A 1 353 ? -4.57 -11.352 9.883 1 98.06 353 ARG A CA 1
ATOM 2696 C C . ARG A 1 353 ? -3.771 -12.234 10.836 1 98.06 353 ARG A C 1
ATOM 2698 O O . ARG A 1 353 ? -4.293 -12.688 11.859 1 98.06 353 ARG A O 1
ATOM 2705 N N . ASP A 1 354 ? -2.598 -12.578 10.477 1 98.56 354 ASP A N 1
ATOM 2706 C CA . ASP A 1 354 ? -1.727 -13.453 11.258 1 98.56 354 ASP A CA 1
ATOM 2707 C C . ASP A 1 354 ? -0.257 -13.102 11.031 1 98.56 354 ASP A C 1
ATOM 2709 O O . ASP A 1 354 ? 0.198 -13.016 9.891 1 98.56 354 ASP A O 1
ATOM 2713 N N . LYS A 1 355 ? 0.485 -12.984 12.141 1 98.06 355 LYS A N 1
ATOM 2714 C CA . LYS A 1 355 ? 1.861 -12.508 12.047 1 98.06 355 LYS A CA 1
ATOM 2715 C C . LYS A 1 355 ? 2.74 -13.508 11.305 1 98.06 355 LYS A C 1
ATOM 2717 O O . LYS A 1 355 ? 3.875 -13.195 10.938 1 98.06 355 LYS A O 1
ATOM 2722 N N . ARG A 1 356 ? 2.266 -14.75 10.977 1 97.81 356 ARG A N 1
ATOM 2723 C CA . ARG A 1 356 ? 3.029 -15.758 10.258 1 97.81 356 ARG A CA 1
ATOM 2724 C C . ARG A 1 356 ? 2.855 -15.609 8.75 1 97.81 356 ARG A C 1
ATOM 2726 O O . ARG A 1 356 ? 3.559 -16.25 7.969 1 97.81 356 ARG A O 1
ATOM 2733 N N . ILE A 1 357 ? 1.957 -14.742 8.305 1 98.31 357 ILE A N 1
ATOM 2734 C CA . ILE A 1 357 ? 1.692 -14.57 6.883 1 98.31 357 ILE A CA 1
ATOM 2735 C C . ILE A 1 357 ? 2.617 -13.5 6.309 1 98.31 357 ILE A C 1
ATOM 2737 O O . ILE A 1 357 ? 2.568 -12.344 6.727 1 98.31 357 ILE A O 1
ATOM 2741 N N . ASN A 1 358 ? 3.48 -13.828 5.418 1 97.38 358 ASN A N 1
ATOM 2742 C CA . ASN A 1 358 ? 4.324 -12.898 4.68 1 97.38 358 ASN A CA 1
ATOM 2743 C C . ASN A 1 358 ? 3.984 -12.891 3.193 1 97.38 358 ASN A C 1
ATOM 2745 O O . ASN A 1 358 ? 3.076 -12.172 2.764 1 97.38 358 ASN A O 1
ATOM 2749 N N . PHE A 1 359 ? 4.531 -13.836 2.445 1 97.31 359 PHE A N 1
ATOM 2750 C CA . PHE A 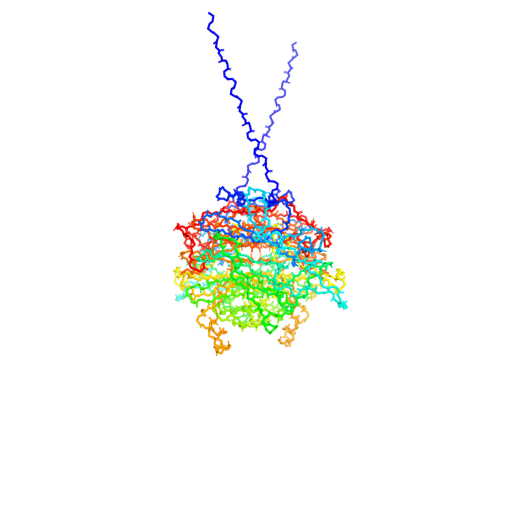1 359 ? 4.25 -13.883 1.015 1 97.31 359 PHE A CA 1
ATOM 2751 C C . PHE A 1 359 ? 3.346 -15.062 0.681 1 97.31 359 PHE A C 1
ATOM 2753 O O . PHE A 1 359 ? 3.777 -16.219 0.727 1 97.31 359 PHE A O 1
ATOM 2760 N N . VAL A 1 360 ? 2.113 -14.766 0.324 1 96.94 360 VAL A N 1
ATOM 2761 C CA . VAL A 1 360 ? 1.141 -15.773 -0.065 1 96.94 360 VAL A CA 1
ATOM 2762 C C . VAL A 1 360 ? 1.218 -16.016 -1.571 1 96.94 360 VAL A C 1
ATOM 2764 O O . VAL A 1 360 ? 0.864 -15.141 -2.365 1 96.94 360 VAL A O 1
ATOM 2767 N N . SER A 1 361 ? 1.549 -17.109 -1.949 1 94.88 361 SER A N 1
ATOM 2768 C CA . SER A 1 361 ? 1.894 -17.344 -3.35 1 94.88 361 SER A CA 1
ATOM 2769 C C . SER A 1 361 ? 0.7 -17.875 -4.133 1 94.88 361 SER A C 1
ATOM 2771 O O . SER A 1 361 ? 0.495 -17.5 -5.293 1 94.88 361 SER A O 1
ATOM 2773 N N . ARG A 1 362 ? -0.006 -18.828 -3.518 1 95.56 362 ARG A N 1
ATOM 2774 C CA . ARG A 1 362 ? -1.102 -19.438 -4.266 1 95.56 362 ARG A CA 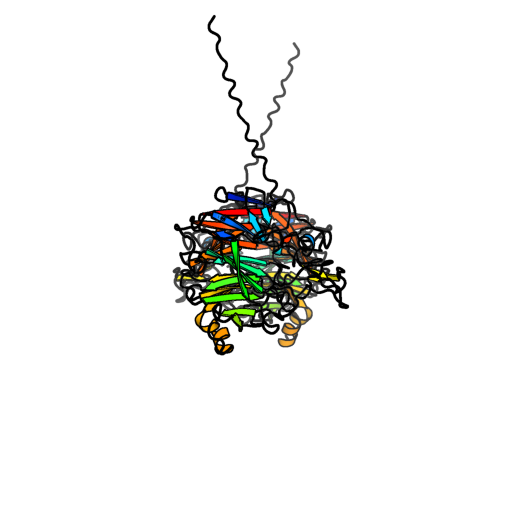1
ATOM 2775 C C . ARG A 1 362 ? -2.209 -19.906 -3.328 1 95.56 362 ARG A C 1
ATOM 2777 O O . ARG A 1 362 ? -1.983 -20.078 -2.127 1 95.56 362 ARG A O 1
ATOM 2784 N N . PHE A 1 363 ? -3.342 -20.109 -3.971 1 97.62 363 PHE A N 1
ATOM 2785 C CA . PHE A 1 363 ? -4.531 -20.516 -3.24 1 97.62 363 PHE A CA 1
ATOM 2786 C C . PHE A 1 363 ? -5.137 -21.766 -3.867 1 97.62 363 PHE A C 1
ATOM 2788 O O . PHE A 1 363 ? -4.914 -22.047 -5.047 1 97.62 363 PHE A O 1
ATOM 2795 N N . SER A 1 364 ? -5.848 -22.5 -3.061 1 98.38 364 SER A N 1
ATOM 2796 C CA . SER A 1 364 ? -6.777 -23.531 -3.492 1 98.38 364 SER A CA 1
ATOM 2797 C C . SER A 1 364 ? -8.031 -23.547 -2.631 1 98.38 364 SER A C 1
ATOM 2799 O O . SER A 1 364 ? -7.953 -23.453 -1.405 1 98.38 364 SER A O 1
ATOM 2801 N N . VAL A 1 365 ? -9.125 -23.562 -3.303 1 98.25 365 VAL A N 1
ATOM 2802 C CA . VAL A 1 365 ? -10.383 -23.703 -2.578 1 98.25 365 VAL A CA 1
ATOM 2803 C C . VAL A 1 365 ? -10.781 -25.172 -2.521 1 98.25 365 VAL A C 1
ATOM 2805 O O . VAL A 1 365 ? -10.883 -25.844 -3.557 1 98.25 365 VAL A O 1
ATOM 2808 N N . GLY A 1 366 ? -11.016 -25.641 -1.311 1 97.56 366 GLY A N 1
ATOM 2809 C CA . GLY A 1 366 ? -11.406 -27.031 -1.154 1 97.56 366 GLY A CA 1
ATOM 2810 C C . GLY A 1 366 ? -12.914 -27.234 -1.175 1 97.56 366 GLY A C 1
ATOM 2811 O O . GLY A 1 366 ? -13.672 -26.328 -0.849 1 97.56 366 GLY A O 1
ATOM 2812 N N . GLU A 1 367 ? -13.281 -28.5 -1.511 1 96.75 367 GLU A N 1
ATOM 2813 C CA . GLU A 1 367 ? -14.688 -28.875 -1.385 1 96.75 367 GLU A CA 1
ATOM 2814 C C . GLU A 1 367 ? -15.109 -28.953 0.08 1 96.75 367 GLU A C 1
ATOM 2816 O O . GLU A 1 367 ? -16.297 -28.922 0.389 1 96.75 367 GLU A O 1
ATOM 2821 N N . ASP A 1 368 ? -14.203 -29 0.956 1 97.25 368 ASP A N 1
ATOM 2822 C CA . ASP A 1 368 ? -14.438 -29.125 2.391 1 97.25 368 ASP A CA 1
ATOM 2823 C C . ASP A 1 368 ? -14.766 -27.781 3.023 1 97.25 368 ASP A C 1
ATOM 2825 O O . ASP A 1 368 ? -14.938 -27.688 4.242 1 97.25 368 ASP A O 1
ATOM 2829 N N . GLY A 1 369 ? -14.742 -26.734 2.275 1 97.88 369 GLY A N 1
ATOM 2830 C CA . GLY A 1 369 ? -15.117 -25.422 2.781 1 97.88 369 GLY A CA 1
ATOM 2831 C C . GLY A 1 369 ? -13.93 -24.609 3.289 1 97.88 369 GLY A C 1
ATOM 2832 O O . GLY A 1 369 ? -14.109 -23.594 3.967 1 97.88 369 GLY A O 1
ATOM 2833 N N . TYR A 1 370 ? -12.711 -25.078 2.969 1 98.62 370 TYR A N 1
ATOM 2834 C CA . TYR A 1 370 ? -11.523 -24.359 3.418 1 98.62 370 TYR A CA 1
ATOM 2835 C C . TYR A 1 370 ? -10.836 -23.656 2.256 1 98.62 370 TYR A C 1
ATOM 2837 O O . TYR A 1 370 ? -10.93 -24.109 1.108 1 98.62 370 TYR A O 1
ATOM 2845 N N . LEU A 1 371 ? -10.211 -22.547 2.566 1 98.69 371 LEU A N 1
ATOM 2846 C CA . LEU A 1 371 ? -9.242 -21.875 1.712 1 98.69 371 LEU A CA 1
ATOM 2847 C C . LEU A 1 371 ? -7.816 -22.266 2.088 1 98.69 371 LEU A C 1
ATOM 2849 O O . LEU A 1 371 ? -7.383 -22.047 3.219 1 98.69 371 LEU A O 1
ATOM 2853 N N . TYR A 1 372 ? -7.141 -22.906 1.205 1 98.81 372 TYR A N 1
ATOM 2854 C CA . TYR A 1 372 ? -5.75 -23.297 1.398 1 98.81 372 TYR A CA 1
ATOM 2855 C C . TYR A 1 372 ? -4.809 -22.312 0.726 1 98.81 372 TYR A C 1
ATOM 2857 O O . TYR A 1 372 ? -5.094 -21.812 -0.367 1 98.81 372 TYR A O 1
ATOM 2865 N N . PHE A 1 373 ? -3.686 -22.031 1.387 1 98.62 373 PHE A N 1
ATOM 2866 C CA . PHE A 1 373 ? -2.729 -21.156 0.717 1 98.62 373 PHE A CA 1
ATOM 2867 C C . PHE A 1 373 ? -1.313 -21.422 1.223 1 98.62 373 PHE A C 1
ATOM 2869 O O . PHE A 1 373 ? -1.126 -21.859 2.355 1 98.62 373 PHE A O 1
ATOM 2876 N N . THR A 1 374 ? -0.354 -21.141 0.387 1 98.44 374 THR A N 1
ATOM 2877 C CA . THR A 1 374 ? 1.06 -21.344 0.691 1 98.44 374 THR A CA 1
ATOM 2878 C C . THR A 1 374 ? 1.718 -20.016 1.063 1 98.44 374 THR A C 1
ATOM 2880 O O . THR A 1 374 ? 1.526 -19 0.38 1 98.44 374 THR A O 1
ATOM 2883 N N . VAL A 1 375 ? 2.395 -19.969 2.127 1 98.12 375 VAL A N 1
ATOM 2884 C CA . VAL A 1 375 ? 3.281 -18.859 2.5 1 9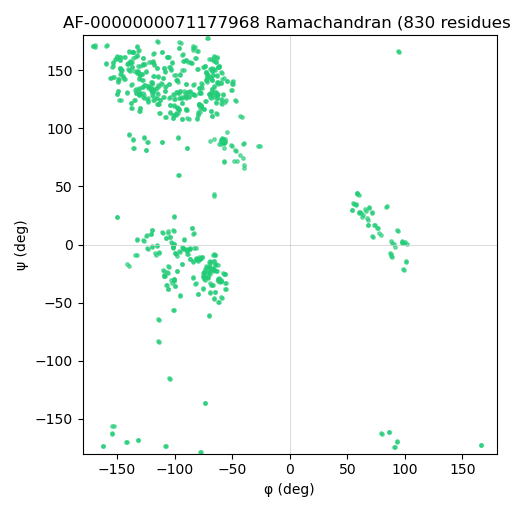8.12 375 VAL A CA 1
ATOM 2885 C C . VAL A 1 375 ? 4.734 -19.281 2.279 1 98.12 375 VAL A C 1
ATOM 2887 O O . VAL A 1 375 ? 5.27 -20.109 3.018 1 98.12 375 VAL A O 1
ATOM 2890 N N . ASP A 1 376 ? 5.383 -18.625 1.325 1 97.38 376 ASP A N 1
ATOM 2891 C CA . ASP A 1 376 ? 6.602 -19.266 0.843 1 97.38 376 ASP A CA 1
ATOM 2892 C C . ASP A 1 376 ? 7.816 -18.375 1.064 1 97.38 376 ASP A C 1
ATOM 2894 O O . ASP A 1 376 ? 8.938 -18.734 0.711 1 97.38 376 ASP A O 1
ATOM 2898 N N . GLN A 1 377 ? 7.688 -17.156 1.602 1 97.56 377 GLN A N 1
ATOM 2899 C CA . GLN A 1 377 ? 8.805 -16.297 1.938 1 97.56 377 GLN A CA 1
ATOM 2900 C C . GLN A 1 377 ? 9.516 -15.789 0.68 1 97.56 377 GLN A C 1
ATOM 2902 O O . GLN A 1 377 ? 10.734 -15.633 0.669 1 97.56 377 GLN A O 1
ATOM 2907 N N . LEU A 1 378 ? 8.773 -15.602 -0.406 1 96.75 378 LEU A N 1
ATOM 2908 C CA . LEU A 1 378 ? 9.391 -15.109 -1.635 1 96.75 378 LEU A CA 1
ATOM 2909 C C . LEU A 1 378 ? 10.117 -13.797 -1.39 1 96.75 378 LEU A C 1
ATOM 2911 O O . LEU A 1 378 ? 11.164 -13.539 -1.992 1 96.75 378 LEU A O 1
ATOM 2915 N N . ASN A 1 379 ? 9.648 -12.938 -0.485 1 96 379 ASN A N 1
ATOM 2916 C CA . ASN A 1 379 ? 10.25 -11.641 -0.176 1 96 379 ASN A CA 1
ATOM 2917 C C . ASN A 1 379 ? 11.633 -11.805 0.438 1 96 379 ASN A C 1
ATOM 2919 O O . ASN A 1 379 ? 12.391 -10.836 0.533 1 96 379 ASN A O 1
ATOM 2923 N N . PHE A 1 380 ? 11.992 -13.039 0.761 1 97.06 380 PHE A N 1
ATOM 2924 C CA . PHE A 1 380 ? 13.266 -13.289 1.421 1 97.06 380 PHE A CA 1
ATOM 2925 C C . PHE A 1 380 ? 14.25 -13.953 0.465 1 97.06 380 PHE A C 1
ATOM 2927 O O . PHE A 1 380 ? 15.359 -14.312 0.86 1 97.06 380 PHE A O 1
ATOM 2934 N N . LEU A 1 381 ? 13.867 -14.086 -0.805 1 96.5 381 LEU A N 1
ATOM 2935 C CA . LEU A 1 381 ? 14.742 -14.664 -1.813 1 96.5 381 LEU A CA 1
ATOM 2936 C C . LEU A 1 381 ? 15.945 -13.758 -2.064 1 96.5 381 LEU A C 1
ATOM 2938 O O . LEU A 1 381 ? 15.875 -12.547 -1.863 1 96.5 381 LEU A O 1
ATOM 2942 N N . PRO A 1 382 ? 17.047 -14.305 -2.604 1 95.19 382 PRO A N 1
ATOM 2943 C CA . PRO A 1 382 ? 18.234 -13.5 -2.908 1 95.19 382 PRO A CA 1
ATOM 2944 C C . PRO A 1 382 ? 17.969 -12.438 -3.969 1 95.19 382 PRO A C 1
ATOM 2946 O O . PRO A 1 382 ? 18.734 -11.469 -4.082 1 95.19 382 PRO A O 1
ATOM 2949 N N . SER A 1 383 ? 16.984 -12.633 -4.754 1 94.75 383 SER A N 1
ATOM 2950 C CA . SER A 1 383 ? 16.641 -11.672 -5.805 1 94.75 383 SER A CA 1
ATOM 2951 C C . SER A 1 383 ? 15.945 -10.445 -5.23 1 94.75 383 SER A C 1
ATOM 2953 O O . SER A 1 383 ? 15.781 -9.438 -5.922 1 94.75 383 SER A O 1
ATOM 2955 N N . MET A 1 384 ? 15.562 -10.531 -3.965 1 96.06 384 MET A N 1
ATOM 2956 C CA . MET A 1 384 ? 14.883 -9.422 -3.299 1 96.06 384 MET A CA 1
ATOM 2957 C C . MET A 1 384 ? 15.828 -8.695 -2.346 1 96.06 384 MET A C 1
ATOM 2959 O O . MET A 1 384 ? 16.812 -9.273 -1.876 1 96.06 384 MET A O 1
ATOM 2963 N N . TYR A 1 385 ? 15.539 -7.41 -2.127 1 97.5 385 TYR A N 1
ATOM 2964 C CA . TYR A 1 385 ? 16.359 -6.578 -1.261 1 97.5 385 TYR A CA 1
ATOM 2965 C C . TYR A 1 385 ? 15.5 -5.75 -0.315 1 97.5 385 TYR A C 1
ATOM 2967 O O . TYR A 1 385 ? 14.602 -5.035 -0.755 1 97.5 385 TYR A O 1
ATOM 2975 N N . PRO A 1 386 ? 15.734 -5.852 1.04 1 97.19 386 PRO A N 1
ATOM 2976 C CA . PRO A 1 386 ? 14.891 -5.164 2.016 1 97.19 386 PRO A CA 1
ATOM 2977 C C . PRO A 1 386 ? 15.32 -3.721 2.26 1 97.19 386 PRO A C 1
ATOM 2979 O O . PRO A 1 386 ? 14.906 -3.104 3.244 1 97.19 386 PRO A O 1
ATOM 2982 N N . GLY A 1 387 ? 16.156 -3.162 1.413 1 95.81 387 GLY A N 1
ATOM 2983 C CA . GLY A 1 387 ? 16.562 -1.766 1.518 1 95.81 387 GLY A CA 1
ATOM 2984 C C . GLY A 1 387 ? 17.766 -1.551 2.402 1 95.81 387 GLY A C 1
ATOM 2985 O O . GLY A 1 387 ? 18.312 -0.444 2.469 1 95.81 387 GLY A O 1
ATOM 2986 N N . ARG A 1 388 ? 18.188 -2.564 3.133 1 94.69 388 ARG A N 1
ATOM 2987 C CA . ARG A 1 388 ? 19.359 -2.514 3.984 1 94.69 388 ARG A CA 1
ATOM 2988 C C . ARG A 1 388 ? 20.047 -3.877 4.062 1 94.69 388 ARG A C 1
ATOM 2990 O O . ARG A 1 388 ? 19.422 -4.902 3.77 1 94.69 388 ARG A O 1
ATOM 2997 N N . GLY A 1 389 ? 21.25 -3.859 4.402 1 94.44 389 GLY A N 1
ATOM 2998 C CA . GLY A 1 389 ? 22 -5.102 4.535 1 94.44 389 GLY A CA 1
ATOM 2999 C C . GLY A 1 389 ? 22.609 -5.57 3.23 1 94.44 389 GLY A C 1
ATOM 3000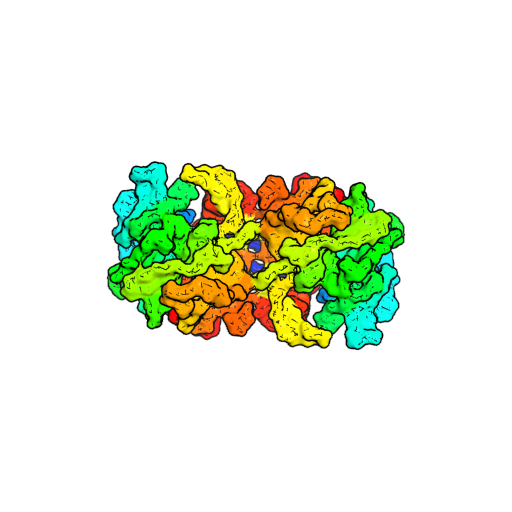 O O . GLY A 1 389 ? 22.75 -4.789 2.289 1 94.44 389 GLY A O 1
ATOM 3001 N N . GLU A 1 390 ? 22.969 -6.848 3.168 1 95.81 390 GLU A N 1
ATOM 3002 C CA . GLU A 1 390 ? 23.719 -7.426 2.055 1 95.81 390 GLU A CA 1
ATOM 3003 C C . GLU A 1 390 ? 22.812 -7.695 0.86 1 95.81 390 GLU A C 1
ATOM 3005 O O . GLU A 1 390 ? 21.703 -8.219 1.02 1 95.81 390 GLU A O 1
ATOM 3010 N N . LEU A 1 391 ? 23.328 -7.293 -0.31 1 95.62 391 LEU A N 1
ATOM 3011 C CA . LEU A 1 391 ? 22.656 -7.625 -1.556 1 95.62 391 LEU A CA 1
ATOM 3012 C C . LEU A 1 391 ? 22.797 -9.109 -1.873 1 95.62 391 LEU A C 1
ATOM 3014 O O . LEU A 1 391 ? 23.859 -9.695 -1.655 1 95.62 391 LEU A O 1
ATOM 3018 N N . GLY A 1 392 ? 21.75 -9.695 -2.363 1 94.06 392 GLY A N 1
ATOM 3019 C CA . GLY A 1 392 ? 21.812 -11.062 -2.865 1 94.06 392 GLY A CA 1
ATOM 3020 C C . GLY A 1 392 ? 21.781 -12.109 -1.765 1 94.06 392 GLY A C 1
ATOM 3021 O O . GLY A 1 392 ? 22.031 -13.289 -2.018 1 94.06 392 GLY A O 1
ATOM 3022 N N . LYS A 1 393 ? 21.531 -11.719 -0.526 1 95.62 393 LYS A N 1
ATOM 3023 C CA . LYS A 1 393 ? 21.516 -12.641 0.606 1 95.62 393 LYS A CA 1
ATOM 3024 C C . LYS A 1 393 ? 20.219 -13.438 0.644 1 95.62 393 LYS A C 1
ATOM 3026 O O . LYS A 1 393 ? 19.141 -12.891 0.435 1 95.62 393 LYS A O 1
ATOM 3031 N N . ASP A 1 394 ? 20.359 -14.789 0.779 1 96.69 394 ASP A N 1
ATOM 3032 C CA . ASP A 1 394 ? 19.188 -15.609 1.057 1 96.69 394 ASP A CA 1
ATOM 3033 C C . ASP A 1 394 ? 18.734 -15.445 2.502 1 96.69 394 ASP A C 1
ATOM 3035 O O . ASP A 1 394 ? 19.453 -15.805 3.436 1 96.69 394 ASP A O 1
ATOM 3039 N N . ARG A 1 395 ? 17.531 -14.914 2.703 1 96.94 395 ARG A N 1
ATOM 3040 C CA . ARG A 1 395 ? 17.047 -14.586 4.043 1 96.94 395 ARG A CA 1
ATOM 3041 C C . ARG A 1 395 ? 15.914 -15.516 4.461 1 96.94 395 ARG A C 1
ATOM 3043 O O . ARG A 1 395 ? 15.266 -15.289 5.484 1 96.94 395 ARG A O 1
ATOM 3050 N N . ARG A 1 396 ? 15.672 -16.641 3.658 1 97.19 396 ARG A N 1
ATOM 3051 C CA . ARG A 1 396 ? 14.625 -17.609 3.982 1 97.19 396 ARG A CA 1
ATOM 3052 C C . ARG A 1 396 ? 15.016 -18.453 5.191 1 97.19 396 ARG A C 1
ATOM 3054 O O . ARG A 1 396 ? 16.203 -18.719 5.414 1 97.19 396 ARG A O 1
ATOM 3061 N N . ARG A 1 397 ? 13.984 -18.703 5.906 1 96.75 397 ARG A N 1
ATOM 3062 C CA . ARG A 1 397 ? 14.094 -19.609 7.047 1 96.75 397 ARG A CA 1
ATOM 3063 C C . ARG A 1 397 ? 13.008 -20.672 7.004 1 96.75 397 ARG A C 1
ATOM 3065 O O . ARG A 1 397 ? 11.82 -20.359 7.098 1 96.75 397 ARG A O 1
ATOM 3072 N N . LYS A 1 398 ? 13.398 -21.891 6.891 1 95.88 398 LYS A N 1
ATOM 3073 C CA . LYS A 1 398 ? 12.438 -22.984 6.844 1 95.88 398 LYS A CA 1
ATOM 3074 C C . LYS A 1 398 ? 11.859 -23.266 8.227 1 95.88 398 LYS A C 1
ATOM 3076 O O . LYS A 1 398 ? 12.5 -23 9.242 1 95.88 398 LYS A O 1
ATOM 3081 N N . PRO A 1 399 ? 10.664 -23.781 8.297 1 97.62 399 PRO A N 1
ATOM 3082 C CA . PRO A 1 399 ? 9.906 -24.328 7.168 1 97.62 399 PRO A CA 1
ATOM 3083 C C . PRO A 1 399 ? 9.078 -23.266 6.453 1 97.62 399 PRO A C 1
ATOM 3085 O O . PRO A 1 399 ? 8.797 -22.203 7.02 1 97.62 399 PRO A O 1
ATOM 3088 N N . TYR A 1 400 ? 8.758 -23.578 5.129 1 98 400 TYR A N 1
ATOM 3089 C CA . TYR A 1 400 ? 7.605 -22.938 4.492 1 98 400 TYR A CA 1
ATOM 3090 C C . TYR A 1 400 ? 6.312 -23.625 4.91 1 98 400 TYR A C 1
ATOM 3092 O O . TYR A 1 400 ? 6.34 -24.719 5.5 1 98 400 TYR A O 1
ATOM 3100 N N . VAL A 1 401 ? 5.191 -22.953 4.613 1 98.25 401 VAL A N 1
ATOM 3101 C CA . VAL A 1 401 ? 4.004 -23.516 5.258 1 98.25 401 VAL A CA 1
ATOM 3102 C C . VAL A 1 401 ? 2.807 -23.406 4.316 1 98.25 401 VAL A C 1
ATOM 3104 O O . VAL A 1 401 ? 2.695 -22.438 3.555 1 98.25 401 VAL A O 1
ATOM 3107 N N . VAL A 1 402 ? 1.979 -24.391 4.332 1 98.62 402 VAL A N 1
ATOM 3108 C CA . VAL A 1 402 ? 0.613 -24.297 3.826 1 98.62 402 VAL A CA 1
ATOM 3109 C C . VAL A 1 402 ? -0.356 -24.109 4.992 1 98.62 402 VAL A C 1
ATOM 3111 O O . VAL A 1 402 ? -0.354 -24.891 5.941 1 98.62 402 VAL A O 1
ATOM 3114 N N . PHE A 1 403 ? -1.134 -23.062 4.895 1 98.62 403 PHE A N 1
ATOM 3115 C CA . PHE A 1 403 ? -2.201 -22.797 5.852 1 98.62 403 PHE A CA 1
ATOM 3116 C C . PHE A 1 403 ? -3.562 -23.109 5.242 1 98.62 403 PHE A C 1
ATOM 3118 O O . PHE A 1 403 ? -3.689 -23.234 4.023 1 98.62 403 PHE A O 1
ATOM 3125 N N . ARG A 1 404 ? -4.527 -23.281 6.121 1 98.62 404 ARG A N 1
ATOM 3126 C CA . ARG A 1 404 ? -5.914 -23.219 5.676 1 98.62 404 ARG A CA 1
ATOM 3127 C C . ARG A 1 404 ? -6.777 -22.453 6.668 1 98.62 404 ARG A C 1
ATOM 3129 O O . ARG A 1 404 ? -6.426 -22.328 7.84 1 98.62 404 ARG A O 1
ATOM 3136 N N . ILE A 1 405 ? -7.859 -21.953 6.199 1 98.69 405 ILE A N 1
ATOM 3137 C CA . ILE A 1 405 ? -8.844 -21.25 7 1 98.69 405 ILE A CA 1
ATOM 3138 C C . ILE A 1 405 ? -10.242 -21.5 6.441 1 98.69 405 ILE A C 1
ATOM 3140 O O . ILE A 1 405 ? -10.414 -21.656 5.23 1 98.69 405 ILE A O 1
ATOM 3144 N N . LYS A 1 406 ? -11.25 -21.547 7.312 1 98.44 406 LYS A N 1
ATOM 3145 C CA . LYS A 1 406 ? -12.625 -21.766 6.871 1 98.44 406 LYS A CA 1
ATOM 3146 C C . LYS A 1 406 ? -13.141 -20.578 6.055 1 98.44 406 LYS A C 1
ATOM 3148 O O . LYS A 1 406 ? -12.906 -19.422 6.41 1 98.44 406 LYS A O 1
ATOM 3153 N N . LEU A 1 407 ? -13.758 -20.906 4.953 1 98.31 407 LEU A N 1
ATOM 3154 C CA . LEU A 1 407 ? -14.383 -19.875 4.133 1 98.31 407 LEU A CA 1
ATOM 3155 C C . LEU A 1 407 ? -15.648 -19.344 4.801 1 98.31 407 LEU A C 1
ATOM 3157 O O . LEU A 1 407 ? -16.375 -20.094 5.465 1 98.31 407 LEU A O 1
ATOM 3161 N N . PRO A 1 408 ? -15.914 -18.125 4.594 1 96.81 408 PRO A N 1
ATOM 3162 C CA . PRO A 1 408 ? -17.141 -17.562 5.172 1 96.81 408 PRO A CA 1
ATOM 3163 C C . PRO A 1 408 ? -18.406 -18.031 4.445 1 96.81 408 PRO A C 1
ATOM 3165 O O . PRO A 1 408 ? -18.344 -18.391 3.264 1 96.81 408 PRO A O 1
ATOM 3168 N N . GLY A 1 409 ? -19.562 -18.047 5.199 1 95.75 409 GLY A N 1
ATOM 3169 C CA . GLY A 1 409 ? -20.875 -18.297 4.613 1 95.75 409 GLY A CA 1
ATOM 3170 C C . GLY A 1 409 ? -21.047 -19.719 4.113 1 95.75 409 GLY A C 1
ATOM 3171 O O . GLY A 1 409 ? -21.844 -19.969 3.205 1 95.75 409 GLY A O 1
ATOM 3172 N N . ASN A 1 410 ? -20.203 -20.609 4.531 1 95.38 410 ASN A N 1
ATOM 3173 C CA . ASN A 1 410 ? -20.234 -22 4.102 1 95.38 410 ASN A CA 1
ATOM 3174 C C . ASN A 1 410 ? -19.922 -22.141 2.617 1 95.38 410 ASN A C 1
ATOM 3176 O O . ASN A 1 410 ? -20.5 -22.984 1.929 1 95.38 410 ASN A O 1
ATOM 3180 N N . ALA A 1 411 ? -19.141 -21.25 2.156 1 97.25 411 ALA A N 1
ATOM 3181 C CA . ALA A 1 411 ? -18.688 -21.328 0.77 1 97.25 411 ALA A CA 1
ATOM 3182 C C . ALA A 1 411 ? -17.828 -22.578 0.538 1 97.25 411 ALA A C 1
ATOM 3184 O O . ALA A 1 411 ? -17.297 -23.141 1.486 1 97.25 411 ALA A O 1
ATOM 3185 N N . THR A 1 412 ? -17.797 -22.953 -0.703 1 97.19 412 THR A N 1
ATOM 3186 C CA . THR A 1 412 ? -16.984 -24.078 -1.155 1 97.19 412 THR A CA 1
ATOM 3187 C C . THR A 1 412 ? -16.375 -23.781 -2.525 1 97.19 412 THR A C 1
ATOM 3189 O O . THR A 1 412 ? -16.344 -22.641 -2.963 1 97.19 412 THR A O 1
ATOM 3192 N N . LYS A 1 413 ? -15.805 -24.828 -3.082 1 97 413 LYS A N 1
ATOM 3193 C CA . LYS A 1 413 ? -15.281 -24.719 -4.441 1 97 413 LYS A CA 1
ATOM 3194 C C . LYS A 1 413 ? -16.406 -24.516 -5.449 1 97 413 LYS A C 1
ATOM 3196 O O . LYS A 1 413 ? -17.453 -25.172 -5.371 1 97 413 LYS A O 1
ATOM 3201 N N . GLY A 1 414 ? -16.234 -23.484 -6.273 1 94 414 GLY A N 1
ATOM 3202 C CA . GLY A 1 414 ? -17.172 -23.266 -7.363 1 94 414 GLY A CA 1
ATOM 3203 C C . GLY A 1 414 ? -16.547 -23.422 -8.734 1 94 414 GLY A C 1
ATOM 3204 O O . GLY A 1 414 ? -15.336 -23.609 -8.852 1 94 414 GLY A O 1
ATOM 3205 N N . PRO A 1 415 ? -17.344 -23.344 -9.797 1 91.81 415 PRO A N 1
ATOM 3206 C CA . PRO A 1 415 ? -16.828 -23.516 -11.156 1 91.81 415 PRO A CA 1
ATOM 3207 C C . PRO A 1 415 ? -15.703 -22.547 -11.5 1 91.81 415 PRO A C 1
ATOM 3209 O O . PRO A 1 415 ? -14.867 -22.828 -12.359 1 91.81 415 PRO A O 1
ATOM 3212 N N . GLY A 1 416 ? -15.648 -21.453 -10.883 1 87.56 416 GLY A N 1
ATOM 3213 C CA . GLY A 1 416 ? -14.625 -20.453 -11.164 1 87.56 416 GLY A CA 1
ATOM 3214 C C . GLY A 1 416 ? -13.406 -20.594 -10.273 1 87.56 416 GLY A C 1
ATOM 3215 O O . GLY A 1 416 ? -12.398 -19.906 -10.484 1 87.56 416 GLY A O 1
ATOM 3216 N N . SER A 1 417 ? -13.477 -21.516 -9.359 1 88.94 417 SER A N 1
ATOM 3217 C CA . SER A 1 417 ? -12.398 -21.641 -8.383 1 88.94 417 SER A CA 1
ATOM 3218 C C . SER A 1 417 ? -11.188 -22.328 -8.992 1 88.94 417 SER A C 1
ATOM 3220 O O . SER A 1 417 ? -11.32 -23.188 -9.867 1 88.94 417 SER A O 1
ATOM 3222 N N . MET B 1 1 ? -2.295 -56.688 52.438 1 29.8 1 MET B N 1
ATOM 3223 C CA . MET B 1 1 ? -1.247 -55.844 51.844 1 29.8 1 MET B CA 1
ATOM 3224 C C . MET B 1 1 ? -1.673 -55.312 50.5 1 29.8 1 MET B C 1
ATOM 3226 O O . MET B 1 1 ? -1.666 -56.062 49.5 1 29.8 1 MET B O 1
ATOM 3230 N N . THR B 1 2 ? -2.643 -54.375 50.438 1 34.44 2 THR B N 1
ATOM 3231 C CA . THR B 1 2 ? -3.307 -53.75 49.312 1 34.44 2 THR B CA 1
ATOM 3232 C C . THR B 1 2 ? -2.346 -52.844 48.562 1 34.44 2 THR B C 1
ATOM 3234 O O . THR B 1 2 ? -1.815 -51.875 49.156 1 34.44 2 THR B O 1
ATOM 3237 N N . VAL B 1 3 ? -1.631 -53.344 47.594 1 29.28 3 VAL B N 1
ATOM 3238 C CA . VAL B 1 3 ? -0.712 -52.625 46.688 1 29.28 3 VAL B CA 1
ATOM 3239 C C . VAL B 1 3 ? -1.452 -51.5 45.969 1 29.28 3 VAL B C 1
ATOM 3241 O O . VAL B 1 3 ? -2.404 -51.781 45.219 1 29.28 3 VAL B O 1
ATOM 3244 N N . ARG B 1 4 ? -1.466 -50.312 46.531 1 32.12 4 ARG B N 1
ATOM 3245 C CA . ARG B 1 4 ? -1.908 -49.062 45.875 1 32.12 4 ARG B CA 1
ATOM 3246 C C . ARG B 1 4 ? -1.098 -48.812 44.625 1 32.12 4 ARG B C 1
ATOM 3248 O O . ARG B 1 4 ? 0.118 -48.625 44.688 1 32.12 4 ARG B O 1
ATOM 3255 N N . ALA B 1 5 ? -1.574 -49.344 43.469 1 34.31 5 ALA B N 1
ATOM 3256 C CA . ALA B 1 5 ? -0.984 -49.062 42.156 1 34.31 5 ALA B CA 1
ATOM 3257 C C . ALA B 1 5 ? -1.028 -47.562 41.875 1 34.31 5 ALA B C 1
ATOM 3259 O O . ALA B 1 5 ? -2.104 -46.969 41.844 1 34.31 5 ALA B O 1
ATOM 3260 N N . ILE B 1 6 ? -0.025 -46.812 42.219 1 36.06 6 ILE B N 1
ATOM 3261 C CA . ILE B 1 6 ? 0.16 -45.406 41.844 1 36.06 6 ILE B CA 1
ATOM 3262 C C . ILE B 1 6 ? 0.18 -45.281 40.312 1 36.06 6 ILE B C 1
ATOM 3264 O O . ILE B 1 6 ? 1.034 -45.875 39.656 1 36.06 6 ILE B O 1
ATOM 3268 N N . MET B 1 7 ? -0.968 -45.062 39.719 1 32.47 7 MET B N 1
ATOM 3269 C CA . MET B 1 7 ? -1.046 -44.688 38.312 1 32.47 7 MET B CA 1
ATOM 3270 C C . MET B 1 7 ? -0.293 -43.375 38.062 1 32.47 7 MET B C 1
ATOM 3272 O O . MET B 1 7 ? -0.667 -42.344 38.562 1 32.47 7 MET B O 1
ATOM 3276 N N . LEU B 1 8 ? 0.995 -43.469 37.812 1 35.25 8 LEU B N 1
ATOM 3277 C CA . LEU B 1 8 ? 1.743 -42.344 37.281 1 35.25 8 LEU B CA 1
ATOM 3278 C C . LEU B 1 8 ? 1.165 -41.844 35.969 1 35.25 8 LEU B C 1
ATOM 3280 O O . LEU B 1 8 ? 1.174 -42.594 34.969 1 35.25 8 LEU B O 1
ATOM 3284 N N . ILE B 1 9 ? 0.237 -40.969 36.062 1 37.31 9 ILE B N 1
ATOM 3285 C CA . ILE B 1 9 ? -0.183 -40.219 34.875 1 37.31 9 ILE B CA 1
ATOM 3286 C C . ILE B 1 9 ? 1.008 -39.469 34.281 1 37.31 9 ILE B C 1
ATOM 3288 O O . ILE B 1 9 ? 1.551 -38.562 34.906 1 37.31 9 ILE B O 1
ATOM 3292 N N . LEU B 1 10 ? 1.758 -40.125 33.406 1 34.66 10 LEU B N 1
ATOM 3293 C CA . LEU B 1 10 ? 2.719 -39.406 32.562 1 34.66 10 LEU B CA 1
ATOM 3294 C C . LEU B 1 10 ? 2.016 -38.375 31.703 1 34.66 10 LEU B C 1
ATOM 3296 O O . LEU B 1 10 ? 1.24 -38.719 30.812 1 34.66 10 LEU B O 1
ATOM 3300 N N . ALA B 1 11 ? 1.855 -37.188 32.125 1 33.41 11 ALA B N 1
ATOM 3301 C CA . ALA B 1 11 ? 1.489 -36.062 31.266 1 33.41 11 ALA B CA 1
ATOM 3302 C C . ALA B 1 11 ? 2.498 -35.906 30.141 1 33.41 11 ALA B C 1
ATOM 3304 O O . ALA B 1 11 ? 3.67 -35.625 30.375 1 33.41 11 ALA B O 1
ATOM 3305 N N . VAL B 1 12 ? 2.285 -36.594 29.062 1 32.59 12 VAL B N 1
ATOM 3306 C CA . VAL B 1 12 ? 3.037 -36.219 27.859 1 32.59 12 VAL B CA 1
ATOM 3307 C C . VAL B 1 12 ? 2.916 -34.719 27.625 1 32.59 12 VAL B C 1
ATOM 3309 O O . VAL B 1 12 ? 1.818 -34.219 27.391 1 32.59 12 VAL B O 1
ATOM 3312 N N . LEU B 1 13 ? 3.738 -34 28.266 1 35.22 13 LEU B N 1
ATOM 3313 C CA . LEU B 1 13 ? 3.896 -32.625 27.797 1 35.22 13 LEU B CA 1
ATOM 3314 C C . LEU B 1 13 ? 4.051 -32.594 26.281 1 35.22 13 LEU B C 1
ATOM 3316 O O . LEU B 1 13 ? 5.062 -33.062 25.734 1 35.22 13 LEU B O 1
ATOM 3320 N N . PHE B 1 14 ? 2.908 -32.688 25.562 1 33.78 14 PHE B N 1
ATOM 3321 C CA . PHE B 1 14 ? 3.016 -32.25 24.172 1 33.78 14 PHE B CA 1
ATOM 3322 C C . PHE B 1 14 ? 3.863 -30.984 24.047 1 33.78 14 PHE B C 1
ATOM 3324 O O . PHE B 1 14 ? 3.447 -29.922 24.484 1 33.78 14 PHE B O 1
ATOM 3331 N N . ALA B 1 15 ? 5.047 -31.172 24.188 1 34.31 15 ALA B N 1
ATOM 3332 C CA . ALA B 1 15 ? 5.891 -30.078 23.703 1 34.31 15 ALA B CA 1
ATOM 3333 C C . ALA B 1 15 ? 5.449 -29.609 22.328 1 34.31 15 ALA B C 1
ATOM 3335 O O . ALA B 1 15 ? 5.645 -30.312 21.328 1 34.31 15 ALA B O 1
ATOM 3336 N N . THR B 1 16 ? 4.395 -28.969 22.188 1 40.78 16 THR B N 1
ATOM 3337 C CA . THR B 1 16 ? 4.176 -28.344 20.906 1 40.78 16 THR B CA 1
ATOM 3338 C C . THR B 1 16 ? 5.477 -27.75 20.359 1 40.78 16 THR B C 1
ATOM 3340 O O . THR B 1 16 ? 6.043 -26.828 20.953 1 40.78 16 THR B O 1
ATOM 3343 N N . ALA B 1 17 ? 6.371 -28.516 20.062 1 41.31 17 ALA B N 1
ATOM 3344 C CA . ALA B 1 17 ? 7.52 -28.016 19.312 1 41.31 17 ALA B CA 1
ATOM 3345 C C . ALA B 1 17 ? 7.137 -26.781 18.484 1 41.31 17 ALA B C 1
ATOM 3347 O O . ALA B 1 17 ? 6.266 -26.859 17.625 1 41.31 17 ALA B O 1
ATOM 3348 N N . THR B 1 18 ? 7.168 -25.625 19.062 1 52.94 18 THR B N 1
ATOM 3349 C CA . THR B 1 18 ? 6.887 -24.328 18.469 1 52.94 18 THR B CA 1
ATOM 3350 C C . THR B 1 18 ? 7.477 -24.234 17.062 1 52.94 18 THR B C 1
ATOM 3352 O O . THR B 1 18 ? 8.695 -24.359 16.875 1 52.94 18 THR B O 1
ATOM 3355 N N . CYS B 1 19 ? 6.77 -24.688 15.984 1 70.38 19 CYS B N 1
ATOM 3356 C CA . CYS B 1 19 ? 7.141 -24.547 14.586 1 70.38 19 CYS B CA 1
ATOM 3357 C C . CYS B 1 19 ? 7.711 -23.156 14.305 1 70.38 19 CYS B C 1
ATOM 3359 O O . CYS B 1 19 ? 7.129 -22.156 14.695 1 70.38 19 CYS B O 1
ATOM 3361 N N . ASN B 1 20 ? 9.055 -23.094 14.031 1 87.56 20 ASN B N 1
ATOM 3362 C CA . ASN B 1 20 ? 9.891 -21.922 13.789 1 87.56 20 ASN B CA 1
ATOM 3363 C C . ASN B 1 20 ? 9.492 -21.203 12.5 1 87.56 20 ASN B C 1
ATOM 3365 O O . ASN B 1 20 ? 10.344 -20.906 11.664 1 87.56 20 ASN B O 1
ATOM 3369 N N . ILE B 1 21 ? 8.172 -21.031 12.25 1 93.88 21 ILE B N 1
ATOM 3370 C CA . ILE B 1 21 ? 7.707 -20.234 11.117 1 93.88 21 ILE B CA 1
ATOM 3371 C C . ILE B 1 21 ? 8.016 -18.766 11.359 1 93.88 21 ILE B C 1
ATOM 3373 O O . ILE B 1 21 ? 7.738 -18.234 12.438 1 93.88 21 ILE B O 1
ATOM 3377 N N . PRO B 1 22 ? 8.648 -18.125 10.375 1 96.19 22 PRO B N 1
ATOM 3378 C CA . PRO B 1 22 ? 8.922 -16.688 10.555 1 96.19 22 PRO B CA 1
ATOM 3379 C C . PRO B 1 22 ? 7.664 -15.891 10.883 1 96.19 22 PRO B C 1
ATOM 3381 O O . PRO B 1 22 ? 6.586 -16.172 10.352 1 96.19 22 PRO B O 1
ATOM 3384 N N . GLU B 1 23 ? 7.832 -14.922 11.805 1 97.12 23 GLU B N 1
ATOM 3385 C CA . GLU B 1 23 ? 6.719 -14.07 12.219 1 97.12 23 GLU B CA 1
ATOM 3386 C C . GLU B 1 23 ? 7.082 -12.594 12.117 1 97.12 23 GLU B C 1
ATOM 3388 O O . GLU B 1 23 ? 8.242 -12.219 12.305 1 97.12 23 GLU B O 1
ATOM 3393 N N . ASP B 1 24 ? 6.082 -11.766 11.781 1 97.88 24 ASP B N 1
ATOM 3394 C CA . ASP B 1 24 ? 6.25 -10.32 11.875 1 97.88 24 ASP B CA 1
ATOM 3395 C C . ASP B 1 24 ? 6.676 -9.914 13.289 1 97.88 24 ASP B C 1
ATOM 3397 O O . ASP B 1 24 ? 5.988 -10.219 14.266 1 97.88 24 ASP B O 1
ATOM 3401 N N . PRO B 1 25 ? 7.754 -9.234 13.422 1 96.12 25 PRO B N 1
ATOM 3402 C CA . PRO B 1 25 ? 8.273 -8.898 14.742 1 96.12 25 PRO B CA 1
ATOM 3403 C C . PRO B 1 25 ? 7.617 -7.648 15.336 1 96.12 25 PRO B C 1
ATOM 3405 O O . PRO B 1 25 ? 8.07 -7.133 16.359 1 96.12 25 PRO B O 1
ATOM 3408 N N . LEU B 1 26 ? 6.559 -7.121 14.727 1 97.38 26 LEU B N 1
ATOM 3409 C CA . LEU B 1 26 ? 5.902 -5.91 15.211 1 97.38 26 LEU B CA 1
ATOM 3410 C C . LEU B 1 26 ? 5.672 -5.98 16.719 1 97.38 26 LEU B C 1
ATOM 3412 O O . LEU B 1 26 ? 5.129 -6.965 17.219 1 97.38 26 LEU B O 1
ATOM 3416 N N . GLY B 1 27 ? 6.129 -5.082 17.469 1 95.81 27 GLY B N 1
ATOM 3417 C CA . GLY B 1 27 ? 5.977 -4.875 18.906 1 95.81 27 GLY B CA 1
ATOM 3418 C C . GLY B 1 27 ? 6.133 -3.426 19.312 1 95.81 27 GLY B C 1
ATOM 3419 O O . GLY B 1 27 ? 5.871 -2.516 18.531 1 95.81 27 GLY B O 1
ATOM 3420 N N . GLN B 1 28 ? 6.352 -3.213 20.562 1 94.31 28 GLN B N 1
ATOM 3421 C CA . GLN B 1 28 ? 6.656 -1.87 21.047 1 94.31 28 GLN B CA 1
ATOM 3422 C C . GLN B 1 28 ? 8.156 -1.606 21.031 1 94.31 28 GLN B C 1
ATOM 3424 O O . GLN B 1 28 ? 8.945 -2.428 21.5 1 94.31 28 GLN B O 1
ATOM 3429 N N . SER B 1 29 ? 8.453 -0.572 20.406 1 95.19 29 SER B N 1
ATOM 3430 C CA . SER B 1 29 ? 9.859 -0.213 20.344 1 95.19 29 SER B CA 1
ATOM 3431 C C . SER B 1 29 ? 10.297 0.549 21.594 1 95.19 29 SER B C 1
ATOM 3433 O O . SER B 1 29 ? 9.633 1.494 22.016 1 95.19 29 SER B O 1
ATOM 3435 N N . SER B 1 30 ? 11.469 0.186 22.047 1 93.5 30 SER B N 1
ATOM 3436 C CA . SER B 1 30 ? 12.008 0.868 23.219 1 93.5 30 SER B CA 1
ATOM 3437 C C . SER B 1 30 ? 12.578 2.234 22.844 1 93.5 30 SER B C 1
ATOM 3439 O O . SER B 1 30 ? 12.812 3.07 23.719 1 93.5 30 SER B O 1
ATOM 3441 N N . SER B 1 31 ? 12.734 2.494 21.594 1 96 31 SER B N 1
ATOM 3442 C CA . SER B 1 31 ? 13.336 3.746 21.156 1 96 31 SER B CA 1
ATOM 3443 C C . SER B 1 31 ? 12.289 4.848 21.031 1 96 31 SER B C 1
ATOM 3445 O O . SER B 1 31 ? 12.633 6.027 20.891 1 96 31 SER B O 1
ATOM 3447 N N . LEU B 1 32 ? 11.07 4.461 21.078 1 97.56 32 LEU B N 1
ATOM 3448 C CA . LEU B 1 32 ? 9.984 5.426 20.938 1 97.56 32 LEU B CA 1
ATOM 3449 C C . LEU B 1 32 ? 9.516 5.922 22.297 1 97.56 32 LEU B C 1
ATOM 3451 O O . LEU B 1 32 ? 9.07 5.129 23.125 1 97.56 32 LEU B O 1
ATOM 3455 N N . GLU B 1 33 ? 9.578 7.227 22.5 1 97.94 33 GLU B N 1
ATOM 3456 C CA . GLU B 1 33 ? 9.234 7.809 23.797 1 97.94 33 GLU B CA 1
ATOM 3457 C C . GLU B 1 33 ? 7.93 8.602 23.703 1 97.94 33 GLU B C 1
ATOM 3459 O O . GLU B 1 33 ? 7.676 9.289 22.719 1 97.94 33 GLU B O 1
ATOM 3464 N N . ILE B 1 34 ? 7.121 8.539 24.766 1 98 34 ILE B N 1
ATOM 3465 C CA . ILE B 1 34 ? 5.914 9.352 24.859 1 98 34 ILE B CA 1
ATOM 3466 C C . ILE B 1 34 ? 6.27 10.734 25.391 1 98 34 ILE B C 1
ATOM 3468 O O . ILE B 1 34 ? 6.941 10.859 26.422 1 98 34 ILE B O 1
ATOM 3472 N N . VAL B 1 35 ? 5.816 11.75 24.703 1 98.12 35 VAL B N 1
ATOM 3473 C CA . VAL B 1 35 ? 6.141 13.125 25.062 1 98.12 35 VAL B CA 1
ATOM 3474 C C . VAL B 1 35 ? 4.93 13.797 25.703 1 98.12 35 VAL B C 1
ATOM 3476 O O . VAL B 1 35 ? 5.07 14.609 26.609 1 98.12 35 VAL B O 1
ATOM 3479 N N . HIS B 1 36 ? 3.764 13.5 25.203 1 98.38 36 HIS B N 1
ATOM 3480 C CA . HIS B 1 36 ? 2.531 14.133 25.672 1 98.38 36 HIS B CA 1
ATOM 3481 C C . HIS B 1 36 ? 1.323 13.242 25.391 1 98.38 36 HIS B C 1
ATOM 3483 O O . HIS B 1 36 ? 1.262 12.57 24.359 1 98.38 36 HIS B O 1
ATOM 3489 N N . LEU B 1 37 ? 0.387 13.227 26.266 1 98.25 37 LEU B N 1
ATOM 3490 C CA . LEU B 1 37 ? -0.89 12.539 26.109 1 98.25 37 LEU B CA 1
ATOM 3491 C C . LEU B 1 37 ? -2.043 13.539 26.078 1 98.25 37 LEU B C 1
ATOM 3493 O O . LEU B 1 37 ? -2.141 14.406 26.938 1 98.25 37 LEU B O 1
ATOM 3497 N N . PHE B 1 38 ? -2.838 13.492 25.094 1 97.94 38 PHE B N 1
ATOM 3498 C CA . PHE B 1 38 ? -4.02 14.336 24.969 1 97.94 38 PHE B CA 1
ATOM 3499 C C . PHE B 1 38 ? -5.262 13.602 25.469 1 97.94 38 PHE B C 1
ATOM 3501 O O . PHE B 1 38 ? -5.621 12.547 24.938 1 97.94 38 PHE B O 1
ATOM 3508 N N . TYR B 1 39 ? -5.996 14.164 26.359 1 96.81 39 TYR B N 1
ATOM 3509 C CA . TYR B 1 39 ? -7.23 13.555 26.844 1 96.81 39 TYR B CA 1
ATOM 3510 C C . TYR B 1 39 ? -8.445 14.375 26.438 1 96.81 39 TYR B C 1
ATOM 3512 O O . TYR B 1 39 ? -9.586 13.953 26.625 1 96.81 39 TYR B O 1
ATOM 3520 N N . GLY B 1 40 ? -8.219 15.57 25.844 1 96.31 40 GLY B N 1
ATOM 3521 C CA . GLY B 1 40 ? -9.289 16.453 25.422 1 96.31 40 GLY B CA 1
ATOM 3522 C C . GLY B 1 40 ? -9.516 16.453 23.922 1 96.31 40 GLY B C 1
ATOM 3523 O O . GLY B 1 40 ? -9.836 15.414 23.328 1 96.31 40 GLY B O 1
ATOM 3524 N N . GLN B 1 41 ? -9.266 17.609 23.281 1 97.31 41 GLN B N 1
ATOM 3525 C CA . GLN B 1 41 ? -9.555 17.828 21.875 1 97.31 41 GLN B CA 1
ATOM 3526 C C . GLN B 1 41 ? -8.688 16.938 20.984 1 97.31 41 GLN B C 1
ATOM 3528 O O . GLN B 1 41 ? -7.57 16.578 21.375 1 97.31 41 GLN B O 1
ATOM 3533 N N . PHE B 1 42 ? -9.266 16.594 19.781 1 97.69 42 PHE B N 1
ATOM 3534 C CA . PHE B 1 42 ? -8.555 15.891 18.719 1 97.69 42 PHE B CA 1
ATOM 3535 C C . PHE B 1 42 ? -7.402 16.734 18.188 1 97.69 42 PHE B C 1
ATOM 3537 O O . PHE B 1 42 ? -7.629 17.766 17.562 1 97.69 42 PHE B O 1
ATOM 3544 N N . PRO B 1 43 ? -6.129 16.281 18.438 1 98.06 43 PRO B N 1
ATOM 3545 C CA . PRO B 1 43 ? -4.969 17.047 17.969 1 98.06 43 PRO B CA 1
ATOM 3546 C C . PRO B 1 43 ? -4.477 16.609 16.594 1 98.06 43 PRO B C 1
ATOM 3548 O O . PRO B 1 43 ? -4.852 15.531 16.125 1 98.06 43 PRO B O 1
ATOM 3551 N N . ALA B 1 44 ? -3.654 17.469 15.961 1 95.5 44 ALA B N 1
ATOM 3552 C CA . ALA B 1 44 ? -3.059 17.031 14.703 1 95.5 44 ALA B CA 1
ATOM 3553 C C . ALA B 1 44 ? -1.608 17.5 14.594 1 95.5 44 ALA B C 1
ATOM 3555 O O . ALA B 1 44 ? -0.834 16.938 13.805 1 95.5 44 ALA B O 1
ATOM 3556 N N . CYS B 1 45 ? -1.176 18.453 15.375 1 95.25 45 CYS B N 1
ATOM 3557 C CA . CYS B 1 45 ? 0.11 19.094 15.117 1 95.25 45 CYS B CA 1
ATOM 3558 C C . CYS B 1 45 ? 1.066 18.891 16.281 1 95.25 45 CYS B C 1
ATOM 3560 O O . CYS B 1 45 ? 0.643 18.516 17.375 1 95.25 45 CYS B O 1
ATOM 3562 N N . ILE B 1 46 ? 2.279 19.109 16.062 1 98.44 46 ILE B N 1
ATOM 3563 C CA . ILE B 1 46 ? 3.336 19.297 17.047 1 98.44 46 ILE B CA 1
ATOM 3564 C C . ILE B 1 46 ? 4.41 20.219 16.484 1 98.44 46 ILE B C 1
ATOM 3566 O O . ILE B 1 46 ? 4.832 20.078 15.344 1 98.44 46 ILE B O 1
ATOM 3570 N N . ALA B 1 47 ? 4.766 21.188 17.188 1 98.56 47 ALA B N 1
ATOM 3571 C CA . ALA B 1 47 ? 5.879 22.094 16.891 1 98.56 47 ALA B CA 1
ATOM 3572 C C . ALA B 1 47 ? 6.742 22.312 18.125 1 98.56 47 ALA B C 1
ATOM 3574 O O . ALA B 1 47 ? 6.223 22.594 19.219 1 98.56 47 ALA B O 1
ATOM 3575 N N . VAL B 1 48 ? 8.016 22.156 17.953 1 98.56 48 VAL B N 1
ATOM 3576 C CA . VAL B 1 48 ? 8.938 22.266 19.094 1 98.56 48 VAL B CA 1
ATOM 3577 C C . VAL B 1 48 ? 9.922 23.406 18.844 1 98.56 48 VAL B C 1
ATOM 3579 O O . VAL B 1 48 ? 10.594 23.453 17.812 1 98.56 48 VAL B O 1
ATOM 3582 N N . SER B 1 49 ? 10.016 24.281 19.828 1 98.38 49 SER B N 1
ATOM 3583 C CA . SER B 1 49 ? 10.898 25.438 19.719 1 98.38 49 SER B CA 1
ATOM 3584 C C . SER B 1 49 ? 12.336 25.078 20.062 1 98.38 49 SER B C 1
ATOM 3586 O O . SER B 1 49 ? 12.602 23.969 20.562 1 98.38 49 SER B O 1
ATOM 3588 N N . ALA B 1 50 ? 13.211 26.031 19.781 1 97.31 50 ALA B N 1
ATOM 3589 C CA . ALA B 1 50 ? 14.617 25.844 20.109 1 97.31 50 ALA B CA 1
ATOM 3590 C C . ALA B 1 50 ? 14.82 25.641 21.609 1 97.31 50 ALA B C 1
ATOM 3592 O O . ALA B 1 50 ? 15.719 24.906 22.031 1 97.31 50 ALA B O 1
ATOM 3593 N N . SER B 1 51 ? 13.984 26.25 22.422 1 97 51 SER B N 1
ATOM 3594 C CA . SER B 1 51 ? 14.125 26.172 23.875 1 97 51 SER B CA 1
ATOM 3595 C C . SER B 1 51 ? 13.344 24.984 24.438 1 97 51 SER B C 1
ATOM 3597 O O . SER B 1 51 ? 13.336 24.766 25.656 1 97 51 SER B O 1
ATOM 3599 N N . GLY B 1 52 ? 12.625 24.312 23.594 1 97.12 52 GLY B N 1
ATOM 3600 C CA . GLY B 1 52 ? 11.945 23.094 24.031 1 97.12 52 GLY B CA 1
ATOM 3601 C C . GLY B 1 52 ? 10.469 23.297 24.297 1 97.12 52 GLY B C 1
ATOM 3602 O O . GLY B 1 52 ? 9.789 22.391 24.75 1 97.12 52 GLY B O 1
ATOM 3603 N N . ARG B 1 53 ? 9.914 24.547 24.109 1 98.25 53 ARG B N 1
ATOM 3604 C CA . ARG B 1 53 ? 8.469 24.75 24.203 1 98.25 53 ARG B CA 1
ATOM 3605 C C . ARG B 1 53 ? 7.742 23.938 23.125 1 98.25 53 ARG B C 1
ATOM 3607 O O . ARG B 1 53 ? 8.211 23.844 21.984 1 98.25 53 ARG B O 1
ATOM 3614 N N . LYS B 1 54 ? 6.613 23.344 23.5 1 98.69 54 LYS B N 1
ATOM 3615 C CA . LYS B 1 54 ? 5.852 22.516 22.578 1 98.69 54 LYS B CA 1
ATOM 3616 C C . LYS B 1 54 ? 4.449 23.062 22.359 1 98.69 54 LYS B C 1
ATOM 3618 O O . LYS B 1 54 ? 3.807 23.531 23.312 1 98.69 54 LYS B O 1
ATOM 3623 N N . PHE B 1 55 ? 4.035 23.031 21.125 1 98.88 55 PHE B N 1
ATOM 3624 C CA . PHE B 1 55 ? 2.73 23.547 20.734 1 98.88 55 PHE B CA 1
ATOM 3625 C C . PHE B 1 55 ? 1.963 22.547 19.891 1 98.88 55 PHE B C 1
ATOM 3627 O O . PHE B 1 55 ? 2.562 21.672 19.266 1 98.88 55 PHE B O 1
ATOM 3634 N N . SER B 1 56 ? 0.674 22.594 19.891 1 98.69 56 SER B N 1
ATOM 3635 C CA . SER B 1 56 ? -0.189 21.734 19.094 1 98.69 56 SER B CA 1
ATOM 3636 C C . SER B 1 56 ? -1.365 22.516 18.516 1 98.69 56 SER B C 1
ATOM 3638 O O . SER B 1 56 ? -1.581 23.672 18.875 1 98.69 56 SER B O 1
ATOM 3640 N N . CYS B 1 57 ? -2.043 21.938 17.562 1 98.62 57 CYS B N 1
ATOM 3641 C CA . CYS B 1 57 ? -3.248 22.516 16.984 1 98.62 57 CYS B CA 1
ATOM 3642 C C . CYS B 1 57 ? -4.375 21.5 16.906 1 98.62 57 CYS B C 1
ATOM 3644 O O . CYS B 1 57 ? -4.141 20.297 17.094 1 98.62 57 CYS B O 1
ATOM 3646 N N . TYR B 1 58 ? -5.578 21.953 16.656 1 98.5 58 TYR B N 1
ATOM 3647 C CA . TYR B 1 58 ? -6.801 21.156 16.688 1 98.5 58 TYR B CA 1
ATOM 3648 C C . TYR B 1 58 ? -7.68 21.469 15.492 1 98.5 58 TYR B C 1
ATOM 3650 O O . TYR B 1 58 ? -8.594 22.297 15.57 1 98.5 58 TYR B O 1
ATOM 3658 N N . PRO B 1 59 ? -7.461 20.703 14.43 1 97 59 PRO B N 1
ATOM 3659 C CA . PRO B 1 59 ? -8.172 21.016 13.18 1 97 59 PRO B CA 1
ATOM 3660 C C . PRO B 1 59 ? -9.68 20.859 13.312 1 97 59 PRO B C 1
ATOM 3662 O O . PRO B 1 59 ? -10.18 19.766 13.57 1 97 59 PRO B O 1
ATOM 3665 N N . ALA B 1 60 ? -10.391 21.938 13.047 1 97.88 60 ALA B N 1
ATOM 3666 C CA . ALA B 1 60 ? -11.852 21.953 13.156 1 97.88 60 ALA B CA 1
ATOM 3667 C C . ALA B 1 60 ? -12.5 21.422 11.891 1 97.88 60 ALA B C 1
ATOM 3669 O O . ALA B 1 60 ? -13.688 21.078 11.883 1 97.88 60 ALA B O 1
ATOM 3670 N N . GLY B 1 61 ? -11.766 21.312 10.859 1 95.38 61 GLY B N 1
ATOM 3671 C CA . GLY B 1 61 ? -12.297 20.797 9.602 1 95.38 61 GLY B CA 1
ATOM 3672 C C . GLY B 1 61 ? -12.594 19.312 9.641 1 95.38 61 GLY B C 1
ATOM 3673 O O . GLY B 1 61 ? -13.438 18.828 8.883 1 95.38 61 GLY B O 1
ATOM 3674 N N . PHE B 1 62 ? -11.953 18.594 10.523 1 92.06 62 PHE B N 1
ATOM 3675 C CA . PHE B 1 62 ? -12.078 17.141 10.523 1 92.06 62 PHE B CA 1
ATOM 3676 C C . PHE B 1 62 ? -12.953 16.672 11.68 1 92.06 62 PHE B C 1
ATOM 3678 O O . PHE B 1 62 ? -13.438 15.539 11.68 1 92.06 62 PHE B O 1
ATOM 3685 N N . ASP B 1 63 ? -13.102 17.531 12.641 1 95.25 63 ASP B N 1
ATOM 3686 C CA . ASP B 1 63 ? -13.859 17.156 13.828 1 95.25 63 ASP B CA 1
ATOM 3687 C C . ASP B 1 63 ? -14.766 18.297 14.281 1 95.25 63 ASP B C 1
ATOM 3689 O O . ASP B 1 63 ? -14.289 19.344 14.742 1 95.25 63 ASP B O 1
ATOM 3693 N N . ALA B 1 64 ? -16.016 18.031 14.344 1 94.62 64 ALA B N 1
ATOM 3694 C CA . ALA B 1 64 ? -16.984 19.047 14.727 1 94.62 64 ALA B CA 1
ATOM 3695 C C . ALA B 1 64 ? -16.812 19.453 16.188 1 94.62 64 ALA B C 1
ATOM 3697 O O . ALA B 1 64 ? -17.141 20.578 16.578 1 94.62 64 ALA B O 1
ATOM 3698 N N . GLN B 1 65 ? -16.219 18.594 16.922 1 95.44 65 GLN B N 1
ATOM 3699 C CA . GLN B 1 65 ? -15.984 18.922 18.328 1 95.44 65 GLN B CA 1
ATOM 3700 C C . GLN B 1 65 ? -14.891 19.969 18.484 1 95.44 65 GLN B C 1
ATOM 3702 O O . GLN B 1 65 ? -14.773 20.594 19.547 1 95.44 65 GLN B O 1
ATOM 3707 N N . ASN B 1 66 ? -14.094 20.125 17.453 1 98.19 66 ASN B N 1
ATOM 3708 C CA . ASN B 1 66 ? -13.055 21.156 17.453 1 98.19 66 ASN B CA 1
ATOM 3709 C C . ASN B 1 66 ? -13.578 22.484 16.906 1 98.19 66 ASN B C 1
ATOM 3711 O O . ASN B 1 66 ? -12.859 23.484 16.891 1 98.19 66 ASN B O 1
ATOM 3715 N N . THR B 1 67 ? -14.797 22.516 16.422 1 98.31 67 THR B N 1
ATOM 3716 C CA . THR B 1 67 ? -15.391 23.75 15.922 1 98.31 67 THR B CA 1
ATOM 3717 C C . THR B 1 67 ? -15.891 24.625 17.078 1 98.31 67 THR B C 1
ATOM 3719 O O . THR B 1 67 ? -16.75 24.188 17.859 1 98.31 67 THR B O 1
ATOM 3722 N N . ASN B 1 68 ? -15.344 25.781 17.141 1 98.38 68 ASN B N 1
ATOM 3723 C CA . ASN B 1 68 ? -15.844 26.734 18.125 1 98.38 68 ASN B CA 1
ATOM 3724 C C . ASN B 1 68 ? -17.266 27.203 17.781 1 98.38 68 ASN B C 1
ATOM 3726 O O . ASN B 1 68 ? -17.469 27.844 16.75 1 98.38 68 ASN B O 1
ATOM 3730 N N . ASN B 1 69 ? -18.156 26.875 18.594 1 95.88 69 ASN B N 1
ATOM 3731 C CA . ASN B 1 69 ? -19.547 27.219 18.297 1 95.88 69 ASN B CA 1
ATOM 3732 C C . ASN B 1 69 ? -20.016 28.406 19.141 1 95.88 69 ASN B C 1
ATOM 3734 O O . ASN B 1 69 ? -21.219 28.688 19.203 1 95.88 69 ASN B O 1
ATOM 3738 N N . GLY B 1 70 ? -19.125 29 19.859 1 95.06 70 GLY B N 1
ATOM 3739 C CA . GLY B 1 70 ? -19.438 30.172 20.656 1 95.06 70 GLY B CA 1
ATOM 3740 C C . GLY B 1 70 ? -19.625 29.859 22.125 1 95.06 70 GLY B C 1
ATOM 3741 O O . GLY B 1 70 ? -19.531 30.75 22.984 1 95.06 70 GLY B O 1
ATOM 3742 N N . THR B 1 71 ? -19.781 28.547 22.453 1 94.5 71 THR B N 1
ATOM 3743 C CA . THR B 1 71 ? -20.094 28.219 23.844 1 94.5 71 THR B CA 1
ATOM 3744 C C . THR B 1 71 ? -19.234 27.062 24.328 1 94.5 71 THR B C 1
ATOM 3746 O O . THR B 1 71 ? -19.188 26.766 25.531 1 94.5 71 THR B O 1
ATOM 3749 N N . ASN B 1 72 ? -18.5 26.391 23.5 1 95 72 ASN B N 1
ATOM 3750 C CA . ASN B 1 72 ? -17.828 25.156 23.875 1 95 72 ASN B CA 1
ATOM 3751 C C . ASN B 1 72 ? -16.359 25.406 24.219 1 95 72 ASN B C 1
ATOM 3753 O O . ASN B 1 72 ? -15.641 24.484 24.625 1 95 72 ASN B O 1
ATOM 3757 N N . ASN B 1 73 ? -15.789 26.562 24.016 1 92.69 73 ASN B N 1
ATOM 3758 C CA . ASN B 1 73 ? -14.414 26.953 24.312 1 92.69 73 ASN B CA 1
ATOM 3759 C C . ASN B 1 73 ? -13.414 26.094 23.547 1 92.69 73 ASN B C 1
ATOM 3761 O O . ASN B 1 73 ? -12.336 25.781 24.062 1 92.69 73 ASN B O 1
ATOM 3765 N N . ALA B 1 74 ? -13.836 25.578 22.422 1 97 74 ALA B N 1
ATOM 3766 C CA . ALA B 1 74 ? -12.891 24.844 21.578 1 97 74 ALA B CA 1
ATOM 3767 C C . ALA B 1 74 ? -11.758 25.734 21.094 1 97 74 ALA B C 1
ATOM 3769 O O . ALA B 1 74 ? -12 26.859 20.625 1 97 74 ALA B O 1
ATOM 3770 N N . ILE B 1 75 ? -10.539 25.281 21.281 1 97.06 75 ILE B N 1
ATOM 3771 C CA . ILE B 1 75 ? -9.391 26.078 20.859 1 97.06 75 ILE B CA 1
ATOM 3772 C C . ILE B 1 75 ? -8.758 25.453 19.609 1 97.06 75 ILE B C 1
ATOM 3774 O O . ILE B 1 75 ? -9.008 24.297 19.297 1 97.06 75 ILE B O 1
ATOM 3778 N N . GLN B 1 76 ? -7.965 26.281 18.922 1 98.62 76 GLN B N 1
ATOM 3779 C CA . GLN B 1 76 ? -7.32 25.844 17.688 1 98.62 76 GLN B CA 1
ATOM 3780 C C . GLN B 1 76 ? -5.82 25.672 17.891 1 98.62 76 GLN B C 1
ATOM 3782 O O . GLN B 1 76 ? -5.176 24.922 17.141 1 98.62 76 GLN B O 1
ATOM 3787 N N . VAL B 1 77 ? -5.207 26.359 18.812 1 98.88 77 VAL B N 1
ATOM 3788 C CA . VAL B 1 77 ? -3.773 26.281 19.078 1 98.88 77 VAL B CA 1
ATOM 3789 C C . VAL B 1 77 ? -3.523 26.266 20.578 1 98.88 77 VAL B C 1
ATOM 3791 O O . VAL B 1 77 ? -4.168 27 21.328 1 98.88 77 VAL B O 1
ATOM 3794 N N . SER B 1 78 ? -2.633 25.438 21 1 98.69 78 SER B N 1
ATOM 3795 C CA . SER B 1 78 ? -2.281 25.375 22.422 1 98.69 78 SER B CA 1
ATOM 3796 C C . SER B 1 78 ? -0.777 25.203 22.609 1 98.69 78 SER B C 1
ATOM 3798 O O . SER B 1 78 ? -0.068 24.812 21.672 1 98.69 78 SER B O 1
ATOM 3800 N N . GLU B 1 79 ? -0.299 25.594 23.734 1 98.75 79 GLU B N 1
ATOM 3801 C CA . GLU B 1 79 ? 1.001 25.172 24.234 1 98.75 79 GLU B CA 1
ATOM 3802 C C . GLU B 1 79 ? 0.862 23.969 25.172 1 98.75 79 GLU B C 1
ATOM 3804 O O . GLU B 1 79 ? -0.056 23.906 25.984 1 98.75 79 GLU B O 1
ATOM 3809 N N . LEU B 1 80 ? 1.691 23.016 24.906 1 98.56 80 LEU B N 1
ATOM 3810 C CA . LEU B 1 80 ? 1.714 21.828 25.766 1 98.56 80 LEU B CA 1
ATOM 3811 C C . LEU B 1 80 ? 2.527 22.094 27.031 1 98.56 80 LEU B C 1
ATOM 3813 O O . LEU B 1 80 ? 3.76 22.094 26.984 1 98.56 80 LEU B O 1
ATOM 3817 N N . THR B 1 81 ? 1.97 22.219 28.172 1 95.12 81 THR B N 1
ATOM 3818 C CA . THR B 1 81 ? 2.609 22.766 29.359 1 95.12 81 THR B CA 1
ATOM 3819 C C . THR B 1 81 ? 3.062 21.656 30.297 1 95.12 81 THR B C 1
ATOM 3821 O O . THR B 1 81 ? 4.023 21.812 31.047 1 95.12 81 THR B O 1
ATOM 3824 N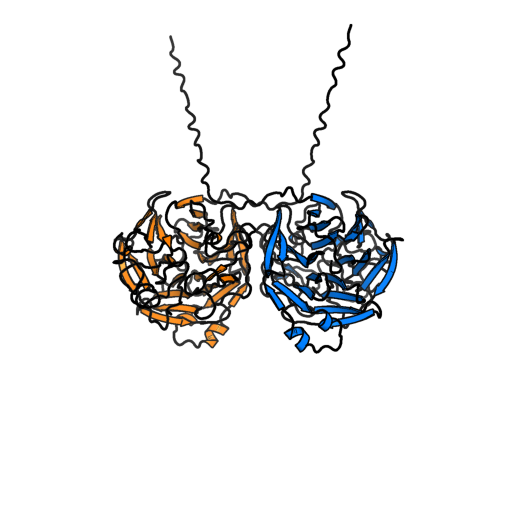 N . THR B 1 82 ? 2.346 20.531 30.312 1 94.44 82 THR B N 1
ATOM 3825 C CA . THR B 1 82 ? 2.748 19.328 31.047 1 94.44 82 THR B CA 1
ATOM 3826 C C . THR B 1 82 ? 2.637 18.094 30.156 1 94.44 82 THR B C 1
ATOM 3828 O O . THR B 1 82 ? 2.506 18.219 28.938 1 94.44 82 THR B O 1
ATOM 3831 N N . PHE B 1 83 ? 2.754 16.984 30.859 1 95.69 83 PHE B N 1
ATOM 3832 C CA . PHE B 1 83 ? 2.707 15.703 30.141 1 95.69 83 PHE B CA 1
ATOM 3833 C C . PHE B 1 83 ? 1.315 15.453 29.578 1 95.69 83 PHE B C 1
ATOM 3835 O O . PHE B 1 83 ? 1.163 14.719 28.594 1 95.69 83 PHE B O 1
ATOM 3842 N N . ASP B 1 84 ? 0.26 16.094 30.109 1 96.62 84 ASP B N 1
ATOM 3843 C CA . ASP B 1 84 ? -1.091 15.781 29.656 1 96.62 84 ASP B CA 1
ATOM 3844 C C . ASP B 1 84 ? -2.004 17 29.766 1 96.62 84 ASP B C 1
ATOM 3846 O O . ASP B 1 84 ? -3.223 16.859 29.891 1 96.62 84 ASP B O 1
ATOM 3850 N N . SER B 1 85 ? -1.357 18.219 29.75 1 97.12 85 SER B N 1
ATOM 3851 C CA . SER B 1 85 ? -2.164 19.438 29.828 1 97.12 85 SER B CA 1
ATOM 3852 C C . SER B 1 85 ? -1.77 20.438 28.734 1 97.12 85 SER B C 1
ATOM 3854 O O . SER B 1 85 ? -0.589 20.562 28.406 1 97.12 85 SER B O 1
ATOM 3856 N N . GLU B 1 86 ? -2.822 21.172 28.281 1 97.69 86 GLU B N 1
ATOM 3857 C CA . GLU B 1 86 ? -2.648 22.156 27.219 1 97.69 86 GLU B CA 1
ATOM 3858 C C . GLU B 1 86 ? -3.291 23.484 27.609 1 97.69 86 GLU B C 1
ATOM 3860 O O . GLU B 1 86 ? -4.348 23.516 28.234 1 97.69 86 GLU B O 1
ATOM 3865 N N . THR B 1 87 ? -2.717 24.516 27.266 1 97.75 87 THR B N 1
ATOM 3866 C CA . THR B 1 87 ? -3.234 25.859 27.469 1 97.75 87 THR B CA 1
ATOM 3867 C C . THR B 1 87 ? -3.348 26.609 26.141 1 97.75 87 THR B C 1
ATOM 3869 O O . THR B 1 87 ? -2.455 26.531 25.297 1 97.75 87 THR B O 1
ATOM 3872 N N . PRO B 1 88 ? -4.512 27.312 25.922 1 98.06 88 PRO B N 1
ATOM 3873 C CA . PRO B 1 88 ? -4.66 28.062 24.672 1 98.06 88 PRO B CA 1
ATOM 3874 C C . PRO B 1 88 ? -3.459 28.953 24.375 1 98.06 88 PRO B C 1
ATOM 3876 O O . PRO B 1 88 ? -2.891 29.562 25.281 1 98.06 88 PRO B O 1
ATOM 3879 N N . TYR B 1 89 ? -3.072 29.031 23.188 1 98.56 89 TYR B N 1
ATOM 3880 C CA . TYR B 1 89 ? -1.922 29.812 22.766 1 98.56 89 TYR B CA 1
ATOM 3881 C C . TYR B 1 89 ? -2.262 30.656 21.547 1 98.56 89 TYR B C 1
ATOM 3883 O O . TYR B 1 89 ? -2.965 30.188 20.641 1 98.56 89 TYR B O 1
ATOM 3891 N N . PRO B 1 90 ? -1.705 31.922 21.25 1 98.06 90 PRO B N 1
ATOM 3892 C CA . PRO B 1 90 ? -0.959 32.625 22.297 1 98.06 90 PRO B CA 1
ATOM 3893 C C . PRO B 1 90 ? -1.852 33.094 23.438 1 98.06 90 PRO B C 1
ATOM 3895 O O . PRO B 1 90 ? -1.351 33.5 24.484 1 98.06 90 PRO B O 1
ATOM 3898 N N . ASN B 1 91 ? -3.217 33.094 23.219 1 96.44 91 ASN B N 1
ATOM 3899 C CA . ASN B 1 91 ? -4.164 33.406 24.281 1 96.44 91 ASN B CA 1
ATOM 3900 C C . ASN B 1 91 ? -5.555 32.875 23.969 1 96.44 91 ASN B C 1
ATOM 3902 O O . ASN B 1 91 ? -5.805 32.375 22.859 1 96.44 91 ASN B O 1
ATOM 3906 N N . ALA B 1 92 ? -6.43 32.938 24.953 1 96 92 ALA B N 1
ATOM 3907 C CA . ALA B 1 92 ? -7.789 32.406 24.812 1 96 92 ALA B CA 1
ATOM 3908 C C . ALA B 1 92 ? -8.602 33.281 23.828 1 96 92 ALA B C 1
ATOM 3910 O O . ALA B 1 92 ? -9.43 32.75 23.094 1 96 92 ALA B O 1
ATOM 3911 N N . SER B 1 93 ? -8.375 34.5 23.781 1 95.88 93 SER B N 1
ATOM 3912 C CA . SER B 1 93 ? -9.172 35.438 23 1 95.88 93 SER B CA 1
ATOM 3913 C C . SER B 1 93 ? -9.094 35.125 21.516 1 95.88 93 SER B C 1
ATOM 3915 O O . SER B 1 93 ? -10.125 35 20.844 1 95.88 93 SER B O 1
ATOM 3917 N N . ILE B 1 94 ? -7.93 34.938 20.922 1 97 94 ILE B N 1
ATOM 3918 C CA . ILE B 1 94 ? -7.766 34.688 19.484 1 97 94 ILE B CA 1
ATOM 3919 C C . ILE B 1 94 ? -8.352 33.344 19.125 1 97 94 ILE B C 1
ATOM 3921 O O . ILE B 1 94 ? -8.68 33.094 17.953 1 97 94 ILE B O 1
ATOM 3925 N N . ASN B 1 95 ? -8.5 32.469 20.078 1 97.81 95 ASN B N 1
ATOM 3926 C CA . ASN B 1 95 ? -9.07 31.141 19.859 1 97.81 95 ASN B CA 1
ATOM 3927 C C . ASN B 1 95 ? -10.594 31.156 19.969 1 97.81 95 ASN B C 1
ATOM 3929 O O . ASN B 1 95 ? -11.258 30.141 19.781 1 97.81 95 ASN B O 1
ATOM 3933 N N . ASN B 1 96 ? -11.141 32.312 20.312 1 97.31 96 ASN B N 1
ATOM 3934 C CA . ASN B 1 96 ? -12.578 32.406 20.562 1 97.31 96 ASN B CA 1
ATOM 3935 C C . ASN B 1 96 ? -13.234 33.469 19.703 1 97.31 96 ASN B C 1
ATOM 3937 O O . ASN B 1 96 ? -13.555 34.562 20.188 1 97.31 96 ASN B O 1
ATOM 3941 N N . PRO B 1 97 ? -13.523 33.125 18.5 1 97.75 97 PRO B N 1
ATOM 3942 C CA . PRO B 1 97 ? -14.234 34.094 17.656 1 97.75 97 PRO B CA 1
ATOM 3943 C C . PRO B 1 97 ? -15.625 34.438 18.203 1 97.75 97 PRO B C 1
ATOM 3945 O O . PRO B 1 97 ? -16.312 33.562 18.75 1 97.75 97 PRO B O 1
ATOM 3948 N N . PRO B 1 98 ? -16.031 35.688 18.016 1 96.19 98 PRO B N 1
ATOM 3949 C CA . PRO B 1 98 ? -17.344 36.094 18.531 1 96.19 98 PRO B CA 1
ATOM 3950 C C . PRO B 1 98 ? -18.484 35.281 17.953 1 96.19 98 PRO B C 1
ATOM 3952 O O . PRO B 1 98 ? -18.641 35.188 16.734 1 96.19 98 PRO B O 1
ATOM 3955 N N . ASN B 1 99 ? -19.281 34.688 18.734 1 96.31 99 ASN B N 1
ATOM 3956 C CA . ASN B 1 99 ? -20.438 33.875 18.391 1 96.31 99 ASN B CA 1
ATOM 3957 C C . ASN B 1 99 ? -20.047 32.625 17.594 1 96.31 99 ASN B C 1
ATOM 3959 O O . ASN B 1 99 ? -20.797 32.188 16.719 1 96.31 99 ASN B O 1
ATOM 3963 N N . GLY B 1 100 ? -18.812 32.219 17.766 1 97.69 100 GLY B N 1
ATOM 3964 C CA . GLY B 1 100 ? -18.359 31 17.125 1 97.69 100 GLY B CA 1
ATOM 3965 C C . GLY B 1 100 ? -17.75 31.234 15.766 1 97.69 100 GLY B C 1
ATOM 3966 O O . GLY B 1 100 ? -17.578 32.375 15.344 1 97.69 100 GLY B O 1
ATOM 3967 N N . SER B 1 101 ? -17.422 30.094 15.086 1 98.5 101 SER B N 1
ATOM 3968 C CA . SER B 1 101 ? -16.656 30.156 13.844 1 98.5 101 SER B CA 1
ATOM 3969 C C . SER B 1 101 ? -17.562 30 12.633 1 98.5 101 SER B C 1
ATOM 3971 O O . SER B 1 101 ? -17.109 30.109 11.492 1 98.5 101 SER B O 1
ATOM 3973 N N . ILE B 1 102 ? -18.859 29.781 12.805 1 98.12 102 ILE B N 1
ATOM 3974 C CA . ILE B 1 102 ? -19.75 29.469 11.695 1 98.12 102 ILE B CA 1
ATOM 3975 C C . ILE B 1 102 ? -20.656 30.672 11.406 1 98.12 102 ILE B C 1
ATOM 3977 O O . ILE B 1 102 ? -21.141 31.312 12.336 1 98.12 102 ILE B O 1
ATOM 3981 N N . ASP B 1 103 ? -20.828 30.984 10.148 1 97.69 103 ASP B N 1
ATOM 3982 C CA . ASP B 1 103 ? -21.766 31.984 9.656 1 97.69 103 ASP B CA 1
ATOM 3983 C C . ASP B 1 103 ? -23.047 31.328 9.156 1 97.69 103 ASP B C 1
ATOM 3985 O O . ASP B 1 103 ? -23.047 30.625 8.141 1 97.69 103 ASP B O 1
ATOM 3989 N N . PHE B 1 104 ? -24.156 31.578 9.852 1 95.12 104 PHE B N 1
ATOM 3990 C CA . PHE B 1 104 ? -25.422 30.969 9.508 1 95.12 104 PHE B CA 1
ATOM 3991 C C . PHE B 1 104 ? -26.312 31.953 8.75 1 95.12 104 PHE B C 1
ATOM 3993 O O . PHE B 1 104 ? -27.516 31.734 8.578 1 95.12 104 PHE B O 1
ATOM 4000 N N . SER B 1 105 ? -25.828 33.031 8.305 1 94.25 105 SER B N 1
ATOM 4001 C CA . SER B 1 105 ? -26.625 34.094 7.734 1 94.25 105 SER B CA 1
ATOM 4002 C C . SER B 1 105 ? -27.109 33.75 6.332 1 94.25 105 SER B C 1
ATOM 4004 O O . SER B 1 105 ? -28.141 34.281 5.871 1 94.25 105 SER B O 1
ATOM 4006 N N . GLY B 1 106 ? -26.422 32.938 5.613 1 90 106 GLY B N 1
ATOM 4007 C CA . GLY B 1 106 ? -26.828 32.531 4.281 1 90 106 GLY B CA 1
ATOM 4008 C C . GLY B 1 106 ? -27.578 31.203 4.281 1 90 106 GLY B C 1
ATOM 4009 O O . GLY B 1 106 ? -27.766 30.578 5.332 1 90 106 GLY B O 1
ATOM 4010 N N . PRO B 1 107 ? -28.109 30.781 3.127 1 89.25 107 PRO B N 1
ATOM 4011 C CA . PRO B 1 107 ? -28.875 29.531 3.01 1 89.25 107 PRO B CA 1
ATOM 4012 C C . PRO B 1 107 ? -28.031 28.297 3.336 1 89.25 107 PRO B C 1
ATOM 4014 O O . PRO B 1 107 ? -28.562 27.281 3.779 1 89.25 107 PRO B O 1
ATOM 4017 N N . ILE B 1 108 ? -26.781 28.438 3.059 1 89.12 108 ILE B N 1
ATOM 4018 C CA . ILE B 1 108 ? -25.844 27.375 3.377 1 89.12 108 ILE B CA 1
ATOM 4019 C C . ILE B 1 108 ? -24.797 27.891 4.363 1 89.12 108 ILE B C 1
ATOM 4021 O O . ILE B 1 108 ? -24.172 28.938 4.133 1 89.12 108 ILE B O 1
ATOM 4025 N N . PRO B 1 109 ? -24.703 27.188 5.48 1 94.31 109 PRO B N 1
ATOM 4026 C CA . PRO B 1 109 ? -23.672 27.625 6.438 1 94.31 109 PRO B CA 1
ATOM 4027 C C . PRO B 1 109 ? -22.281 27.641 5.84 1 94.31 109 PRO B C 1
ATOM 4029 O O . PRO B 1 109 ? -21.938 26.781 5.023 1 94.31 109 PRO B O 1
ATOM 4032 N N . ARG B 1 110 ? -21.469 28.609 6.223 1 96.88 110 ARG B N 1
ATOM 4033 C CA . ARG B 1 110 ? -20.062 28.734 5.859 1 96.88 110 ARG B CA 1
ATOM 4034 C C . ARG B 1 110 ? -19.219 29.109 7.074 1 96.88 110 ARG B C 1
ATOM 4036 O O . ARG B 1 110 ? -19.75 29.484 8.117 1 96.88 110 ARG B O 1
ATOM 4043 N N . THR B 1 111 ? -17.969 28.875 6.98 1 98.5 111 THR B N 1
ATOM 4044 C CA . THR B 1 111 ? -17.078 29.391 8.023 1 98.5 111 THR B CA 1
ATOM 4045 C C . THR B 1 111 ? -16.969 30.906 7.926 1 98.5 111 THR B C 1
ATOM 4047 O O . THR B 1 111 ? -16.906 31.469 6.828 1 98.5 111 THR B O 1
ATOM 4050 N N . LYS B 1 112 ? -16.859 31.609 9.055 1 98.31 112 LYS B N 1
ATOM 4051 C CA . LYS B 1 112 ? -16.688 33.062 9.062 1 98.31 112 LYS B CA 1
ATOM 4052 C C . LYS B 1 112 ? -15.336 33.469 8.469 1 98.31 112 LYS B C 1
ATOM 4054 O O . LYS B 1 112 ? -14.383 32.688 8.508 1 98.31 112 LYS B O 1
ATOM 4059 N N . GLY B 1 113 ? -15.266 34.625 7.875 1 97.94 113 GLY B N 1
ATOM 4060 C CA . GLY B 1 113 ? -14.031 35.156 7.332 1 97.94 113 GLY B CA 1
ATOM 4061 C C . GLY B 1 113 ? -13.328 36.094 8.281 1 97.94 113 GLY B C 1
ATOM 4062 O O . GLY B 1 113 ? -13.102 37.281 7.949 1 97.94 113 GLY B O 1
ATOM 4063 N N . LEU B 1 114 ? -12.93 35.656 9.484 1 98.19 114 LEU B N 1
ATOM 4064 C CA . LEU B 1 114 ? -12.312 36.5 10.492 1 98.19 114 LEU B CA 1
ATOM 4065 C C . LEU B 1 114 ? -10.789 36.344 10.477 1 98.19 114 LEU B C 1
ATOM 4067 O O . LEU B 1 114 ? -10.266 35.312 10.867 1 98.19 114 LEU B O 1
ATOM 4071 N N . SER B 1 115 ? -10.086 37.375 10.086 1 97.69 115 SER B N 1
ATOM 4072 C CA . SER B 1 115 ? -8.641 37.281 9.93 1 97.69 115 SER B CA 1
ATOM 4073 C C . SER B 1 115 ? -7.93 37.438 11.266 1 97.69 115 SER B C 1
ATOM 4075 O O . SER B 1 115 ? -6.738 37.156 11.391 1 97.69 115 SER B O 1
ATOM 4077 N N . ASN B 1 116 ? -8.664 37.875 12.305 1 97.25 116 ASN B N 1
ATOM 4078 C CA . ASN B 1 116 ? -8.023 38.156 13.586 1 97.25 116 ASN B CA 1
ATOM 4079 C C . ASN B 1 116 ? -8.344 37.062 14.609 1 97.25 116 ASN B C 1
ATOM 4081 O O . ASN B 1 116 ? -8.062 37.25 15.797 1 97.25 116 ASN B O 1
ATOM 4085 N N . TYR B 1 117 ? -8.93 36 14.156 1 98.38 117 TYR B N 1
ATOM 4086 C CA . TYR B 1 117 ? -9.219 34.844 15.008 1 98.38 117 TYR B CA 1
ATOM 4087 C C . TYR B 1 117 ? -8.773 33.531 14.336 1 98.38 117 TYR B C 1
ATOM 4089 O O . TYR B 1 117 ? -8.742 33.438 13.109 1 98.38 117 TYR B O 1
ATOM 4097 N N . PHE B 1 118 ? -8.391 32.594 15.172 1 98.75 118 PHE B N 1
ATOM 4098 C CA . PHE B 1 118 ? -8.188 31.25 14.656 1 98.75 118 PHE B CA 1
ATOM 4099 C C . PHE B 1 118 ? -9.516 30.547 14.445 1 98.75 118 PHE B C 1
ATOM 4101 O O . PHE B 1 118 ? -10.367 30.531 15.336 1 98.75 118 PHE B O 1
ATOM 4108 N N . LEU B 1 119 ? -9.734 29.969 13.297 1 98.5 119 LEU B N 1
ATOM 4109 C CA . LEU B 1 119 ? -11 29.328 12.953 1 98.5 119 LEU B CA 1
ATOM 4110 C C . LEU B 1 119 ? -10.828 27.828 12.797 1 98.5 119 LEU B C 1
ATOM 4112 O O . LEU B 1 119 ? -11.367 27.047 13.586 1 98.5 119 LEU B O 1
ATOM 4116 N N . GLY B 1 120 ? -10.094 27.391 11.844 1 98.38 120 GLY B N 1
ATOM 4117 C CA . GLY B 1 120 ? -9.758 26 11.555 1 98.38 120 GLY B CA 1
ATOM 4118 C C . GLY B 1 120 ? -8.297 25.797 11.234 1 98.38 120 GLY B C 1
ATOM 4119 O O . GLY B 1 120 ? -7.926 25.625 10.07 1 98.38 120 GLY B O 1
ATOM 4120 N N . VAL B 1 121 ? -7.457 25.672 12.305 1 98.62 121 VAL B N 1
ATOM 4121 C CA . VAL B 1 121 ? -6.012 25.578 12.148 1 98.62 121 VAL B CA 1
ATOM 4122 C C . VAL B 1 121 ? -5.625 24.125 11.82 1 98.62 121 VAL B C 1
ATOM 4124 O O . VAL B 1 121 ? -6.02 23.203 12.531 1 98.62 121 VAL B O 1
ATOM 4127 N N . GLN B 1 122 ? -4.832 24 10.742 1 97.38 122 GLN B N 1
ATOM 4128 C CA . GLN B 1 122 ? -4.449 22.656 10.297 1 97.38 122 GLN B CA 1
ATOM 4129 C C . GLN B 1 122 ? -2.975 22.391 10.57 1 97.38 122 GLN B C 1
ATOM 4131 O O . GLN B 1 122 ? -2.576 21.234 10.75 1 97.38 122 GLN B O 1
ATOM 4136 N N . ALA B 1 123 ? -2.205 23.453 10.594 1 97.62 123 ALA B N 1
ATOM 4137 C CA . ALA B 1 123 ? -0.775 23.219 10.773 1 97.62 123 ALA B CA 1
ATO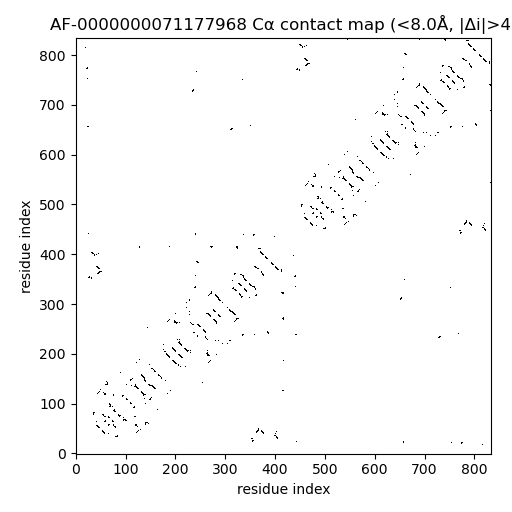M 4138 C C . ALA B 1 123 ? -0.139 24.328 11.609 1 97.62 123 ALA B C 1
ATOM 4140 O O . ALA B 1 123 ? -0.561 25.484 11.539 1 97.62 123 ALA B O 1
ATOM 4141 N N . ILE B 1 124 ? 0.81 23.969 12.406 1 98.19 124 ILE B N 1
ATOM 4142 C CA . ILE B 1 124 ? 1.71 24.859 13.117 1 98.19 124 ILE B CA 1
ATOM 4143 C C . ILE B 1 124 ? 3.156 24.422 12.898 1 98.19 124 ILE B C 1
ATOM 4145 O O . ILE B 1 124 ? 3.471 23.234 12.961 1 98.19 124 ILE B O 1
ATOM 4149 N N . VAL B 1 125 ? 3.945 25.328 12.523 1 98 125 VAL B N 1
ATOM 4150 C CA . VAL B 1 125 ? 5.352 25.047 12.25 1 98 125 VAL B CA 1
ATOM 4151 C C . VAL B 1 125 ? 6.23 26.109 12.906 1 98 125 VAL B C 1
ATOM 4153 O O . VAL B 1 125 ? 5.895 27.297 12.883 1 98 125 VAL B O 1
ATOM 4156 N N . ILE B 1 126 ? 7.238 25.703 13.555 1 98.25 126 ILE B N 1
ATOM 4157 C CA . ILE B 1 126 ? 8.281 26.625 13.977 1 98.25 126 ILE B CA 1
ATOM 4158 C C . ILE B 1 126 ? 9.438 26.594 12.977 1 98.25 126 ILE B C 1
ATOM 4160 O O . ILE B 1 126 ? 10.078 25.547 12.805 1 98.25 126 ILE B O 1
ATOM 4164 N N . ASP B 1 127 ? 9.68 27.688 12.336 1 97.31 127 ASP B N 1
ATOM 4165 C CA . ASP B 1 127 ? 10.68 27.719 11.273 1 97.31 127 ASP B CA 1
ATOM 4166 C C . ASP B 1 127 ? 12.094 27.766 11.852 1 97.31 127 ASP B C 1
ATOM 4168 O O . ASP B 1 127 ? 12.273 27.641 13.062 1 97.31 127 ASP B O 1
ATOM 4172 N N . PHE B 1 128 ? 13.039 27.828 10.953 1 96.94 128 PHE B N 1
ATOM 4173 C CA . PHE B 1 128 ? 14.438 27.703 11.344 1 96.94 128 PHE B CA 1
ATOM 4174 C C . PHE B 1 128 ? 14.859 28.891 12.195 1 96.94 128 PHE B C 1
ATOM 4176 O O . PHE B 1 128 ? 15.844 28.812 12.938 1 96.94 128 PHE B O 1
ATOM 4183 N N . LEU B 1 129 ? 14.172 30.016 12.148 1 96.19 129 LEU B N 1
ATOM 4184 C CA . LEU B 1 129 ? 14.469 31.219 12.93 1 96.19 129 LEU B CA 1
ATOM 4185 C C . LEU B 1 129 ? 13.711 31.219 14.25 1 96.19 129 LEU B C 1
ATOM 4187 O O . LEU B 1 129 ? 13.672 32.219 14.953 1 96.19 129 LEU B O 1
ATOM 4191 N N . ASP B 1 130 ? 13.008 30.125 14.492 1 97.44 130 ASP B N 1
ATOM 4192 C CA . ASP B 1 130 ? 12.273 29.875 15.727 1 97.44 130 ASP B CA 1
ATOM 4193 C C . ASP B 1 130 ? 11.031 30.766 15.812 1 97.44 130 ASP B C 1
ATOM 4195 O O . ASP B 1 130 ? 10.672 31.234 16.891 1 97.44 130 ASP B O 1
ATOM 4199 N N . THR B 1 131 ? 10.531 31.141 14.727 1 98.06 131 THR B N 1
ATOM 4200 C CA . THR B 1 131 ? 9.219 31.766 14.617 1 98.06 131 THR B CA 1
ATOM 4201 C C . THR B 1 131 ? 8.117 30.703 14.5 1 98.06 131 THR B C 1
ATOM 4203 O O . THR B 1 131 ? 8.242 29.766 13.711 1 98.06 131 THR B O 1
ATOM 4206 N N . LEU B 1 132 ? 7.07 30.891 15.312 1 98.69 132 LEU B N 1
ATOM 4207 C CA . LEU B 1 132 ? 5.938 29.969 15.195 1 98.69 132 LEU B CA 1
ATOM 4208 C C . LEU B 1 132 ? 4.949 30.453 14.148 1 98.69 132 LEU B C 1
ATOM 4210 O O . LEU B 1 132 ? 4.547 31.625 14.156 1 98.69 132 LEU B O 1
ATOM 4214 N N . TRP B 1 133 ? 4.617 29.625 13.234 1 98.75 133 TRP B N 1
ATOM 4215 C CA . TRP B 1 133 ? 3.66 29.922 12.172 1 98.75 133 TRP B CA 1
ATOM 4216 C C . TRP B 1 133 ? 2.408 29.062 12.312 1 98.75 133 TRP B C 1
ATOM 4218 O O . TRP B 1 133 ? 2.498 27.859 12.586 1 98.75 133 TRP B O 1
ATOM 4228 N N . VAL B 1 134 ? 1.267 29.688 12.141 1 98.81 134 VAL B N 1
ATOM 4229 C CA . VAL B 1 134 ? -0.033 29.016 12.188 1 98.81 134 VAL B CA 1
ATOM 4230 C C . VAL B 1 134 ? -0.692 29.078 10.812 1 98.81 134 VAL B C 1
ATOM 4232 O O . VAL B 1 134 ? -0.866 30.156 10.242 1 98.81 134 VAL B O 1
ATOM 4235 N N . LEU B 1 135 ? -0.977 27.953 10.258 1 98.75 135 LEU B N 1
ATOM 4236 C CA . LEU B 1 135 ? -1.705 27.859 9 1 98.75 135 LEU B CA 1
ATOM 4237 C C . LEU B 1 135 ? -3.17 27.516 9.242 1 98.75 135 LEU B C 1
ATOM 4239 O O . LEU B 1 135 ? -3.484 26.406 9.68 1 98.75 135 LEU B O 1
ATOM 4243 N N . ASP B 1 136 ? -4.012 28.469 8.961 1 98.81 136 ASP B N 1
ATOM 4244 C CA . ASP B 1 136 ? -5.457 28.359 9.148 1 98.81 136 ASP B CA 1
ATOM 4245 C C . ASP B 1 136 ? -6.168 28.156 7.812 1 98.81 136 ASP B C 1
ATOM 4247 O O . ASP B 1 136 ? -6.074 29.016 6.926 1 98.81 136 ASP B O 1
ATOM 4251 N N . THR B 1 137 ? -6.883 27.031 7.691 1 98.06 137 THR B N 1
ATOM 4252 C CA . THR B 1 137 ? -7.578 26.719 6.449 1 98.06 137 THR B CA 1
ATOM 4253 C C . THR B 1 137 ? -8.82 27.594 6.289 1 98.06 137 THR B C 1
ATOM 4255 O O . THR B 1 137 ? -9.352 27.734 5.188 1 98.06 137 THR B O 1
ATOM 4258 N N . GLY B 1 138 ? -9.305 28.047 7.398 1 98.38 138 GLY B N 1
ATOM 4259 C CA . GLY B 1 138 ? -10.578 28.734 7.395 1 98.38 138 GLY B CA 1
ATOM 4260 C C . GLY B 1 138 ? -11.758 27.797 7.203 1 98.38 138 GLY B C 1
ATOM 4261 O O . GLY B 1 138 ? -12.844 28.234 6.797 1 98.38 138 GLY B O 1
ATOM 4262 N N . ARG B 1 139 ? -11.578 26.578 7.387 1 97.88 139 ARG B N 1
ATOM 4263 C CA . ARG B 1 139 ? -12.672 25.625 7.203 1 97.88 139 ARG B CA 1
ATOM 4264 C C . ARG B 1 139 ? -12.953 24.859 8.492 1 97.88 139 ARG B C 1
ATOM 4266 O O . ARG B 1 139 ? -12.023 24.422 9.172 1 97.88 139 ARG B O 1
ATOM 4273 N N . VAL B 1 140 ? -14.227 24.766 8.852 1 98.19 140 VAL B N 1
ATOM 4274 C CA . VAL B 1 140 ? -14.648 24.047 10.047 1 98.19 140 VAL B CA 1
ATOM 4275 C C . VAL B 1 140 ? -15.734 23.031 9.688 1 98.19 140 VAL B C 1
ATOM 4277 O O . VAL B 1 140 ? -16.312 23.094 8.602 1 98.19 140 VAL B O 1
ATOM 4280 N N . SER B 1 141 ? -15.883 22.078 10.57 1 96.06 141 SER B N 1
ATOM 4281 C CA . SER B 1 141 ? -16.891 21.047 10.352 1 96.06 141 SER B CA 1
ATOM 4282 C C . SER B 1 141 ? -18.172 21.344 11.102 1 96.06 141 SER B C 1
ATOM 4284 O O . SER B 1 141 ? -18.141 21.828 12.242 1 96.06 141 SER B O 1
ATOM 4286 N N . TYR B 1 142 ? -19.281 21.094 10.484 1 94.19 142 TYR B N 1
ATOM 4287 C CA . TYR B 1 142 ? -20.625 21.219 11.062 1 94.19 142 TYR B CA 1
ATOM 4288 C C . TYR B 1 142 ? -21.562 20.172 10.492 1 94.19 142 TYR B C 1
ATOM 4290 O O . TYR B 1 142 ? -21.703 20.047 9.266 1 94.19 142 TYR B O 1
ATOM 4298 N N . ALA B 1 143 ? -22.188 19.375 11.383 1 89.94 143 ALA B N 1
ATOM 4299 C CA . ALA B 1 143 ? -23.156 18.359 11 1 89.94 143 ALA B CA 1
ATOM 4300 C C . ALA B 1 143 ? -22.578 17.391 9.969 1 89.94 143 ALA B C 1
ATOM 4302 O O . ALA B 1 143 ? -23.219 17.078 8.969 1 89.94 143 ALA B O 1
ATOM 4303 N N . GLY B 1 144 ? -21.297 17.141 10.164 1 88.75 144 GLY B N 1
ATOM 4304 C CA . GLY B 1 144 ? -20.672 16.125 9.344 1 88.75 144 GLY B CA 1
ATOM 4305 C C . GLY B 1 144 ? -20.125 16.656 8.031 1 88.75 144 GLY B C 1
ATOM 4306 O O . GLY B 1 144 ? -19.578 15.914 7.23 1 88.75 144 GLY B O 1
ATOM 4307 N N . VAL B 1 145 ? -20.234 17.953 7.828 1 91.81 145 VAL B N 1
ATOM 4308 C CA . VAL B 1 145 ? -19.812 18.562 6.574 1 91.81 145 VAL B CA 1
ATOM 4309 C C . VAL B 1 145 ? -18.703 19.578 6.844 1 91.81 145 VAL B C 1
ATOM 4311 O O . VAL B 1 145 ? -18.781 20.344 7.801 1 91.81 145 VAL B O 1
ATOM 4314 N N . MET B 1 146 ? -17.656 19.5 6.098 1 94.44 146 MET B N 1
ATOM 4315 C CA . MET B 1 146 ? -16.641 20.547 6.141 1 94.44 146 MET B CA 1
ATOM 4316 C C . MET B 1 146 ? -17.109 21.797 5.379 1 94.44 146 MET B C 1
ATOM 4318 O O . MET B 1 146 ? -17.25 21.75 4.156 1 94.44 146 MET B O 1
ATOM 4322 N N . LEU B 1 147 ? -17.25 22.844 6.012 1 96.12 147 LEU B N 1
ATOM 4323 C CA . LEU B 1 147 ? -17.828 24.047 5.441 1 96.12 147 LEU B CA 1
ATOM 4324 C C . LEU B 1 147 ? -16.812 24.797 4.59 1 96.12 147 LEU B C 1
ATOM 4326 O O . LEU B 1 147 ? -15.609 24.719 4.84 1 96.12 147 LEU B O 1
ATOM 4330 N N . GLU B 1 148 ? -17.297 25.5 3.596 1 96.31 148 GLU B N 1
ATOM 4331 C CA . GLU B 1 148 ? -16.453 26.328 2.762 1 96.31 148 GLU B CA 1
ATOM 4332 C C . GLU B 1 148 ? -15.898 27.516 3.549 1 96.31 148 GLU B C 1
ATOM 4334 O O . GLU B 1 148 ? -16.547 28.016 4.477 1 96.31 148 GLU B O 1
ATOM 4339 N N . SER B 1 149 ? -14.742 27.922 3.166 1 97.94 149 SER B N 1
ATOM 4340 C CA . SER B 1 149 ? -14.133 29.078 3.809 1 97.94 149 SER B CA 1
ATOM 4341 C C . SER B 1 149 ? -14.68 30.375 3.234 1 97.94 149 SER B C 1
ATOM 4343 O O . SER B 1 149 ? -15.281 30.391 2.158 1 97.94 149 SER B O 1
ATOM 4345 N N . SER B 1 150 ? -14.547 31.5 3.938 1 98 150 SER B N 1
ATOM 4346 C CA . SER B 1 150 ? -14.82 32.875 3.508 1 98 150 SER B CA 1
ATOM 4347 C C . SER B 1 150 ? -13.547 33.719 3.479 1 98 150 SER B C 1
ATOM 4349 O O . SER B 1 150 ? -12.594 33.406 4.195 1 98 150 SER B O 1
ATOM 4351 N N . PRO B 1 151 ? -13.57 34.719 2.578 1 97.44 151 PRO B N 1
ATOM 4352 C CA . PRO B 1 151 ? -12.383 35.562 2.537 1 97.44 151 PRO B CA 1
ATOM 4353 C C . PRO B 1 151 ? -11.977 36.094 3.916 1 97.44 151 PRO B C 1
ATOM 4355 O O . PRO B 1 151 ? -12.828 36.531 4.695 1 97.44 151 PRO B O 1
ATOM 4358 N N . GLY B 1 152 ? -10.703 35.969 4.18 1 97.81 152 GLY B N 1
ATOM 4359 C CA . GLY B 1 152 ? -10.18 36.344 5.48 1 97.81 152 GLY B CA 1
ATOM 4360 C C . GLY B 1 152 ? -9.977 35.156 6.406 1 97.81 152 GLY B C 1
ATOM 4361 O O . GLY B 1 152 ? -9.25 35.281 7.398 1 97.81 152 GLY B O 1
ATOM 4362 N N . GLY B 1 153 ? -10.664 34.094 6.129 1 98.25 153 GLY B N 1
ATOM 4363 C CA . GLY B 1 153 ? -10.531 32.875 6.91 1 98.25 153 GLY B CA 1
ATOM 4364 C C . GLY B 1 153 ? -9.195 32.156 6.719 1 98.25 153 GLY B C 1
ATOM 4365 O O . GLY B 1 153 ? -8.438 32 7.676 1 98.25 153 GLY B O 1
ATOM 4366 N N . PRO B 1 154 ? -8.961 31.766 5.438 1 98.69 154 PRO B N 1
ATOM 4367 C CA . PRO B 1 154 ? -7.637 31.188 5.18 1 98.69 154 PRO B CA 1
ATOM 4368 C C . PRO B 1 154 ? -6.508 32.188 5.414 1 98.69 154 PRO B C 1
ATOM 4370 O O . PRO B 1 154 ? -6.539 33.312 4.871 1 98.69 154 PRO B O 1
ATOM 4373 N N . LYS B 1 155 ? -5.559 31.828 6.23 1 98.81 155 LYS B N 1
ATOM 4374 C CA . LYS B 1 155 ? -4.523 32.812 6.594 1 98.81 155 LYS B CA 1
ATOM 4375 C C . LYS B 1 155 ? -3.277 32.094 7.117 1 98.81 155 LYS B C 1
ATOM 4377 O O . LYS B 1 155 ? -3.34 30.922 7.52 1 98.81 155 LYS B O 1
ATOM 4382 N N . LEU B 1 156 ? -2.191 32.719 7.02 1 98.88 156 LEU B N 1
ATOM 4383 C CA . LEU B 1 156 ? -0.909 32.375 7.621 1 98.88 156 LEU B CA 1
ATOM 4384 C C . LEU B 1 156 ? -0.491 33.406 8.648 1 98.88 156 LEU B C 1
ATOM 4386 O O . LEU B 1 156 ? -0.375 34.594 8.32 1 98.88 156 LEU B O 1
ATOM 4390 N N . VAL B 1 157 ? -0.296 32.969 9.938 1 98.81 157 VAL B N 1
ATOM 4391 C CA . VAL B 1 157 ? -0.044 33.906 11.039 1 98.81 157 VAL B CA 1
ATOM 4392 C C . VAL B 1 157 ? 1.329 33.625 11.641 1 98.81 157 VAL B C 1
ATOM 4394 O O . VAL B 1 157 ? 1.679 32.469 11.891 1 98.81 157 VAL B O 1
ATOM 4397 N N . SER B 1 158 ? 2.115 34.625 11.867 1 98.5 158 SER B N 1
ATOM 4398 C CA . SER B 1 158 ? 3.4 34.469 12.539 1 98.5 158 SER B CA 1
ATOM 4399 C C . SER B 1 158 ? 3.338 34.969 13.977 1 98.5 158 SER B C 1
ATOM 4401 O O . SER B 1 158 ? 2.717 36 14.25 1 98.5 158 SER B O 1
ATOM 4403 N N . ILE B 1 159 ? 3.928 34.25 14.875 1 98.75 159 ILE B N 1
ATOM 4404 C CA . ILE B 1 159 ? 3.953 34.594 16.297 1 98.75 159 ILE B CA 1
ATOM 4405 C C . ILE B 1 159 ? 5.395 34.594 16.797 1 98.75 159 ILE B C 1
ATOM 4407 O O . ILE B 1 159 ? 6.148 33.656 16.562 1 98.75 159 ILE B O 1
ATOM 4411 N N . ASP B 1 160 ? 5.77 35.656 17.469 1 98.38 160 ASP B N 1
ATOM 4412 C CA . ASP B 1 160 ? 7.066 35.75 18.125 1 98.38 160 ASP B CA 1
ATOM 4413 C C . ASP B 1 160 ? 7.07 35 19.453 1 98.38 160 ASP B C 1
ATOM 4415 O O . ASP B 1 160 ? 6.301 35.312 20.359 1 98.38 160 ASP B O 1
ATOM 4419 N N . LEU B 1 161 ? 7.949 34.031 19.562 1 98.31 161 LEU B N 1
ATOM 4420 C CA . LEU B 1 161 ? 7.945 33.156 20.734 1 98.31 161 LEU B CA 1
ATOM 4421 C C . LEU B 1 161 ? 8.594 33.844 21.938 1 98.31 161 LEU B C 1
ATOM 4423 O O . LEU B 1 161 ? 8.453 33.375 23.062 1 98.31 161 LEU B O 1
ATOM 4427 N N . THR B 1 162 ? 9.258 34.938 21.734 1 97.56 162 THR B N 1
ATOM 4428 C CA . THR B 1 162 ? 9.906 35.625 22.812 1 97.56 162 THR B CA 1
ATOM 4429 C C . THR B 1 162 ? 8.883 36.375 23.672 1 97.56 162 THR B C 1
ATOM 4431 O O . THR B 1 162 ? 9 36.438 24.891 1 97.56 162 THR B O 1
ATOM 4434 N N . ASN B 1 163 ? 7.855 36.938 23.016 1 97.38 163 ASN B N 1
ATOM 4435 C CA . ASN B 1 163 ? 6.875 37.719 23.75 1 97.38 163 ASN B CA 1
ATOM 4436 C C . ASN B 1 163 ? 5.453 37.25 23.484 1 97.38 163 ASN B C 1
ATOM 4438 O O . ASN B 1 163 ? 4.488 37.844 23.969 1 97.38 163 ASN B O 1
ATOM 4442 N N . ASP B 1 164 ? 5.348 36.156 22.688 1 97.94 164 ASP B N 1
ATOM 4443 C CA . ASP B 1 164 ? 4.078 35.5 22.406 1 97.94 164 ASP B CA 1
ATOM 4444 C C . ASP B 1 164 ? 3.084 36.469 21.766 1 97.94 164 ASP B C 1
ATOM 4446 O O . ASP B 1 164 ? 1.91 36.5 22.141 1 97.94 164 ASP B O 1
ATOM 4450 N N . THR B 1 165 ? 3.57 37.281 20.797 1 97.69 165 THR B N 1
ATOM 4451 C CA . THR B 1 165 ? 2.703 38.219 20.109 1 97.69 165 THR B CA 1
ATOM 4452 C C . THR B 1 165 ? 2.648 37.906 18.609 1 97.69 165 THR B C 1
ATOM 4454 O O . THR B 1 165 ? 3.641 37.469 18.031 1 97.69 165 THR B O 1
ATOM 4457 N N . ILE B 1 166 ? 1.522 38.125 18.078 1 98.12 166 ILE B N 1
ATOM 4458 C CA . ILE B 1 166 ? 1.349 37.969 16.625 1 98.12 166 ILE B CA 1
ATOM 4459 C C . ILE B 1 166 ? 2.098 39.094 15.906 1 98.12 166 ILE B C 1
ATOM 4461 O O . ILE B 1 166 ? 1.917 40.281 16.219 1 98.12 166 ILE B O 1
ATOM 4465 N N . THR B 1 167 ? 2.934 38.75 14.922 1 97.56 167 THR B N 1
ATOM 4466 C CA . THR B 1 167 ? 3.76 39.75 14.242 1 97.56 167 THR B CA 1
ATOM 4467 C C . THR B 1 167 ? 3.223 40.031 12.844 1 97.56 167 THR B C 1
ATOM 4469 O O . THR B 1 167 ? 3.342 41.156 12.344 1 97.56 167 THR B O 1
ATOM 4472 N N . ARG B 1 168 ? 2.686 39.062 12.156 1 97.44 168 ARG B N 1
ATOM 4473 C CA . ARG B 1 168 ? 2.137 39.219 10.812 1 97.44 168 ARG B CA 1
ATOM 4474 C C . ARG B 1 168 ? 0.939 38.312 10.594 1 97.44 168 ARG B C 1
ATOM 4476 O O . ARG B 1 168 ? 0.862 37.219 11.188 1 97.44 168 ARG B O 1
ATOM 4483 N N . VAL B 1 169 ? 0.022 38.719 9.773 1 98.44 169 VAL B N 1
ATOM 4484 C CA . VAL B 1 169 ? -1.105 37.938 9.273 1 98.44 169 VAL B CA 1
ATOM 4485 C C . VAL B 1 169 ? -1.188 38.062 7.75 1 98.44 169 VAL B C 1
ATOM 4487 O O . VAL B 1 169 ? -1.348 39.156 7.219 1 98.44 169 VAL B O 1
ATOM 4490 N N . PHE B 1 170 ? -0.995 37 7.051 1 98.69 170 PHE B N 1
ATOM 4491 C CA . PHE B 1 170 ? -1.158 36.938 5.602 1 98.69 170 PHE B CA 1
ATOM 4492 C C . PHE B 1 170 ? -2.488 36.312 5.227 1 98.69 170 PHE B C 1
ATOM 4494 O O . PHE B 1 170 ? -2.764 35.156 5.605 1 98.69 170 PHE B O 1
ATOM 4501 N N . THR B 1 171 ? -3.328 37 4.562 1 98.5 171 THR B N 1
ATOM 4502 C CA . THR B 1 171 ? -4.523 36.406 3.965 1 98.5 171 THR B CA 1
ATOM 4503 C C . THR B 1 171 ? -4.277 36.062 2.498 1 98.5 171 THR B C 1
ATOM 4505 O O . THR B 1 171 ? -3.24 36.406 1.936 1 98.5 171 THR B O 1
ATOM 4508 N N . PHE B 1 172 ? -5.172 35.344 1.924 1 98.62 172 PHE B N 1
ATOM 4509 C CA . PHE B 1 172 ? -5.035 34.875 0.548 1 98.62 172 PHE B CA 1
ATOM 4510 C C . PHE B 1 172 ? -6.215 35.344 -0.299 1 98.62 172 PHE B C 1
ATOM 4512 O O . PHE B 1 172 ? -7.363 35.281 0.147 1 98.62 172 PHE B O 1
ATOM 4519 N N . PRO B 1 173 ? -5.941 35.812 -1.511 1 97.88 173 PRO B N 1
ATOM 4520 C CA . PRO B 1 173 ? -7.078 36.031 -2.4 1 97.88 173 PRO B CA 1
ATOM 4521 C C . PRO B 1 173 ? -7.832 34.75 -2.756 1 97.88 173 PRO B C 1
ATOM 4523 O O . PRO B 1 173 ? -7.277 33.656 -2.662 1 97.88 173 PRO B O 1
ATOM 4526 N N . THR B 1 174 ? -9.039 34.875 -3.205 1 97 174 THR B N 1
ATOM 4527 C CA . THR B 1 174 ? -9.914 33.719 -3.461 1 97 174 THR B CA 1
ATOM 4528 C C . THR B 1 174 ? -9.406 32.906 -4.652 1 97 174 THR B C 1
ATOM 4530 O O . THR B 1 174 ? -9.773 31.75 -4.816 1 97 174 THR B O 1
ATOM 4533 N N . SER B 1 175 ? -8.57 33.531 -5.484 1 96.75 175 SER B N 1
ATOM 4534 C CA . SER B 1 175 ? -7.973 32.812 -6.602 1 96.75 175 SER B CA 1
ATOM 4535 C C . SER B 1 175 ? -6.902 31.828 -6.117 1 96.75 175 SER B C 1
ATOM 4537 O O . SER B 1 175 ? -6.551 30.875 -6.82 1 96.75 175 SER B O 1
ATOM 4539 N N . VAL B 1 176 ? -6.398 32.062 -4.969 1 98.12 176 VAL B N 1
ATOM 4540 C CA . VAL B 1 176 ? -5.352 31.234 -4.398 1 98.12 176 VAL B CA 1
ATOM 4541 C C . VAL B 1 176 ? -5.953 30.281 -3.365 1 98.12 176 VAL B C 1
ATOM 4543 O O . VAL B 1 176 ? -5.781 29.062 -3.459 1 98.12 176 VAL B O 1
ATOM 4546 N N . ALA B 1 177 ? -6.609 30.859 -2.414 1 98.12 177 ALA B N 1
ATOM 4547 C CA . ALA B 1 177 ? -7.379 30.047 -1.471 1 98.12 177 ALA B CA 1
ATOM 4548 C C . ALA B 1 177 ? -8.852 29.984 -1.868 1 98.12 177 ALA B C 1
ATOM 4550 O O . ALA B 1 177 ? -9.656 30.812 -1.421 1 98.12 177 ALA B O 1
ATOM 4551 N N . LYS B 1 178 ? -9.188 29.031 -2.594 1 97.38 178 LYS B N 1
ATOM 4552 C CA . LYS B 1 178 ? -10.578 28.812 -2.994 1 97.38 178 LYS B CA 1
ATOM 4553 C C . LYS B 1 178 ? -11.438 28.406 -1.803 1 97.38 178 LYS B C 1
ATOM 4555 O O . LYS B 1 178 ? -10.922 27.891 -0.808 1 97.38 178 LYS B O 1
ATOM 4560 N N . PRO B 1 179 ? -12.75 28.578 -1.917 1 96.69 179 PRO B N 1
ATOM 4561 C CA . PRO B 1 179 ? -13.617 28.234 -0.786 1 96.69 179 PRO B CA 1
ATOM 4562 C C . PRO B 1 179 ? -13.469 26.781 -0.354 1 96.69 179 PRO B C 1
ATOM 4564 O O . PRO B 1 179 ? -13.664 26.453 0.821 1 96.69 179 PRO B O 1
ATOM 4567 N N . ILE B 1 180 ? -13.039 25.906 -1.251 1 95.25 180 ILE B N 1
ATOM 4568 C CA . ILE B 1 180 ? -12.953 24.484 -0.948 1 95.25 180 ILE B CA 1
ATOM 4569 C C . ILE B 1 180 ? -11.508 24.109 -0.644 1 95.25 180 ILE B C 1
ATOM 4571 O O . ILE B 1 180 ? -11.211 22.938 -0.358 1 95.25 180 ILE B O 1
ATOM 4575 N N . SER B 1 181 ? -10.578 25.109 -0.738 1 96.81 181 SER B N 1
ATOM 4576 C CA . SER B 1 181 ? -9.172 24.828 -0.473 1 96.81 181 SER B CA 1
ATOM 4577 C C . SER B 1 181 ? -8.961 24.375 0.968 1 96.81 181 SER B C 1
ATOM 4579 O O . SER B 1 181 ? -9.594 24.906 1.888 1 96.81 181 SER B O 1
ATOM 4581 N N . TYR B 1 182 ? -8.141 23.391 1.1 1 96.5 182 TYR B N 1
ATOM 4582 C CA . TYR B 1 182 ? -7.699 22.938 2.414 1 96.5 182 TYR B CA 1
ATOM 4583 C C . TYR B 1 182 ? -6.176 22.969 2.521 1 96.5 182 TYR B C 1
ATOM 4585 O O . TYR B 1 182 ? -5.508 21.969 2.268 1 96.5 182 TYR B O 1
ATOM 4593 N N . PHE B 1 183 ? -5.629 24.141 2.936 1 97.5 183 PHE B N 1
ATOM 4594 C CA . PHE B 1 183 ? -4.188 24.297 3.115 1 97.5 183 PHE B CA 1
ATOM 4595 C C . PHE B 1 183 ? -3.699 23.438 4.277 1 97.5 183 PHE B C 1
ATOM 4597 O O . PHE B 1 183 ? -3.973 23.75 5.441 1 97.5 183 PHE B O 1
ATOM 4604 N N . SER B 1 184 ? -2.945 22.391 3.951 1 95.5 184 SER B N 1
ATOM 4605 C CA . SER B 1 184 ? -2.701 21.328 4.914 1 95.5 184 SER B CA 1
ATOM 4606 C C . SER B 1 184 ? -1.339 21.484 5.578 1 95.5 184 SER B C 1
ATOM 4608 O O . SER B 1 184 ? -1.154 21.062 6.727 1 95.5 184 SER B O 1
ATOM 4610 N N . ASP B 1 185 ? -0.407 21.938 4.844 1 96.31 185 ASP B N 1
ATOM 4611 C CA . ASP B 1 185 ? 0.962 22.016 5.34 1 96.31 185 ASP B CA 1
ATOM 4612 C C . ASP B 1 185 ? 1.7 23.219 4.75 1 96.31 185 ASP B C 1
ATOM 4614 O O . ASP B 1 185 ? 1.282 23.766 3.73 1 96.31 185 ASP B O 1
ATOM 4618 N N . VAL B 1 186 ? 2.822 23.578 5.469 1 98 186 VAL B N 1
ATOM 4619 C CA . VAL B 1 186 ? 3.615 24.719 5.012 1 98 186 VAL B CA 1
ATOM 4620 C C . VAL B 1 186 ? 5.082 24.5 5.391 1 98 186 VAL B C 1
ATOM 4622 O O . VAL B 1 186 ? 5.383 23.953 6.449 1 98 186 VAL B O 1
ATOM 4625 N N . ARG B 1 187 ? 5.91 24.859 4.512 1 98.06 187 ARG B N 1
ATOM 4626 C CA . ARG B 1 187 ? 7.344 24.906 4.781 1 98.06 187 ARG B CA 1
ATOM 4627 C C . ARG B 1 187 ? 7.93 26.266 4.414 1 98.06 187 ARG B C 1
ATOM 4629 O O . ARG B 1 187 ? 7.426 26.938 3.518 1 98.06 187 ARG B O 1
ATOM 4636 N N . PHE B 1 188 ? 9.047 26.578 5.078 1 98.19 188 PHE B N 1
ATOM 4637 C CA . PHE B 1 188 ? 9.562 27.938 4.98 1 98.19 188 PHE B CA 1
ATOM 4638 C C . PHE B 1 188 ? 10.992 27.938 4.457 1 98.19 188 PHE B C 1
ATOM 4640 O O . PHE B 1 188 ? 11.859 27.25 5.004 1 98.19 188 PHE B O 1
ATOM 4647 N N . ASP B 1 189 ? 11.18 28.625 3.422 1 97.88 189 ASP B N 1
ATOM 4648 C CA . ASP B 1 189 ? 12.508 29.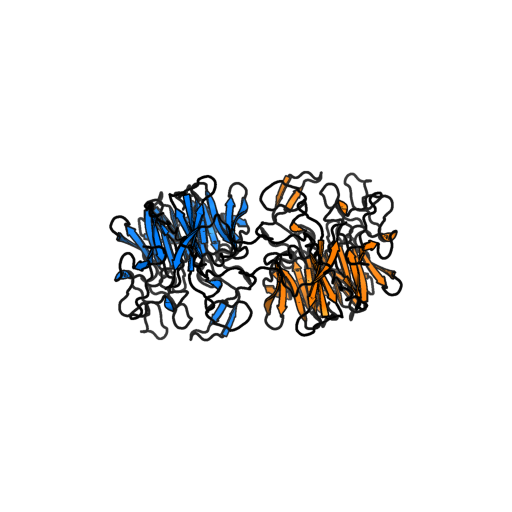016 2.951 1 97.88 189 ASP B CA 1
ATOM 4649 C C . ASP B 1 189 ? 12.945 30.344 3.57 1 97.88 189 ASP B C 1
ATOM 4651 O O . ASP B 1 189 ? 12.898 31.391 2.914 1 97.88 189 ASP B O 1
ATOM 4655 N N . THR B 1 190 ? 13.461 30.281 4.754 1 94.75 190 THR B N 1
ATOM 4656 C CA . THR B 1 190 ? 13.719 31.469 5.555 1 94.75 190 THR B CA 1
ATOM 4657 C C . THR B 1 190 ? 14.859 32.281 4.957 1 94.75 190 THR B C 1
ATOM 4659 O O . THR B 1 190 ? 14.969 33.5 5.203 1 94.75 190 THR B O 1
ATOM 4662 N N . SER B 1 191 ? 15.703 31.641 4.242 1 94.56 191 SER B N 1
ATOM 4663 C CA . SER B 1 191 ? 16.828 32.344 3.652 1 94.56 191 SER B CA 1
ATOM 4664 C C . SER B 1 191 ? 16.391 33.25 2.521 1 94.56 191 SER B C 1
ATOM 4666 O O . SER B 1 191 ? 17 34.312 2.281 1 94.56 191 SER B O 1
ATOM 4668 N N . ARG B 1 192 ? 15.312 32.906 1.865 1 96.56 192 ARG B N 1
ATOM 4669 C CA . ARG B 1 192 ? 14.914 33.688 0.694 1 96.56 192 ARG B CA 1
ATOM 4670 C C . ARG B 1 192 ? 13.562 34.344 0.921 1 96.56 192 ARG B C 1
ATOM 4672 O O . ARG B 1 192 ? 13.094 35.125 0.073 1 96.56 192 ARG B O 1
ATOM 4679 N N . GLY B 1 193 ? 12.898 34.031 1.986 1 97.12 193 GLY B N 1
ATOM 4680 C CA . GLY B 1 193 ? 11.68 34.719 2.371 1 97.12 193 GLY B CA 1
ATOM 4681 C C . GLY B 1 193 ? 10.438 34.188 1.675 1 97.12 193 GLY B C 1
ATOM 4682 O O . GLY B 1 193 ? 9.555 34.969 1.29 1 97.12 193 GLY B O 1
ATOM 4683 N N . PHE B 1 194 ? 10.414 32.938 1.394 1 98.44 194 PHE B N 1
ATOM 4684 C CA . PHE B 1 194 ? 9.25 32.281 0.775 1 98.44 194 PHE B CA 1
ATOM 4685 C C . PHE B 1 194 ? 8.711 31.172 1.654 1 98.44 194 PHE B C 1
ATOM 4687 O O . PHE B 1 194 ? 9.438 30.641 2.506 1 98.44 194 PHE B O 1
ATOM 4694 N N . ALA B 1 195 ? 7.469 30.875 1.437 1 98.62 195 ALA B N 1
ATOM 4695 C CA . ALA B 1 195 ? 6.855 29.672 2.01 1 98.62 195 ALA B CA 1
ATOM 4696 C C . ALA B 1 195 ? 6.078 28.906 0.953 1 98.62 195 ALA B C 1
ATOM 4698 O O . ALA B 1 195 ? 5.621 29.469 -0.038 1 98.62 195 ALA B O 1
ATOM 4699 N N . TYR B 1 196 ? 6.047 27.641 1.104 1 98.69 196 TYR B N 1
ATOM 4700 C CA . TYR B 1 196 ? 5.312 26.734 0.232 1 98.69 196 TYR B CA 1
ATOM 4701 C C . TYR B 1 196 ? 4.195 26.031 0.992 1 98.69 196 TYR B C 1
ATOM 4703 O O . TYR B 1 196 ? 4.398 25.562 2.119 1 98.69 196 TYR B O 1
ATOM 4711 N N . ILE B 1 197 ? 3.025 25.969 0.394 1 98.44 197 ILE B N 1
ATOM 4712 C CA . ILE B 1 197 ? 1.84 25.406 1.026 1 98.44 197 ILE B CA 1
ATOM 4713 C C . ILE B 1 197 ? 1.242 24.312 0.128 1 98.44 197 ILE B C 1
ATOM 4715 O O . ILE B 1 197 ? 1.229 24.453 -1.098 1 98.44 197 ILE B O 1
ATOM 4719 N N . GLY B 1 198 ? 0.845 23.219 0.743 1 96.94 198 GLY B N 1
ATOM 4720 C CA . GLY B 1 198 ? 0.112 22.203 0.011 1 96.94 198 GLY B CA 1
ATOM 4721 C C . GLY B 1 198 ? -1.392 22.312 0.176 1 96.94 198 GLY B C 1
ATOM 4722 O O . GLY B 1 198 ? -1.889 22.469 1.293 1 96.94 198 GLY B O 1
ATOM 4723 N N . ASP B 1 199 ? -2.131 22.297 -0.949 1 96.94 199 ASP B N 1
ATOM 4724 C CA . ASP B 1 199 ? -3.59 22.266 -0.92 1 96.94 199 ASP B CA 1
ATOM 4725 C C . ASP B 1 199 ? -4.121 20.844 -0.997 1 96.94 199 ASP B C 1
ATOM 4727 O O . ASP B 1 199 ? -4.164 20.25 -2.076 1 96.94 199 ASP B O 1
ATOM 4731 N N . ALA B 1 200 ? -4.633 20.391 0.119 1 94.75 200 ALA B N 1
ATOM 4732 C CA . ALA B 1 200 ? -5.078 19 0.261 1 94.75 200 ALA B CA 1
ATOM 4733 C C . ALA B 1 200 ? -6.594 18.891 0.114 1 94.75 200 ALA B C 1
ATOM 4735 O O . ALA B 1 200 ? -7.215 18 0.693 1 94.75 200 ALA B O 1
ATOM 4736 N N . SER B 1 201 ? -7.223 19.844 -0.571 1 92.06 201 SER B N 1
ATOM 4737 C CA . SER B 1 201 ? -8.672 19.781 -0.745 1 92.06 201 SER B CA 1
ATOM 4738 C C . SER B 1 201 ? -9.117 18.406 -1.235 1 92.06 201 SER B C 1
ATOM 4740 O O . SER B 1 201 ? -8.445 17.797 -2.064 1 92.06 201 SER B O 1
ATOM 4742 N N . PRO B 1 202 ? -10.242 17.938 -0.625 1 84.5 202 PRO B N 1
ATOM 4743 C CA . PRO B 1 202 ? -10.766 16.672 -1.144 1 84.5 202 PRO B CA 1
ATOM 4744 C C . PRO B 1 202 ? -11.125 16.75 -2.627 1 84.5 202 PRO B C 1
ATOM 4746 O O . PRO B 1 202 ? -11.562 17.797 -3.107 1 84.5 202 PRO B O 1
ATOM 4749 N N . GLY B 1 203 ? -10.977 15.688 -3.234 1 78.38 203 GLY B N 1
ATOM 4750 C CA . GLY B 1 203 ? -11.172 15.656 -4.676 1 78.38 203 GLY B CA 1
ATOM 4751 C C . GLY B 1 203 ? -9.969 16.188 -5.445 1 78.38 203 GLY B C 1
ATOM 4752 O O . GLY B 1 203 ? -8.844 16.156 -4.945 1 78.38 203 GLY B O 1
ATOM 4753 N N . THR B 1 204 ? -10.133 16.547 -6.719 1 74 204 THR B N 1
ATOM 4754 C CA . THR B 1 204 ? -8.992 16.922 -7.547 1 74 204 THR B CA 1
ATOM 4755 C C . THR B 1 204 ? -9.141 18.344 -8.062 1 74 204 THR B C 1
ATOM 4757 O O . THR B 1 204 ? -8.234 18.875 -8.711 1 74 204 THR B O 1
ATOM 4760 N N . ARG B 1 205 ? -10.102 19.062 -7.578 1 79.88 205 ARG B N 1
ATOM 4761 C CA . ARG B 1 205 ? -10.469 20.281 -8.273 1 79.88 205 ARG B CA 1
ATOM 4762 C C . ARG B 1 205 ? -9.562 21.438 -7.859 1 79.88 205 ARG B C 1
ATOM 4764 O O . ARG B 1 205 ? -9.344 22.375 -8.633 1 79.88 205 ARG B O 1
ATOM 4771 N N . ALA B 1 206 ? -9.078 21.344 -6.621 1 89.69 206 ALA B N 1
ATOM 4772 C CA . ALA B 1 206 ? -8.328 22.5 -6.145 1 89.69 206 ALA B CA 1
ATOM 4773 C C . ALA B 1 206 ? -6.926 22.109 -5.699 1 89.69 206 ALA B C 1
ATOM 4775 O O . ALA B 1 206 ? -6.199 22.906 -5.109 1 89.69 206 ALA B O 1
ATOM 4776 N N . ASN B 1 207 ? -6.523 20.922 -5.934 1 95.25 207 ASN B N 1
ATOM 4777 C CA . ASN B 1 207 ? -5.207 20.469 -5.492 1 95.25 207 ASN B CA 1
ATOM 4778 C C . ASN B 1 207 ? -4.09 21.234 -6.195 1 95.25 207 ASN B C 1
ATOM 4780 O O . ASN B 1 207 ? -4.141 21.453 -7.406 1 95.25 207 ASN B O 1
ATOM 4784 N N . ALA B 1 208 ? -3.176 21.703 -5.438 1 97.25 208 ALA B N 1
ATOM 4785 C CA . ALA B 1 208 ? -2.08 22.531 -5.945 1 97.25 208 ALA B CA 1
ATOM 4786 C C . ALA B 1 208 ? -1.006 22.734 -4.879 1 97.25 208 ALA B C 1
ATOM 4788 O O . ALA B 1 208 ? -1.171 22.297 -3.736 1 97.25 208 ALA B O 1
ATOM 4789 N N . LEU B 1 209 ? 0.053 23.281 -5.332 1 98.12 209 LEU B N 1
ATOM 4790 C CA . LEU B 1 209 ? 0.971 23.969 -4.426 1 98.12 209 LEU B CA 1
ATOM 4791 C C . LEU B 1 209 ? 0.741 25.484 -4.457 1 98.12 209 LEU B C 1
ATOM 4793 O O . LEU B 1 209 ? 0.364 26.031 -5.496 1 98.12 209 LEU B O 1
ATOM 4797 N N . VAL B 1 210 ? 0.938 26.047 -3.338 1 98.62 210 VAL B N 1
ATOM 4798 C CA . VAL B 1 210 ? 0.82 27.5 -3.213 1 98.62 210 VAL B CA 1
ATOM 4799 C C . VAL B 1 210 ? 2.143 28.094 -2.725 1 98.62 210 VAL B C 1
ATOM 4801 O O . VAL B 1 210 ? 2.777 27.531 -1.821 1 98.62 210 VAL B O 1
ATOM 4804 N N . VAL B 1 211 ? 2.541 29.172 -3.377 1 98.81 211 VAL B N 1
ATOM 4805 C CA . VAL B 1 211 ? 3.736 29.891 -2.977 1 98.81 211 VAL B CA 1
ATOM 4806 C C . VAL B 1 211 ? 3.344 31.266 -2.404 1 98.81 211 VAL B C 1
ATOM 4808 O O . VAL B 1 211 ? 2.443 31.922 -2.926 1 98.81 211 VAL B O 1
ATOM 4811 N N . ILE B 1 212 ? 3.99 31.656 -1.347 1 98.81 212 ILE B N 1
ATOM 4812 C CA . ILE B 1 212 ? 3.771 33 -0.815 1 98.81 212 ILE B CA 1
ATOM 4813 C C . ILE B 1 212 ? 5.113 33.688 -0.564 1 98.81 212 ILE B C 1
ATOM 4815 O O . ILE B 1 212 ? 6.027 33.062 0.001 1 98.81 212 ILE B O 1
ATOM 4819 N N . ASP B 1 213 ? 5.238 34.844 -1.078 1 98.62 213 ASP B N 1
ATOM 4820 C CA . ASP B 1 213 ? 6.34 35.75 -0.754 1 98.62 213 ASP B CA 1
ATOM 4821 C C . ASP B 1 213 ? 6.105 36.469 0.583 1 98.62 213 ASP B C 1
ATOM 4823 O O . ASP B 1 213 ? 5.203 37.281 0.704 1 98.62 213 ASP B O 1
ATOM 4827 N N . LEU B 1 214 ? 6.914 36.188 1.557 1 98.19 214 LEU B N 1
ATOM 4828 C CA . LEU B 1 214 ? 6.656 36.625 2.924 1 98.19 214 LEU B CA 1
ATOM 4829 C C . LEU B 1 214 ? 7.055 38.062 3.115 1 98.19 214 LEU B C 1
ATOM 4831 O O . LEU B 1 214 ? 6.742 38.688 4.141 1 98.19 214 LEU B O 1
ATOM 4835 N N . GLU B 1 215 ? 7.762 38.594 2.188 1 97.12 215 GLU B N 1
ATOM 4836 C CA . GLU B 1 215 ? 8.07 40 2.229 1 97.12 215 GLU B CA 1
ATOM 4837 C C . GLU B 1 215 ? 6.895 40.844 1.729 1 97.12 215 GLU B C 1
ATOM 4839 O O . GLU B 1 215 ? 6.508 41.844 2.369 1 97.12 215 GLU B O 1
ATOM 4844 N N . THR B 1 216 ? 6.262 40.438 0.668 1 96.88 216 THR B N 1
ATOM 4845 C CA . THR B 1 216 ? 5.23 41.25 0.022 1 96.88 216 THR B CA 1
ATOM 4846 C C . THR B 1 216 ? 3.838 40.75 0.415 1 96.88 216 THR B C 1
ATOM 4848 O O . THR B 1 216 ? 2.869 41.5 0.356 1 96.88 216 THR B O 1
ATOM 4851 N N . GLY B 1 217 ? 3.752 39.5 0.671 1 97.31 217 GLY B N 1
ATOM 4852 C CA . GLY B 1 217 ? 2.453 38.875 0.922 1 97.31 217 GLY B CA 1
ATOM 4853 C C . GLY B 1 217 ? 1.803 38.344 -0.331 1 97.31 217 GLY B C 1
ATOM 4854 O O . GLY B 1 217 ? 0.738 37.719 -0.261 1 97.31 217 GLY B O 1
ATOM 4855 N N . ASP B 1 218 ? 2.467 38.5 -1.459 1 97.88 218 ASP B N 1
ATOM 4856 C CA . ASP B 1 218 ? 1.932 37.938 -2.701 1 97.88 218 ASP B CA 1
ATOM 4857 C C . ASP B 1 218 ? 1.947 36.438 -2.678 1 97.88 218 ASP B C 1
ATOM 4859 O O . ASP B 1 218 ? 2.891 35.812 -2.168 1 97.88 218 ASP B O 1
ATOM 4863 N N . SER B 1 219 ? 0.9 35.844 -3.242 1 98.75 219 SER B N 1
ATOM 4864 C CA . SER B 1 219 ? 0.814 34.375 -3.303 1 98.75 219 SER B CA 1
ATOM 4865 C C . SER B 1 219 ? 0.251 33.938 -4.641 1 98.75 219 SER B C 1
ATOM 4867 O O . SER B 1 219 ? -0.491 34.656 -5.297 1 98.75 219 SER B O 1
ATOM 4869 N N . TRP B 1 220 ? 0.646 32.719 -5.102 1 98.56 220 TRP B N 1
ATOM 4870 C CA . TRP B 1 220 ? 0.147 32.188 -6.355 1 98.56 220 TRP B CA 1
ATOM 4871 C C . TRP B 1 220 ? 0.148 30.656 -6.312 1 98.56 220 TRP B C 1
ATOM 4873 O O . TRP B 1 220 ? 0.805 30.047 -5.461 1 98.56 220 TRP B O 1
ATOM 4883 N N . ARG B 1 221 ? -0.64 30.016 -7.168 1 98 221 ARG B N 1
ATOM 4884 C CA . ARG B 1 221 ? -0.744 28.562 -7.281 1 98 221 ARG B CA 1
ATOM 4885 C C . ARG B 1 221 ? 0.173 28.031 -8.375 1 98 221 ARG B C 1
ATOM 4887 O O . ARG B 1 221 ? 0.373 28.688 -9.398 1 98 221 ARG B O 1
ATOM 4894 N N . VAL B 1 222 ? 0.702 26.859 -8.164 1 98.12 222 VAL B N 1
ATOM 4895 C CA . VAL B 1 222 ? 1.465 26.125 -9.18 1 98.12 222 VAL B CA 1
ATOM 4896 C C . VAL B 1 222 ? 1.059 24.656 -9.172 1 98.12 222 VAL B C 1
ATOM 4898 O O . VAL B 1 222 ? 0.54 24.156 -8.172 1 98.12 222 VAL B O 1
ATOM 4901 N N . LEU B 1 223 ? 1.183 23.984 -10.281 1 97.25 223 LEU B N 1
ATOM 4902 C CA . LEU B 1 223 ? 0.912 22.562 -10.469 1 97.25 223 LEU B CA 1
ATOM 4903 C C . LEU B 1 223 ? -0.551 22.234 -10.18 1 97.25 223 LEU B C 1
ATOM 4905 O O . LEU B 1 223 ? -0.87 21.141 -9.703 1 97.25 223 LEU B O 1
ATOM 4909 N N . GLU B 1 224 ? -1.4 23.234 -10.367 1 94.94 224 GLU B N 1
ATOM 4910 C CA . GLU B 1 224 ? -2.816 23.016 -10.094 1 94.94 224 GLU B CA 1
ATOM 4911 C C . GLU B 1 224 ? -3.377 21.891 -10.953 1 94.94 224 GLU B C 1
ATOM 4913 O O . GLU B 1 224 ? -3.258 21.922 -12.18 1 94.94 224 GLU B O 1
ATOM 4918 N N . ARG B 1 225 ? -3.908 20.844 -10.367 1 91.5 225 ARG B N 1
ATOM 4919 C CA . ARG B 1 225 ? -4.578 19.688 -10.953 1 91.5 225 ARG B CA 1
ATOM 4920 C C . ARG B 1 225 ? -3.582 18.781 -11.656 1 91.5 225 ARG B C 1
ATOM 4922 O O . ARG B 1 225 ? -3.975 17.875 -12.391 1 91.5 225 ARG B O 1
ATOM 4929 N N . ASP B 1 226 ? -2.305 19.141 -11.469 1 94.38 226 ASP B N 1
ATOM 4930 C CA . ASP B 1 226 ? -1.293 18.219 -11.977 1 94.38 226 ASP B CA 1
ATOM 4931 C C . ASP B 1 226 ? -1.399 16.859 -11.297 1 94.38 226 ASP B C 1
ATOM 4933 O O . ASP B 1 226 ? -1.808 16.766 -10.141 1 94.38 226 ASP B O 1
ATOM 4937 N N . PHE B 1 227 ? -0.953 15.773 -11.961 1 91.69 227 PHE B N 1
ATOM 4938 C CA . PHE B 1 227 ? -1.062 14.414 -11.445 1 91.69 227 PHE B CA 1
ATOM 4939 C C . PHE B 1 227 ? -0.286 14.266 -10.141 1 91.69 227 PHE B C 1
ATOM 4941 O O . PHE B 1 227 ? -0.684 13.508 -9.258 1 91.69 227 PHE B O 1
ATOM 4948 N N . SER B 1 228 ? 0.768 15.055 -9.984 1 95.12 228 SER B N 1
ATOM 4949 C CA . SER B 1 228 ? 1.667 14.883 -8.852 1 95.12 228 SER B CA 1
ATOM 4950 C C . SER B 1 228 ? 1.077 15.484 -7.578 1 95.12 228 SER B C 1
ATOM 4952 O O . SER B 1 228 ? 1.586 15.25 -6.48 1 95.12 228 SER B O 1
ATOM 4954 N N . VAL B 1 229 ? -0.034 16.297 -7.711 1 95.81 229 VAL B N 1
ATOM 4955 C CA . VAL B 1 229 ? -0.601 16.922 -6.52 1 95.81 229 VAL B CA 1
ATOM 4956 C C . VAL B 1 229 ? -2.008 16.391 -6.273 1 95.81 229 VAL B C 1
ATOM 4958 O O . VAL B 1 229 ? -2.682 16.797 -5.324 1 95.81 229 VAL B O 1
ATOM 4961 N N . THR B 1 230 ? -2.473 15.523 -7.105 1 92.19 230 THR B N 1
ATOM 4962 C CA . THR B 1 230 ? -3.842 15.031 -6.996 1 92.19 230 THR B CA 1
ATOM 4963 C C . THR B 1 230 ? -3.869 13.641 -6.367 1 92.19 230 THR B C 1
ATOM 4965 O O . THR B 1 230 ? -2.883 12.898 -6.434 1 92.19 230 THR B O 1
ATOM 4968 N N . ALA B 1 231 ? -5.004 13.352 -5.805 1 84.75 231 ALA B N 1
ATOM 4969 C CA . ALA B 1 231 ? -5.203 12.047 -5.176 1 84.75 231 ALA B CA 1
ATOM 4970 C C . ALA B 1 231 ? -5.188 10.93 -6.215 1 84.75 231 ALA B C 1
ATOM 4972 O O . ALA B 1 231 ? -5.641 11.117 -7.344 1 84.75 231 ALA B O 1
ATOM 4973 N N . PHE B 1 232 ? -4.66 9.734 -5.848 1 84.75 232 PHE B N 1
ATOM 4974 C CA . PHE B 1 232 ? -4.691 8.578 -6.727 1 84.75 232 PHE B CA 1
ATOM 4975 C C . PHE B 1 232 ? -6.078 7.941 -6.734 1 84.75 232 PHE B C 1
ATOM 4977 O O . PHE B 1 232 ? -6.695 7.773 -5.684 1 84.75 232 PHE B O 1
ATOM 4984 N N . PRO B 1 233 ? -6.492 7.57 -7.848 1 87.81 233 PRO B N 1
ATOM 4985 C CA . PRO B 1 233 ? -7.848 7.023 -7.934 1 87.81 233 PRO B CA 1
ATOM 4986 C C . PRO B 1 233 ? -7.961 5.629 -7.324 1 87.81 233 PRO B C 1
ATOM 4988 O O . PRO B 1 233 ? -7 4.855 -7.359 1 87.81 233 PRO B O 1
ATOM 4991 N N . TYR B 1 234 ? -9.109 5.293 -6.766 1 92.25 234 TYR B N 1
ATOM 4992 C CA . TYR B 1 234 ? -9.477 3.979 -6.25 1 92.25 234 TYR B CA 1
ATOM 4993 C C . TYR B 1 234 ? -8.492 3.527 -5.176 1 92.25 234 TYR B C 1
ATOM 4995 O O . TYR B 1 234 ? -8.148 2.344 -5.098 1 92.25 234 TYR B O 1
ATOM 5003 N N . PHE B 1 235 ? -8.023 4.48 -4.438 1 93.81 235 PHE B N 1
ATOM 5004 C CA . PHE B 1 235 ? -7.027 4.281 -3.391 1 93.81 235 PHE B CA 1
ATOM 5005 C C . PHE B 1 235 ? -7.664 3.672 -2.148 1 93.81 235 PHE B C 1
ATOM 5007 O O . PHE B 1 235 ? -8.57 4.258 -1.559 1 93.81 235 PHE B O 1
ATOM 5014 N N . VAL B 1 236 ? -7.195 2.432 -1.717 1 95.12 236 VAL B N 1
ATOM 5015 C CA . VAL B 1 236 ? -7.68 1.765 -0.511 1 95.12 236 VAL B CA 1
ATOM 5016 C C . VAL B 1 236 ? -6.5 1.396 0.383 1 95.12 236 VAL B C 1
ATOM 5018 O O . VAL B 1 236 ? -5.953 0.294 0.278 1 95.12 236 VAL B O 1
ATOM 5021 N N . PRO B 1 237 ? -6.137 2.27 1.299 1 95.81 237 PRO B N 1
ATOM 5022 C CA . PRO B 1 237 ? -5.078 1.949 2.258 1 95.81 237 PRO B CA 1
ATOM 5023 C C . PRO B 1 237 ? -5.59 1.161 3.461 1 95.81 237 PRO B C 1
ATOM 5025 O O . PRO B 1 237 ? -6.797 0.941 3.592 1 95.81 237 PRO B O 1
ATOM 5028 N N . PHE B 1 238 ? -4.688 0.644 4.242 1 97.5 238 PHE B N 1
ATOM 5029 C CA . PHE B 1 238 ? -5.02 -0.128 5.434 1 97.5 238 PHE B CA 1
ATOM 5030 C C . PHE B 1 238 ? -4.273 0.404 6.648 1 97.5 238 PHE B C 1
ATOM 5032 O O . PHE B 1 238 ? -3.121 0.826 6.543 1 97.5 238 PHE B O 1
ATOM 5039 N N . ILE B 1 239 ? -4.891 0.42 7.746 1 97.81 239 ILE B N 1
ATOM 5040 C CA . ILE B 1 239 ? -4.27 0.661 9.047 1 97.81 239 ILE B CA 1
ATOM 5041 C C . ILE B 1 239 ? -4.723 -0.408 10.039 1 97.81 239 ILE B C 1
ATOM 5043 O O . ILE B 1 239 ? -5.922 -0.658 10.188 1 97.81 239 ILE B O 1
ATOM 5047 N N . TYR B 1 240 ? -3.83 -1.038 10.742 1 97.56 240 TYR B N 1
ATOM 5048 C CA . TYR B 1 240 ? -4.125 -2.092 11.703 1 97.56 240 TYR B CA 1
ATOM 5049 C C . TYR B 1 240 ? -4.945 -3.203 11.062 1 97.56 240 TYR B C 1
ATOM 5051 O O . TYR B 1 240 ? -5.82 -3.789 11.703 1 97.56 240 TYR B O 1
ATOM 5059 N N . GLY B 1 241 ? -4.766 -3.412 9.734 1 97.31 241 GLY B N 1
ATOM 5060 C CA . GLY B 1 241 ? -5.449 -4.492 9.039 1 97.31 241 GLY B CA 1
ATOM 5061 C C . GLY B 1 241 ? -6.82 -4.094 8.523 1 97.31 241 GLY B C 1
ATOM 5062 O O . GLY B 1 241 ? -7.453 -4.852 7.789 1 97.31 241 GLY B O 1
ATOM 5063 N N . ASP B 1 242 ? -7.309 -2.924 8.891 1 97.5 242 ASP B N 1
ATOM 5064 C CA . ASP B 1 242 ? -8.602 -2.451 8.406 1 97.5 242 ASP B CA 1
ATOM 5065 C C . ASP B 1 242 ? -8.43 -1.494 7.227 1 97.5 242 ASP B C 1
ATOM 5067 O O . ASP B 1 242 ? -7.586 -0.597 7.266 1 97.5 242 ASP B O 1
ATOM 5071 N N . PRO B 1 243 ? -9.219 -1.771 6.137 1 97.81 243 PRO B N 1
ATOM 5072 C CA . PRO B 1 243 ? -9.203 -0.75 5.086 1 97.81 243 PRO B CA 1
ATOM 5073 C C . PRO B 1 243 ? -9.727 0.602 5.566 1 97.81 243 PRO B C 1
ATOM 5075 O O . PRO B 1 243 ? -10.477 0.665 6.547 1 97.81 243 PRO B O 1
ATOM 5078 N N . VAL B 1 244 ? -9.266 1.615 4.941 1 97 244 VAL B N 1
ATOM 5079 C CA . VAL B 1 244 ? -9.766 2.951 5.25 1 97 244 VAL B CA 1
ATOM 5080 C C . VAL B 1 244 ? -10.523 3.508 4.051 1 97 244 VAL B C 1
ATOM 5082 O O . VAL B 1 244 ? -9.945 3.723 2.984 1 97 244 VAL B O 1
ATOM 5085 N N . TYR B 1 245 ? -11.805 3.686 4.184 1 96.75 245 TYR B N 1
ATOM 5086 C CA . TYR B 1 245 ? -12.68 4.391 3.258 1 96.75 245 TYR B CA 1
ATOM 5087 C C . TYR B 1 245 ? -13.172 5.699 3.861 1 96.75 245 TYR B C 1
ATOM 5089 O O . TYR B 1 245 ? -13 5.941 5.059 1 96.75 245 TYR B O 1
ATOM 5097 N N . THR B 1 246 ? -13.703 6.535 3.072 1 94.44 246 THR B N 1
ATOM 5098 C CA . THR B 1 246 ? -14.344 7.754 3.557 1 94.44 246 THR B CA 1
ATOM 5099 C C . THR B 1 246 ? -15.859 7.668 3.389 1 94.44 246 THR B C 1
ATOM 5101 O O . THR B 1 246 ? -16.359 6.957 2.512 1 94.44 246 THR B O 1
ATOM 5104 N N . ILE B 1 247 ? -16.562 8.375 4.25 1 94.69 247 ILE B N 1
ATOM 5105 C CA . ILE B 1 247 ? -18.016 8.43 4.18 1 94.69 247 ILE B CA 1
ATOM 5106 C C . ILE B 1 247 ? -18.438 9.578 3.262 1 94.69 247 ILE B C 1
ATOM 5108 O O . ILE B 1 247 ? -17.922 10.695 3.369 1 94.69 247 ILE B O 1
ATOM 5112 N N . ARG B 1 248 ? -19.312 9.219 2.4 1 92.88 248 ARG B N 1
ATOM 5113 C CA . ARG B 1 248 ? -19.922 10.25 1.557 1 92.88 248 ARG B CA 1
ATOM 5114 C C . ARG B 1 248 ? -21.188 10.797 2.186 1 92.88 248 ARG B C 1
ATOM 5116 O O . ARG B 1 248 ? -22.078 10.039 2.562 1 92.88 248 ARG B O 1
ATOM 5123 N N . ARG B 1 249 ? -21.25 12.148 2.229 1 91.19 249 ARG B N 1
ATOM 5124 C CA . ARG B 1 249 ? -22.422 12.805 2.807 1 91.19 249 ARG B CA 1
ATOM 5125 C C . ARG B 1 249 ? -23.047 13.781 1.815 1 91.19 249 ARG B C 1
ATOM 5127 O O . ARG B 1 249 ? -22.359 14.336 0.962 1 91.19 249 ARG B O 1
ATOM 5134 N N . SER B 1 250 ? -24.422 13.93 1.932 1 89.88 250 SER B N 1
ATOM 5135 C CA . SER B 1 250 ? -25.125 14.977 1.2 1 89.88 250 SER B CA 1
ATOM 5136 C C . SER B 1 250 ? -24.812 16.359 1.771 1 89.88 250 SER B C 1
ATOM 5138 O O . SER B 1 250 ? -24.141 16.469 2.801 1 89.88 250 SER B O 1
ATOM 5140 N N . SER B 1 251 ? -25.391 17.375 1.118 1 82.75 251 SER B N 1
ATOM 5141 C CA . SER B 1 251 ? -25.203 18.75 1.576 1 82.75 251 SER B CA 1
ATOM 5142 C C . SER B 1 251 ? -25.859 18.969 2.936 1 82.75 251 SER B C 1
ATOM 5144 O O . SER B 1 251 ? -25.484 19.875 3.672 1 82.75 251 SER B O 1
ATOM 5146 N N . SER B 1 252 ? -26.797 18.109 3.27 1 83.81 252 SER B N 1
ATOM 5147 C CA . SER B 1 252 ? -27.484 18.234 4.547 1 83.81 252 SER B CA 1
ATOM 5148 C C . SER B 1 252 ? -26.828 17.391 5.621 1 83.81 252 SER B C 1
ATOM 5150 O O . SER B 1 252 ? -27.266 17.375 6.773 1 83.81 252 SER B O 1
ATOM 5152 N N . GLY B 1 253 ? -25.766 16.641 5.258 1 86.94 253 GLY B N 1
ATOM 5153 C CA . GLY B 1 253 ? -25 15.891 6.25 1 86.94 253 GLY B CA 1
ATOM 5154 C C . GLY B 1 253 ? -25.406 14.438 6.344 1 86.94 253 GLY B C 1
ATOM 5155 O O . GLY B 1 253 ? -24.828 13.672 7.113 1 86.94 253 GLY B O 1
ATOM 5156 N N . GLU B 1 254 ? -26.312 14.031 5.527 1 92 254 GLU B N 1
ATOM 5157 C CA . GLU B 1 254 ? -26.766 12.648 5.543 1 92 254 GLU B CA 1
ATOM 5158 C C . GLU B 1 254 ? -25.766 11.719 4.871 1 92 254 GLU B C 1
ATOM 5160 O O . GLU B 1 254 ? -25.188 12.062 3.832 1 92 254 GLU B O 1
ATOM 5165 N N . ILE B 1 255 ? -25.531 10.586 5.547 1 94.38 255 ILE B N 1
ATOM 5166 C CA . ILE B 1 255 ? -24.656 9.602 4.934 1 94.38 255 ILE B CA 1
ATOM 5167 C C . ILE B 1 255 ? -25.328 8.992 3.711 1 94.38 255 ILE B C 1
ATOM 5169 O O . ILE B 1 255 ? -26.438 8.445 3.812 1 94.38 255 ILE B O 1
ATOM 5173 N N . VAL B 1 256 ? -24.641 9.039 2.582 1 94.31 256 VAL B N 1
ATOM 5174 C CA . VAL B 1 256 ? -25.281 8.555 1.361 1 94.31 256 VAL B CA 1
ATOM 5175 C C . VAL B 1 256 ? -24.422 7.465 0.728 1 94.31 256 VAL B C 1
ATOM 5177 O O . VAL B 1 256 ? -24.797 6.879 -0.289 1 94.31 256 VAL B O 1
ATOM 5180 N N . GLY B 1 257 ? -23.234 7.195 1.345 1 93.81 257 GLY B N 1
ATOM 5181 C CA . GLY B 1 257 ? -22.438 6.109 0.806 1 93.81 257 GLY B CA 1
ATOM 5182 C C . GLY B 1 257 ? -21.016 6.098 1.336 1 93.81 257 GLY B C 1
ATOM 5183 O O . GLY B 1 257 ? -20.719 6.742 2.342 1 93.81 257 GLY B O 1
ATOM 5184 N N . VAL B 1 258 ? -20.203 5.238 0.777 1 94.88 258 VAL B N 1
ATOM 5185 C CA . VAL B 1 258 ? -18.781 5.07 1.081 1 94.88 258 VAL B CA 1
ATOM 5186 C C . VAL B 1 258 ? -17.953 5.328 -0.173 1 94.88 258 VAL B C 1
ATOM 5188 O O . VAL B 1 258 ? -18.359 4.984 -1.282 1 94.88 258 VAL B O 1
ATOM 5191 N N . GLU B 1 259 ? -16.828 5.992 -0.027 1 92.62 259 GLU B N 1
ATOM 5192 C CA . GLU B 1 259 ? -15.977 6.293 -1.169 1 92.62 259 GLU B CA 1
ATOM 5193 C C . GLU B 1 259 ? -14.508 6.039 -0.837 1 92.62 259 GLU B C 1
ATOM 5195 O O . GLU B 1 259 ? -14.156 5.84 0.327 1 92.62 259 GLU B O 1
ATOM 5200 N N . PHE B 1 260 ? -13.688 6.004 -1.906 1 92.88 260 PHE B N 1
ATOM 5201 C CA . PHE B 1 260 ? -12.25 5.859 -1.743 1 92.88 260 PHE B CA 1
ATOM 5202 C C . PHE B 1 260 ? -11.641 7.113 -1.125 1 92.88 260 PHE B C 1
ATOM 5204 O O . PHE B 1 260 ? -12.195 8.203 -1.263 1 92.88 260 PHE B O 1
ATOM 5211 N N . VAL B 1 261 ? -10.555 6.922 -0.412 1 90.5 261 VAL B N 1
ATOM 5212 C CA . VAL B 1 261 ? -9.828 8.062 0.149 1 90.5 261 VAL B CA 1
ATOM 5213 C C . VAL B 1 261 ? -9.289 8.938 -0.979 1 90.5 261 VAL B C 1
ATOM 5215 O O . VAL B 1 261 ? -8.719 8.43 -1.949 1 90.5 261 VAL B O 1
ATOM 5218 N N . SER B 1 262 ? -9.547 10.219 -0.934 1 88.06 262 SER B N 1
ATOM 5219 C CA . SER B 1 262 ? -9.086 11.172 -1.939 1 88.06 262 SER B CA 1
ATOM 5220 C C . SER B 1 262 ? -8.633 12.477 -1.297 1 88.06 262 SER B C 1
ATOM 5222 O O . SER B 1 262 ? -9.453 13.352 -1.016 1 88.06 262 SER B O 1
ATOM 5224 N N . ILE B 1 263 ? -7.359 12.586 -1.051 1 86.56 263 ILE B N 1
ATOM 5225 C CA . ILE B 1 263 ? -6.785 13.773 -0.426 1 86.56 263 ILE B CA 1
ATOM 5226 C C . ILE B 1 263 ? -5.578 14.242 -1.229 1 86.56 263 ILE B C 1
ATOM 5228 O O . ILE B 1 263 ? -4.734 13.438 -1.63 1 86.56 263 ILE B O 1
ATOM 5232 N N . GLY B 1 264 ? -5.52 15.484 -1.474 1 91 264 GLY B N 1
ATOM 5233 C CA . GLY B 1 264 ? -4.434 16.062 -2.25 1 91 264 GLY B CA 1
ATOM 5234 C C . GLY B 1 264 ? -3.123 16.125 -1.488 1 91 264 GLY B C 1
ATOM 5235 O O . GLY B 1 264 ? -2.734 15.156 -0.831 1 91 264 GLY B O 1
ATOM 5236 N N . VAL B 1 265 ? -2.412 17.25 -1.595 1 92.56 265 VAL B N 1
ATOM 5237 C CA . VAL B 1 265 ? -1.065 17.375 -1.046 1 92.56 265 VAL B CA 1
ATOM 5238 C C . VAL B 1 265 ? -1.142 17.641 0.457 1 92.56 265 VAL B C 1
ATOM 5240 O O . VAL B 1 265 ? -1.484 18.734 0.886 1 92.56 265 VAL B O 1
ATOM 5243 N N . GLY B 1 266 ? -0.69 16.594 1.188 1 89.12 266 GLY B N 1
ATOM 5244 C CA . GLY B 1 266 ? -0.762 16.703 2.637 1 89.12 266 GLY B CA 1
ATOM 5245 C C . GLY B 1 266 ? 0.588 16.953 3.285 1 89.12 266 GLY B C 1
ATOM 5246 O O . GLY B 1 266 ? 0.663 17.484 4.395 1 89.12 266 GLY B O 1
ATOM 5247 N N . GLY B 1 267 ? 1.612 16.547 2.59 1 93.56 267 GLY B N 1
ATOM 5248 C CA . GLY B 1 267 ? 2.918 16.609 3.227 1 93.56 267 GLY B CA 1
ATOM 5249 C C . GLY B 1 267 ? 3.953 17.344 2.389 1 93.56 267 GLY B C 1
ATOM 5250 O O . GLY B 1 267 ? 4.027 17.141 1.175 1 93.56 267 GLY B O 1
ATOM 5251 N N . LEU B 1 268 ? 4.738 18.25 3.094 1 97.06 268 LEU B N 1
ATOM 5252 C CA . LEU B 1 268 ? 5.812 19 2.465 1 97.06 268 LEU B CA 1
ATOM 5253 C C . LEU B 1 268 ? 7.102 18.891 3.273 1 97.06 268 LEU B C 1
ATOM 5255 O O . LEU B 1 268 ? 7.062 18.812 4.504 1 97.06 268 LEU B O 1
ATOM 5259 N N . ALA B 1 269 ? 8.164 18.875 2.576 1 97.88 269 ALA B N 1
ATOM 5260 C CA . ALA B 1 269 ? 9.492 19 3.174 1 97.88 269 ALA B CA 1
ATOM 5261 C C . ALA B 1 269 ? 10.445 19.75 2.246 1 97.88 269 ALA B C 1
ATOM 5263 O O . ALA B 1 269 ? 10.25 19.766 1.029 1 97.88 269 ALA B O 1
ATOM 5264 N N . LEU B 1 270 ? 11.391 20.422 2.832 1 98.31 270 LEU B N 1
ATOM 5265 C CA . LEU B 1 270 ? 12.438 21.094 2.072 1 98.31 270 LEU B CA 1
ATOM 5266 C C . LEU B 1 270 ? 13.797 20.469 2.346 1 98.31 270 LEU B C 1
ATOM 5268 O O . LEU B 1 270 ? 14.086 20.078 3.479 1 98.31 270 LEU B O 1
ATOM 5272 N N . SER B 1 271 ? 14.586 20.453 1.281 1 97.94 271 SER B N 1
ATOM 5273 C CA . SER B 1 271 ? 15.977 20.047 1.482 1 97.94 271 SER B CA 1
ATOM 5274 C C . SER B 1 271 ? 16.719 21.047 2.354 1 97.94 271 SER B C 1
ATOM 5276 O O . SER B 1 271 ? 16.281 22.188 2.506 1 97.94 271 SER B O 1
ATOM 5278 N N . PRO B 1 272 ? 17.859 20.625 2.918 1 96 272 PRO B N 1
ATOM 5279 C CA . PRO B 1 272 ? 18.594 21.516 3.818 1 96 272 PRO B CA 1
ATOM 5280 C C . PRO B 1 272 ? 19.031 22.812 3.139 1 96 272 PRO B C 1
ATOM 5282 O O . PRO B 1 272 ? 19.141 23.859 3.799 1 96 272 PRO B O 1
ATOM 5285 N N . ASP B 1 273 ? 19.297 22.75 1.894 1 96.75 273 ASP B N 1
ATOM 5286 C CA . ASP B 1 273 ? 19.703 23.953 1.167 1 96.75 273 ASP B CA 1
ATOM 5287 C C . ASP B 1 273 ? 18.484 24.719 0.64 1 96.75 273 ASP B C 1
ATOM 5289 O O . ASP B 1 273 ? 18.625 25.719 -0.054 1 96.75 273 ASP B O 1
ATOM 5293 N N . THR B 1 274 ? 17.281 24.172 0.828 1 97.62 274 THR B N 1
ATOM 5294 C CA . THR B 1 274 ? 15.977 24.734 0.493 1 97.62 274 THR B CA 1
ATOM 5295 C C . THR B 1 274 ? 15.805 24.844 -1.02 1 97.62 274 THR B C 1
ATOM 5297 O O . THR B 1 274 ? 14.977 25.609 -1.505 1 97.62 274 THR B O 1
ATOM 5300 N N . GLU B 1 275 ? 16.562 24.047 -1.78 1 98.06 275 GLU B N 1
ATOM 5301 C CA . GLU B 1 275 ? 16.516 24.094 -3.238 1 98.06 275 GLU B CA 1
ATOM 5302 C C . GLU B 1 275 ? 15.539 23.062 -3.797 1 98.06 275 GLU B C 1
ATOM 5304 O O . GLU B 1 275 ? 15.172 23.125 -4.973 1 98.06 275 GLU B O 1
ATOM 5309 N N . THR B 1 276 ? 15.18 22.109 -2.973 1 98.56 276 THR B N 1
ATOM 5310 C CA . THR B 1 276 ? 14.258 21.062 -3.389 1 98.56 276 THR B CA 1
ATOM 5311 C C . THR B 1 276 ? 13.039 21.016 -2.467 1 98.56 276 THR B C 1
ATOM 5313 O O . THR B 1 276 ? 13.188 20.938 -1.244 1 98.56 276 THR B O 1
ATOM 5316 N N . LEU B 1 277 ? 11.875 21.094 -3.045 1 98.69 277 LEU B N 1
ATOM 5317 C CA . LEU B 1 277 ? 10.633 20.844 -2.312 1 98.69 277 LEU B CA 1
ATOM 5318 C C . LEU B 1 277 ? 10.141 19.422 -2.537 1 98.69 277 LEU B C 1
ATOM 5320 O O . LEU B 1 277 ? 9.93 19.016 -3.68 1 98.69 277 LEU B O 1
ATOM 5324 N N . TYR B 1 278 ? 10.07 18.672 -1.501 1 98.56 278 TYR B N 1
ATOM 5325 C CA . TYR B 1 278 ? 9.391 17.375 -1.513 1 98.56 278 TYR B CA 1
ATOM 5326 C C . TYR B 1 278 ? 7.918 17.531 -1.142 1 98.56 278 TYR B C 1
ATOM 5328 O O . TYR B 1 278 ? 7.574 18.297 -0.248 1 98.56 278 TYR B O 1
ATOM 5336 N N . TYR B 1 279 ? 7.109 16.844 -1.839 1 97.75 279 TYR B N 1
ATOM 5337 C CA . TYR B 1 279 ? 5.695 16.891 -1.491 1 97.75 279 TYR B CA 1
ATOM 5338 C C . TYR B 1 279 ? 5.016 15.562 -1.776 1 97.75 279 TYR B C 1
ATOM 5340 O O . TYR B 1 279 ? 5.5 14.766 -2.59 1 97.75 279 TYR B O 1
ATOM 5348 N N . SER B 1 280 ? 4.016 15.281 -1.058 1 94 280 SER B N 1
ATOM 5349 C CA . SER B 1 280 ? 3.291 14.023 -1.157 1 94 280 SER B CA 1
ATOM 5350 C C . SER B 1 280 ? 1.784 14.242 -1.106 1 94 280 SER B C 1
ATOM 5352 O O . SER B 1 280 ? 1.26 14.75 -0.114 1 94 280 SER B O 1
ATOM 5354 N N . PRO B 1 281 ? 1.026 13.891 -2.176 1 88.62 281 PRO B N 1
ATOM 5355 C CA . PRO B 1 281 ? -0.417 13.75 -1.975 1 88.62 281 PRO B CA 1
ATOM 5356 C C . PRO B 1 281 ? -0.765 12.641 -0.982 1 88.62 281 PRO B C 1
ATOM 5358 O O . PRO B 1 281 ? 0.079 11.797 -0.675 1 88.62 281 PRO B O 1
ATOM 5361 N N . ALA B 1 282 ? -1.914 12.75 -0.286 1 74.12 282 ALA B N 1
ATOM 5362 C CA . ALA B 1 282 ? -2.291 11.711 0.673 1 74.12 282 ALA B CA 1
ATOM 5363 C C . ALA B 1 282 ? -2.357 10.344 0.004 1 74.12 282 ALA B C 1
ATOM 5365 O O . ALA B 1 282 ? -3.352 10.008 -0.646 1 74.12 282 ALA B O 1
ATOM 5366 N N . GLY B 1 283 ? -1.274 9.75 -0.381 1 87.94 283 GLY B N 1
ATOM 5367 C CA . GLY B 1 283 ? -1.052 8.445 -0.994 1 87.94 283 GLY B CA 1
ATOM 5368 C C . GLY B 1 283 ? 0.322 7.875 -0.7 1 87.94 283 GLY B C 1
ATOM 5369 O O . GLY B 1 283 ? 0.935 8.211 0.316 1 87.94 283 GLY B O 1
ATOM 5370 N N . ARG B 1 284 ? 0.672 7.078 -1.532 1 95.25 284 ARG B N 1
ATOM 5371 C CA . ARG B 1 284 ? 1.908 6.355 -1.25 1 95.25 284 ARG B CA 1
ATOM 5372 C C . ARG B 1 284 ? 3.094 6.996 -1.967 1 95.25 284 ARG B C 1
ATOM 5374 O O . ARG B 1 284 ? 4.238 6.863 -1.527 1 95.25 284 ARG B O 1
ATOM 5381 N N . TYR B 1 285 ? 2.846 7.742 -3.035 1 94.81 285 TYR B N 1
ATOM 5382 C CA . TYR B 1 285 ? 3.898 8.375 -3.828 1 94.81 285 TYR B CA 1
ATOM 5383 C C . TYR B 1 285 ? 4.293 9.719 -3.236 1 94.81 285 TYR B C 1
ATOM 5385 O O . TYR B 1 285 ? 3.506 10.352 -2.529 1 94.81 285 TYR B O 1
ATOM 5393 N N . PHE B 1 286 ? 5.477 10.148 -3.527 1 96.81 286 PHE B N 1
ATOM 5394 C CA . PHE B 1 286 ? 5.887 11.523 -3.27 1 96.81 286 PHE B CA 1
ATOM 5395 C C . PHE B 1 286 ? 6.812 12.023 -4.371 1 96.81 286 PHE B C 1
ATOM 5397 O O . PHE B 1 286 ? 7.293 11.242 -5.191 1 96.81 286 PHE B O 1
ATOM 5404 N N . PHE B 1 287 ? 6.934 13.281 -4.453 1 97.94 287 PHE B N 1
ATOM 5405 C CA . PHE B 1 287 ? 7.559 13.977 -5.574 1 97.94 287 PHE B CA 1
ATOM 5406 C C . PHE B 1 287 ? 8.469 15.086 -5.078 1 97.94 287 PHE B C 1
ATOM 5408 O O . PHE B 1 287 ? 8.453 15.438 -3.896 1 97.94 287 PHE B O 1
ATOM 5415 N N . SER B 1 288 ? 9.258 15.539 -6 1 98.56 288 SER B N 1
ATOM 5416 C CA . SER B 1 288 ? 10.062 16.719 -5.711 1 98.56 288 SER B CA 1
ATOM 5417 C C . SER B 1 288 ? 10.078 17.688 -6.898 1 98.56 288 SER B C 1
ATOM 5419 O O . SER B 1 288 ? 9.805 17.281 -8.031 1 98.56 288 SER B O 1
ATOM 5421 N N . VAL B 1 289 ? 10.328 18.891 -6.637 1 98.81 289 VAL B N 1
ATOM 5422 C CA . VAL B 1 289 ? 10.422 19.953 -7.637 1 98.81 289 VAL B CA 1
ATOM 5423 C C . VAL B 1 289 ? 11.422 21 -7.188 1 98.81 289 VAL B C 1
ATOM 5425 O O . VAL B 1 289 ? 11.5 21.328 -6 1 98.81 289 VAL B O 1
ATOM 5428 N N . PRO B 1 290 ? 12.234 21.594 -8.086 1 98.75 290 PRO B N 1
ATOM 5429 C CA . PRO B 1 290 ? 13.148 22.672 -7.695 1 98.75 290 PRO B CA 1
ATOM 5430 C C . PRO B 1 290 ? 12.414 23.938 -7.254 1 98.75 290 PRO B C 1
ATOM 5432 O O . PRO B 1 290 ? 11.539 24.422 -7.973 1 98.75 290 PRO B O 1
ATOM 5435 N N . THR B 1 291 ? 12.867 24.531 -6.168 1 98.62 291 THR B N 1
ATOM 5436 C CA . THR B 1 291 ? 12.133 25.656 -5.582 1 98.62 291 THR B CA 1
ATOM 5437 C C . THR B 1 291 ? 12.32 26.922 -6.41 1 98.62 291 THR B C 1
ATOM 5439 O O . THR B 1 291 ? 11.461 27.812 -6.406 1 98.62 291 THR B O 1
ATOM 5442 N N . TYR B 1 292 ? 13.438 27.062 -7.117 1 98.5 292 TYR B N 1
ATOM 5443 C CA . TYR B 1 292 ? 13.664 28.281 -7.891 1 98.5 292 TYR B CA 1
ATOM 5444 C C . TYR B 1 292 ? 12.602 28.453 -8.969 1 98.5 292 TYR B C 1
ATOM 5446 O O . TYR B 1 292 ? 12.234 29.578 -9.312 1 98.5 292 TYR B O 1
ATOM 5454 N N . LEU B 1 293 ? 12.062 27.344 -9.469 1 98.69 293 LEU B N 1
ATOM 5455 C CA . LEU B 1 293 ? 11.008 27.422 -10.477 1 98.69 293 LEU B CA 1
ATOM 5456 C C . LEU B 1 293 ? 9.695 27.875 -9.852 1 98.69 293 LEU B C 1
ATOM 5458 O O . LEU B 1 293 ? 8.867 28.5 -10.523 1 98.69 293 LEU B O 1
ATOM 5462 N N . LEU B 1 294 ? 9.5 27.625 -8.562 1 98.69 294 LEU B N 1
ATOM 5463 C CA . LEU B 1 294 ? 8.273 27.953 -7.859 1 98.69 294 LEU B CA 1
ATOM 5464 C C . LEU B 1 294 ? 8.273 29.422 -7.43 1 98.69 294 LEU B C 1
ATOM 5466 O O . LEU B 1 294 ? 7.227 30.078 -7.426 1 98.69 294 LEU B O 1
ATOM 5470 N N . ARG B 1 295 ? 9.414 29.969 -7.098 1 98.12 295 ARG B N 1
ATOM 5471 C CA . ARG B 1 295 ? 9.531 31.297 -6.531 1 98.12 295 ARG B CA 1
ATOM 5472 C C . ARG B 1 295 ? 9.32 32.375 -7.605 1 98.12 295 ARG B C 1
ATOM 5474 O O . ARG B 1 295 ? 8.977 33.5 -7.297 1 98.12 295 ARG B O 1
ATOM 5481 N N . ASN B 1 296 ? 9.586 31.938 -8.844 1 97.31 296 ASN B N 1
ATOM 5482 C CA . ASN B 1 296 ? 9.297 32.844 -9.938 1 97.31 296 ASN B CA 1
ATOM 5483 C C . ASN B 1 296 ? 7.863 32.719 -10.438 1 97.31 296 ASN B C 1
ATOM 5485 O O . ASN B 1 296 ? 7.555 31.766 -11.18 1 97.31 296 ASN B O 1
ATOM 5489 N N . ARG B 1 297 ? 7.07 33.656 -10.172 1 95.56 297 ARG B N 1
ATOM 5490 C CA . ARG B 1 297 ? 5.645 33.625 -10.477 1 95.56 297 ARG B CA 1
ATOM 5491 C C . ARG B 1 297 ? 5.41 33.531 -11.984 1 95.56 297 ARG B C 1
ATOM 5493 O O . ARG B 1 297 ? 4.336 33.125 -12.422 1 95.56 297 ARG B O 1
ATOM 5500 N N . PHE B 1 298 ? 6.414 33.844 -12.703 1 96.75 298 PHE B N 1
ATOM 5501 C CA . PHE B 1 298 ? 6.234 33.938 -14.148 1 96.75 298 PHE B CA 1
ATOM 5502 C C . PHE B 1 298 ? 6.812 32.719 -14.836 1 96.75 298 PHE B C 1
ATOM 5504 O O . PHE B 1 298 ? 6.793 32.625 -16.062 1 96.75 298 PHE B O 1
ATOM 5511 N N . THR B 1 299 ? 7.336 31.766 -14.062 1 97.75 299 THR B N 1
ATOM 5512 C CA . THR B 1 299 ? 7.789 30.516 -14.656 1 97.75 299 THR B CA 1
ATOM 5513 C C . THR B 1 299 ? 6.648 29.828 -15.398 1 97.75 299 THR B C 1
ATOM 5515 O O . THR B 1 299 ? 5.559 29.656 -14.852 1 97.75 299 THR B O 1
ATOM 5518 N N . PRO B 1 300 ? 6.863 29.422 -16.703 1 97.44 300 PRO B N 1
ATOM 5519 C CA . PRO B 1 300 ? 5.809 28.703 -17.422 1 97.44 300 PRO B CA 1
ATOM 5520 C C . PRO B 1 300 ? 5.418 27.391 -16.734 1 97.44 300 PRO B C 1
ATOM 5522 O O . PRO B 1 300 ? 6.289 26.641 -16.281 1 97.44 300 PRO B O 1
ATOM 5525 N N . GLY B 1 301 ? 4.121 27.141 -16.719 1 96.75 301 GLY B N 1
ATOM 5526 C CA . GLY B 1 301 ? 3.602 25.953 -16.078 1 96.75 301 GLY B CA 1
ATOM 5527 C C . GLY B 1 301 ? 4.223 24.672 -16.609 1 96.75 301 GLY B C 1
ATOM 5528 O O . GLY B 1 301 ? 4.527 23.75 -15.828 1 96.75 301 GLY B O 1
ATOM 5529 N N . LEU B 1 302 ? 4.469 24.594 -17.844 1 96.94 302 LEU B N 1
ATOM 5530 C CA . LEU B 1 302 ? 5.012 23.406 -18.484 1 96.94 302 LEU B CA 1
ATOM 5531 C C . LEU B 1 302 ? 6.434 23.125 -18.016 1 96.94 302 LEU B C 1
ATOM 5533 O O . LEU B 1 302 ? 6.848 21.969 -17.891 1 96.94 302 LEU B O 1
ATOM 5537 N N . GLU B 1 303 ? 7.105 24.234 -17.797 1 97.88 303 GLU B N 1
ATOM 5538 C CA . GLU B 1 303 ? 8.461 24.078 -17.281 1 97.88 303 GLU B CA 1
ATOM 5539 C C . GLU B 1 303 ? 8.453 23.469 -15.891 1 97.88 303 GLU B C 1
ATOM 5541 O O . GLU B 1 303 ? 9.273 22.594 -15.586 1 97.88 303 GLU B O 1
ATOM 5546 N N . ILE B 1 304 ? 7.539 23.906 -15.086 1 98.5 304 ILE B N 1
ATOM 5547 C CA . ILE B 1 304 ? 7.426 23.359 -13.734 1 98.5 304 ILE B CA 1
ATOM 5548 C C . ILE B 1 304 ? 7.016 21.891 -13.797 1 98.5 304 ILE B C 1
ATOM 5550 O O . ILE B 1 304 ? 7.652 21.047 -13.18 1 98.5 304 ILE B O 1
ATOM 5554 N N . VAL B 1 305 ? 6.055 21.594 -14.586 1 97.94 305 VAL B N 1
ATOM 5555 C CA . VAL B 1 305 ? 5.562 20.219 -14.727 1 97.94 305 VAL B CA 1
ATOM 5556 C C . VAL B 1 305 ? 6.691 19.312 -15.203 1 97.94 305 VAL B C 1
ATOM 5558 O O . VAL B 1 305 ? 6.863 18.203 -14.688 1 97.94 305 VAL B O 1
ATOM 5561 N N . GLY B 1 306 ? 7.434 19.75 -16.172 1 98 306 GLY B N 1
ATOM 5562 C CA . GLY B 1 306 ? 8.523 18.969 -16.734 1 98 306 GLY B CA 1
ATOM 5563 C C . GLY B 1 306 ? 9.656 18.734 -15.758 1 98 306 GLY B C 1
ATOM 5564 O O . GLY B 1 306 ? 10.5 17.859 -15.969 1 98 306 GLY B O 1
ATOM 5565 N N . SER B 1 307 ? 9.68 19.5 -14.633 1 98.38 307 SER B N 1
ATOM 5566 C CA . SER B 1 307 ? 10.773 19.422 -13.672 1 98.38 307 SER B CA 1
ATOM 5567 C C . SER B 1 307 ? 10.398 18.547 -12.477 1 98.38 307 SER B C 1
ATOM 5569 O O . SER B 1 307 ? 11.242 18.234 -11.641 1 98.38 307 SER B O 1
ATOM 5571 N N . VAL B 1 308 ? 9.133 18.141 -12.43 1 98.44 308 VAL B N 1
ATOM 5572 C CA . VAL B 1 308 ? 8.664 17.312 -11.32 1 98.44 308 VAL B CA 1
ATOM 5573 C C . VAL B 1 308 ? 9.305 15.93 -11.406 1 98.44 308 VAL B C 1
ATOM 5575 O O . VAL B 1 308 ? 9.336 15.312 -12.469 1 98.44 308 VAL B O 1
ATOM 5578 N N . ARG B 1 309 ? 9.836 15.469 -10.328 1 97.69 309 ARG B N 1
ATOM 5579 C CA . ARG B 1 309 ? 10.422 14.133 -10.242 1 97.69 309 ARG B CA 1
ATOM 5580 C C . ARG B 1 309 ? 9.57 13.219 -9.375 1 97.69 309 ARG B C 1
ATOM 5582 O O . ARG B 1 309 ? 9.234 13.562 -8.234 1 97.69 309 ARG B O 1
ATOM 5589 N N . ASN B 1 310 ? 9.211 12.078 -9.914 1 96.31 310 ASN B N 1
ATOM 5590 C CA . ASN B 1 310 ? 8.602 11.008 -9.125 1 96.31 310 ASN B CA 1
ATOM 5591 C C . ASN B 1 310 ? 9.648 10.227 -8.336 1 96.31 310 ASN B C 1
ATOM 5593 O O . ASN B 1 310 ? 10.555 9.633 -8.914 1 96.31 310 ASN B O 1
ATOM 5597 N N . LEU B 1 311 ? 9.516 10.195 -7.016 1 96.75 311 LEU B N 1
ATOM 5598 C CA . LEU B 1 311 ? 10.547 9.625 -6.164 1 96.75 311 LEU B CA 1
ATOM 5599 C C . LEU B 1 311 ? 10.18 8.211 -5.734 1 96.75 311 LEU B C 1
ATOM 5601 O O . LEU B 1 311 ? 10.906 7.578 -4.965 1 96.75 311 LEU B O 1
ATOM 5605 N N . GLY B 1 312 ? 9.008 7.734 -6.199 1 94.69 312 GLY B N 1
ATOM 5606 C CA . GLY B 1 312 ? 8.539 6.402 -5.848 1 94.69 312 GLY B CA 1
ATOM 5607 C C . GLY B 1 312 ? 7.633 6.395 -4.633 1 94.69 312 GLY B C 1
ATOM 5608 O O . GLY B 1 312 ? 7.16 7.445 -4.195 1 94.69 312 GLY B O 1
ATOM 5609 N N . GLU B 1 313 ? 7.355 5.172 -4.145 1 95.88 313 GLU B N 1
ATOM 5610 C CA . GLU B 1 313 ? 6.469 5.023 -2.994 1 95.88 313 GLU B CA 1
ATOM 5611 C C . GLU B 1 313 ? 7.254 5.004 -1.688 1 95.88 313 GLU B C 1
ATOM 5613 O O . GLU B 1 313 ? 8.414 4.582 -1.661 1 95.88 313 GLU B O 1
ATOM 5618 N N . LYS B 1 314 ? 6.613 5.469 -0.641 1 96.25 314 LYS B N 1
ATOM 5619 C CA . LYS B 1 314 ? 7.195 5.473 0.698 1 96.25 314 LYS B CA 1
ATOM 5620 C C . LYS B 1 314 ? 6.207 4.938 1.729 1 96.25 314 LYS B C 1
ATOM 5622 O O . LYS B 1 314 ? 6.5 4.918 2.926 1 96.25 314 LYS B O 1
ATOM 5627 N N . GLY B 1 315 ? 5.078 4.488 1.267 1 94.88 315 GLY B N 1
ATOM 5628 C CA . GLY B 1 315 ? 3.953 4.184 2.137 1 94.88 315 GLY B CA 1
ATOM 5629 C C . GLY B 1 315 ? 2.971 5.332 2.27 1 94.88 315 GLY B C 1
ATOM 5630 O O . GLY B 1 315 ? 3.268 6.457 1.865 1 94.88 315 GLY B O 1
ATOM 5631 N N . TRP B 1 316 ? 1.789 5 2.824 1 95.5 316 TRP B N 1
ATOM 5632 C CA . TRP B 1 316 ? 0.785 6.047 2.998 1 95.5 316 TRP B CA 1
ATOM 5633 C C . TRP B 1 316 ? 1.169 6.988 4.133 1 95.5 316 TRP B C 1
ATOM 5635 O O . TRP B 1 316 ? 1.426 6.547 5.254 1 95.5 316 TRP B O 1
ATOM 5645 N N . SER B 1 317 ? 1.249 8.234 3.773 1 95.06 317 SER B N 1
ATOM 5646 C CA . SER B 1 317 ? 1.604 9.25 4.762 1 95.06 317 SER B CA 1
ATOM 5647 C C . SER B 1 317 ? 0.793 10.523 4.562 1 95.06 317 SER B C 1
ATOM 5649 O O . SER B 1 317 ? 0.345 10.812 3.453 1 95.06 317 SER B O 1
ATOM 5651 N N . ALA B 1 318 ? 0.654 11.25 5.633 1 90.44 318 ALA B N 1
ATOM 5652 C CA . ALA B 1 318 ? -0.027 12.539 5.574 1 90.44 318 ALA B CA 1
ATOM 5653 C C . ALA B 1 318 ? 0.975 13.695 5.582 1 90.44 318 ALA B C 1
ATOM 5655 O O . ALA B 1 318 ? 0.721 14.75 5 1 90.44 318 ALA B O 1
ATOM 5656 N N . ALA B 1 319 ? 2.049 13.531 6.242 1 93.31 319 ALA B N 1
ATOM 5657 C CA . ALA B 1 319 ? 3.051 14.578 6.418 1 93.31 319 ALA B CA 1
ATOM 5658 C C . ALA B 1 319 ? 4.461 14.023 6.203 1 93.31 319 ALA B C 1
ATOM 5660 O O . ALA B 1 319 ? 4.711 12.836 6.422 1 93.31 319 ALA B O 1
ATOM 5661 N N . ILE B 1 320 ? 5.27 14.867 5.734 1 96.94 320 ILE B N 1
ATOM 5662 C CA . ILE B 1 320 ? 6.691 14.547 5.66 1 96.94 320 ILE B CA 1
ATOM 5663 C C . ILE B 1 320 ? 7.512 15.711 6.215 1 96.94 320 ILE B C 1
ATOM 5665 O O . ILE B 1 320 ? 6.988 16.812 6.414 1 96.94 320 ILE B O 1
ATOM 5669 N N . VAL B 1 321 ? 8.773 15.461 6.547 1 97.81 321 VAL B N 1
ATOM 5670 C CA . VAL B 1 321 ? 9.688 16.469 7.086 1 97.81 321 VAL B CA 1
ATOM 5671 C C . VAL B 1 321 ? 11.125 16.078 6.754 1 97.81 321 VAL B C 1
ATOM 5673 O O . VAL B 1 321 ? 11.422 14.922 6.465 1 97.81 321 VAL B O 1
ATOM 5676 N N . SER B 1 322 ? 11.977 17.031 6.734 1 98 322 SER B N 1
ATOM 5677 C CA . SER B 1 322 ? 13.398 16.781 6.508 1 98 322 SER B CA 1
ATOM 5678 C C . SER B 1 322 ? 14.234 17.203 7.711 1 98 322 SER B C 1
ATOM 5680 O O . SER B 1 322 ? 13.812 18.062 8.492 1 98 322 SER B O 1
ATOM 5682 N N . ASP B 1 323 ? 15.383 16.594 7.852 1 98.12 323 ASP B N 1
ATOM 5683 C CA . ASP B 1 323 ? 16.312 16.984 8.906 1 98.12 323 ASP B CA 1
ATOM 5684 C C . ASP B 1 323 ? 17.516 17.703 8.328 1 98.12 323 ASP B C 1
ATOM 5686 O O . ASP B 1 323 ? 17.547 18.047 7.141 1 98.12 323 ASP B O 1
ATOM 5690 N N . SER B 1 324 ? 18.547 18 9.203 1 97.94 324 SER B N 1
ATOM 5691 C CA . SER B 1 324 ? 19.719 18.797 8.836 1 97.94 324 SER B CA 1
ATOM 5692 C C . SER B 1 324 ? 20.609 18.047 7.863 1 97.94 324 SER B C 1
ATOM 5694 O O . SER B 1 324 ? 21.453 18.641 7.184 1 97.94 324 SER B O 1
ATOM 5696 N N . LEU B 1 325 ? 20.438 16.688 7.844 1 97.62 325 LEU B N 1
ATOM 5697 C CA . LEU B 1 325 ? 21.297 15.883 6.973 1 97.62 325 LEU B CA 1
ATOM 5698 C C . LEU B 1 325 ? 20.594 15.602 5.645 1 97.62 325 LEU B C 1
ATOM 5700 O O . LEU B 1 325 ? 21.188 15.008 4.742 1 97.62 325 LEU B O 1
ATOM 5704 N N . GLY B 1 326 ? 19.344 15.992 5.531 1 97.62 326 GLY B N 1
ATOM 5705 C CA . GLY B 1 326 ? 18.641 15.898 4.262 1 97.62 326 GLY B CA 1
ATOM 5706 C C . GLY B 1 326 ? 17.781 14.656 4.148 1 97.62 326 GLY B C 1
ATOM 5707 O O . GLY B 1 326 ? 17.188 14.398 3.105 1 97.62 326 GLY B O 1
ATOM 5708 N N . PHE B 1 327 ? 17.734 13.859 5.172 1 98.19 327 PHE B N 1
ATOM 5709 C CA . PHE B 1 327 ? 16.797 12.75 5.168 1 98.19 327 PHE B CA 1
ATOM 5710 C C . PHE B 1 327 ? 15.359 13.25 5.254 1 98.19 327 PHE B C 1
ATOM 5712 O O . PHE B 1 327 ? 15.094 14.273 5.891 1 98.19 327 PHE B O 1
ATOM 5719 N N . VAL B 1 328 ? 14.484 12.555 4.551 1 98.31 328 VAL B N 1
ATOM 5720 C CA . VAL B 1 328 ? 13.062 12.883 4.598 1 98.31 328 VAL B CA 1
ATOM 5721 C C . VAL B 1 328 ? 12.312 11.812 5.379 1 98.31 328 VAL B C 1
ATOM 5723 O O . VAL B 1 328 ? 12.523 10.617 5.164 1 98.31 328 VAL B O 1
ATOM 5726 N N . TYR B 1 329 ? 11.484 12.219 6.281 1 98.38 329 TYR B N 1
ATOM 5727 C CA . TYR B 1 329 ? 10.719 11.32 7.141 1 98.38 329 TYR B CA 1
ATOM 5728 C C . TYR B 1 329 ? 9.219 11.5 6.926 1 98.38 329 TYR B C 1
ATOM 5730 O O . TYR B 1 329 ? 8.773 12.57 6.5 1 98.38 329 TYR B O 1
ATOM 5738 N N . GLY B 1 330 ? 8.461 10.523 7.25 1 97.44 330 GLY B N 1
ATOM 5739 C CA . GLY B 1 330 ? 7.008 10.562 7.297 1 97.44 330 GLY B CA 1
ATOM 5740 C C . GLY B 1 330 ? 6.402 9.32 7.926 1 97.44 330 GLY B C 1
ATOM 5741 O O . GLY B 1 330 ? 7.113 8.367 8.234 1 97.44 330 GLY B O 1
ATOM 5742 N N . GLY B 1 331 ? 5.172 9.422 8.141 1 96.88 331 GLY B N 1
ATOM 5743 C CA . GLY B 1 331 ? 4.484 8.227 8.609 1 96.88 331 GLY B CA 1
ATOM 5744 C C . GLY B 1 331 ? 4.312 7.176 7.531 1 96.88 331 GLY B C 1
ATOM 5745 O O . GLY B 1 331 ? 4.121 7.508 6.355 1 96.88 331 GLY B O 1
ATOM 5746 N N . ASN B 1 332 ? 4.445 5.977 7.82 1 97.38 332 ASN B N 1
ATOM 5747 C CA . ASN B 1 332 ? 3.922 4.832 7.082 1 97.38 332 ASN B CA 1
ATOM 5748 C C . ASN B 1 332 ? 2.812 4.125 7.855 1 97.38 332 ASN B C 1
ATOM 5750 O O . ASN B 1 332 ? 3.062 3.127 8.531 1 97.38 332 ASN B O 1
ATOM 5754 N N . PHE B 1 333 ? 1.606 4.625 7.621 1 96.81 333 PHE B N 1
ATOM 5755 C CA . PHE B 1 333 ? 0.458 4.172 8.398 1 96.81 333 PHE B CA 1
ATOM 5756 C C . PHE B 1 333 ? 0.254 2.67 8.227 1 96.81 333 PHE B C 1
ATOM 5758 O O . PHE B 1 333 ? -0.152 1.984 9.172 1 96.81 333 PHE B O 1
ATOM 5765 N N . GLU B 1 334 ? 0.618 2.232 7.082 1 97.44 334 GLU B N 1
ATOM 5766 C CA . GLU B 1 334 ? 0.287 0.854 6.73 1 97.44 334 GLU B CA 1
ATOM 5767 C C . GLU B 1 334 ? 1.271 -0.127 7.363 1 97.44 334 GLU B C 1
ATOM 5769 O O . GLU B 1 334 ? 1.013 -1.331 7.406 1 97.44 334 GLU B O 1
ATOM 5774 N N . GLN B 1 335 ? 2.404 0.411 7.875 1 97.94 335 GLN B N 1
ATOM 5775 C CA . GLN B 1 335 ? 3.439 -0.436 8.461 1 97.94 335 GLN B CA 1
ATOM 5776 C C . GLN B 1 335 ? 3.674 -0.084 9.93 1 97.94 335 GLN B C 1
ATOM 5778 O O . GLN B 1 335 ? 4.711 -0.433 10.492 1 97.94 335 GLN B O 1
ATOM 5783 N N . ASP B 1 336 ? 2.811 0.685 10.531 1 98.31 336 ASP B N 1
ATOM 5784 C CA . ASP B 1 336 ? 2.914 1.036 11.945 1 98.31 336 ASP B CA 1
ATOM 5785 C C . ASP B 1 336 ? 4.242 1.73 12.242 1 98.31 336 ASP B C 1
ATOM 5787 O O . ASP B 1 336 ? 4.93 1.379 13.203 1 98.31 336 ASP B O 1
ATOM 5791 N N . GLY B 1 337 ? 4.586 2.66 11.344 1 98.31 337 GLY B N 1
ATOM 5792 C CA . GLY B 1 337 ? 5.918 3.17 11.625 1 98.31 337 GLY B CA 1
ATOM 5793 C C . GLY B 1 337 ? 6.207 4.492 10.938 1 98.31 337 GLY B C 1
ATOM 5794 O O . GLY B 1 337 ? 5.293 5.145 10.422 1 98.31 337 GLY B O 1
ATOM 5795 N N . ILE B 1 338 ? 7.469 4.941 11.039 1 98.62 338 ILE B N 1
ATOM 5796 C CA . ILE B 1 338 ? 8.031 6.133 10.414 1 98.62 338 ILE B CA 1
ATOM 5797 C C . ILE B 1 338 ? 9.062 5.727 9.367 1 98.62 338 ILE B C 1
ATOM 5799 O O . ILE B 1 338 ? 10.008 4.988 9.672 1 98.62 338 ILE B O 1
ATOM 5803 N N . PHE B 1 339 ? 8.867 6.184 8.156 1 98.19 339 PHE B N 1
ATOM 5804 C CA . PHE B 1 339 ? 9.859 5.875 7.133 1 98.19 339 PHE B CA 1
ATOM 5805 C C . PHE B 1 339 ? 10.938 6.949 7.086 1 98.19 339 PHE B C 1
ATOM 5807 O O . PHE B 1 339 ? 10.734 8.062 7.578 1 98.19 339 PHE B O 1
ATOM 5814 N N . VAL B 1 340 ? 12.094 6.613 6.547 1 98.19 340 VAL B N 1
ATOM 5815 C CA . VAL B 1 340 ? 13.164 7.535 6.191 1 98.19 340 VAL B CA 1
ATOM 5816 C C . VAL B 1 340 ? 13.57 7.32 4.738 1 98.19 340 VAL B C 1
ATOM 5818 O O . VAL B 1 340 ? 13.75 6.18 4.297 1 98.19 340 VAL B O 1
ATOM 5821 N N . TYR B 1 341 ? 13.562 8.344 4.008 1 98 341 TYR B N 1
ATOM 5822 C CA . TYR B 1 341 ? 14.023 8.383 2.627 1 98 341 TYR B CA 1
ATOM 5823 C C . TYR B 1 341 ? 15.383 9.062 2.521 1 98 341 TYR B C 1
ATOM 5825 O O . TYR B 1 341 ? 15.57 10.164 3.035 1 98 341 TYR B O 1
ATOM 5833 N N . ASP B 1 342 ? 16.312 8.391 1.919 1 97.12 342 ASP B N 1
ATOM 5834 C CA . ASP B 1 342 ? 17.625 8.938 1.63 1 97.12 342 ASP B CA 1
ATOM 5835 C C . ASP B 1 342 ? 17.734 9.375 0.17 1 97.12 342 ASP B C 1
ATOM 5837 O O . ASP B 1 342 ? 17.844 8.531 -0.728 1 97.12 342 ASP B O 1
ATOM 5841 N N . PRO B 1 343 ? 17.766 10.68 -0.02 1 96.56 343 PRO B N 1
ATOM 5842 C CA . PRO B 1 343 ? 17.797 11.148 -1.407 1 96.56 343 PRO B CA 1
ATOM 5843 C C . PRO B 1 343 ? 19.078 10.734 -2.139 1 96.56 343 PRO B C 1
ATOM 5845 O O . PRO B 1 343 ? 19.125 10.758 -3.371 1 96.56 343 PRO B O 1
ATOM 5848 N N . ARG B 1 344 ? 20.219 10.32 -1.511 1 95.12 344 ARG B N 1
ATOM 5849 C CA . ARG B 1 344 ? 21.469 9.898 -2.139 1 95.12 344 ARG B CA 1
ATOM 5850 C C . ARG B 1 344 ? 21.328 8.516 -2.771 1 95.12 344 ARG B C 1
ATOM 5852 O O . ARG B 1 344 ? 21.969 8.227 -3.793 1 95.12 344 ARG B O 1
ATOM 5859 N N . THR B 1 345 ? 20.406 7.668 -2.131 1 93.88 345 THR B N 1
ATOM 5860 C CA . THR B 1 345 ? 20.266 6.301 -2.619 1 93.88 345 THR B CA 1
ATOM 5861 C C . THR B 1 345 ? 18.922 6.117 -3.309 1 93.88 345 THR B C 1
ATOM 5863 O O . THR B 1 345 ? 18.734 5.188 -4.098 1 93.88 345 THR B O 1
ATOM 5866 N N . GLY B 1 346 ? 18.016 6.977 -2.957 1 94.88 346 GLY B N 1
ATOM 5867 C CA . GLY B 1 346 ? 16.656 6.828 -3.475 1 94.88 346 GLY B CA 1
ATOM 5868 C C . GLY B 1 346 ? 15.875 5.719 -2.797 1 94.88 346 GLY B C 1
ATOM 5869 O O . GLY B 1 346 ? 14.828 5.301 -3.291 1 94.88 346 GLY B O 1
ATOM 5870 N N . LEU B 1 347 ? 16.375 5.195 -1.621 1 96.44 347 LEU B N 1
ATOM 5871 C CA . LEU B 1 347 ? 15.734 4.078 -0.944 1 96.44 347 LEU B CA 1
ATOM 5872 C C . LEU B 1 347 ? 14.938 4.559 0.262 1 96.44 347 LEU B C 1
ATOM 5874 O O . LEU B 1 347 ? 15.266 5.586 0.858 1 96.44 347 LEU B O 1
ATOM 5878 N N . VAL B 1 348 ? 13.914 3.842 0.565 1 97.75 348 VAL B N 1
ATOM 5879 C CA . VAL B 1 348 ? 13.078 4.066 1.74 1 97.75 348 VAL B CA 1
ATOM 5880 C C . VAL B 1 348 ? 13.18 2.875 2.688 1 97.75 348 VAL B C 1
ATOM 5882 O O . VAL B 1 348 ? 13.133 1.723 2.252 1 97.75 348 VAL B O 1
ATOM 5885 N N . VAL B 1 349 ? 13.43 3.119 3.945 1 97.81 349 VAL B N 1
ATOM 5886 C CA . VAL B 1 349 ? 13.359 2.104 4.992 1 97.81 349 VAL B CA 1
ATOM 5887 C C . VAL B 1 349 ? 12.578 2.646 6.188 1 97.81 349 VAL B C 1
ATOM 5889 O O . VAL B 1 349 ? 12.211 3.824 6.215 1 97.81 349 VAL B O 1
ATOM 5892 N N . LEU B 1 350 ? 12.234 1.835 7.168 1 98.06 350 LEU B N 1
ATOM 5893 C CA . LEU B 1 350 ? 11.562 2.328 8.367 1 98.06 350 LEU B CA 1
ATOM 5894 C C . LEU B 1 350 ? 12.586 2.693 9.445 1 98.06 350 LEU B C 1
ATOM 5896 O O . LEU B 1 350 ? 13.492 1.911 9.742 1 98.06 350 LEU B O 1
ATOM 5900 N N . LEU B 1 351 ? 12.445 3.854 9.922 1 97.94 351 LEU B N 1
ATOM 5901 C CA . LEU B 1 351 ? 13.219 4.285 11.078 1 97.94 351 LEU B CA 1
ATOM 5902 C C . LEU B 1 351 ? 12.781 3.541 12.336 1 97.94 351 LEU B C 1
ATOM 5904 O O . LEU B 1 351 ? 13.625 3.143 13.148 1 97.94 351 LEU B O 1
ATOM 5908 N N . VAL B 1 352 ? 11.492 3.371 12.469 1 98.19 352 VAL B N 1
ATOM 5909 C CA . VAL B 1 352 ? 10.922 2.676 13.617 1 98.19 352 VAL B CA 1
ATOM 5910 C C . VAL B 1 352 ? 9.578 2.062 13.234 1 98.19 352 VAL B C 1
ATOM 5912 O O . VAL B 1 352 ? 8.859 2.602 12.383 1 98.19 352 VAL B O 1
ATOM 5915 N N . ARG B 1 353 ? 9.281 0.934 13.758 1 98.06 353 ARG B N 1
ATOM 5916 C CA . ARG B 1 353 ? 7.961 0.31 13.758 1 98.06 353 ARG B CA 1
ATOM 5917 C C . ARG B 1 353 ? 7.457 0.096 15.18 1 98.06 353 ARG B C 1
ATOM 5919 O O . ARG B 1 353 ? 8.219 -0.327 16.062 1 98.06 353 ARG B O 1
ATOM 5926 N N . ASP B 1 354 ? 6.281 0.479 15.453 1 98.62 354 ASP B N 1
ATOM 5927 C CA . ASP B 1 354 ? 5.672 0.371 16.766 1 98.62 354 ASP B CA 1
ATOM 5928 C C . ASP B 1 354 ? 4.16 0.176 16.672 1 98.62 354 ASP B C 1
ATOM 5930 O O . ASP B 1 354 ? 3.477 0.942 15.984 1 98.62 354 ASP B O 1
ATOM 5934 N N . LYS B 1 355 ? 3.648 -0.818 17.422 1 98.06 355 LYS B N 1
ATOM 5935 C CA . LYS B 1 355 ? 2.242 -1.188 17.281 1 98.06 355 LYS B CA 1
ATOM 5936 C C . LYS B 1 355 ? 1.328 -0.061 17.75 1 98.06 355 LYS B C 1
ATOM 5938 O O . LYS B 1 355 ? 0.118 -0.096 17.516 1 98.06 355 LYS B O 1
ATOM 5943 N N . ARG B 1 356 ? 1.834 1.043 18.375 1 97.81 356 ARG B N 1
ATOM 5944 C CA . ARG B 1 356 ? 1.037 2.172 18.844 1 97.81 356 ARG B CA 1
ATOM 5945 C C . ARG B 1 356 ? 0.889 3.229 17.75 1 97.81 356 ARG B C 1
ATOM 5947 O O . ARG B 1 356 ? 0.105 4.168 17.891 1 97.81 356 ARG B O 1
ATOM 5954 N N . ILE B 1 357 ? 1.596 3.084 16.641 1 98.38 357 ILE B N 1
ATOM 5955 C CA . ILE B 1 357 ? 1.553 4.082 15.578 1 98.38 357 ILE B CA 1
ATOM 5956 C C . ILE B 1 357 ? 0.437 3.736 14.594 1 98.38 357 ILE B C 1
ATOM 5958 O O . ILE B 1 357 ? 0.464 2.68 13.961 1 98.38 357 ILE B O 1
ATOM 5962 N N . ASN B 1 358 ? -0.551 4.535 14.477 1 97.44 358 ASN B N 1
ATOM 5963 C CA . ASN B 1 358 ? -1.609 4.414 13.484 1 97.44 358 ASN B CA 1
ATOM 5964 C C . ASN B 1 358 ? -1.575 5.562 12.484 1 97.44 358 ASN B C 1
ATOM 5966 O O . ASN B 1 358 ? -0.831 5.52 11.5 1 97.44 358 ASN B O 1
ATOM 5970 N N . PHE B 1 359 ? -2.18 6.691 12.828 1 97.31 359 PHE B N 1
ATOM 5971 C CA . PHE B 1 359 ? -2.186 7.828 11.922 1 97.31 359 PHE B CA 1
ATOM 5972 C C . PHE B 1 359 ? -1.258 8.93 12.422 1 97.31 359 PHE B C 1
ATOM 5974 O O . PHE B 1 359 ? -1.558 9.594 13.414 1 97.31 359 PHE B O 1
ATOM 5981 N N . VAL B 1 360 ? -0.155 9.125 11.719 1 97 360 VAL B N 1
ATOM 5982 C CA . VAL B 1 360 ? 0.811 10.172 12.047 1 97 360 VAL B CA 1
ATOM 5983 C C . VAL B 1 360 ? 0.453 11.461 11.312 1 97 360 VAL B C 1
ATOM 5985 O O . VAL B 1 360 ? 0.55 11.523 10.086 1 97 360 VAL B O 1
ATOM 5988 N N . SER B 1 361 ? 0.155 12.422 11.977 1 95 361 SER B N 1
ATOM 5989 C CA . SER B 1 361 ? -0.443 13.594 11.344 1 95 361 SER B CA 1
ATOM 5990 C C . SER B 1 361 ? 0.612 14.648 11.016 1 95 361 SER B C 1
ATOM 5992 O O . SER B 1 361 ? 0.541 15.305 9.977 1 95 361 SER B O 1
ATOM 5994 N N . ARG B 1 362 ? 1.527 14.875 11.984 1 95.56 362 ARG B N 1
ATOM 5995 C CA . ARG B 1 362 ? 2.502 15.938 11.758 1 95.56 362 ARG B CA 1
ATOM 5996 C C . ARG B 1 362 ? 3.816 15.633 12.469 1 95.56 362 ARG B C 1
ATOM 5998 O O . ARG B 1 362 ? 3.854 14.82 13.391 1 95.56 362 ARG B O 1
ATOM 6005 N N . PHE B 1 363 ? 4.809 16.344 11.977 1 97.69 363 PHE B N 1
ATOM 6006 C CA . PHE B 1 363 ? 6.156 16.188 12.516 1 97.69 363 PHE B CA 1
ATOM 6007 C C . PHE B 1 363 ? 6.738 17.516 12.945 1 97.69 363 PHE B C 1
ATOM 6009 O O . PHE B 1 363 ? 6.312 18.578 12.461 1 97.69 363 PHE B O 1
ATOM 6016 N N . SER B 1 364 ? 7.66 17.453 13.852 1 98.38 364 SER B N 1
ATOM 6017 C CA . SER B 1 364 ? 8.578 18.531 14.18 1 98.38 364 SER B CA 1
ATOM 6018 C C . SER B 1 364 ? 9.977 18.016 14.469 1 98.38 364 SER B C 1
ATOM 6020 O O . SER B 1 364 ? 10.141 17.016 15.18 1 98.38 364 SER B O 1
ATOM 6022 N N . VAL B 1 365 ? 10.906 18.625 13.836 1 98.31 365 VAL B N 1
ATOM 6023 C CA . VAL B 1 365 ? 12.289 18.281 14.141 1 98.31 365 VAL B CA 1
ATOM 6024 C C . VAL B 1 365 ? 12.828 19.234 15.211 1 98.31 365 VAL B C 1
ATOM 6026 O O . VAL B 1 365 ? 12.781 20.453 15.047 1 98.31 365 VAL B O 1
ATOM 6029 N N . GLY B 1 366 ? 13.352 18.641 16.266 1 97.62 366 GLY B N 1
ATOM 6030 C CA . GLY B 1 366 ? 13.891 19.469 17.328 1 97.62 366 GLY B CA 1
ATOM 6031 C C . GLY B 1 366 ? 15.375 19.75 17.172 1 97.62 366 GLY B C 1
ATOM 6032 O O . GLY B 1 366 ? 16.094 19 16.531 1 97.62 366 GLY B O 1
ATOM 6033 N N . GLU B 1 367 ? 15.781 20.859 17.844 1 96.75 367 GLU B N 1
ATOM 6034 C CA . GLU B 1 367 ? 17.219 21.141 17.922 1 96.75 367 GLU B CA 1
ATOM 6035 C C . GLU B 1 367 ? 17.922 20.125 18.812 1 96.75 367 GLU B C 1
ATOM 6037 O O . GLU B 1 367 ? 19.156 19.984 18.75 1 96.75 367 GLU B O 1
ATOM 6042 N N . ASP B 1 368 ? 17.219 19.391 19.562 1 97.31 368 ASP B N 1
ATOM 6043 C CA . ASP B 1 368 ? 17.75 18.422 20.516 1 97.31 368 ASP B CA 1
ATOM 6044 C C . ASP B 1 368 ? 18.078 17.094 19.828 1 97.31 368 ASP B C 1
ATOM 6046 O O . ASP B 1 368 ? 18.469 16.125 20.484 1 97.31 368 ASP B O 1
ATOM 6050 N N . GLY B 1 369 ? 17.797 16.984 18.578 1 97.88 369 GLY B N 1
ATOM 6051 C CA . GLY B 1 369 ? 18.141 15.781 17.844 1 97.88 369 GLY B CA 1
ATOM 6052 C C . GLY B 1 369 ? 17.016 14.773 17.781 1 97.88 369 GLY B C 1
ATOM 6053 O O . GLY B 1 369 ? 17.234 13.617 17.406 1 97.88 369 GLY B O 1
ATOM 6054 N N . TYR B 1 370 ? 15.812 15.195 18.172 1 98.62 370 TYR B N 1
ATOM 6055 C CA . TYR B 1 370 ? 14.672 14.281 18.156 1 98.62 370 TYR B CA 1
ATOM 6056 C C . TYR B 1 370 ? 13.703 14.641 17.031 1 98.62 370 TYR B C 1
ATOM 6058 O O . TYR B 1 370 ? 13.609 15.805 16.641 1 98.62 370 TYR B O 1
ATOM 6066 N N . LEU B 1 371 ? 13.055 13.625 16.516 1 98.69 371 LEU B N 1
ATOM 6067 C CA . LEU B 1 371 ? 11.875 13.75 15.672 1 98.69 371 LEU B CA 1
ATOM 6068 C C . LEU B 1 371 ? 10.602 13.586 16.5 1 98.69 371 LEU B C 1
ATOM 6070 O O . LEU B 1 371 ? 10.383 12.539 17.109 1 98.69 371 LEU B O 1
ATOM 6074 N N . TYR B 1 372 ? 9.812 14.609 16.562 1 98.81 372 TYR B N 1
ATOM 6075 C CA . TYR B 1 372 ? 8.531 14.586 17.25 1 98.81 372 TYR B CA 1
ATOM 6076 C C . TYR B 1 372 ? 7.383 14.367 16.281 1 98.81 372 TYR B C 1
ATOM 6078 O O . TYR B 1 372 ? 7.391 14.898 15.172 1 98.81 372 TYR B O 1
ATOM 6086 N N . PHE B 1 373 ? 6.395 13.578 16.703 1 98.62 373 PHE B N 1
ATOM 6087 C CA . PHE B 1 373 ? 5.246 13.43 15.82 1 98.62 373 PHE B CA 1
ATOM 6088 C C . PHE B 1 373 ? 3.992 13.078 16.625 1 98.62 373 PHE B C 1
ATOM 6090 O O . PHE B 1 373 ? 4.078 12.492 17.703 1 98.62 373 PHE B O 1
ATOM 6097 N N . THR B 1 374 ? 2.865 13.445 16.094 1 98.5 374 THR B N 1
ATOM 6098 C CA . THR B 1 374 ? 1.565 13.211 16.703 1 98.5 374 THR B CA 1
ATOM 6099 C C . THR B 1 374 ? 0.877 12.008 16.078 1 98.5 374 THR B C 1
ATOM 6101 O O . THR B 1 374 ? 0.83 11.891 14.844 1 98.5 374 THR B O 1
ATOM 6104 N N . VAL B 1 375 ? 0.432 11.102 16.844 1 98.12 375 VAL B N 1
ATOM 6105 C CA . VAL B 1 375 ? -0.459 10.031 16.422 1 98.12 375 VAL B CA 1
ATOM 6106 C C . VAL B 1 375 ? -1.883 10.32 16.891 1 98.12 375 VAL B C 1
ATOM 6108 O O . VAL B 1 375 ? -2.176 10.25 18.078 1 98.12 375 VAL B O 1
ATOM 6111 N N . ASP B 1 376 ? -2.766 10.562 15.93 1 97.38 376 ASP B N 1
ATOM 6112 C CA . ASP B 1 376 ? -3.994 11.219 16.359 1 97.38 376 ASP B CA 1
ATOM 6113 C C . ASP B 1 376 ? -5.215 10.359 16.062 1 97.38 376 ASP B C 1
ATOM 6115 O O . ASP B 1 376 ? -6.348 10.75 16.359 1 97.38 376 ASP B O 1
ATOM 6119 N N . GLN B 1 377 ? -5.094 9.18 15.461 1 97.56 377 GLN B N 1
ATOM 6120 C CA . GLN B 1 377 ? -6.199 8.25 15.242 1 97.56 377 GLN B CA 1
ATOM 6121 C C . GLN B 1 377 ? -7.191 8.812 14.219 1 97.56 377 GLN B C 1
ATOM 6123 O O . GLN B 1 377 ? -8.398 8.602 14.344 1 97.56 377 GLN B O 1
ATOM 6128 N N . LEU B 1 378 ? -6.715 9.578 13.25 1 96.75 378 LEU B N 1
ATOM 6129 C CA . LEU B 1 378 ? -7.605 10.141 12.242 1 96.75 378 LEU B CA 1
ATOM 6130 C C . LEU B 1 378 ? -8.398 9.031 11.547 1 96.75 378 LEU B C 1
ATOM 6132 O O . LEU B 1 378 ? -9.562 9.227 11.188 1 96.75 378 LEU B O 1
ATOM 6136 N N . ASN B 1 379 ? -7.836 7.844 11.367 1 95.94 379 ASN B N 1
ATOM 6137 C CA . ASN B 1 379 ? -8.484 6.719 10.703 1 95.94 379 ASN B CA 1
ATOM 6138 C C . ASN B 1 379 ? -9.703 6.227 11.484 1 95.94 379 ASN B C 1
ATOM 6140 O O . ASN B 1 379 ? -10.508 5.457 10.969 1 95.94 379 ASN B O 1
ATOM 6144 N N . PHE B 1 380 ? -9.867 6.742 12.688 1 97.06 380 PHE B N 1
ATOM 6145 C CA . PHE B 1 380 ? -10.953 6.285 13.539 1 97.06 380 PHE B CA 1
ATOM 6146 C C . PHE B 1 380 ? -12.047 7.348 13.648 1 97.06 380 PHE B C 1
ATOM 6148 O O . PHE B 1 380 ? -13.016 7.18 14.391 1 97.06 380 PHE B O 1
ATOM 6155 N N . LEU B 1 381 ? -11.906 8.438 12.883 1 96.5 381 LEU B N 1
ATOM 6156 C CA . LEU B 1 381 ? -12.914 9.492 12.867 1 96.5 381 LEU B CA 1
ATOM 6157 C C . LEU B 1 381 ? -14.227 8.977 12.273 1 96.5 381 LEU B C 1
ATOM 6159 O O . LEU B 1 381 ? -14.219 8.047 11.469 1 96.5 381 LEU B O 1
ATOM 6163 N N . PRO B 1 382 ? -15.352 9.633 12.586 1 95.06 382 PRO B N 1
ATOM 6164 C CA . PRO B 1 382 ? -16.641 9.227 12.031 1 95.06 382 PRO B CA 1
ATOM 6165 C C . PRO B 1 382 ? -16.703 9.359 10.508 1 95.06 382 PRO B C 1
ATOM 6167 O O . PRO B 1 382 ? -17.562 8.742 9.867 1 95.06 382 PRO B O 1
ATOM 6170 N N . SER B 1 383 ? -15.875 10.18 9.969 1 94.69 383 SER B N 1
ATOM 6171 C CA . SER B 1 383 ? -15.859 10.383 8.523 1 94.69 383 SER B CA 1
ATOM 6172 C C . SER B 1 383 ? -15.172 9.219 7.809 1 94.69 383 SER B C 1
ATOM 6174 O O . SER B 1 383 ? -15.25 9.102 6.586 1 94.69 383 SER B O 1
ATOM 6176 N N . MET B 1 384 ? -14.523 8.352 8.57 1 96 384 MET B N 1
ATOM 6177 C CA . MET B 1 384 ? -13.828 7.191 8.016 1 96 384 MET B CA 1
ATOM 6178 C C . MET B 1 384 ? -14.625 5.914 8.25 1 96 384 MET B C 1
ATOM 6180 O O . MET B 1 384 ? -15.43 5.84 9.188 1 96 384 MET B O 1
ATOM 6184 N N . TYR B 1 385 ? -14.422 4.941 7.363 1 97.5 385 TYR B N 1
ATOM 6185 C CA . TYR B 1 385 ? -15.133 3.67 7.441 1 97.5 385 TYR B CA 1
ATOM 6186 C C . TYR B 1 385 ? -14.18 2.5 7.223 1 97.5 385 TYR B C 1
ATOM 6188 O O . TYR B 1 385 ? -13.461 2.455 6.223 1 97.5 385 TYR B O 1
ATOM 6196 N N . PRO B 1 386 ? -14.125 1.518 8.195 1 97.12 386 PRO B N 1
ATOM 6197 C CA . PRO B 1 386 ? -13.164 0.415 8.102 1 97.12 386 PRO B CA 1
ATOM 6198 C C . PRO B 1 386 ? -13.68 -0.74 7.242 1 97.12 386 PRO B C 1
ATOM 6200 O O . PRO B 1 386 ? -13.117 -1.84 7.289 1 97.12 386 PRO B O 1
ATOM 6203 N N . GLY B 1 387 ? -14.727 -0.542 6.473 1 95.69 387 GLY B N 1
ATOM 6204 C CA . GLY B 1 387 ? -15.219 -1.557 5.555 1 95.69 387 GLY B CA 1
ATOM 6205 C C . GLY B 1 387 ? -16.234 -2.484 6.184 1 95.69 387 GLY B C 1
ATOM 6206 O O . GLY B 1 387 ? -16.844 -3.303 5.492 1 95.69 387 GLY B O 1
ATOM 6207 N N . ARG B 1 388 ? -16.391 -2.412 7.484 1 94.56 388 ARG B N 1
ATOM 6208 C CA . ARG B 1 388 ? -17.375 -3.205 8.211 1 94.56 388 ARG B CA 1
ATOM 6209 C C . ARG B 1 388 ? -17.906 -2.449 9.43 1 94.56 388 ARG B C 1
ATOM 6211 O O . ARG B 1 388 ? -17.266 -1.498 9.891 1 94.56 388 ARG B O 1
ATOM 6218 N N . GLY B 1 389 ? -19 -2.84 9.867 1 94.38 389 GLY B N 1
ATOM 6219 C CA . GLY B 1 389 ? -19.578 -2.215 11.039 1 94.38 389 GLY B CA 1
ATOM 6220 C C . GLY B 1 389 ? -20.406 -0.981 10.719 1 94.38 389 GLY B C 1
ATOM 6221 O O . GLY B 1 389 ? -20.828 -0.792 9.57 1 94.38 389 GLY B O 1
ATOM 6222 N N . GLU B 1 390 ? -20.641 -0.14 11.719 1 95.75 390 GLU B N 1
ATOM 6223 C CA . GLU B 1 390 ? -21.547 1.007 11.617 1 95.75 390 GLU B CA 1
ATOM 6224 C C . GLU B 1 390 ? -20.875 2.172 10.898 1 95.75 390 GLU B C 1
ATOM 6226 O O . GLU B 1 390 ? -19.719 2.486 11.156 1 95.75 390 GLU B O 1
ATOM 6231 N N . LEU B 1 391 ? -21.656 2.742 9.969 1 95.5 391 LEU B N 1
ATOM 6232 C CA . LEU B 1 391 ? -21.203 3.963 9.305 1 95.5 391 LEU B CA 1
ATOM 6233 C C . LEU B 1 391 ? -21.266 5.152 10.258 1 95.5 391 LEU B C 1
ATOM 6235 O O . LEU B 1 391 ? -22.203 5.266 11.055 1 95.5 391 LEU B O 1
ATOM 6239 N N . GLY B 1 392 ? -20.312 6.012 10.18 1 94 392 GLY B N 1
ATOM 6240 C CA . GLY B 1 392 ? -20.344 7.27 10.906 1 94 392 GLY B CA 1
ATOM 6241 C C . GLY B 1 392 ? -20 7.117 12.383 1 94 392 GLY B C 1
ATOM 6242 O O . GLY B 1 392 ? -20.203 8.047 13.164 1 94 392 GLY B O 1
ATOM 6243 N N . LYS B 1 393 ? -19.531 5.957 12.812 1 95.56 393 LYS B N 1
ATOM 6244 C CA . LYS B 1 393 ? -19.203 5.699 14.211 1 95.56 393 LYS B CA 1
ATOM 6245 C C . LYS B 1 393 ? -17.844 6.316 14.578 1 95.56 393 LYS B C 1
ATOM 6247 O O . LYS B 1 393 ? -16.891 6.219 13.812 1 95.56 393 LYS B O 1
ATOM 6252 N N . ASP B 1 394 ? -17.844 7.07 15.711 1 96.62 394 ASP B N 1
ATOM 6253 C CA . ASP B 1 394 ? -16.562 7.504 16.266 1 96.62 394 ASP B CA 1
ATOM 6254 C C . ASP B 1 394 ? -15.836 6.344 16.953 1 96.62 394 ASP B C 1
ATOM 6256 O O . ASP B 1 394 ? -16.312 5.809 17.953 1 96.62 394 ASP B O 1
ATOM 6260 N N . ARG B 1 395 ? -14.68 5.965 16.438 1 96.94 395 ARG B N 1
ATOM 6261 C CA . ARG B 1 395 ? -13.977 4.785 16.922 1 96.94 395 ARG B CA 1
ATOM 6262 C C . ARG B 1 395 ? -12.703 5.176 17.672 1 96.94 395 ARG B C 1
ATOM 6264 O O . ARG B 1 395 ? -11.883 4.316 18 1 96.94 395 ARG B O 1
ATOM 6271 N N . ARG B 1 396 ? -12.516 6.531 17.969 1 97.31 396 ARG B N 1
ATOM 6272 C CA . ARG B 1 396 ? -11.336 7.012 18.688 1 97.31 396 ARG B CA 1
ATOM 6273 C C . ARG B 1 396 ? -11.398 6.609 20.156 1 97.31 396 ARG B C 1
ATOM 6275 O O . ARG B 1 396 ? -12.484 6.5 20.734 1 97.31 396 ARG B O 1
ATOM 6282 N N . ARG B 1 397 ? -10.219 6.332 20.578 1 96.81 397 ARG B N 1
ATOM 6283 C CA . ARG B 1 397 ? -10.016 6.047 22 1 96.81 397 ARG B CA 1
ATOM 6284 C C . ARG B 1 397 ? -8.859 6.875 22.562 1 96.81 397 ARG B C 1
ATOM 6286 O O . ARG B 1 397 ? -7.715 6.715 22.141 1 96.81 397 ARG B O 1
ATOM 6293 N N . LYS B 1 398 ? -9.148 7.703 23.484 1 95.94 398 LYS B N 1
ATOM 6294 C CA . LYS B 1 398 ? -8.125 8.539 24.094 1 95.94 398 LYS B CA 1
ATOM 6295 C C . LYS B 1 398 ? -7.242 7.727 25.047 1 95.94 398 LYS B C 1
ATOM 6297 O O . LYS B 1 398 ? -7.684 6.723 25.594 1 95.94 398 LYS B O 1
ATOM 6302 N N . PRO B 1 399 ? -6.023 8.125 25.25 1 97.69 399 PRO B N 1
ATOM 6303 C CA . PRO B 1 399 ? -5.465 9.398 24.797 1 97.69 399 PRO B CA 1
ATOM 6304 C C . PRO B 1 399 ? -4.902 9.336 23.375 1 97.69 399 PRO B C 1
ATOM 6306 O O . PRO B 1 399 ? -4.609 8.242 22.875 1 97.69 399 PRO B O 1
ATOM 6309 N N . TYR B 1 400 ? -4.832 10.555 22.719 1 98.06 400 TYR B N 1
ATOM 6310 C CA . TYR B 1 400 ? -3.896 10.742 21.625 1 98.06 400 TYR B CA 1
ATOM 6311 C C . TYR B 1 400 ? -2.486 11 22.141 1 98.06 400 TYR B C 1
ATOM 6313 O O . TYR B 1 400 ? -2.293 11.25 23.328 1 98.06 400 TYR B O 1
ATOM 6321 N N . VAL B 1 401 ? -1.516 10.898 21.219 1 98.31 401 VAL B N 1
ATOM 6322 C CA . VAL B 1 401 ? -0.177 10.883 21.797 1 98.31 401 VAL B CA 1
ATOM 6323 C C . VAL B 1 401 ? 0.79 11.633 20.875 1 98.31 401 VAL B C 1
ATOM 6325 O O . VAL B 1 401 ? 0.654 11.594 19.656 1 98.31 401 VAL B O 1
ATOM 6328 N N . VAL B 1 402 ? 1.691 12.344 21.469 1 98.62 402 VAL B N 1
ATOM 6329 C CA . VAL B 1 402 ? 2.912 12.789 20.812 1 98.62 402 VAL B CA 1
ATOM 6330 C C . VAL B 1 402 ? 4.074 11.883 21.188 1 98.62 402 VAL B C 1
ATOM 6332 O O . VAL B 1 402 ? 4.34 11.672 22.375 1 98.62 402 VAL B O 1
ATOM 6335 N N . PHE B 1 403 ? 4.715 11.352 20.188 1 98.62 403 PHE B N 1
ATOM 6336 C CA . PHE B 1 403 ? 5.922 10.555 20.375 1 98.62 403 PHE B CA 1
ATOM 6337 C C . PHE B 1 403 ? 7.156 11.344 19.953 1 98.62 403 PHE B C 1
ATOM 6339 O O . PHE B 1 403 ? 7.047 12.359 19.266 1 98.62 403 PHE B O 1
ATOM 6346 N N . ARG B 1 404 ? 8.297 10.875 20.438 1 98.69 404 ARG B N 1
ATOM 6347 C CA . ARG B 1 404 ? 9.555 11.305 19.828 1 98.69 404 ARG B CA 1
ATOM 6348 C C . ARG B 1 404 ? 10.523 10.141 19.688 1 98.69 404 ARG B C 1
ATOM 6350 O O . ARG B 1 404 ? 10.406 9.133 20.406 1 98.69 404 ARG B O 1
ATOM 6357 N N . ILE B 1 405 ? 11.43 10.281 18.812 1 98.69 405 ILE B N 1
ATOM 6358 C CA . ILE B 1 405 ? 12.492 9.305 18.562 1 98.69 405 ILE B CA 1
ATOM 6359 C C . ILE B 1 405 ? 13.766 10.023 18.125 1 98.69 405 ILE B C 1
ATOM 6361 O O . ILE B 1 405 ? 13.703 11.055 17.453 1 98.69 405 ILE B O 1
ATOM 6365 N N . LYS B 1 406 ? 14.93 9.477 18.5 1 98.44 406 LYS B N 1
ATOM 6366 C CA . LYS B 1 406 ? 16.203 10.086 18.125 1 98.44 406 LYS B CA 1
ATOM 6367 C C . LYS B 1 406 ? 16.422 9.992 16.609 1 98.44 406 LYS B C 1
ATOM 6369 O O . LYS B 1 406 ? 16.156 8.953 16 1 98.44 406 LYS B O 1
ATOM 6374 N N . LEU B 1 407 ? 16.828 11.086 16.047 1 98.31 407 LEU B N 1
ATOM 6375 C CA . LEU B 1 407 ? 17.188 11.102 14.633 1 98.31 407 LEU B CA 1
ATOM 6376 C C . LEU B 1 407 ? 18.5 10.375 14.391 1 98.31 407 LEU B C 1
ATOM 6378 O O . LEU B 1 407 ? 19.406 10.422 15.219 1 98.31 407 LEU B O 1
ATOM 6382 N N . PRO B 1 408 ? 18.609 9.766 13.281 1 96.81 408 PRO B N 1
ATOM 6383 C CA . PRO B 1 408 ? 19.859 9.086 12.977 1 96.81 408 PRO B CA 1
ATOM 6384 C C . PRO B 1 408 ? 20.984 10.062 12.625 1 96.81 408 PRO B C 1
ATOM 6386 O O . PRO B 1 408 ? 20.719 11.18 12.164 1 96.81 408 PRO B O 1
ATOM 6389 N N . GLY B 1 409 ? 22.266 9.609 12.867 1 95.75 409 GLY B N 1
ATOM 6390 C CA . GLY B 1 409 ? 23.453 10.328 12.422 1 95.75 409 GLY B CA 1
ATOM 6391 C C . GLY B 1 409 ? 23.656 11.648 13.148 1 95.75 409 GLY B C 1
ATOM 6392 O O . GLY B 1 409 ? 24.266 12.57 12.609 1 95.75 409 GLY B O 1
ATOM 6393 N N . ASN B 1 410 ? 23.016 11.836 14.258 1 95.38 410 ASN B N 1
ATOM 6394 C CA . ASN B 1 410 ? 23.094 13.07 15.039 1 95.38 410 ASN B CA 1
ATOM 6395 C C . ASN B 1 410 ? 22.484 14.25 14.281 1 95.38 410 ASN B C 1
ATOM 6397 O O . ASN B 1 410 ? 23 15.375 14.367 1 95.38 410 ASN B O 1
ATOM 6401 N N . ALA B 1 411 ? 21.562 13.945 13.477 1 97.31 411 ALA B N 1
ATOM 6402 C CA . ALA B 1 411 ? 20.844 15 12.758 1 97.31 411 ALA B CA 1
ATOM 6403 C C . ALA B 1 411 ? 20.078 15.898 13.727 1 97.31 411 ALA B C 1
ATOM 6405 O O . ALA B 1 411 ? 19.812 15.508 14.867 1 97.31 411 ALA B O 1
ATOM 6406 N N . THR B 1 412 ? 19.828 17.078 13.258 1 97.19 412 THR B N 1
ATOM 6407 C CA . THR B 1 412 ? 19.047 18.078 13.984 1 97.19 412 THR B CA 1
ATOM 6408 C C . THR B 1 412 ? 18.141 18.859 13.039 1 97.19 412 THR B C 1
ATOM 6410 O O . THR B 1 412 ? 17.906 18.438 11.906 1 97.19 412 THR B O 1
ATOM 6413 N N . LYS B 1 413 ? 17.578 19.906 13.578 1 97 413 LYS B N 1
ATOM 6414 C CA . LYS B 1 413 ? 16.797 20.828 12.766 1 97 413 LYS B CA 1
ATOM 6415 C C . LYS B 1 413 ? 17.656 21.562 11.75 1 97 413 LYS B C 1
ATOM 6417 O O . LYS B 1 413 ? 18.75 22.016 12.078 1 97 413 LYS B O 1
ATOM 6422 N N . GLY B 1 414 ? 17.234 21.5 10.492 1 94.06 414 GLY B N 1
ATOM 6423 C CA . GLY B 1 414 ? 17.906 22.266 9.453 1 94.06 414 GLY B CA 1
ATOM 6424 C C . GLY B 1 414 ? 17.031 23.344 8.852 1 94.06 414 GLY B C 1
ATOM 6425 O O . GLY B 1 414 ? 15.836 23.438 9.172 1 94.06 414 GLY B O 1
ATOM 6426 N N . PRO B 1 415 ? 17.578 24.172 7.98 1 91.88 415 PRO B N 1
ATOM 6427 C CA . PRO B 1 415 ? 16.828 25.281 7.371 1 91.88 415 PRO B CA 1
ATOM 6428 C C . PRO B 1 415 ? 15.57 24.797 6.648 1 91.88 415 PRO B C 1
ATOM 6430 O O . PRO B 1 415 ? 14.609 25.562 6.5 1 91.88 415 PRO B O 1
ATOM 6433 N N . GLY B 1 416 ? 15.539 23.625 6.215 1 87.5 416 GLY B N 1
ATOM 6434 C CA . GLY B 1 416 ? 14.391 23.094 5.496 1 87.5 416 GLY B CA 1
ATOM 6435 C C . GLY B 1 416 ? 13.391 22.391 6.395 1 87.5 416 GLY B C 1
ATOM 6436 O O . GLY B 1 416 ? 12.305 22.016 5.953 1 87.5 416 GLY B O 1
ATOM 6437 N N . SER B 1 417 ? 13.734 22.312 7.652 1 88.88 417 SER B N 1
ATOM 6438 C CA . SER B 1 417 ? 12.891 21.547 8.57 1 88.88 417 SER B CA 1
ATOM 6439 C C . SER B 1 417 ? 11.648 22.328 8.969 1 88.88 417 SER B C 1
ATOM 6441 O O . SER B 1 417 ? 11.695 23.562 9.062 1 88.88 417 SER B O 1
#

Nearest PDB structures (foldseek):
  2qe8-assembly1_A  TM=8.699E-01  e=3.440E-25  Trichormus variabilis ATCC 29413
  7asd-assembly1_AA  TM=7.166E-01  e=1.926E-15  Apis mellifera
  2p4o-assembly1_A  TM=7.260E-01  e=2.833E-11  Nostoc punctiforme PCC 73102
  7djk-assembly1_A  TM=5.607E-01  e=7.751E-10  Arabidopsis thaliana
  7djm-assembly1_A  TM=5.649E-01  e=2.608E-09  Arabidopsis thaliana

Sequence (834 aa):
MTVRAIMLILAVLFATATCNIPEDPLGQSSSLEIVHLFYGQFPACIAVSASGRKFSCYPAGFDAQNTNNGTNNAIQVSELTTFDSETPYPNASINNPPNGSIDFSGPIPRTKGLSNYFLGVQAIVIDFLDTLWVLDTGRVSYAGVMLESSPGGPKLVSIDLTNDTITRVFTFPTSVAKPISYFSDVRFDTSRGFAYIGDASPGTRANALVVIDLETGDSWRVLERDFSVTAFPYFVPFIYGDPVYTIRRSSSGEIVGVEFVSIGVGGLALSPDTETLYYSPAGRYFFSVPTYLLRNRFTPGLEIVGSVRNLGEKGWSAAIVSDSLGFVYGGNFEQDGIFVYDPRTGLVVLLVRDKRINFVSRFSVGEDGYLYFTVDQLNFLPSMYPGRGELGKDRRRKPYVVFRIKLPGNATKGPGSMTVRAIMLILAVLFATATCNIPEDPLGQSSSLEIVHLFYGQFPACIAVSASGRKFSCYPAGFDAQNTNNGTNNAIQVSELTTFDSETPYPNASINNPPNGSIDFSGPIPRTKGLSNYFLGVQAIVIDFLDTLWVLDTGRVSYAGVMLESSPGGPKLVSIDLTNDTITRVFTFPTSVAKPISYFSDVRFDTSRGFAYIGDASPGTRANALVVIDLETGDSWRVLERDFSVTAFPYFVPFIYGDPVYTIRRSSSGEIVGVEFVSIGVGGLALSPDTETLYYSPAGRYFFSVPTYLLRNRFTPGLEIVGSVRNLGEKGWSAAIVSDSLGFVYGGNFEQDGIFVYDPRTGLVVLLVRDKRINFVSRFSVGEDGYLYFTVDQLNFLPSMYPGRGELGKDRRRKPYVVFRIKLPGNATKGPGS

Secondary structure (DSSP, 8-state):
-----------------------------TT-EEEEEESSS-----EE-TT--EEEE--TTT-GGGS--SSS---SEEEE-SSS-EEESS-TGGG--TT-SEE-SSSS-EE---TTS--SEEEEEE-TTS-EEEEE----EETTEEPPP-TTSSEEEEEETTTTEEEEEEE--TTTS-TT--EEEEEEETTTTEEEEEE--BSSSS-EEEEEETTT--EEEESTT-GGGSPPTT---EETTEE-EEEEE-TTS-EEEEE---EEEEEEEE-TTS-EEEEEEEEEEEEEEEHHHHH-TTS-HHHHHHH-EEEEEEEEES-EEE-TT--EEEEEGGGTEEEEEETTTTEEEEEEE-TT---EEEEEE-TTSEEEEEE--GGGSTTEE-SSS-TT-----SPEEEEEEEPGGG----TT-/-----------------------------TT-EEEEEE-SS-----EE-TT--EEEE--TTT-GGGS--SSS---SEEEE-SSS-EEESS-TTTT--TT-SEE-SSSS-EE---TTS--SEEEEEE-TTS-EEEEE----EETTEEPPP-TTSSEEEEEETTTTEEEEEEE--TTTS-TT--EEEEEEETTTTEEEEEE--BSSSS-EEEEEETTT--EEEESTT-GGGSPPTT---EETTEE-EEEEE-TTS-EEEEE---EEEEEEEE-TTS-EEEEEEEEEEEEEEEHHHHH-TTS-HHHHHHH-EEEEEEEEES-EEE-TT--EEEEEGGGTEEEEEETTTTEEEEEEE-TT---EEEEEE-TTSEEEEEE--GGGSTTEE-SSS-TT-----SPEEEEEEEPGGG----TT-

pLDDT: mean 93.54, std 12.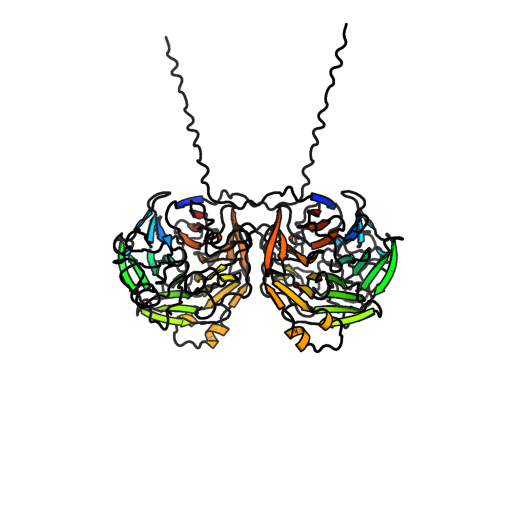82, range [29.23, 98.88]

InterPro domains:
  IPR011042 Six-bladed beta-propeller, TolB-like [G3DSA:2.120.10.30] (27-414)
  IPR017996 Major royal jelly/yellow-related [PF03022] (120-379)
  IPR017996 Major royal jelly/yellow-related [PTHR10009] (47-380)

Foldseek 3Di:
DPPPPPPPPPPPPPPVVPPPPDDDPFAADPQKFFQAWEPDAQWFEWEAFQVGKIKTFHFQQLPVLQWFQQPNLRFGMWIDDDRYDTAHAPHSVLRHPHRTQWDPPDPAIAGDQALSHAGGWQYWYQFPVRKIKTFFLQWHDDLQHIHFHDFNRGWIWIADPVVRHIDDIATDPCQQRPRQWDFHDKWDLPVQQKMKTFTWGFAQQAGFIKMARRVVSDMDTACRSPPQFWFDPPDWADAPRFTKWFFDADSNNHGDGIHHDIITWQEWWAFLVRQKIKIHTQFFWIKIFGCVLVVDPPRDRVVRSVRIGTLDGQAGFRYWYAWNVGWIWTDRQRQQFIWIADPVVSDIDGPDHHSPAHHWRYWYWYQQQKIKTWRRPSSQALRIDRPDDDHSDRRDDTITTMMMGGHPPSIGHGNGD/DPPPPPPPPPPPPPPVVPPPDDDDPFAADPQKFFQAWEPDAQWFEWEAFQVGKIKTFHFQQLPVLQWFQQPNLRFGMWIDDDRYDTAHAPHSVLRHDHRTQWDPPDPAIAGDQALSHAGGWQYWYQFPVRKIKTFFLQWHDDLQHIHFHDFNRGWIWIADPVVRHIDDIATDDCQQNPRQWDFHDKWDLPVQQKMKTFTWGFAQQAGFIKMARRVVSDMDTACRSPPQFWFDPPDWADAPRFTKWFFDADSNNHTDGIHHDIITWQEWWAFLVRQKIKIHTQFFWIKIFGCVLVVDPPRDRVVRSVRIGTLDGQAGFRYWYAWNVGWIWTDRQRQQFIWIADPVVSDIDGPDHHSPAHHWRYWYWYQQQKIKTWRRPSSQALRIDRPDDDHSDRRDDTITTMMMGGHPPSIGHGNGD

Radius of gyration: 29.71 Å; Cα contacts (8 Å, |Δi|>4): 2454; chains: 2; bounding box: 55×97×107 Å

Organism: Bemisia tabaci (NCBI:txid7038)

Solvent-accessible surface area (backbone atoms only — not comparable to full-atom values): 41162 Å² total; per-residue (Å²): 137,84,80,76,79,76,77,77,77,76,74,75,73,75,67,71,73,76,76,66,54,60,58,47,76,82,40,80,45,88,69,59,40,84,62,34,40,39,77,72,74,68,51,36,27,28,24,43,37,80,88,64,55,36,32,38,28,15,34,0,43,83,30,52,80,28,31,28,65,54,77,72,79,25,47,28,34,26,32,50,80,51,58,62,43,72,42,58,39,83,37,62,66,42,27,51,38,82,73,16,38,58,36,70,87,53,98,61,64,28,19,40,42,46,70,81,32,56,55,8,22,46,32,46,44,41,41,70,86,49,38,39,33,39,32,24,24,8,22,26,21,53,72,85,34,65,29,36,29,28,74,33,15,32,30,42,34,35,31,40,70,89,77,55,40,78,75,48,76,40,57,53,57,63,91,61,49,37,46,70,38,30,48,36,29,71,45,45,36,73,90,78,40,34,35,42,31,23,18,26,9,67,47,50,86,60,4,20,38,34,37,34,36,69,81,79,51,51,64,47,71,43,61,65,59,31,77,79,22,26,36,56,81,52,34,47,53,43,44,78,55,31,28,44,30,27,56,35,59,48,99,86,33,48,79,74,48,76,41,58,45,41,27,2,13,29,15,46,26,24,30,42,84,48,50,36,35,35,37,19,14,42,35,36,48,33,32,36,35,55,35,73,57,62,74,38,84,76,52,55,67,65,60,51,60,72,51,51,40,81,65,29,37,59,38,41,27,38,24,38,39,17,29,44,78,41,40,35,35,29,26,12,26,51,52,19,26,32,29,37,32,38,78,93,76,64,46,46,40,56,76,46,52,26,34,64,41,48,33,40,48,24,60,24,55,22,69,86,23,32,41,32,33,18,34,47,44,64,77,26,34,34,58,27,34,48,73,62,83,71,80,58,45,73,64,67,60,68,41,33,38,30,37,31,33,75,40,72,94,78,25,30,50,18,51,13,54,137,85,79,79,78,76,77,76,77,74,72,75,72,74,67,70,71,75,75,67,54,61,58,49,78,82,39,81,45,88,66,58,39,83,62,33,40,39,77,72,74,69,51,38,28,28,24,44,36,81,89,63,54,35,32,36,28,16,35,1,42,84,31,51,81,28,31,26,65,55,78,71,78,24,47,28,35,27,33,49,79,50,56,63,42,73,42,59,38,82,37,62,66,42,28,50,40,82,73,15,37,60,36,70,85,52,99,61,64,27,18,40,44,47,71,81,34,53,55,7,23,48,31,46,43,41,40,71,86,50,38,37,32,40,33,24,24,9,22,27,21,54,71,86,34,65,29,36,30,28,74,34,17,33,30,42,34,36,30,40,70,88,76,55,40,80,76,47,76,40,57,50,58,62,90,62,48,37,46,68,36,30,48,36,27,72,43,47,37,75,91,78,38,36,34,42,31,24,17,26,9,68,46,51,85,60,4,18,37,34,36,33,35,68,83,80,53,52,64,46,71,44,61,66,57,31,77,79,22,27,35,57,81,52,34,47,52,43,45,79,56,30,28,45,29,27,55,34,57,47,98,86,32,46,79,75,48,75,39,58,46,42,27,2,14,30,14,46,27,23,31,41,84,49,51,37,36,36,37,20,15,43,35,36,47,35,32,34,35,55,34,72,57,63,73,38,86,79,51,57,67,65,59,52,60,73,51,52,40,83,66,28,36,61,38,41,27,37,23,37,38,19,29,46,79,42,40,35,33,30,26,12,26,49,50,20,27,32,29,36,34,37,78,93,75,65,46,47,41,56,77,45,53,26,34,64,42,47,32,40,46,25,62,25,56,22,68,84,22,33,38,34,33,17,33,46,45,63,78,26,34,34,57,27,34,50,73,61,82,71,79,59,44,73,64,66,59,69,40,35,37,30,37,31,32,74,40,70,92,76,25,30,51,18,52,13,55